Protein 8U0Q (pdb70)

Radius of gyration: 29.51 Å; Cα contacts (8 Å, |Δi|>4): 2368; chains: 2; bounding box: 82×58×78 Å

Sequence (928 aa):
MTHYDVVVLGAGPGGYVAAIRAAQLGLSTAIVEPKYWGGVCLNVGCIPSSKALLRNAELVHIFTKDAKAFGISGEVTFDYGIAYDRSRKVAEGRVAGVHFLMKKNKITEIHGYGTFADANTLLVDLNDGGTESVTFDNAIIATGSSSTRLVPGTSLSANVVTYEEEQILSRELPKSIIIAGAGAIGMEFGYVLLKNYGVDVTIVEFLPRALPNEDADVSKEIEKQFKKLGVTILTATKVESIADGGSQVTVTVTKDGVAQELKAEKVLQAIGFAPNVEGYGLDKAGVALTDRKAIGVDDYMRRTNVGHIYAIGDVNGLLQLAHVAEAQGVVAAETIAGAETLTLGDHRMLPRATFCQPNVASFGLTEQQARNEGYDVVVVAKFPFTANAKAHGVGDPSGFVKLVADAKHGELLGGHLVGHDVAELLPELTLAQRWDLTASELARNVHTHPTMSEALQECFHGLVGHMINFMTHYDVVVLGAGPGGYVAAIRAAQLGLSTAIVEPKYWGGVCLNVGCIPSKALLRNAELVHIFTKDAKAFGISGEVTFDYGIAYDRSRKVAEGRVAGVHFLMKKNKITEIHGYGTFADANTLLVDLNDGGTESVTFDNAIIATGSSSTRLVPGTSLSANVVTYEEQILSRELPKSIIIAGAGAIGMEFGYVLKNYGVDVTIVEFLPRALPNEDADVSKEIEKQFKKLGVTILTATKVESIADGGSQVTVTVTKDGVAQELKAEKVLQAIGFAPNVEGYGLDKAGVALTDRKAIGVDDYMRRTNVGHIYAIGDVNGLLQLAHVAEAQGVVAAETIAGAETLTLGDHRMLPRATFCQQPNVASFGLTEQQARNEGYDVVVAKFPFTANAKAHGVGDPSGFVKLVADAKHGELLGGHLVGHDVAELLPELTLAQRWDLTASELARNVHTHPTMSEALQECFHGLVGHMINF

InterPro domains:
  IPR001100 Pyridine nucleotide-disulphide oxidoreductase, class I [PIRSF000350] (3-453)
  IPR004099 Pyridine nucleotide-disulphide oxidoreductase, dimerisation domain [PF02852] (346-452)
  IPR006258 Dihydrolipoamide dehydrogenase [TIGR01350] (3-463)
  IPR012999 Pyridine nucleotide-disulphide oxidoreductase, class I, active site [PS00076] (38-48)
  IPR016156 FAD/NAD-linked reductase, dimerisation domain superfamily [G3DSA:3.30.390.30] (343-464)
  IPR016156 FAD/NAD-linked reductase, dimerisation domain superfamily [SSF55424] (341-463)
  IPR023753 FAD/NAD(P)-binding domain [PF07992] (4-324)
  IPR036188 FAD/NAD(P)-binding domain superfamily [G3DSA:3.50.50.60] (4-331)
  IPR036188 FAD/NAD(P)-binding domain superfamily [G3DSA:3.50.50.60] (147-267)
  IPR036188 FAD/NAD(P)-binding domain superfamily [SSF51905] (1-333)
  IPR050151 Class-I pyridine nucleotide-disulfide oxidoreductase [PTHR22912] (2-456)

Secondary structure (DSSP, 8-state):
-EEEEEEEE--SHHHHHHHHHHHHTT--EEEE-SS-TTHHHHHHSHHHHHHHHHHHHHHHHHHHHTGGGTEES--EE-HHHHHHHHHHHHHHHHHHHHHHHHHTTPEEE-EEEEEEETTEEEEEETTS-EEEEEEEEEEE---EEEPPPTT---BTTEE-HHHHHT-SS--SEEEEE--SHHHHHHHHHHHHTT-EEEEE-SSSSSSTTS-HHHHHHHHHHHHHHT-EEE-S-EEEEEEE-SS-EEEEEEETTEEEEEEESEEEE-S-EEE--SSS-HHHHTPPBPTTSSBP--TT-B-SSTTEEE-GGGG-S---HHHHHHHHHHHHHHHHT-------SGGGSEEEE-SSSEEEEEE--HHHHHHTT--EEEEEEEGGG-HHHHHHT----EEEEEEETTT--EEEEEEEETTGGGGHHHHHHHHHTT--HHHHTTS---SS-TTHHHHHHHHHHHS--S--/-EEEEEEEE--SHHHHHHHHHHHHTT--EEEE-SS-TTHHHHHHSHHHHHHHHHHHHHHHHHHHTTTTTTEES--EE-HHHHHHHHHHHHHHHHHHHHHHHHHTTPEEE-EEEEEEETTEEEEEETTS-EEEEEEEEEEE---EEEPPPTT---BTTEE-HHHHHT-SS--SEEEEE--SHHHHHHHHHHHHTT-EEEEE-SSSSSSTTS-HHHHHHHHHHHHHHT-EEE-SEEEEEEEE-SS-EEEEEEETTEEEEEEESEEEE-S-EEE--SSS-HHHHTPPB-TTSSB---TTSB-SSTTEEE-GGGG-S---HHHHHHHHHHHHHHHHT--------GGGS-EEE-SSSEEEEEE--HHHHHHTT--EEEEEEEGGG-HHHHHHT----EEEEEEETTTTEEEEEEEEETTGGGG-HHHHHHHHTT--HHHHTTS---SS-TTHHHHHHHHHHHS--S--

Solvent-accessible surface area: 33751 Å² total; per-residue (Å²): 144,67,94,29,44,0,2,0,9,10,0,12,16,4,0,13,2,0,0,0,44,0,23,48,51,68,34,56,6,0,0,2,15,52,135,38,15,0,9,64,7,11,12,2,14,25,3,0,14,26,0,4,7,25,2,0,18,0,6,56,14,19,96,66,51,11,189,62,10,6,8,60,29,165,22,89,55,71,20,4,56,0,34,58,36,0,43,68,16,0,94,26,55,18,61,25,3,60,122,12,0,161,109,28,185,11,56,49,20,79,0,96,4,29,1,35,69,29,62,27,2,65,0,83,54,86,146,52,52,79,68,20,2,40,2,73,25,3,0,0,11,31,23,14,58,26,114,50,9,116,90,22,78,75,52,91,29,2,7,10,25,44,76,1,2,69,20,96,133,45,18,158,21,2,4,0,1,6,0,30,40,59,0,0,9,17,0,2,6,1,49,20,36,63,3,89,6,28,0,4,15,128,81,97,66,0,7,29,130,16,4,56,45,0,0,157,26,0,50,123,42,1,161,173,32,39,4,67,34,50,25,42,7,94,20,79,52,23,60,49,61,54,105,71,0,27,1,30,4,24,97,130,82,106,67,105,106,25,124,3,54,26,1,0,1,10,74,21,46,28,16,45,21,153,66,7,10,10,124,104,5,41,11,50,69,56,148,213,125,8,1,23,40,60,88,80,3,79,9,100,24,47,49,0,10,0,1,7,37,0,7,32,82,47,61,54,14,6,0,7,29,15,1,0,21,4,0,0,6,28,28,41,67,20,142,39,64,35,22,42,69,24,102,36,6,3,41,19,4,14,0,21,5,9,1,0,0,0,3,5,9,38,107,69,0,114,112,82,64,87,79,23,44,52,5,86,4,31,0,75,26,3,16,27,0,34,0,19,35,35,43,26,12,15,0,7,0,0,1,5,47,136,129,14,68,6,15,0,0,0,0,0,0,18,40,0,3,17,4,3,10,2,0,10,0,0,62,62,76,96,18,16,0,61,42,0,10,52,1,10,3,4,27,2,0,7,1,30,0,0,32,14,0,0,31,20,21,75,42,128,28,10,34,94,151,82,95,31,42,0,3,0,10,9,0,12,16,4,0,14,2,0,0,0,47,0,24,46,54,67,35,56,6,0,0,2,16,53,134,39,18,0,8,64,9,11,19,2,14,27,3,0,14,22,0,4,7,26,2,0,16,1,7,39,14,6,90,142,30,16,88,63,13,8,11,63,51,160,33,85,46,69,20,4,58,0,33,56,36,0,39,150,19,1,94,29,57,26,60,22,3,44,126,11,0,152,111,27,184,12,56,46,12,75,0,97,4,40,3,40,70,30,60,12,1,79,1,84,40,93,123,65,33,107,67,24,2,24,2,69,26,3,0,0,11,31,23,15,59,27,107,58,8,112,90,21,76,72,50,90,32,2,8,10,27,39,79,1,2,72,21,97,131,46,19,165,18,2,3,0,2,8,0,30,39,59,0,0,10,21,0,2,7,2,50,22,34,64,2,92,5,28,0,3,16,127,80,95,72,0,6,26,129,18,4,54,52,0,0,60,24,0,52,135,50,2,165,91,30,39,6,71,33,36,24,54,1,106,18,74,51,24,58,52,60,52,103,65,0,26,1,36,1,37,53,129,72,86,72,81,120,36,136,2,59,26,0,0,1,12,71,19,50,35,15,46,18,154,65,6,11,11,110,127,4,41,12,48,78,56,146,201,49,8,1,23,40,70,88,95,2,90,11,102,24,46,45,0,1,0,0,8,37,0,7,31,81,46,58,55,14,7,0,7,30,18,0,0,22,4,0,0,6,21,28,38,69,33,146,24,62,33,13,43,68,24,103,34,8,2,41,16,4,15,0,25,5,7,0,0,1,0,3,4,9,40,105,72,0,116,112,81,67,94,90,22,46,51,5,85,4,31,0,73,29,3,17,31,0,32,0,14,39,36,43,26,12,18,0,6,0,0,1,9,46,142,117,14,65,5,16,0,0,0,0,0,0,20,44,0,1,15,5,3,10,2,0,8,0,0,50,60,74,108,21,20,1,61,44,0,10,59,1,9,3,4,27,2,0,6,1,28,0,0,29,13,0,0,28,21,22,77,42,130,28,10,34,91

Nearest PDB structures (foldseek):
  7kmy-assembly2_D  TM=1.000E+00  e=1.640E-100  Mycobacterium tuberculosis
  6uzi-assembly2_D  TM=9.731E-01  e=6.110E-60  Elizabethkingia anophelis NUHP1
  3urh-assembly1_A  TM=9.673E-01  e=2.606E-54  Sinorhizobium meliloti 1021
  3rnm-assembly2_D  TM=9.650E-01  e=3.115E-54  Homo sapiens
  1dxl-assembly2_D  TM=9.633E-01  e=1.657E-49  Pisum sativum

Organism: Mycobacterium tuberculosis (strain ATCC 25618 / H37Rv) (NCBI:txid83332)

Foldseek 3Di:
DAEWQEEEEDQALLRLLLQLLLLVLPTAYEYEEADDNNPCCLQQRVQLLLLLLVLLVVLVCCVPPCVVVVHDDDDDDALLVSLVVSRVRSVVVSVVSVVSCVVSPYHYFHFHWFDQAQFKIWGQGPVGDIDIYGYQFYEYEPAWAFDFQPPADDDPFEEESRVVSNDSDDFQEEEEEAQALVSVSVLSSRLSNRHAYEYEHLAQFHNVVAFVVQRVQVVVVVVVSRYHYHYNKAFDDWACPPQKIWTWIDHPRDIDIDITRHYYYHHDIAADQPDRHCVNHPFDADPSGAGDADQLQATVNRRYGYAACSNVQDRDSVRSSLSSSSNSCVSSVHDHDGPPRQQQPKDWRPNPQIKIKGADHQVRCVVVDAQKDKFKAFLVLAVVCVVVPWRGWIKMWIAGQPFQATGMIITTHHPCNVQCPVVSVCNVVVPHLVNLLPDDDDPRDPNVRVNQSSCRSVDHRDSD/DAEWQEEEEAQALLRLLLQLLLLVLPTAYEYEEADANNPCCLQQRVQLLLLLLVLLVVLCCCPVPCVVVVHDDDDDDALLVSLVVSRVRSVVVSVVSVVSCVVSVYHYFHFHWFAQAQFKIWTCGPVRDIDMYGHSFYEYEPAWAFDFQPPADADPFEEESRVVSNDSDDFQEEEEEAQALSSVSVLSSRLSNRHAYEYEEQAQFRNVVAFVVQRVQVVVVVVVSVYHYHYNKAFDYWAQPPQKIWTWIADPNDIDIDIGRHYYYHHDIAADDPDRHPVNHVFDADPSRAGDADQLQATVPRRYGYAACRNVQDHDSVRSSLSSSSNSCVSSVHDDDGDPRQQQDKDWRPNPQIKIKGADHQVRCVVVPFQKDKFKAFQVLAPVCVVVPWRGWIKMWIAGLPFQATRMIITTHHPCNVQCPVNSVCNVVVNHLVNLLVDDDDPRDPNVRVNQRSCRSVDHGDSD

GO terms:
  GO:0050660 flavin adenine dinucleotide binding (F, IDA)
  GO:0070404 NADH binding (F, IDA)
  GO:0045454 cell redox homeostasis (P, IDA)
  GO:0016655 oxidoreductase activity, acting on NAD(P)H, quinone or similar compound as acceptor (F, IDA)
  GO:0045254 pyruvate dehydrogenase complex (C, IDA)
  GO:0015036 disulfide oxidoreductase activity (F, IDA)
  GO:0004148 dihydrolipoyl dehydrogenase (NADH) activity (F, IDA)
  GO:0005576 extracellular region (C, HDA)
  GO:0005886 plasma membrane (C, HDA)
  GO:0005515 protein binding (F, IPI)
  GO:0005829 cytosol (C, TAS)
  GO:0005576 extracellular region (C, IDA)
  GO:0035375 zymogen binding (F, IPI)

B-factor: mean 34.18, std 11.36, range [17.8, 108.31]

Structure (mmCIF, N/CA/C/O backbone):
data_8U0Q
#
_entry.id   8U0Q
#
_cell.length_a   83.335
_cell.length_b   97.928
_cell.length_c   123.806
_cell.angle_alpha   90.000
_cell.angle_beta   90.000
_cell.angle_gamma   90.000
#
_symmetry.space_group_name_H-M   'P 21 21 21'
#
loop_
_entity.id
_entity.type
_entity.pdbx_description
1 polymer 'Dihydrolipoyl dehydrogenase'
2 non-polymer 'FLAVIN-ADENINE DINUCLEOTIDE'
3 non-polymer N-(3-acetamidophenyl)-N~2~-[3-(difluoromethyl)-5-methylbenzene-1-sulfonyl]-N~2~-methylglycinamide
4 non-polymer GLYCEROL
5 water water
#
loop_
_atom_site.group_PDB
_atom_site.id
_atom_site.type_symbol
_atom_site.label_atom_id
_atom_site.label_alt_id
_atom_site.label_comp_id
_atom_site.label_asym_id
_atom_site.label_entity_id
_atom_site.label_seq_id
_atom_site.pdbx_PDB_ins_code
_atom_site.Cartn_x
_atom_site.Cartn_y
_atom_site.Cartn_z
_atom_site.occupancy
_atom_site.B_iso_or_equiv
_atom_site.auth_seq_id
_atom_site.auth_comp_id
_atom_site.auth_asym_id
_atom_site.auth_atom_id
_atom_site.pdbx_PDB_model_num
ATOM 1 N N . MET A 1 3 ? -18.22084 23.55312 -6.61708 1.000 72.49563 1 MET A N 1
ATOM 2 C CA . MET A 1 3 ? -19.18195 24.13724 -7.56192 1.000 75.18371 1 MET A CA 1
ATOM 3 C C . MET A 1 3 ? -20.49577 24.53961 -6.90154 1.000 73.30317 1 MET A C 1
ATOM 4 O O . MET A 1 3 ? -20.70092 25.72997 -6.61883 1.000 71.72181 1 MET A O 1
ATOM 9 N N . THR A 1 4 ? -21.38702 23.57364 -6.65895 1.000 58.86691 2 THR A N 1
ATOM 10 C CA . THR A 1 4 ? -22.64475 23.89413 -5.99287 1.000 49.51450 2 THR A CA 1
ATOM 11 C C . THR A 1 4 ? -22.44995 23.98984 -4.48390 1.000 44.80026 2 THR A C 1
ATOM 12 O O . THR A 1 4 ? -21.64070 23.27313 -3.88839 1.000 44.25817 2 THR A O 1
ATOM 16 N N . HIS A 1 5 ? -23.17569 24.90767 -3.86073 1.000 46.05158 3 HIS A N 1
ATOM 17 C CA . HIS A 1 5 ? -23.00396 25.19480 -2.44772 1.000 37.94124 3 HIS A CA 1
ATOM 18 C C . HIS A 1 5 ? -24.30067 24.95542 -1.68241 1.000 41.39113 3 HIS A C 1
ATOM 19 O O . HIS A 1 5 ? -25.38260 25.29232 -2.16278 1.000 41.06104 3 HIS A O 1
ATOM 26 N N . TYR A 1 6 ? -24.18684 24.36021 -0.49287 1.000 37.27912 4 TYR A N 1
ATOM 27 C CA . TYR A 1 6 ? -25.36103 24.13646 0.34926 1.000 37.32100 4 TYR A CA 1
ATOM 28 C C . TYR A 1 6 ? -25.06469 24.56979 1.77099 1.000 36.24431 4 TYR A C 1
ATOM 29 O O . TYR A 1 6 ? -23.90995 24.55680 2.22965 1.000 32.80830 4 TYR A O 1
ATOM 38 N N . ASP A 1 7 ? -26.11968 24.95231 2.48662 1.000 32.81157 5 ASP A N 1
ATOM 39 C CA . ASP A 1 7 ? -25.93109 25.21697 3.90077 1.000 32.38060 5 ASP A CA 1
ATOM 40 C C . ASP A 1 7 ? -25.46026 23.94607 4.60067 1.000 33.92421 5 ASP A C 1
ATOM 41 O O . ASP A 1 7 ? -24.52272 23.97801 5.40903 1.000 30.95972 5 ASP A O 1
ATOM 46 N N . VAL A 1 8 ? -26.07306 22.81388 4.25056 1.000 35.23503 6 VAL A N 1
ATOM 47 C CA . VAL A 1 8 ? -25.80636 21.53226 4.90430 1.000 31.37913 6 VAL A CA 1
ATOM 48 C C . VAL A 1 8 ? -25.67521 20.43644 3.85808 1.000 25.98392 6 VAL A C 1
ATOM 49 O O . VAL A 1 8 ? -26.50128 20.32584 2.94882 1.000 30.69580 6 VAL A O 1
ATOM 53 N N . VAL A 1 9 ? -24.63416 19.62460 3.96264 1.000 27.51789 7 VAL A N 1
ATOM 54 C CA . VAL A 1 9 ? -24.50745 18.42686 3.13546 1.000 23.82023 7 VAL A CA 1
ATOM 55 C C . VAL A 1 9 ? -24.48511 17.23716 4.08245 1.000 25.39088 7 VAL A C 1
ATOM 56 O O . VAL A 1 9 ? -23.76387 17.25480 5.08071 1.000 25.73946 7 VAL A O 1
ATOM 60 N N . VAL A 1 10 ? -25.27930 16.22530 3.78991 1.000 27.04362 8 VAL A N 1
ATOM 61 C CA . VAL A 1 10 ? -25.37010 15.04278 4.63403 1.000 26.65408 8 VAL A CA 1
ATOM 62 C C . VAL A 1 10 ? -24.73964 13.90447 3.86458 1.000 23.48424 8 VAL A C 1
ATOM 63 O O . VAL A 1 10 ? -25.09535 13.65685 2.70831 1.000 26.80896 8 VAL A O 1
ATOM 67 N N . LEU A 1 11 ? -23.82457 13.19250 4.50552 1.000 26.52217 9 LEU A N 1
ATOM 68 C CA . LEU A 1 11 ? -23.12266 12.07941 3.88129 1.000 25.29718 9 LEU A CA 1
ATOM 69 C C . LEU A 1 11 ? -23.71569 10.76475 4.39375 1.000 25.34392 9 LEU A C 1
ATOM 70 O O . LEU A 1 11 ? -23.58043 10.45888 5.57481 1.000 24.72872 9 LEU A O 1
ATOM 75 N N . GLY A 1 12 ? -24.41496 10.02552 3.53449 1.000 23.75752 10 GLY A N 1
ATOM 76 C CA . GLY A 1 12 ? -25.15296 8.83705 3.95184 1.000 24.64374 10 GLY A CA 1
ATOM 77 C C . GLY A 1 12 ? -26.64531 9.04184 4.15551 1.000 24.13634 10 GLY A C 1
ATOM 78 O O . GLY A 1 12 ? -27.07072 10.05646 4.73482 1.000 23.46602 10 GLY A O 1
ATOM 79 N N . ALA A 1 13 ? -27.48588 8.11639 3.63982 1.000 22.35744 11 ALA A N 1
ATOM 80 C CA . ALA A 1 13 ? -28.93657 8.30319 3.68170 1.000 24.69684 11 ALA A CA 1
ATOM 81 C C . ALA A 1 13 ? -29.62700 7.21579 4.49664 1.000 21.94322 11 ALA A C 1
ATOM 82 O O . ALA A 1 13 ? -30.76998 6.84694 4.19406 1.000 23.73745 11 ALA A O 1
ATOM 84 N N . GLY A 1 14 ? -28.96663 6.72091 5.54452 1.000 22.10612 12 GLY A N 1
ATOM 85 C CA . GLY A 1 14 ? -29.63657 5.87667 6.51015 1.000 24.50363 12 GLY A CA 1
ATOM 86 C C . GLY A 1 14 ? -30.59568 6.67402 7.35763 1.000 23.96194 12 GLY A C 1
ATOM 87 O O . GLY A 1 14 ? -30.77611 7.88359 7.17308 1.000 20.65545 12 GLY A O 1
ATOM 88 N N . PRO A 1 15 ? -31.20270 6.01387 8.35329 1.000 21.09180 13 PRO A N 1
ATOM 89 C CA . PRO A 1 15 ? -32.12135 6.72976 9.24426 1.000 21.16723 13 PRO A CA 1
ATOM 90 C C . PRO A 1 15 ? -31.50355 7.95740 9.87520 1.000 22.14300 13 PRO A C 1
ATOM 91 O O . PRO A 1 15 ? -32.21457 8.94149 10.10246 1.000 26.54352 13 PRO A O 1
ATOM 95 N N . GLY A 1 16 ? -30.20591 7.94142 10.18303 1.000 21.69083 14 GLY A N 1
ATOM 96 C CA . GLY A 1 16 ? -29.59142 9.15666 10.68317 1.000 21.67990 14 GLY A CA 1
ATOM 97 C C . GLY A 1 16 ? -29.53685 10.24858 9.63505 1.000 26.42702 14 GLY A C 1
ATOM 98 O O . GLY A 1 16 ? -30.07772 11.34266 9.83082 1.000 24.02314 14 GLY A O 1
ATOM 99 N N . GLY A 1 17 ? -28.92168 9.94999 8.50006 1.000 25.56000 15 GLY A N 1
ATOM 100 C CA . GLY A 1 17 ? -28.76317 10.96488 7.46006 1.000 22.64984 15 GLY A CA 1
ATOM 101 C C . GLY A 1 17 ? -30.08734 11.51869 6.95492 1.000 23.29606 15 GLY A C 1
ATOM 102 O O . GLY A 1 17 ? -30.23551 12.73423 6.78641 1.000 22.43155 15 GLY A O 1
ATOM 103 N N . TYR A 1 18 ? -31.04311 10.63569 6.59306 1.000 22.95589 16 TYR A N 1
ATOM 104 C CA . TYR A 1 18 ? -32.20551 11.17470 5.88962 1.000 25.21044 16 TYR A CA 1
ATOM 105 C C . TYR A 1 18 ? -33.11346 11.92857 6.86069 1.000 23.22377 16 TYR A C 1
ATOM 106 O O . TYR A 1 18 ? -33.75390 12.90465 6.46555 1.000 23.97276 16 TYR A O 1
ATOM 115 N N . VAL A 1 19 ? -33.08241 11.59284 8.16850 1.000 19.56473 17 VAL A N 1
ATOM 116 C CA . VAL A 1 19 ? -33.87660 12.36921 9.11894 1.000 21.97972 17 VAL A CA 1
ATOM 117 C C . VAL A 1 19 ? -33.20224 13.68769 9.42122 1.000 25.01238 17 VAL A C 1
ATOM 118 O O . VAL A 1 19 ? -33.86666 14.72990 9.52852 1.000 23.49118 17 VAL A O 1
ATOM 122 N N . ALA A 1 20 ? -31.87547 13.66711 9.54248 1.000 24.07351 18 ALA A N 1
ATOM 123 C CA . ALA A 1 20 ? -31.14217 14.92200 9.72834 1.000 24.63505 18 ALA A CA 1
ATOM 124 C C . ALA A 1 20 ? -31.41227 15.88109 8.57288 1.000 23.07881 18 ALA A C 1
ATOM 125 O O . ALA A 1 20 ? -31.58354 17.08832 8.80553 1.000 27.97319 18 ALA A O 1
ATOM 127 N N . ALA A 1 21 ? -31.48050 15.37156 7.32690 1.000 22.95365 19 ALA A N 1
ATOM 128 C CA . ALA A 1 21 ? -31.73275 16.22540 6.14992 1.000 23.57581 19 ALA A CA 1
ATOM 129 C C . ALA A 1 21 ? -33.16077 16.79883 6.18138 1.000 27.46395 19 ALA A C 1
ATOM 130 O O . ALA A 1 21 ? -33.39202 17.96781 5.84025 1.000 26.24883 19 ALA A O 1
ATOM 132 N N . ILE A 1 22 ? -34.13576 15.98169 6.59585 1.000 26.31669 20 ILE A N 1
ATOM 133 C CA . ILE A 1 22 ? -35.50810 16.48557 6.71788 1.000 23.77185 20 ILE A CA 1
ATOM 134 C C . ILE A 1 22 ? -35.57913 17.59929 7.74661 1.000 24.56971 20 ILE A C 1
ATOM 135 O O . ILE A 1 22 ? -36.26285 18.62018 7.54579 1.000 30.04686 20 ILE A O 1
ATOM 140 N N . ARG A 1 23 ? -34.93670 17.40356 8.89344 1.000 24.43578 21 ARG A N 1
ATOM 141 C CA . ARG A 1 23 ? -35.02456 18.40748 9.95123 1.000 25.43160 21 ARG A CA 1
ATOM 142 C C . ARG A 1 23 ? -34.29240 19.67839 9.54914 1.000 31.46725 21 ARG A C 1
ATOM 143 O O . ARG A 1 23 ? -34.78128 20.79274 9.79566 1.000 29.43262 21 ARG A O 1
ATOM 151 N N . ALA A 1 24 ? -33.11923 19.53089 8.93473 1.000 28.04425 22 ALA A N 1
ATOM 152 C CA . ALA A 1 24 ? -32.42478 20.71791 8.39990 1.000 30.18283 22 ALA A CA 1
ATOM 153 C C . ALA A 1 24 ? -33.30960 21.46875 7.41767 1.000 33.06336 22 ALA A C 1
ATOM 154 O O . ALA A 1 24 ? -33.41316 22.70885 7.48606 1.000 30.50502 22 ALA A O 1
ATOM 156 N N . ALA A 1 25 ? -33.94733 20.73248 6.48858 1.000 26.48768 23 ALA A N 1
ATOM 157 C CA . ALA A 1 25 ? -34.88374 21.33750 5.54333 1.000 28.74348 23 ALA A CA 1
ATOM 158 C C . ALA A 1 25 ? -36.02596 22.03701 6.26330 1.000 40.19483 23 ALA A C 1
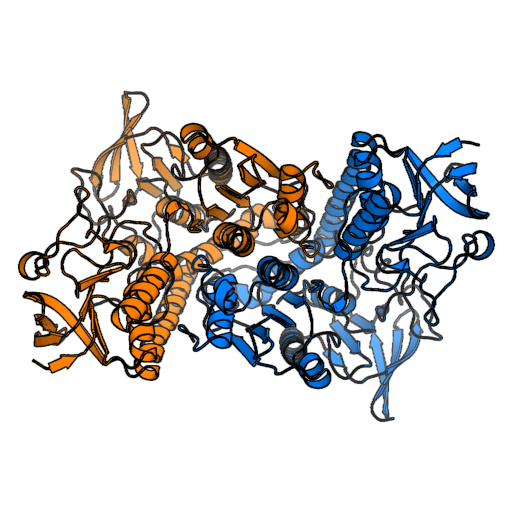ATOM 159 O O . ALA A 1 25 ? -36.38068 23.17511 5.91450 1.000 35.48001 23 ALA A O 1
ATOM 161 N N . GLN A 1 26 ? -36.61660 21.37563 7.27394 1.000 29.84072 24 GLN A N 1
ATOM 162 C CA . GLN A 1 26 ? -37.70418 22.00927 8.01487 1.000 34.25712 24 GLN A CA 1
ATOM 163 C C . GLN A 1 26 ? -37.25436 23.32394 8.63380 1.000 36.33567 24 GLN A C 1
ATOM 164 O O . GLN A 1 26 ? -38.07955 24.22683 8.79876 1.000 34.46618 24 GLN A O 1
ATOM 170 N N . LEU A 1 27 ? -35.96759 23.44752 8.98997 1.000 30.10091 25 LEU A N 1
ATOM 171 C CA . LEU A 1 27 ? -35.43412 24.64654 9.63419 1.000 31.57065 25 LEU A CA 1
ATOM 172 C C . LEU A 1 27 ? -34.93919 25.67599 8.60272 1.000 33.98626 25 LEU A C 1
ATOM 173 O O . LEU A 1 27 ? -34.35094 26.69389 8.97557 1.000 35.62624 25 LEU A O 1
ATOM 178 N N . GLY A 1 28 ? -35.19254 25.43668 7.32883 1.000 29.45483 26 GLY A N 1
ATOM 179 C CA . GLY A 1 28 ? -34.91484 26.41651 6.29336 1.000 38.80707 26 GLY A CA 1
ATOM 180 C C . GLY A 1 28 ? -33.49485 26.40476 5.75531 1.000 42.02730 26 GLY A C 1
ATOM 181 O O . GLY A 1 28 ? -33.11510 27.33503 5.04980 1.000 41.53100 26 GLY A O 1
ATOM 182 N N . LEU A 1 29 ? -32.70468 25.37717 6.04775 1.000 35.81087 27 LEU A N 1
ATOM 183 C CA . LEU A 1 29 ? -31.34985 25.27022 5.52122 1.000 40.70544 27 LEU A CA 1
ATOM 184 C C . LEU A 1 29 ? -31.36772 24.52824 4.18723 1.000 34.75763 27 LEU A C 1
ATOM 185 O O . LEU A 1 29 ? -32.08003 23.53380 4.03766 1.000 34.53569 27 LEU A O 1
ATOM 190 N N . SER A 1 30 ? -30.59643 25.01923 3.20007 1.000 33.59354 28 SER A N 1
ATOM 191 C CA . SER A 1 30 ? -30.53050 24.33255 1.91577 1.000 35.10090 28 SER A CA 1
ATOM 192 C C . SER A 1 30 ? -29.67976 23.08283 2.08663 1.000 34.66245 28 SER A C 1
ATOM 193 O O . SER A 1 30 ? -28.54151 23.15909 2.56446 1.000 33.37801 28 SER A O 1
ATOM 196 N N . THR A 1 31 ? -30.23641 21.94653 1.72061 1.000 33.51764 29 THR A N 1
ATOM 197 C CA . THR A 1 31 ? -29.68767 20.65270 2.10590 1.000 27.20329 29 THR A CA 1
ATOM 198 C C . THR A 1 31 ? -29.52924 19.76301 0.88832 1.000 29.71594 29 THR A C 1
ATOM 199 O O . THR A 1 31 ? -30.40071 19.74667 0.01702 1.000 36.24277 29 THR A O 1
ATOM 203 N N . ALA A 1 32 ? -28.39434 19.05625 0.80899 1.000 29.84338 30 ALA A N 1
ATOM 204 C CA . ALA A 1 32 ? -28.17825 17.93479 -0.10042 1.000 29.68755 30 ALA A CA 1
ATOM 205 C C . ALA A 1 32 ? -27.83158 16.70518 0.72059 1.000 29.24249 30 ALA A C 1
ATOM 206 O O . ALA A 1 32 ? -27.20870 16.82588 1.77625 1.000 29.24316 30 ALA A O 1
ATOM 208 N N . ILE A 1 33 ? -28.06892 15.53015 0.15890 1.000 27.17672 31 ILE A N 1
ATOM 209 C CA . ILE A 1 33 ? -27.77259 14.27261 0.84282 1.000 27.75183 31 ILE A CA 1
ATOM 210 C C . ILE A 1 33 ? -27.12804 13.35097 -0.18387 1.000 27.01292 31 ILE A C 1
ATOM 211 O O . ILE A 1 33 ? -27.63443 13.21885 -1.31040 1.000 28.32203 31 ILE A O 1
ATOM 216 N N . VAL A 1 34 ? -25.96882 12.78052 0.17105 1.000 25.05894 32 VAL A N 1
ATOM 217 C CA . VAL A 1 34 ? -25.12200 12.03328 -0.75616 1.000 29.06282 32 VAL A CA 1
ATOM 218 C C . VAL A 1 34 ? -25.18684 10.56981 -0.36887 1.000 25.46712 32 VAL A C 1
ATOM 219 O O . VAL A 1 34 ? -24.92616 10.21972 0.78911 1.000 26.36819 32 VAL A O 1
ATOM 223 N N . GLU A 1 35 ? -25.54293 9.74190 -1.30670 1.000 24.82073 33 GLU A N 1
ATOM 224 C CA . GLU A 1 35 ? -25.66803 8.32317 -0.98269 1.000 27.98604 33 GLU A CA 1
ATOM 225 C C . GLU A 1 35 ? -25.47818 7.50449 -2.25632 1.000 26.21169 33 GLU A C 1
ATOM 226 O O . GLU A 1 35 ? -26.16986 7.77386 -3.24287 1.000 31.49073 33 GLU A O 1
ATOM 232 N N . PRO A 1 36 ? -24.60267 6.47680 -2.26379 1.000 28.81481 34 PRO A N 1
ATOM 233 C CA . PRO A 1 36 ? -24.38145 5.67031 -3.48568 1.000 32.43531 34 PRO A CA 1
ATOM 234 C C . PRO A 1 36 ? -25.26691 4.45245 -3.66633 1.000 36.33394 34 PRO A C 1
ATOM 235 O O . PRO A 1 36 ? -25.38238 3.94559 -4.78975 1.000 31.58274 34 PRO A O 1
ATOM 239 N N . LYS A 1 37 ? -25.85790 3.92730 -2.57985 1.000 29.68026 35 LYS A N 1
ATOM 240 C CA . LYS A 1 37 ? -26.37928 2.57237 -2.67149 1.000 26.50778 35 LYS A CA 1
ATOM 241 C C . LYS A 1 37 ? -27.72009 2.36182 -1.96802 1.000 32.06148 35 LYS A C 1
ATOM 242 O O . LYS A 1 37 ? -28.69057 1.85840 -2.55718 1.000 33.75503 35 LYS A O 1
ATOM 248 N N . TYR A 1 38 ? -27.77970 2.72702 -0.69794 1.000 26.04303 36 TYR A N 1
ATOM 249 C CA . TYR A 1 38 ? -28.93354 2.36960 0.15354 1.000 27.95732 36 TYR A CA 1
ATOM 250 C C . TYR A 1 38 ? -29.62480 3.63942 0.61492 1.000 22.89394 36 TYR A C 1
ATOM 251 O O . TYR A 1 38 ? -29.23548 4.24592 1.61401 1.000 23.78502 36 TYR A O 1
ATOM 260 N N . TRP A 1 39 ? -30.70763 4.00085 -0.06142 1.000 24.01939 37 TRP A N 1
ATOM 261 C CA . TRP A 1 39 ? -31.57863 5.03246 0.46211 1.000 25.83597 37 TRP A CA 1
ATOM 262 C C . TRP A 1 39 ? -32.39147 4.41602 1.58877 1.000 24.20440 37 TRP A C 1
ATOM 263 O O . TRP A 1 39 ? -33.06425 3.39782 1.38065 1.000 25.56302 37 TRP A O 1
ATOM 274 N N . GLY A 1 40 ? -32.30499 5.00592 2.78953 1.000 22.54713 38 GLY A N 1
ATOM 275 C CA . GLY A 1 40 ? -32.75063 4.31040 4.00288 1.000 23.40556 38 GLY A CA 1
ATOM 276 C C . GLY A 1 40 ? -31.69676 3.48033 4.68282 1.000 22.92899 38 GLY A C 1
ATOM 277 O O . GLY A 1 40 ? -31.97938 2.90752 5.76143 1.000 24.91568 38 GLY A O 1
ATOM 278 N N . GLY A 1 41 ? -30.48901 3.42403 4.12404 1.000 22.89225 39 GLY A N 1
ATOM 279 C CA . GLY A 1 41 ? -29.31222 2.81407 4.71630 1.000 19.60215 39 GLY A CA 1
ATOM 280 C C . GLY A 1 41 ? -29.50928 1.34006 4.93600 1.000 23.30652 39 GLY A C 1
ATOM 281 O O . GLY A 1 41 ? -30.31747 0.65212 4.26465 1.000 22.92040 39 GLY A O 1
ATOM 282 N N . VAL A 1 42 ? -28.72711 0.83963 5.88595 1.000 21.55692 40 VAL A N 1
ATOM 283 C CA . VAL A 1 42 ? -28.80004 -0.55886 6.29356 1.000 20.97539 40 VAL A CA 1
ATOM 284 C C . VAL A 1 42 ? -30.18170 -0.89423 6.81835 1.000 18.17086 40 VAL A C 1
ATOM 285 O O . VAL A 1 42 ? -30.76852 -1.92248 6.45734 1.000 21.09916 40 VAL A O 1
ATOM 289 N N . CYS A 1 43 ? -30.69866 -0.06610 7.73133 1.000 20.68939 41 CYS A N 1
ATOM 290 C CA . CYS A 1 43 ? -31.98356 -0.31603 8.38623 1.000 19.36410 41 CYS A CA 1
ATOM 291 C C . CYS A 1 43 ? -33.10592 -0.65412 7.39848 1.000 21.76735 41 CYS A C 1
ATOM 292 O O . CYS A 1 43 ? -33.76275 -1.69112 7.52517 1.000 23.19530 41 CYS A O 1
ATOM 295 N N . LEU A 1 44 ? -33.34775 0.20734 6.40177 1.000 20.35692 42 LEU A N 1
ATOM 296 C CA . LEU A 1 44 ? -34.54050 -0.01323 5.59337 1.000 20.33138 42 LEU A CA 1
ATOM 297 C C . LEU A 1 44 ? -34.28467 -1.06720 4.52804 1.000 23.54709 42 LEU A C 1
ATOM 298 O O . LEU A 1 44 ? -35.22244 -1.76785 4.10669 1.000 25.36517 42 LEU A O 1
ATOM 303 N N . ASN A 1 45 ? -33.02850 -1.25553 4.13540 1.000 21.27258 43 ASN A N 1
ATOM 304 C CA . ASN A 1 45 ? -32.76064 -2.15426 3.00814 1.000 19.66572 43 ASN A CA 1
ATOM 305 C C . ASN A 1 45 ? -32.40792 -3.56689 3.44123 1.000 22.95284 43 ASN A C 1
ATOM 306 O O . ASN A 1 45 ? -32.89701 -4.50453 2.82873 1.000 25.19262 43 ASN A O 1
ATOM 311 N N . VAL A 1 46 ? -31.58315 -3.74399 4.47940 1.000 21.71428 44 VAL A N 1
ATOM 312 C CA . VAL A 1 46 ? -31.04134 -5.05004 4.82165 1.000 22.47976 44 VAL A CA 1
ATOM 313 C C . VAL A 1 46 ? -31.00648 -5.23133 6.32769 1.000 25.09747 44 VAL A C 1
ATOM 314 O O . VAL A 1 46 ? -30.31791 -6.11813 6.83607 1.000 26.84003 44 VAL A O 1
ATOM 318 N N . GLY A 1 47 ? -31.73391 -4.38899 7.05558 1.000 22.65149 45 GLY A N 1
ATOM 319 C CA . GLY A 1 47 ? -31.64284 -4.39044 8.50294 1.000 20.77280 45 GLY A CA 1
ATOM 320 C C . GLY A 1 47 ? -33.00232 -4.43259 9.19042 1.000 22.88991 45 GLY A C 1
ATOM 321 O O . GLY A 1 47 ? -33.73685 -5.40186 8.99548 1.000 21.59719 45 GLY A O 1
ATOM 322 N N . CYS A 1 48 ? -33.32619 -3.40554 9.99885 1.000 20.94382 46 CYS A N 1
ATOM 323 C CA . CYS A 1 48 ? -34.52320 -3.41914 10.82517 1.000 24.24078 46 CYS A CA 1
ATOM 324 C C . CYS A 1 48 ? -35.77152 -3.80949 10.04775 1.000 23.81641 46 CYS A C 1
ATOM 325 O O . CYS A 1 48 ? -36.54544 -4.63192 10.51599 1.000 24.42050 46 CYS A O 1
ATOM 328 N N . ILE A 1 49 ? -35.99048 -3.21690 8.88140 1.000 21.71313 47 ILE A N 1
ATOM 329 C CA . ILE A 1 49 ? -37.30256 -3.35756 8.23395 1.000 19.96827 47 ILE A CA 1
ATOM 330 C C . ILE A 1 49 ? -37.48814 -4.79862 7.73891 1.000 26.89341 47 ILE A C 1
ATOM 331 O O . ILE A 1 49 ? -38.46216 -5.48449 8.13766 1.000 23.67432 47 ILE A O 1
ATOM 336 N N . PRO A 1 50 ? -36.58423 -5.35316 6.91803 1.000 21.41993 48 PRO A N 1
ATOM 337 C CA . PRO A 1 50 ? -36.83995 -6.72901 6.47185 1.000 20.45669 48 PRO A CA 1
ATOM 338 C C . PRO A 1 50 ? -36.71775 -7.74741 7.57915 1.000 21.29181 48 PRO A C 1
ATOM 339 O O . PRO A 1 50 ? -37.45098 -8.75184 7.55377 1.000 21.87947 48 PRO A O 1
ATOM 343 N N . SER A 1 51 ? -35.82788 -7.52534 8.56099 1.000 23.12255 49 SER A N 1
ATOM 344 C CA A SER A 1 51 ? -35.68681 -8.50302 9.63947 0.666 21.86778 49 SER A CA 1
ATOM 345 C CA B SER A 1 51 ? -35.67705 -8.47029 9.66743 0.334 21.80882 49 SER A CA 1
ATOM 346 C C . SER A 1 51 ? -36.96708 -8.58670 10.48184 1.000 24.32730 49 SER A C 1
ATOM 347 O O . SER A 1 51 ? -37.36616 -9.68947 10.87788 1.000 22.76386 49 SER A O 1
ATOM 352 N N . LYS A 1 52 ? -37.66810 -7.44788 10.73986 1.000 21.82651 50 LYS A N 1
ATOM 353 C CA . LYS A 1 52 ? -38.90050 -7.59543 11.52447 1.000 25.56038 50 LYS A CA 1
ATOM 354 C C . LYS A 1 52 ? -40.01333 -8.28779 10.72304 1.000 26.39931 50 LYS A C 1
ATOM 355 O O . LYS A 1 52 ? -40.82719 -8.99287 11.32483 1.000 25.94337 50 LYS A O 1
ATOM 361 N N . ALA A 1 53 ? -40.01905 -8.17051 9.39249 1.000 22.60510 51 ALA A N 1
ATOM 362 C CA . ALA A 1 53 ? -40.93109 -8.95980 8.55922 1.000 19.50239 51 ALA A CA 1
ATOM 363 C C . ALA A 1 53 ? -40.62343 -10.45632 8.67411 1.000 26.60148 51 ALA A C 1
ATOM 364 O O . ALA A 1 53 ? -41.52485 -11.26535 8.91615 1.000 21.23287 51 ALA A O 1
ATOM 366 N N . LEU A 1 54 ? -39.34300 -10.84238 8.57528 1.000 21.07741 52 LEU A N 1
ATOM 367 C CA . LEU A 1 54 ? -39.02151 -12.26153 8.70742 1.000 20.44799 52 LEU A CA 1
ATOM 368 C C . LEU A 1 54 ? -39.36651 -12.76045 10.09451 1.000 19.57478 52 LEU A C 1
ATOM 369 O O . LEU A 1 54 ? -39.70870 -13.92568 10.27018 1.000 20.70204 52 LEU A O 1
ATOM 374 N N . LEU A 1 55 ? -39.11922 -11.92314 11.12356 1.000 19.05368 53 LEU A N 1
ATOM 375 C CA . LEU A 1 55 ? -39.42611 -12.33916 12.49305 1.000 19.43553 53 LEU A CA 1
ATOM 376 C C . LEU A 1 55 ? -40.91008 -12.57948 12.68623 1.000 20.16999 53 LEU A C 1
ATOM 377 O O . LEU A 1 55 ? -41.29344 -13.45710 13.45607 1.000 23.03024 53 LEU A O 1
ATOM 382 N N . ARG A 1 56 ? -41.74606 -11.77176 12.05785 1.000 18.85152 54 ARG A N 1
ATOM 383 C CA . ARG A 1 56 ? -43.19227 -12.04937 12.13152 1.000 21.88299 54 ARG A CA 1
ATOM 384 C C . ARG A 1 56 ? -43.55468 -13.37834 11.45668 1.000 23.62202 54 ARG A C 1
ATOM 385 O O . ARG A 1 56 ? -44.32862 -14.17372 12.01413 1.000 22.02095 54 ARG A O 1
ATOM 393 N N . ASN A 1 57 ? -42.98963 -13.65714 10.27368 1.000 21.92515 55 ASN A N 1
ATOM 394 C CA . ASN A 1 57 ? -43.24484 -14.94406 9.62837 1.000 19.87576 55 ASN A CA 1
ATOM 395 C C . ASN A 1 57 ? -42.83234 -16.09320 10.53860 1.000 23.85523 55 ASN A C 1
ATOM 396 O O . ASN A 1 57 ? -43.57846 -17.07258 10.70576 1.000 21.81624 55 ASN A O 1
ATOM 401 N N . ALA A 1 58 ? -41.62102 -16.00291 11.11713 1.000 20.49249 56 ALA A N 1
ATOM 402 C CA . ALA A 1 58 ? -41.12749 -17.04277 12.02126 1.000 21.14077 56 ALA A CA 1
ATOM 403 C C . ALA A 1 58 ? -42.03223 -17.21386 13.22372 1.000 25.05316 56 ALA A C 1
ATOM 404 O O . ALA A 1 58 ? -42.24158 -18.34416 13.71125 1.000 23.37969 56 ALA A O 1
ATOM 406 N N . GLU A 1 59 ? -42.48049 -16.09487 13.81347 1.000 20.46742 57 GLU A N 1
ATOM 407 C CA . GLU A 1 59 ? -43.39681 -16.21403 14.95701 1.000 20.38963 57 GLU A CA 1
ATOM 408 C C . GLU A 1 59 ? -44.70508 -16.96148 14.60190 1.000 21.41942 57 GLU A C 1
ATOM 409 O O . GLU A 1 59 ? -45.17889 -17.77591 15.38715 1.000 23.96091 57 GLU A O 1
ATOM 415 N N . LEU A 1 60 ? -45.25241 -16.73877 13.41074 1.000 24.17088 58 LEU A N 1
ATOM 416 C CA . LEU A 1 60 ? -46.44897 -17.49729 12.98957 1.000 24.54896 58 LEU A CA 1
ATOM 417 C C . LEU A 1 60 ? -46.15587 -18.98031 12.78983 1.000 31.66582 58 LEU A C 1
ATOM 418 O O . LEU A 1 60 ? -47.00106 -19.83549 13.10962 1.000 27.59113 58 LEU A O 1
ATOM 423 N N . VAL A 1 61 ? -44.93113 -19.32433 12.34494 1.000 29.02894 59 VAL A N 1
ATOM 424 C CA . VAL A 1 61 ? -44.54715 -20.73156 12.29112 1.000 26.05546 59 VAL A CA 1
ATOM 425 C C . VAL A 1 61 ? -44.56024 -21.31618 13.68642 1.000 30.48407 59 VAL A C 1
ATOM 426 O O . VAL A 1 61 ? -45.10858 -22.39964 13.92624 1.000 33.45727 59 VAL A O 1
ATOM 430 N N . HIS A 1 62 ? -43.97376 -20.58746 14.62760 1.000 24.30416 60 HIS A N 1
ATOM 431 C CA . HIS A 1 62 ? -43.83616 -21.05416 16.00249 1.000 26.74630 60 HIS A CA 1
ATOM 432 C C . HIS A 1 62 ? -45.21143 -21.29371 16.59978 1.000 35.51443 60 HIS A C 1
ATOM 433 O O . HIS A 1 62 ? -45.43023 -22.29153 17.30191 1.000 37.57384 60 HIS A O 1
ATOM 440 N N . ILE A 1 63 ? -46.14076 -20.37210 16.33059 1.000 28.62074 61 ILE A N 1
ATOM 441 C CA . ILE A 1 63 ? -47.48995 -20.48041 16.89356 1.000 37.78700 61 ILE A CA 1
ATOM 442 C C . ILE A 1 63 ? -48.17670 -21.72541 16.36564 1.000 39.76856 61 ILE A C 1
ATOM 443 O O . ILE A 1 63 ? -48.65635 -22.55720 17.13873 1.000 44.54318 61 ILE A O 1
ATOM 448 N N . PHE A 1 64 ? -48.20064 -21.90542 15.04910 1.000 32.75754 62 PHE A N 1
ATOM 449 C CA . PHE A 1 64 ? -48.80665 -23.14422 14.58902 1.000 45.27077 62 PHE A CA 1
ATOM 450 C C . PHE A 1 64 ? -48.04275 -24.35468 15.13729 1.000 48.85922 62 PHE A C 1
ATOM 451 O O . PHE A 1 64 ? -48.62825 -25.24209 15.76284 1.000 50.79615 62 PHE A O 1
ATOM 459 N N . THR A 1 65 ? -46.72799 -24.38601 14.96077 1.000 44.47802 63 THR A N 1
ATOM 460 C CA . THR A 1 65 ? -45.94151 -25.57628 15.29244 1.000 40.98614 63 THR A CA 1
ATOM 461 C C . THR A 1 65 ? -46.09676 -26.00974 16.74967 1.000 39.99865 63 THR A C 1
ATOM 462 O O . THR A 1 65 ? -46.30858 -27.19176 17.03120 1.000 56.56294 63 THR A O 1
ATOM 466 N N . LYS A 1 66 ? -45.91502 -25.09601 17.69469 1.000 35.17411 64 LYS A N 1
ATOM 467 C CA . LYS A 1 66 ? -45.98132 -25.45911 19.10018 1.000 49.45854 64 LYS A CA 1
ATOM 468 C C . LYS A 1 66 ? -47.36349 -25.29099 19.72217 1.000 51.85338 64 LYS A C 1
ATOM 469 O O . LYS A 1 66 ? -47.68375 -26.00204 20.68489 1.000 47.26390 64 LYS A O 1
ATOM 471 N N . ASP A 1 67 ? -48.17802 -24.34938 19.24311 1.000 36.48354 65 ASP A N 1
ATOM 472 C CA . ASP A 1 67 ? -49.42559 -24.03728 19.93145 1.000 38.04836 65 ASP A CA 1
ATOM 473 C C . ASP A 1 67 ? -50.67008 -24.42265 19.15173 1.000 33.41078 65 ASP A C 1
ATOM 474 O O . ASP A 1 67 ? -51.77232 -24.20098 19.65954 1.000 35.21463 65 ASP A O 1
ATOM 479 N N . ALA A 1 68 ? -50.52768 -25.03651 17.97133 1.000 34.35347 66 ALA A N 1
ATOM 480 C CA . ALA A 1 68 ? -51.71482 -25.35013 17.16521 1.000 45.04547 66 ALA A CA 1
ATOM 481 C C . ALA A 1 68 ? -52.74311 -26.12867 17.97443 1.000 34.28954 66 ALA A C 1
ATOM 482 O O . ALA A 1 68 ? -53.91520 -25.75367 18.04067 1.000 32.09107 66 ALA A O 1
ATOM 484 N N . LYS A 1 69 ? -52.29934 -27.18055 18.65175 1.000 35.77346 67 LYS A N 1
ATOM 485 C CA . LYS A 1 69 ? -53.23359 -28.04009 19.37589 1.000 38.51055 67 LYS A CA 1
ATOM 486 C C . LYS A 1 69 ? -53.96190 -27.27517 20.47834 1.000 40.20804 67 LYS A C 1
ATOM 487 O O . LYS A 1 69 ? -55.17893 -27.39536 20.63006 1.000 33.72096 67 LYS A O 1
ATOM 493 N N . ALA A 1 70 ? -53.22920 -26.48497 21.25888 1.000 36.32872 68 ALA A N 1
ATOM 494 C CA . ALA A 1 70 ? -53.86168 -25.78940 22.36415 1.000 34.54475 68 ALA A CA 1
ATOM 495 C C . ALA A 1 70 ? -54.84129 -24.72713 21.87365 1.000 29.63741 68 ALA A C 1
ATOM 496 O O . ALA A 1 70 ? -55.73807 -24.35325 22.63259 1.000 31.86067 68 ALA A O 1
ATOM 498 N N . PHE A 1 71 ? -54.66141 -24.20185 20.65233 1.000 25.72273 69 PHE A N 1
ATOM 499 C CA . PHE A 1 71 ? -55.61537 -23.25834 20.08499 1.000 30.83270 69 PHE A CA 1
ATOM 500 C C . PHE A 1 71 ? -56.74286 -23.94048 19.28750 1.000 30.13703 69 PHE A C 1
ATOM 501 O O . PHE A 1 71 ? -57.55656 -23.24665 18.67916 1.000 29.37469 69 PHE A O 1
ATOM 509 N N . GLY A 1 72 ? -56.81921 -25.27221 19.29935 1.000 29.35772 70 GLY A N 1
ATOM 510 C CA . GLY A 1 72 ? -57.84496 -25.97743 18.53499 1.000 34.09375 70 GLY A CA 1
ATOM 511 C C . GLY A 1 72 ? -57.66579 -25.94355 17.03335 1.000 37.53520 70 GLY A C 1
ATOM 512 O O . GLY A 1 72 ? -58.65471 -26.09786 16.30073 1.000 33.20197 70 GLY A O 1
ATOM 513 N N . ILE A 1 73 ? -56.43334 -25.78550 16.56364 1.000 30.87856 71 ILE A N 1
ATOM 514 C CA . ILE A 1 73 ? -56.10306 -25.69338 15.14691 1.000 36.78474 71 ILE A CA 1
ATOM 515 C C . ILE A 1 73 ? -55.61446 -27.04865 14.67249 1.000 39.76496 71 ILE A C 1
ATOM 516 O O . ILE A 1 73 ? -54.63957 -27.57725 15.21942 1.000 41.22744 71 ILE A O 1
ATOM 521 N N . SER A 1 74 ? -56.24633 -27.60123 13.63852 1.000 37.56510 72 SER A N 1
ATOM 522 C CA . SER A 1 74 ? -55.85031 -28.89919 13.11238 1.000 40.52508 72 SER A CA 1
ATOM 523 C C . SER A 1 74 ? -55.45346 -28.75237 11.65414 1.000 44.73463 72 SER A C 1
ATOM 524 O O . SER A 1 74 ? -55.97799 -27.89404 10.93372 1.000 40.76287 72 SER A O 1
ATOM 527 N N . GLY A 1 75 ? -54.52651 -29.59214 11.22386 1.000 45.81442 73 GLY A N 1
ATOM 528 C CA . GLY A 1 75 ? -54.25222 -29.75050 9.80703 1.000 37.55046 73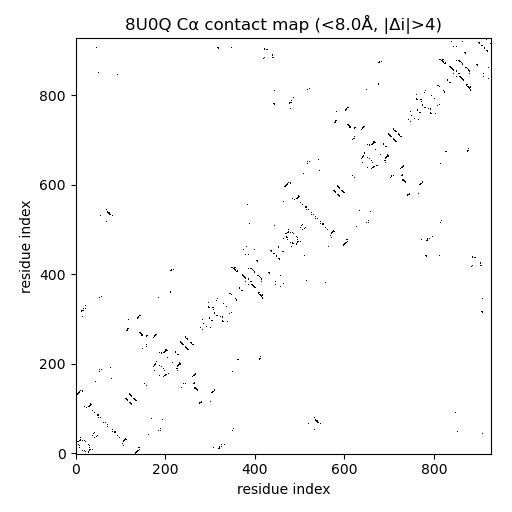 GLY A CA 1
ATOM 529 C C . GLY A 1 75 ? -52.76618 -29.86460 9.57861 1.000 36.92337 73 GLY A C 1
ATOM 530 O O . GLY A 1 75 ? -51.95066 -29.43782 10.39008 1.000 41.34712 73 GLY A O 1
ATOM 531 N N . GLU A 1 76 ? -52.40716 -30.48818 8.46927 1.000 41.23887 74 GLU A N 1
ATOM 532 C CA . GLU A 1 76 ? -51.02171 -30.62479 8.05411 1.000 51.21334 74 GLU A CA 1
ATOM 533 C C . GLU A 1 76 ? -50.64564 -29.38224 7.25664 1.000 47.73498 74 GLU A C 1
ATOM 534 O O . GLU A 1 76 ? -51.13369 -29.16909 6.14131 1.000 42.42871 74 GLU A O 1
ATOM 540 N N . VAL A 1 77 ? -49.80536 -28.54786 7.84347 1.000 45.26490 75 VAL A N 1
ATOM 541 C CA . VAL A 1 77 ? -49.45947 -27.27226 7.24037 1.000 41.52266 75 VAL A CA 1
ATOM 542 C C . VAL A 1 77 ? -47.97015 -27.26574 6.93750 1.000 46.33524 75 VAL A C 1
ATOM 543 O O . VAL A 1 77 ? -47.18882 -27.83328 7.70114 1.000 42.49932 75 VAL A O 1
ATOM 547 N N . THR A 1 78 ? -47.58745 -26.63816 5.80943 1.000 44.40102 76 THR A N 1
ATOM 548 C CA . THR A 1 78 ? -46.19600 -26.37589 5.47425 1.000 39.64570 76 THR A CA 1
ATOM 549 C C . THR A 1 78 ? -45.95107 -24.87089 5.39685 1.000 38.05792 76 THR A C 1
ATOM 550 O O . THR A 1 78 ? -46.86588 -24.08057 5.18980 1.000 31.75217 76 THR A O 1
ATOM 554 N N . PHE A 1 79 ? -44.69708 -24.47234 5.58415 1.000 38.38440 77 PHE A N 1
ATOM 555 C CA . PHE A 1 79 ? -44.31291 -23.06428 5.54495 1.000 35.52399 77 PHE A CA 1
ATOM 556 C C . PHE A 1 79 ? -43.16984 -22.92715 4.56475 1.000 34.51832 77 PHE A C 1
ATOM 557 O O . PHE A 1 79 ? -42.27969 -23.77417 4.52368 1.000 40.26651 77 PHE A O 1
ATOM 565 N N . ASP A 1 80 ? -43.24852 -21.92635 3.70669 1.000 29.10247 78 ASP A N 1
ATOM 566 C CA . ASP A 1 80 ? -42.27378 -21.72697 2.66072 1.000 27.50788 78 ASP A CA 1
ATOM 567 C C . ASP A 1 80 ? -41.48352 -20.47146 2.99852 1.000 30.34020 78 ASP A C 1
ATOM 568 O O . ASP A 1 80 ? -42.01786 -19.36720 2.93246 1.000 23.24587 78 ASP A O 1
ATOM 573 N N . TYR A 1 81 ? -40.21555 -20.65486 3.36044 1.000 29.23250 79 TYR A N 1
ATOM 574 C CA . TYR A 1 81 ? -39.35507 -19.51885 3.66508 1.000 31.24365 79 TYR A CA 1
ATOM 575 C C . TYR A 1 81 ? -39.20890 -18.59628 2.48049 1.000 27.34654 79 TYR A C 1
ATOM 576 O O . TYR A 1 81 ? -39.06714 -17.36842 2.66382 1.000 23.56402 79 TYR A O 1
ATOM 585 N N . GLY A 1 82 ? -39.24079 -19.15428 1.24854 1.000 26.54832 80 GLY A N 1
ATOM 586 C CA . GLY A 1 82 ? -39.16149 -18.31422 0.06158 1.000 25.31865 80 GLY A CA 1
ATOM 587 C C . GLY A 1 82 ? -40.19017 -17.20562 0.05373 1.000 28.73552 80 GLY A C 1
ATOM 588 O O . GLY A 1 82 ? -39.90680 -16.09781 -0.39930 1.000 25.81538 80 GLY A O 1
ATOM 589 N N . ILE A 1 83 ? -41.39091 -17.49239 0.54434 1.000 23.14865 81 ILE A N 1
ATOM 590 C CA . ILE A 1 83 ? -42.44730 -16.49037 0.56177 1.000 27.66821 81 ILE A CA 1
ATOM 591 C C . ILE A 1 83 ? -42.21819 -15.46870 1.69229 1.000 23.28217 81 ILE A C 1
ATOM 592 O O . ILE A 1 83 ? -42.51198 -14.28407 1.53946 1.000 25.26721 81 ILE A O 1
ATOM 597 N N . ALA A 1 84 ? -41.75116 -15.91336 2.86225 1.000 26.32570 82 ALA A N 1
ATOM 598 C CA . ALA A 1 84 ? -41.24500 -14.96164 3.86851 1.000 25.93280 82 ALA A CA 1
ATOM 599 C C . ALA A 1 84 ? -40.20104 -14.04359 3.27307 1.000 24.80050 82 ALA A C 1
ATOM 600 O O . ALA A 1 84 ? -40.24576 -12.81363 3.48050 1.000 24.10278 82 ALA A O 1
ATOM 602 N N . TYR A 1 85 ? -39.20139 -14.62302 2.60141 1.000 21.66040 83 TYR A N 1
ATOM 603 C CA . TYR A 1 85 ? -38.18159 -13.80421 1.95225 1.000 24.70928 83 TYR A CA 1
ATOM 604 C C . TYR A 1 85 ? -38.82280 -12.80652 1.00832 1.000 21.80004 83 TYR A C 1
ATOM 605 O O . TYR A 1 85 ? -38.50062 -11.61576 1.03600 1.000 22.47075 83 TYR A O 1
ATOM 614 N N . ASP A 1 86 ? -39.71433 -13.27598 0.12161 1.000 23.08249 84 ASP A N 1
ATOM 615 C CA . ASP A 1 86 ? -40.26502 -12.35150 -0.86941 1.000 25.07372 84 ASP A CA 1
ATOM 616 C C . ASP A 1 86 ? -40.97601 -11.19070 -0.19906 1.000 23.40263 84 ASP A C 1
ATOM 617 O O . ASP A 1 86 ? -40.88640 -10.04614 -0.65798 1.000 24.22430 84 ASP A O 1
ATOM 622 N N . ARG A 1 87 ? -41.74925 -11.48580 0.85208 1.000 23.78451 85 ARG A N 1
ATOM 623 C CA . ARG A 1 87 ? -42.48685 -10.42075 1.52316 1.000 23.27248 85 ARG A CA 1
ATOM 624 C C . ARG A 1 87 ? -41.53779 -9.45191 2.21272 1.000 21.72427 85 ARG A C 1
ATOM 625 O O . ARG A 1 87 ? -41.75652 -8.23808 2.18394 1.000 22.78380 85 ARG A O 1
ATOM 633 N N . SER A 1 88 ? -40.46873 -9.96502 2.83707 1.000 22.37091 86 SER A N 1
ATOM 634 C CA . SER A 1 88 ? -39.49797 -9.05483 3.43771 1.000 21.37605 86 SER A CA 1
ATOM 635 C C . SER A 1 88 ? -38.91592 -8.09081 2.39306 1.000 26.29929 86 SER A C 1
ATOM 636 O O . SER A 1 88 ? -38.67103 -6.92666 2.69532 1.000 21.71494 86 SER A O 1
ATOM 639 N N . ARG A 1 89 ? -38.70731 -8.53837 1.13036 1.000 22.56965 87 ARG A N 1
ATOM 640 C CA . ARG A 1 89 ? -38.13583 -7.62368 0.14664 1.000 23.62463 87 ARG A CA 1
ATOM 641 C C . ARG A 1 89 ? -39.15869 -6.58326 -0.28187 1.000 21.80088 87 ARG A C 1
ATOM 642 O O . ARG A 1 89 ? -38.79740 -5.42745 -0.54734 1.000 26.37318 87 ARG A O 1
ATOM 650 N N . LYS A 1 90 ? -40.43867 -6.99260 -0.42137 1.000 25.02759 88 LYS A N 1
ATOM 651 C CA . LYS A 1 90 ? -41.48282 -6.05835 -0.82791 1.000 24.08159 88 LYS A CA 1
ATOM 652 C C . LYS A 1 90 ? -41.68609 -4.99750 0.22570 1.000 28.89139 88 LYS A C 1
ATOM 653 O O . LYS A 1 90 ? -41.79506 -3.80114 -0.09960 1.000 23.20967 88 LYS A O 1
ATOM 655 N N . VAL A 1 91 ? -41.64066 -5.41268 1.50471 1.000 23.61853 89 VAL A N 1
ATOM 656 C CA . VAL A 1 91 ? -41.71990 -4.44108 2.59782 1.000 23.11886 89 VAL A CA 1
ATOM 657 C C . VAL A 1 91 ? -40.56912 -3.45268 2.51977 1.000 22.97288 89 VAL A C 1
ATOM 658 O O . VAL A 1 91 ? -40.77690 -2.23831 2.63078 1.000 25.15738 89 VAL A O 1
ATOM 662 N N . ALA A 1 92 ? -39.33828 -3.95230 2.31592 1.000 24.06368 90 ALA A N 1
ATOM 663 C CA . ALA A 1 92 ? -38.16675 -3.07163 2.26308 1.000 24.50217 90 ALA A CA 1
ATOM 664 C C . ALA A 1 92 ? -38.29016 -2.09061 1.11047 1.000 27.01106 90 ALA A C 1
ATOM 665 O O . ALA A 1 92 ? -38.05270 -0.88028 1.27788 1.000 24.70634 90 ALA A O 1
ATOM 667 N N . GLU A 1 93 ? -38.69607 -2.59185 -0.08432 1.000 23.33965 91 GLU A N 1
ATOM 668 C CA . GLU A 1 93 ? -38.74621 -1.71392 -1.24562 1.000 23.49096 91 GLU A CA 1
ATOM 669 C C . GLU A 1 93 ? -39.78252 -0.61582 -1.07777 1.000 27.40220 91 GLU A C 1
ATOM 670 O O . GLU A 1 93 ? -39.56029 0.50942 -1.53439 1.000 26.71558 91 GLU A O 1
ATOM 676 N N . GLY A 1 94 ? -40.90826 -0.90750 -0.42745 1.000 25.91434 92 GLY A N 1
ATOM 677 C CA . GLY A 1 94 ? -41.88461 0.14390 -0.19227 1.000 25.76019 92 GLY A CA 1
ATOM 678 C C . GLY A 1 94 ? -41.36073 1.22903 0.72990 1.000 30.02816 92 GLY A C 1
ATOM 679 O O . GLY A 1 94 ? -41.63846 2.41735 0.53832 1.000 26.82533 92 GLY A O 1
ATOM 680 N N . ARG A 1 95 ? -40.61906 0.83143 1.76790 1.000 24.83207 93 ARG A N 1
ATOM 681 C CA . ARG A 1 95 ? -40.09498 1.82434 2.69798 1.000 27.14203 93 ARG A CA 1
ATOM 682 C C . ARG A 1 95 ? -39.01734 2.67164 2.05006 1.000 24.90417 93 ARG A C 1
ATOM 683 O O . ARG A 1 95 ? -38.96760 3.87473 2.29031 1.000 23.40449 93 ARG A O 1
ATOM 691 N N . VAL A 1 96 ? -38.19185 2.09147 1.16405 1.000 20.69248 94 VAL A N 1
ATOM 692 C CA . VAL A 1 96 ? -37.20590 2.89787 0.43587 1.000 22.64698 94 VAL A CA 1
ATOM 693 C C . VAL A 1 96 ? -37.90769 3.91658 -0.46680 1.000 28.47303 94 VAL A C 1
ATOM 694 O O . VAL A 1 96 ? -37.50948 5.09072 -0.54081 1.000 25.87227 94 VAL A O 1
ATOM 698 N N . ALA A 1 97 ? -39.00985 3.50989 -1.10773 1.000 26.17991 95 ALA A N 1
ATOM 699 C CA . ALA A 1 97 ? -39.71417 4.47360 -1.95778 1.000 26.04773 95 ALA A CA 1
ATOM 700 C C . ALA A 1 97 ? -40.23508 5.61189 -1.10855 1.000 27.71460 95 ALA A C 1
ATOM 701 O O . ALA A 1 97 ? -40.23643 6.77114 -1.53263 1.000 27.70321 95 ALA A O 1
ATOM 703 N N . GLY A 1 98 ? -40.66243 5.27853 0.11578 1.000 27.64125 96 GLY A N 1
ATOM 704 C CA . GLY A 1 98 ? -41.01582 6.28988 1.09821 1.000 26.37919 96 GLY A CA 1
ATOM 705 C C . GLY A 1 98 ? -39.93015 7.32531 1.36270 1.000 25.17960 96 GLY A C 1
ATOM 706 O O . GLY A 1 98 ? -40.22295 8.52969 1.40857 1.000 25.22781 96 GLY A O 1
ATOM 707 N N . VAL A 1 99 ? -38.66443 6.88573 1.56814 1.000 20.85268 97 VAL A N 1
ATOM 708 C CA . VAL A 1 99 ? -37.59341 7.85132 1.80894 1.000 24.79482 97 VAL A CA 1
ATOM 709 C C . VAL A 1 99 ? -37.49606 8.82971 0.64392 1.000 27.72536 97 VAL A C 1
ATOM 710 O O . VAL A 1 99 ? -37.33063 10.04539 0.83756 1.000 25.69242 97 VAL A O 1
ATOM 714 N N . HIS A 1 100 ? -37.54448 8.30359 -0.58121 1.000 26.75613 98 HIS A N 1
ATOM 715 C CA . HIS A 1 100 ? -37.42909 9.18738 -1.73059 1.000 27.99271 98 HIS A CA 1
ATOM 716 C C . HIS A 1 100 ? -38.56754 10.19266 -1.75282 1.000 26.09277 98 HIS A C 1
ATOM 717 O O . HIS A 1 100 ? -38.35057 11.37018 -2.06164 1.000 29.45795 98 HIS A O 1
ATOM 724 N N . PHE A 1 101 ? -39.78361 9.75489 -1.40013 1.000 26.87065 99 PHE A N 1
ATOM 725 C CA . PHE A 1 101 ? -40.88837 10.70152 -1.34115 1.000 28.83619 99 PHE A CA 1
ATOM 726 C C . PHE A 1 101 ? -40.61391 11.76146 -0.30771 1.000 33.57005 99 PHE A C 1
ATOM 727 O O . PHE A 1 101 ? -40.81644 12.95120 -0.57078 1.000 25.93328 99 PHE A O 1
ATOM 735 N N . LEU A 1 102 ? -40.11476 11.35811 0.87938 1.000 24.36453 100 LEU A N 1
ATOM 736 C CA . LEU A 1 102 ? -39.82739 12.34314 1.89920 1.000 27.80205 100 LEU A CA 1
ATOM 737 C C . LEU A 1 102 ? -38.76154 13.32877 1.41365 1.000 28.38355 100 LEU A C 1
ATOM 738 O O . LEU A 1 102 ? -38.83176 14.52603 1.71616 1.000 27.98171 100 LEU A O 1
ATOM 743 N N . MET A 1 103 ? -37.76746 12.86028 0.64453 1.000 29.31578 101 MET A N 1
ATOM 744 C CA . MET A 1 103 ? -36.74703 13.83904 0.26279 1.000 28.33014 101 MET A CA 1
ATOM 745 C C . MET A 1 103 ? -37.32367 14.85395 -0.70930 1.000 28.51827 101 MET A C 1
ATOM 746 O O . MET A 1 103 ? -37.01025 16.04716 -0.61775 1.000 30.72908 101 MET A O 1
ATOM 751 N N . LYS A 1 104 ? -38.22633 14.41737 -1.58210 1.000 26.62898 102 LYS A N 1
ATOM 752 C CA . LYS A 1 104 ? -38.73176 15.35985 -2.56062 1.000 30.11253 102 LYS A CA 1
ATOM 753 C C . LYS A 1 104 ? -39.75510 16.30178 -1.93381 1.000 32.73275 102 LYS A C 1
ATOM 754 O O . LYS A 1 104 ? -39.71021 17.51214 -2.16933 1.000 32.57233 102 LYS A O 1
ATOM 760 N N . LYS A 1 105 ? -40.60823 15.78092 -1.02919 1.000 31.73421 103 LYS A N 1
ATOM 761 C CA . LYS A 1 105 ? -41.54035 16.61565 -0.27940 1.000 28.25866 103 LYS A CA 1
ATOM 762 C C . LYS A 1 105 ? -40.83353 17.75651 0.46580 1.000 35.55838 103 LYS A C 1
ATOM 763 O O . LYS A 1 105 ? -41.38197 18.85162 0.61813 1.000 34.29736 103 LYS A O 1
ATOM 769 N N . ASN A 1 106 ? -39.62918 17.51297 0.96165 1.000 30.62809 104 ASN A N 1
ATOM 770 C CA . ASN A 1 106 ? -38.89907 18.49129 1.75163 1.000 34.70323 104 ASN A CA 1
ATOM 771 C C . ASN A 1 106 ? -37.88564 19.27391 0.92305 1.000 33.43781 104 ASN A C 1
ATOM 772 O O . ASN A 1 106 ? -37.09190 20.03008 1.49399 1.000 33.55329 104 ASN A O 1
ATOM 777 N N . LYS A 1 107 ? -37.88917 19.07571 -0.39673 1.000 33.22638 105 LYS A N 1
ATOM 778 C CA . LYS A 1 107 ? -37.05408 19.84529 -1.35017 1.000 35.36283 105 LYS A CA 1
ATOM 779 C C . LYS A 1 107 ? -35.56706 19.65637 -1.04982 1.000 39.28045 105 LYS A C 1
ATOM 780 O O . LYS A 1 107 ? -34.76665 20.59917 -1.08539 1.000 35.08748 105 LYS A O 1
ATOM 786 N N . ILE A 1 108 ? -35.20739 18.41639 -0.71174 1.000 33.70178 106 ILE A N 1
ATOM 787 C CA . ILE A 1 108 ? -33.83331 18.01518 -0.42462 1.000 29.48311 106 ILE A CA 1
ATOM 788 C C . ILE A 1 108 ? -33.19115 17.50137 -1.71025 1.000 27.38592 106 ILE A C 1
ATOM 789 O O . ILE A 1 108 ? -33.77976 16.67468 -2.41636 1.000 30.59128 106 ILE A O 1
ATOM 794 N N . THR A 1 109 ? -31.96798 17.95329 -2.01425 1.000 30.32264 107 THR A N 1
ATOM 795 C CA . THR A 1 109 ? -31.30251 17.48180 -3.22931 1.000 33.01589 107 THR A CA 1
ATOM 796 C C . THR A 1 109 ? -30.63294 16.12950 -2.98113 1.000 28.62319 107 THR A C 1
ATOM 797 O O . THR A 1 109 ? -29.72571 16.03180 -2.15512 1.000 31.73766 107 THR A O 1
ATOM 801 N N . GLU A 1 110 ? -31.05706 15.10130 -3.70683 1.000 28.07631 108 GLU A N 1
ATOM 802 C CA . GLU A 1 110 ? -30.34304 13.82040 -3.69962 1.000 30.41117 108 GLU A CA 1
ATOM 803 C C . GLU A 1 110 ? -29.13644 13.87035 -4.62985 1.000 33.67866 108 GLU A C 1
ATOM 804 O O . GLU A 1 110 ? -29.25257 14.27142 -5.79398 1.000 31.38757 108 GLU A O 1
ATOM 810 N N . ILE A 1 111 ? -27.98713 13.41307 -4.13833 1.000 28.19864 109 ILE A N 1
ATOM 811 C CA . ILE A 1 111 ? -26.78178 13.25724 -4.96525 1.000 27.04710 109 ILE A CA 1
ATOM 812 C C . ILE A 1 111 ? -26.42967 11.77769 -4.91819 1.000 29.63606 109 ILE A C 1
ATOM 813 O O . ILE A 1 111 ? -26.21639 11.21588 -3.83757 1.000 29.33783 109 ILE A O 1
ATOM 818 N N . HIS A 1 112 ? -26.41670 11.12864 -6.08073 1.000 28.76019 110 HIS A N 1
ATOM 819 C CA . HIS A 1 112 ? -26.32116 9.67376 -6.17510 1.000 26.12832 110 HIS A CA 1
ATOM 820 C C . HIS A 1 112 ? -24.86274 9.31379 -6.42834 1.000 33.07227 110 HIS A C 1
ATOM 821 O O . HIS A 1 112 ? -24.41976 9.19379 -7.56475 1.000 32.60270 110 HIS A O 1
ATOM 828 N N . GLY A 1 113 ? -24.11449 9.13373 -5.35000 1.000 30.45882 111 GLY A N 1
ATOM 829 C CA . GLY A 1 113 ? -22.71470 8.79438 -5.48641 1.000 29.75087 111 GLY A CA 1
ATOM 830 C C . GLY A 1 113 ? -22.08263 8.67742 -4.12041 1.000 34.17453 111 GLY A C 1
ATOM 831 O O . GLY A 1 113 ? -22.77756 8.70274 -3.09615 1.000 26.77717 111 GLY A O 1
ATOM 832 N N . TYR A 1 114 ? -20.75591 8.55468 -4.12856 1.000 26.93533 112 TYR A N 1
ATOM 833 C CA . TYR A 1 114 ? -19.95607 8.32375 -2.92495 1.000 26.91588 112 TYR A CA 1
ATOM 834 C C . TYR A 1 114 ? -19.13062 9.57815 -2.64926 1.000 33.76498 112 TYR A C 1
ATOM 835 O O . TYR A 1 114 ? -18.40439 10.05006 -3.55274 1.000 31.42908 112 TYR A O 1
ATOM 844 N N . GLY A 1 115 ? -19.21717 10.12181 -1.43509 1.000 26.06991 113 GLY A N 1
ATOM 845 C CA . GLY A 1 115 ? -18.58339 11.40207 -1.13716 1.000 31.25067 113 GLY A CA 1
ATOM 846 C C . GLY A 1 115 ? -17.25219 11.25687 -0.41847 1.000 33.65876 113 GLY A C 1
ATOM 847 O O . GLY A 1 115 ? -17.12705 10.45088 0.49720 1.000 29.74532 113 GLY A O 1
ATOM 848 N N . THR A 1 116 ? -16.26109 12.07954 -0.82305 1.000 27.82481 114 THR A N 1
ATOM 849 C CA . THR A 1 116 ? -14.94224 12.11332 -0.16908 1.000 28.48591 114 THR A CA 1
ATOM 850 C C . THR A 1 116 ? -14.57282 13.56139 0.18059 1.000 30.19676 114 THR A C 1
ATOM 851 O O . THR A 1 116 ? -14.64810 14.45090 -0.67336 1.000 34.72924 114 THR A O 1
ATOM 855 N N . PHE A 1 117 ? -14.17243 13.80913 1.40693 1.000 27.53718 115 PHE A N 1
ATOM 856 C CA . PHE A 1 117 ? -13.80833 15.16351 1.80349 1.000 30.59208 115 PHE A CA 1
ATOM 857 C C . PHE A 1 117 ? -12.51903 15.58460 1.08876 1.000 39.67922 115 PHE A C 1
ATOM 858 O O . PHE A 1 117 ? -11.54935 14.82919 1.05935 1.000 35.38076 115 PHE A O 1
ATOM 866 N N . ALA A 1 118 ? -12.54289 16.76320 0.45738 1.000 39.84857 116 ALA A N 1
ATOM 867 C CA . ALA A 1 118 ? -11.35766 17.37768 -0.13786 1.000 36.32763 116 ALA A CA 1
ATOM 868 C C . ALA A 1 118 ? -10.67403 18.31119 0.85208 1.000 41.54217 116 ALA A C 1
ATOM 869 O O . ALA A 1 118 ? -9.43751 18.40183 0.88411 1.000 41.22807 116 ALA A O 1
ATOM 871 N N . ASP A 1 119 ? -11.46844 18.99885 1.66227 1.000 39.10086 117 ASP A N 1
ATOM 872 C CA . ASP A 1 119 ? -11.00667 19.77074 2.81482 1.000 50.12890 117 ASP A CA 1
ATOM 873 C C . ASP A 1 119 ? -12.21356 19.92912 3.73521 1.000 40.05508 117 ASP A C 1
ATOM 874 O O . ASP A 1 119 ? -13.22783 19.25301 3.54276 1.000 33.42006 117 ASP A O 1
ATOM 879 N N . ALA A 1 120 ? -12.12852 20.84826 4.69994 1.000 33.91209 118 ALA A N 1
ATOM 880 C CA . ALA A 1 120 ? -13.19659 20.90612 5.70714 1.000 42.93417 118 ALA A CA 1
ATOM 881 C C . ALA A 1 120 ? -14.46936 21.52980 5.19480 1.000 35.69479 118 ALA A C 1
ATOM 882 O O . ALA A 1 120 ? -15.42006 21.65231 5.97215 1.000 37.07420 118 ALA A O 1
ATOM 884 N N . ASN A 1 121 ? -14.52733 21.92778 3.92165 1.000 41.69494 119 ASN A N 1
ATOM 885 C CA . ASN A 1 121 ? -15.71790 22.56217 3.37878 1.000 31.03186 119 ASN A CA 1
ATOM 886 C C . ASN A 1 121 ? -16.00596 22.11043 1.95742 1.000 36.22546 119 ASN A C 1
ATOM 887 O O . ASN A 1 121 ? -16.85410 22.71471 1.29055 1.000 32.29721 119 ASN A O 1
ATOM 892 N N . THR A 1 122 ? -15.31584 21.09721 1.45768 1.000 38.16956 120 THR A N 1
ATOM 893 C CA . THR A 1 122 ? -15.52888 20.63619 0.10355 1.000 32.49569 120 THR A CA 1
ATOM 894 C C . THR A 1 122 ? -15.63669 19.12878 0.12085 1.000 31.88149 120 THR A C 1
ATOM 895 O O . THR A 1 122 ? -14.84345 18.43907 0.77178 1.000 33.78991 120 THR A O 1
ATOM 899 N N . LEU A 1 123 ? -16.60369 18.63765 -0.62823 1.000 32.69081 121 LEU A N 1
ATOM 900 C CA . LEU A 1 123 ? -16.84564 17.23007 -0.82988 1.000 32.48011 121 LEU A CA 1
ATOM 901 C C . LEU A 1 123 ? -16.75040 16.91810 -2.31952 1.000 34.14348 121 LEU A C 1
ATOM 902 O O . LEU A 1 123 ? -17.44121 17.54063 -3.13109 1.000 45.46446 121 LEU A O 1
ATOM 907 N N . LEU A 1 124 ? -15.93620 15.92861 -2.66187 1.000 32.94677 122 LEU A N 1
ATOM 908 C CA . LEU A 1 124 ? -15.83730 15.39442 -4.01876 1.000 35.30128 122 LEU A CA 1
ATOM 909 C C . LEU A 1 124 ? -16.76129 14.18933 -4.12763 1.000 31.04193 122 LEU A C 1
ATOM 910 O O . LEU A 1 124 ? -16.62815 13.23833 -3.36050 1.000 42.73437 122 LEU A O 1
ATOM 915 N N . VAL A 1 125 ? -17.68360 14.20548 -5.07185 1.000 28.21860 123 VAL A N 1
ATOM 916 C CA . VAL A 1 125 ? -18.62871 13.10492 -5.22778 1.000 31.07549 123 VAL A CA 1
ATOM 917 C C . VAL A 1 125 ? -18.30369 12.33194 -6.49651 1.000 37.34219 123 VAL A C 1
ATOM 918 O O . VAL A 1 125 ? -18.30695 12.89090 -7.60082 1.000 42.52847 123 VAL A O 1
ATOM 922 N N . ASP A 1 126 ? -17.96334 11.05749 -6.33179 1.000 30.79229 124 ASP A N 1
ATOM 923 C CA . ASP A 1 126 ? -17.90207 10.12523 -7.44239 1.000 34.10576 124 ASP A CA 1
ATOM 924 C C . ASP A 1 126 ? -19.32151 9.66256 -7.72919 1.000 39.17611 124 ASP A C 1
ATOM 925 O O . ASP A 1 126 ? -19.90019 8.88589 -6.95581 1.000 33.60159 124 ASP A O 1
ATOM 930 N N . LEU A 1 127 ? -19.86632 10.12483 -8.84784 1.000 37.51988 125 LEU A N 1
ATOM 931 C CA . LEU A 1 127 ? -21.24686 9.88318 -9.20216 1.000 34.69989 125 LEU A CA 1
ATOM 932 C C . LEU A 1 127 ? -21.44983 8.46043 -9.70701 1.000 37.56142 125 LEU A C 1
ATOM 933 O O . LEU A 1 127 ? -20.57004 7.87553 -10.34421 1.000 39.57263 125 LEU A O 1
ATOM 938 N N . ASN A 1 128 ? -22.61633 7.88801 -9.37441 1.000 35.74509 126 ASN A N 1
ATOM 939 C CA . ASN A 1 128 ? -22.96508 6.54739 -9.84571 1.000 35.21258 126 ASN A CA 1
ATOM 940 C C . ASN A 1 128 ? -22.98959 6.48701 -11.37159 1.000 40.06589 126 ASN A C 1
ATOM 941 O O . ASN A 1 128 ? -22.70226 5.44561 -11.96226 1.000 43.09647 126 ASN A O 1
ATOM 946 N N . ASP A 1 129 ? -23.45068 7.55056 -12.00597 1.000 39.60990 127 ASP A N 1
ATOM 947 C CA . ASP A 1 129 ? -23.57891 7.61971 -13.46243 1.000 50.32226 127 ASP A CA 1
ATOM 948 C C . ASP A 1 129 ? -22.28890 8.00807 -14.15477 1.000 52.75388 127 ASP A C 1
ATOM 949 O O . ASP A 1 129 ? -22.34656 8.52028 -15.28173 1.000 58.02345 127 ASP A O 1
ATOM 954 N N . GLY A 1 130 ? -21.14811 7.74039 -13.51945 1.000 56.91622 128 GLY A N 1
ATOM 955 C CA . GLY A 1 130 ? -19.85242 8.19925 -13.97897 1.000 54.28384 128 GLY A CA 1
ATOM 956 C C . GLY A 1 130 ? -19.69130 9.69360 -13.77913 1.000 47.75909 128 GLY A C 1
ATOM 957 O O . GLY A 1 130 ? -20.66827 10.45798 -13.81472 1.000 61.17361 128 GLY A O 1
ATOM 958 N N . GLY A 1 131 ? -18.46143 10.13209 -13.59585 1.000 42.98973 129 GLY A N 1
ATOM 959 C CA . GLY A 1 131 ? -18.19047 11.54110 -13.41925 1.000 51.68669 129 GLY A CA 1
ATOM 960 C C . GLY A 1 131 ? -18.03173 11.90941 -11.95891 1.000 57.00531 129 GLY A C 1
ATOM 961 O O . GLY A 1 131 ? -18.34365 11.13673 -11.04794 1.000 43.86438 129 GLY A O 1
ATOM 962 N N . THR A 1 132 ? -17.52096 13.12699 -11.75804 1.000 46.87444 130 THR A N 1
ATOM 963 C CA . THR A 1 132 ? -17.24288 13.67635 -10.44413 1.000 46.29881 130 THR A CA 1
ATOM 964 C C . THR A 1 132 ? -17.81225 15.07825 -10.32405 1.000 56.61973 130 THR A C 1
ATOM 965 O O . THR A 1 132 ? -17.62469 15.90839 -11.21670 1.000 67.76311 130 THR A O 1
ATOM 969 N N . GLU A 1 133 ? -18.49498 15.33921 -9.21861 1.000 43.62048 131 GLU A N 1
ATOM 970 C CA . GLU A 1 133 ? -19.01753 16.65293 -8.88834 1.000 45.40361 131 GLU A CA 1
ATOM 971 C C . GLU A 1 133 ? -18.37808 17.12890 -7.59571 1.000 50.50827 131 GLU A C 1
ATOM 972 O O . GLU A 1 133 ? -18.11250 16.32779 -6.69608 1.000 44.48621 131 GLU A O 1
ATOM 978 N N . SER A 1 134 ? -18.15692 18.43401 -7.49723 1.000 44.88419 132 SER A N 1
ATOM 979 C CA . SER A 1 134 ? -17.67009 19.06075 -6.27695 1.000 48.61046 132 SER A CA 1
ATOM 980 C C . SER A 1 134 ? -18.79375 19.84631 -5.62704 1.000 49.66978 132 SER A C 1
ATOM 981 O O . SER A 1 134 ? -19.44882 20.65657 -6.28686 1.000 46.70081 132 SER A O 1
ATOM 984 N N . VAL A 1 135 ? -19.01294 19.58287 -4.34203 1.000 36.21760 133 VAL A N 1
ATOM 985 C CA . VAL A 1 135 ? -19.97241 20.28019 -3.50674 1.000 41.64315 133 VAL A CA 1
ATOM 986 C C . VAL A 1 135 ? -19.21098 21.00726 -2.40456 1.000 36.51091 133 VAL A C 1
ATOM 987 O O . VAL A 1 135 ? -18.28551 20.44523 -1.80364 1.000 40.90850 133 VAL A O 1
ATOM 991 N N . THR A 1 136 ? -19.61350 22.23469 -2.11429 1.000 35.52317 134 THR A N 1
ATOM 992 C CA . THR A 1 136 ? -19.11494 22.94511 -0.95691 1.000 33.78717 134 THR A CA 1
ATOM 993 C C . THR A 1 136 ? -20.26068 23.13946 0.01950 1.000 31.47246 134 THR A C 1
ATOM 994 O O . THR A 1 136 ? -21.44004 23.11528 -0.36219 1.000 33.65842 134 THR A O 1
ATOM 998 N N . PHE A 1 137 ? -19.91123 23.32290 1.28840 1.000 40.16991 135 PHE A N 1
ATOM 999 C CA . PHE A 1 137 ? -20.93856 23.37806 2.33467 1.000 38.16529 135 PHE A CA 1
ATOM 1000 C C . PHE A 1 137 ? -20.48494 24.30615 3.44175 1.000 31.71653 135 PHE A C 1
ATOM 1001 O O . PHE A 1 137 ? -19.29032 24.48852 3.65071 1.000 34.75612 135 PHE A O 1
ATOM 1009 N N . ASP A 1 138 ? -21.43981 24.87681 4.16613 1.000 32.78304 136 ASP A N 1
ATOM 1010 C CA . ASP A 1 138 ? -21.10073 25.50615 5.43738 1.000 33.17411 136 ASP A CA 1
ATOM 1011 C C . ASP A 1 138 ? -21.11054 24.53088 6.61867 1.000 33.32290 136 ASP A C 1
ATOM 1012 O O . ASP A 1 138 ? -20.39348 24.74707 7.60463 1.000 34.65102 136 ASP A O 1
ATOM 1017 N N . ASN A 1 139 ? -21.94300 23.49193 6.56150 1.000 34.34018 137 ASN A N 1
ATOM 1018 C CA . ASN A 1 139 ? -22.01211 22.46840 7.59996 1.000 28.84222 137 ASN A CA 1
ATOM 1019 C C . ASN A 1 139 ? -22.07232 21.09264 6.95138 1.000 26.05104 137 ASN A C 1
ATOM 1020 O O . ASN A 1 139 ? -22.63457 20.93655 5.87364 1.000 28.60942 137 ASN A O 1
ATOM 1025 N N . ALA A 1 140 ? -21.47363 20.08116 7.59616 1.000 30.39346 138 ALA A N 1
ATOM 1026 C CA . ALA A 1 140 ? -21.62601 18.71602 7.11204 1.000 26.46392 138 ALA A CA 1
ATOM 1027 C C . ALA A 1 140 ? -22.05374 17.79615 8.24302 1.000 27.07195 138 ALA A C 1
ATOM 1028 O O . ALA A 1 140 ? -21.60779 17.95959 9.38006 1.000 29.87794 138 ALA A O 1
ATOM 1030 N N . ILE A 1 141 ? -22.91797 16.83481 7.90299 1.000 27.43846 139 ILE A N 1
ATOM 1031 C CA . ILE A 1 141 ? -23.41084 15.81141 8.83262 1.000 25.57542 139 ILE A CA 1
ATOM 1032 C C . ILE A 1 141 ? -22.91529 14.48586 8.28159 1.000 24.09148 139 ILE A C 1
ATOM 1033 O O . ILE A 1 141 ? -23.40910 14.01157 7.24363 1.000 28.84817 139 ILE A O 1
ATOM 1038 N N . ILE A 1 142 ? -21.95589 13.88969 8.95925 1.000 23.78787 140 ILE A N 1
ATOM 1039 C CA . ILE A 1 142 ? -21.42043 12.59561 8.53898 1.000 24.92937 140 ILE A CA 1
ATOM 1040 C C . ILE A 1 142 ? -22.32709 11.52891 9.12911 1.000 26.08913 140 ILE A C 1
ATOM 1041 O O . ILE A 1 142 ? -22.48157 11.46234 10.35334 1.000 24.09914 140 ILE A O 1
ATOM 1046 N N . ALA A 1 143 ? -22.90969 10.70284 8.27726 1.000 23.71939 141 ALA A N 1
ATOM 1047 C CA . ALA A 1 143 ? -23.90285 9.69656 8.73575 1.000 26.73960 141 ALA A CA 1
ATOM 1048 C C . ALA A 1 143 ? -23.67723 8.40252 7.94530 1.000 23.80193 141 ALA A C 1
ATOM 1049 O O . ALA A 1 143 ? -24.57662 7.80146 7.33790 1.000 23.50919 141 ALA A O 1
ATOM 1051 N N . THR A 1 144 ? -22.43214 7.91650 8.00050 1.000 22.28798 142 THR A N 1
ATOM 1052 C CA . THR A 1 144 ? -21.91652 6.92446 7.07277 1.000 21.09792 142 THR A CA 1
ATOM 1053 C C . THR A 1 144 ? -22.04512 5.50030 7.60827 1.000 22.24255 142 THR A C 1
ATOM 1054 O O . THR A 1 144 ? -21.59265 4.55138 6.95254 1.000 23.35717 142 THR A O 1
ATOM 1058 N N . GLY A 1 145 ? -22.55306 5.33900 8.82257 1.000 21.29680 143 GLY A N 1
ATOM 1059 C CA . GLY A 1 145 ? -22.93502 4.01263 9.29698 1.000 25.07693 143 GLY A CA 1
ATOM 1060 C C . GLY A 1 145 ? -21.73670 3.20597 9.78944 1.000 25.31146 143 GLY A C 1
ATOM 1061 O O . GLY A 1 145 ? -20.65355 3.74696 10.05603 1.000 22.65332 143 GLY A O 1
ATOM 1062 N N . SER A 1 146 ? -21.95499 1.89374 9.91976 1.000 21.18806 144 SER A N 1
ATOM 1063 C CA A SER A 1 146 ? -20.94183 0.92222 10.34237 0.749 26.96612 144 SER A CA 1
ATOM 1064 C CA B SER A 1 146 ? -20.93304 0.93206 10.32518 0.251 26.56446 144 SER A CA 1
ATOM 1065 C C . SER A 1 146 ? -20.94912 -0.26501 9.38570 1.000 28.33714 144 SER A C 1
ATOM 1066 O O . SER A 1 146 ? -21.84375 -0.41649 8.56885 1.000 26.48668 144 SER A O 1
ATOM 1071 N N . SER A 1 147 ? -19.94569 -1.14029 9.53677 1.000 27.54889 145 SER A N 1
ATOM 1072 C CA . SER A 1 147 ? -19.83428 -2.39930 8.81613 1.000 27.68799 145 SER A CA 1
ATOM 1073 C C . SER A 1 147 ? -19.59928 -3.54266 9.80765 1.000 26.63884 145 SER A C 1
ATOM 1074 O O . SER A 1 147 ? -19.10256 -3.32698 10.92181 1.000 27.99886 145 SER A O 1
ATOM 1077 N N . THR A 1 148 ? -19.93050 -4.77160 9.38378 1.000 23.16683 146 THR A N 1
ATOM 1078 C CA . THR A 1 148 ? -19.73796 -5.93876 10.23101 1.000 24.11285 146 THR A CA 1
ATOM 1079 C C . THR A 1 148 ? -18.26281 -6.08372 10.60299 1.000 22.10566 146 THR A C 1
ATOM 1080 O O . THR A 1 148 ? -17.40190 -6.02605 9.73811 1.000 25.04547 146 THR A O 1
ATOM 1084 N N . ARG A 1 149 ? -18.00546 -6.27992 11.89661 1.000 22.50539 147 ARG A N 1
ATOM 1085 C CA . ARG A 1 149 ? -16.70517 -6.74590 12.38197 1.000 28.82013 147 ARG A CA 1
ATOM 1086 C C . ARG A 1 149 ? -16.57903 -8.26828 12.27983 1.000 38.76476 147 ARG A C 1
ATOM 1087 O O . ARG A 1 149 ? -17.42410 -9.00501 12.78715 1.000 34.60520 147 ARG A O 1
ATOM 1095 N N . LEU A 1 150 ? -15.51022 -8.74409 11.64062 1.000 26.17672 148 LEU A N 1
ATOM 1096 C CA . LEU A 1 150 ? -15.29807 -10.18143 11.52409 1.000 26.72585 148 LEU A CA 1
ATOM 1097 C C . LEU A 1 150 ? -14.46560 -10.69017 12.68158 1.000 27.23804 148 LEU A C 1
ATOM 1098 O O . LEU A 1 150 ? -13.66111 -9.96122 13.26981 1.000 27.87535 148 LEU A O 1
ATOM 1103 N N . VAL A 1 151 ? -14.66054 -11.95453 13.00310 1.000 25.16933 149 VAL A N 1
ATOM 1104 C CA . VAL A 1 151 ? -13.73637 -12.62296 13.92808 1.000 25.52651 149 VAL A CA 1
ATOM 1105 C C . VAL A 1 151 ? -12.30522 -12.46888 13.39710 1.000 31.07678 149 VAL A C 1
ATOM 1106 O O . VAL A 1 151 ? -12.03731 -12.79186 12.22390 1.000 29.66573 149 VAL A O 1
ATOM 1110 N N . PRO A 1 152 ? -11.36329 -11.96493 14.18816 1.000 30.44808 150 PRO A N 1
ATOM 1111 C CA . PRO A 1 152 ? -10.02429 -11.66011 13.65079 1.000 32.39893 150 PRO A CA 1
ATOM 1112 C C . PRO A 1 152 ? -9.39852 -12.86085 12.94117 1.000 25.35743 150 PRO A C 1
ATOM 1113 O O . PRO A 1 152 ? -9.45556 -14.00062 13.41712 1.000 29.32948 150 PRO A O 1
ATOM 1117 N N . GLY A 1 153 ? -8.83835 -12.62022 11.76871 1.000 28.39603 151 GLY A N 1
ATOM 1118 C CA . GLY A 1 153 ? -8.20226 -13.68450 11.00646 1.000 31.37568 151 GLY A CA 1
ATOM 1119 C C . GLY A 1 153 ? -9.12693 -14.45120 10.08113 1.000 37.28743 151 GLY A C 1
ATOM 1120 O O . GLY A 1 153 ? -8.64376 -15.19714 9.21817 1.000 32.55011 151 GLY A O 1
ATOM 1121 N N . THR A 1 154 ? -10.45011 -14.27840 10.21347 1.000 34.74215 152 THR A N 1
ATOM 1122 C CA . THR A 1 154 ? -11.39009 -14.97214 9.34529 1.000 30.23780 152 THR A CA 1
ATOM 1123 C C . THR A 1 154 ? -11.75140 -14.10198 8.15425 1.000 33.95768 152 THR A C 1
ATOM 1124 O O . THR A 1 154 ? -11.42944 -12.91232 8.09753 1.000 33.79150 152 THR A O 1
ATOM 1128 N N . SER A 1 155 ? -12.43328 -14.70993 7.17981 1.000 26.87913 153 SER A N 1
ATOM 1129 C CA . SER A 1 155 ? -12.85621 -13.98265 5.99543 1.000 27.93743 153 SER A CA 1
ATOM 1130 C C . SER A 1 155 ? -14.22741 -14.48106 5.55152 1.000 31.22551 153 SER A C 1
ATOM 1131 O O . SER A 1 155 ? -14.67743 -15.56257 5.93438 1.000 35.04761 153 SER A O 1
ATOM 1134 N N . LEU A 1 156 ? -14.85684 -13.68130 4.70509 1.000 30.43810 154 LEU A N 1
ATOM 1135 C CA . LEU A 1 156 ? -16.12753 -14.03997 4.09099 1.000 25.91890 154 LEU A CA 1
ATOM 1136 C C . LEU A 1 156 ? -15.87308 -14.98578 2.94384 1.000 32.48449 154 LEU A C 1
ATOM 1137 O O . LEU A 1 156 ? -14.83291 -14.92297 2.27999 1.000 33.67288 154 LEU A O 1
ATOM 1142 N N . SER A 1 157 ? -16.83568 -15.86385 2.70136 1.000 27.22252 155 SER A N 1
ATOM 1143 C CA . SER A 1 157 ? -16.77711 -16.77600 1.57110 1.000 30.95483 155 SER A CA 1
ATOM 1144 C C . SER A 1 157 ? -18.19534 -17.24440 1.28350 1.000 35.68044 155 SER A C 1
ATOM 1145 O O . SER A 1 157 ? -19.16369 -16.67744 1.79783 1.000 30.81317 155 SER A O 1
ATOM 1148 N N . ALA A 1 158 ? -18.33514 -18.27580 0.44373 1.000 32.86543 156 ALA A N 1
ATOM 1149 C CA . ALA A 1 158 ? -19.67353 -18.67675 0.02133 1.000 35.88929 156 ALA A CA 1
ATOM 1150 C C . ALA A 1 158 ? -20.51879 -19.15839 1.20390 1.000 37.07064 156 ALA A C 1
ATOM 1151 O O . ALA A 1 158 ? -21.74161 -18.97002 1.22131 1.000 32.33150 156 ALA A O 1
ATOM 1153 N N . ASN A 1 159 ? -19.87509 -19.73735 2.22392 1.000 30.60536 157 ASN A N 1
ATOM 1154 C CA . ASN A 1 159 ? -20.56353 -20.27609 3.37900 1.000 28.53889 157 ASN A CA 1
ATOM 1155 C C . ASN A 1 159 ? -20.25716 -19.51829 4.66640 1.000 24.86364 157 ASN A C 1
ATOM 1156 O O . ASN A 1 159 ? -20.59645 -19.98802 5.73372 1.000 29.28089 157 ASN A O 1
ATOM 1161 N N . VAL A 1 160 ? -19.63642 -18.35990 4.59611 1.000 24.37439 158 VAL A N 1
ATOM 1162 C CA . VAL A 1 160 ? -19.31218 -17.60154 5.80189 1.000 26.38928 158 VAL A CA 1
ATOM 1163 C C . VAL A 1 160 ? -19.76579 -16.19354 5.47191 1.000 26.16535 158 VAL A C 1
ATOM 1164 O O . VAL A 1 160 ? -19.14384 -15.53151 4.64423 1.000 25.77507 158 VAL A O 1
ATOM 1168 N N . VAL A 1 161 ? -20.85665 -15.73621 6.10401 1.000 24.77646 159 VAL A N 1
ATOM 1169 C CA . VAL A 1 161 ? -21.56083 -14.54608 5.64419 1.000 24.13351 159 VAL A CA 1
ATOM 1170 C C . VAL A 1 161 ? -21.77972 -13.57626 6.80861 1.000 23.96191 159 VAL A C 1
ATOM 1171 O O . VAL A 1 161 ? -21.61719 -13.93276 7.97377 1.000 23.95103 159 VAL A O 1
ATOM 1175 N N . THR A 1 162 ? -22.09480 -12.32119 6.47149 1.000 25.66216 160 THR A N 1
ATOM 1176 C CA . THR A 1 162 ? -22.63244 -11.33257 7.40354 1.000 24.12512 160 THR A CA 1
ATOM 1177 C C . THR A 1 162 ? -24.15207 -11.32321 7.27942 1.000 21.43553 160 THR A C 1
ATOM 1178 O O . THR A 1 162 ? -24.71732 -11.98899 6.41515 1.000 23.07915 160 THR A O 1
ATOM 1182 N N . TYR A 1 163 ? -24.79602 -10.48609 8.10252 1.000 23.40744 161 TYR A N 1
ATOM 1183 C CA . TYR A 1 163 ? -26.24329 -10.34258 8.01796 1.000 25.53228 161 TYR A CA 1
ATOM 1184 C C . TYR A 1 163 ? -26.69732 -10.02557 6.59911 1.000 26.19335 161 TYR A C 1
ATOM 1185 O O . TYR A 1 163 ? -27.83872 -10.33221 6.22252 1.000 24.88820 161 TYR A O 1
ATOM 1194 N N . GLU A 1 164 ? -25.85991 -9.31606 5.83115 1.000 21.45795 162 GLU A N 1
ATOM 1195 C CA . GLU A 1 164 ? -26.30978 -8.79783 4.54975 1.000 22.97164 162 GLU A CA 1
ATOM 1196 C C . GLU A 1 164 ? -26.51915 -9.91957 3.56153 1.000 27.36848 162 GLU A C 1
ATOM 1197 O O . GLU A 1 164 ? -27.59318 -10.03921 2.96990 1.000 25.41565 162 GLU A O 1
ATOM 1203 N N . GLU A 1 165 ? -25.51500 -10.78022 3.39185 1.000 26.67439 163 GLU A N 1
ATOM 1204 C CA A GLU A 1 165 ? -25.73317 -11.90601 2.49963 0.544 30.04811 163 GLU A CA 1
ATOM 1205 C CA B GLU A 1 165 ? -25.69832 -11.93265 2.52145 0.456 30.05851 163 GLU A CA 1
ATOM 1206 C C . GLU A 1 165 ? -26.79234 -12.84215 3.04429 1.000 26.57797 163 GLU A C 1
ATOM 1207 O O . GLU A 1 165 ? -27.56235 -13.40509 2.25405 1.000 29.46792 163 GLU A O 1
ATOM 1218 N N . GLN A 1 166 ? -26.87156 -13.00610 4.38346 1.000 22.89785 164 GLN A N 1
ATOM 1219 C CA . GLN A 1 166 ? -27.83675 -13.94616 4.94136 1.000 22.47922 164 GLN A CA 1
ATOM 1220 C C . GLN A 1 166 ? -29.27685 -13.44850 4.76113 1.000 23.40884 164 GLN A C 1
ATOM 1221 O O . GLN A 1 166 ? -30.17767 -14.21548 4.36867 1.000 24.36239 164 GLN A O 1
ATOM 1227 N N . ILE A 1 167 ? -29.51690 -12.16328 5.02741 1.000 23.37967 165 ILE A N 1
ATOM 1228 C CA . ILE A 1 167 ? -30.87857 -11.64081 4.93932 1.000 22.69279 165 ILE A CA 1
ATOM 1229 C C . ILE A 1 167 ? -31.34438 -11.54748 3.48467 1.000 27.86402 165 ILE A C 1
ATOM 1230 O O . ILE A 1 167 ? -32.56510 -11.61418 3.20162 1.000 23.62463 165 ILE A O 1
ATOM 1235 N N . LEU A 1 168 ? -30.41205 -11.48040 2.54822 1.000 24.42747 166 LEU A N 1
ATOM 1236 C CA . LEU A 1 168 ? -30.73059 -11.50648 1.12398 1.000 22.81817 166 LEU A CA 1
ATOM 1237 C C . LEU A 1 168 ? -30.78970 -12.91463 0.56496 1.000 31.73100 166 LEU A C 1
ATOM 1238 O O . LEU A 1 168 ? -30.99894 -13.06708 -0.64577 1.000 28.45950 166 LEU A O 1
ATOM 1243 N N . SER A 1 169 ? -30.65997 -13.94441 1.40063 1.000 27.40971 167 SER A N 1
ATOM 1244 C CA . SER A 1 169 ? -30.75846 -15.32704 0.91049 1.000 30.76738 167 SER A CA 1
ATOM 1245 C C . SER A 1 169 ? -32.20262 -15.80245 0.87758 1.000 30.82576 167 SER A C 1
ATOM 1246 O O . SER A 1 169 ? -32.91583 -15.73617 1.89050 1.000 28.14303 167 SER A O 1
ATOM 1249 N N . ARG A 1 170 ? -32.64501 -16.30107 -0.28874 1.000 29.36534 168 ARG A N 1
ATOM 1250 C CA . ARG A 1 170 ? -34.01349 -16.83620 -0.35066 1.000 27.14350 168 ARG A CA 1
ATOM 1251 C C . ARG A 1 170 ? -34.08580 -18.30190 0.05615 1.000 29.32977 168 ARG A C 1
ATOM 1252 O O . ARG A 1 170 ? -35.17782 -18.80178 0.36758 1.000 31.76358 168 ARG A O 1
ATOM 1260 N N . GLU A 1 171 ? -32.94248 -18.99317 0.07905 1.000 31.54998 169 GLU A N 1
ATOM 1261 C CA . GLU A 1 171 ? -32.83373 -20.38887 0.48906 1.000 26.85856 169 GLU A CA 1
ATOM 1262 C C . GLU A 1 171 ? -32.03024 -20.45944 1.77335 1.000 31.93655 169 GLU A C 1
ATOM 1263 O O . GLU A 1 171 ? -31.11738 -19.66136 1.98090 1.000 34.71042 169 GLU A O 1
ATOM 1269 N N . LEU A 1 172 ? -32.38903 -21.40904 2.63615 1.000 31.30848 170 LEU A N 1
ATOM 1270 C CA . LEU A 1 172 ? -31.81009 -21.62442 3.95229 1.000 27.21447 170 LEU A CA 1
ATOM 1271 C C . LEU A 1 172 ? -30.87779 -22.84892 3.96427 1.000 34.38329 170 LEU A C 1
ATOM 1272 O O . LEU A 1 172 ? -31.13929 -23.84291 3.27259 1.000 31.85184 170 LEU A O 1
ATOM 1277 N N . PRO A 1 173 ? -29.82301 -22.83176 4.78127 1.000 33.18580 171 PRO A N 1
ATOM 1278 C CA . PRO A 1 173 ? -28.97728 -24.02940 4.95905 1.000 33.28959 171 PRO A CA 1
ATOM 1279 C C . PRO A 1 173 ? -29.62921 -25.04908 5.89454 1.000 29.54365 171 PRO A C 1
ATOM 1280 O O . PRO A 1 173 ? -30.59730 -24.77533 6.59521 1.000 33.29417 171 PRO A O 1
ATOM 1284 N N . LYS A 1 174 ? -29.06784 -26.26197 5.90209 1.000 28.20408 172 LYS A N 1
ATOM 1285 C CA . LYS A 1 174 ? -29.53712 -27.27097 6.83853 1.000 29.02311 172 LYS A CA 1
ATOM 1286 C C . LYS A 1 174 ? -29.07426 -26.96968 8.24837 1.000 32.16877 172 LYS A C 1
ATOM 1287 O O . LYS A 1 174 ? -29.73449 -27.33817 9.21127 1.000 29.74700 172 LYS A O 1
ATOM 1293 N N . SER A 1 175 ? -27.91532 -26.32714 8.39628 1.000 27.48794 173 SER A N 1
ATOM 1294 C CA . SER A 1 175 ? -27.39364 -26.03135 9.71787 1.000 25.09077 173 SER A CA 1
ATOM 1295 C C . SER A 1 175 ? -26.56181 -24.76887 9.61337 1.000 25.17239 173 SER A C 1
ATOM 1296 O O . SER A 1 175 ? -26.06619 -24.44493 8.54034 1.000 27.51063 173 SER A O 1
ATOM 1299 N N . ILE A 1 176 ? -26.40286 -24.06398 10.74128 1.000 29.58730 174 ILE A N 1
ATOM 1300 C CA . ILE A 1 176 ? -25.67033 -22.79916 10.77987 1.000 25.64150 174 ILE A CA 1
ATOM 1301 C C . ILE A 1 176 ? -25.07071 -22.61028 12.16950 1.000 26.42166 174 ILE A C 1
ATOM 1302 O O . ILE A 1 176 ? -25.66018 -23.00828 13.18560 1.000 24.65842 174 ILE A O 1
ATOM 1307 N N . ILE A 1 177 ? -23.87950 -22.02225 12.21508 1.000 25.03025 175 ILE A N 1
ATOM 1308 C CA . ILE A 1 177 ? -23.27501 -21.55535 13.44663 1.000 27.82707 175 ILE A CA 1
ATOM 1309 C C . ILE A 1 177 ? -23.29177 -20.03631 13.39619 1.000 24.32560 175 ILE A C 1
ATOM 1310 O O . ILE A 1 177 ? -22.82408 -19.44794 12.42523 1.000 24.89585 175 ILE A O 1
ATOM 1315 N N . ILE A 1 178 ? -23.83118 -19.41066 14.43403 1.000 24.30392 176 ILE A N 1
ATOM 1316 C CA . ILE A 1 178 ? -23.89722 -17.95707 14.53643 1.000 21.49697 176 ILE A CA 1
ATOM 1317 C C . ILE A 1 178 ? -22.84782 -17.51871 15.55132 1.000 25.28795 176 ILE A C 1
ATOM 1318 O O . ILE A 1 178 ? -22.88994 -17.94381 16.71605 1.000 24.21514 176 ILE A O 1
ATOM 1323 N N . ALA A 1 179 ? -21.92621 -16.65429 15.13451 1.000 22.60922 177 ALA A N 1
ATOM 1324 C CA . ALA A 1 179 ? -20.94535 -16.08139 16.06431 1.000 24.38068 177 ALA A CA 1
ATOM 1325 C C . ALA A 1 179 ? -21.54043 -14.79800 16.61199 1.000 26.52470 177 ALA A C 1
ATOM 1326 O O . ALA A 1 179 ? -21.66057 -13.80781 15.87434 1.000 26.05877 177 ALA A O 1
ATOM 1328 N N . GLY A 1 180 ? -21.86100 -14.80038 17.89799 1.000 22.89981 178 GLY A N 1
ATOM 1329 C CA . GLY A 1 180 ? -22.29244 -13.59800 18.61538 1.000 21.56723 178 GLY A CA 1
ATOM 1330 C C . GLY A 1 180 ? -23.75671 -13.75711 19.03099 1.000 22.90616 178 GLY A C 1
ATOM 1331 O O . GLY A 1 180 ? -24.61026 -14.03580 18.18970 1.000 26.24710 178 GLY A O 1
ATOM 1332 N N . ALA A 1 181 ? -24.06892 -13.61253 20.29410 1.000 24.74526 179 ALA A N 1
ATOM 1333 C CA . ALA A 1 181 ? -25.44055 -13.66338 20.78228 1.000 22.64083 179 ALA A CA 1
ATOM 1334 C C . ALA A 1 181 ? -25.92883 -12.26635 21.14700 1.000 26.11289 179 ALA A C 1
ATOM 1335 O O . ALA A 1 181 ? -26.50082 -12.05809 22.20571 1.000 24.90492 179 ALA A O 1
ATOM 1337 N N . GLY A 1 182 ? -25.67164 -11.28608 20.28702 1.000 27.61529 180 GLY A N 1
ATOM 1338 C CA . GLY A 1 182 ? -26.30621 -9.98773 20.41193 1.000 25.84406 180 GLY A CA 1
ATOM 1339 C C . GLY A 1 182 ? -27.71179 -10.04635 19.81839 1.000 28.71501 180 GLY A C 1
ATOM 1340 O O . GLY A 1 182 ? -28.21684 -11.11498 19.45308 1.000 24.80806 180 GLY A O 1
ATOM 1341 N N . ALA A 1 183 ? -28.34791 -8.87170 19.70020 1.000 26.13136 181 ALA A N 1
ATOM 1342 C CA . ALA A 1 183 ? -29.71554 -8.89281 19.15962 1.000 29.07231 181 ALA A CA 1
ATOM 1343 C C . ALA A 1 183 ? -29.72408 -9.49331 17.74960 1.000 26.38050 181 ALA A C 1
ATOM 1344 O O . ALA A 1 183 ? -30.62372 -10.27093 17.38397 1.000 23.60935 181 ALA A O 1
ATOM 1346 N N . ILE A 1 184 ? -28.70804 -9.19530 16.94765 1.000 25.37713 182 ILE A N 1
ATOM 1347 C CA . ILE A 1 184 ? -28.79265 -9.66070 15.56198 1.000 25.38092 182 ILE A CA 1
ATOM 1348 C C . ILE A 1 184 ? -28.62465 -11.16834 15.50353 1.000 24.29873 182 ILE A C 1
ATOM 1349 O O . ILE A 1 184 ? -29.37200 -11.88594 14.82121 1.000 24.17932 182 ILE A O 1
ATOM 1354 N N . GLY A 1 185 ? -27.66363 -11.68454 16.25373 1.000 23.14241 183 GLY A N 1
ATOM 1355 C CA . GLY A 1 185 ? -27.43599 -13.11391 16.23265 1.000 23.14803 183 GLY A CA 1
ATOM 1356 C C . GLY A 1 185 ? -28.61790 -13.87400 16.78814 1.000 30.81211 183 GLY A C 1
ATOM 1357 O O . GLY A 1 185 ? -28.99790 -14.92198 16.25101 1.000 24.84518 183 GLY A O 1
ATOM 1358 N N . MET A 1 186 ? -29.24827 -13.32602 17.83644 1.000 20.76242 184 MET A N 1
ATOM 1359 C CA . MET A 1 186 ? -30.39737 -13.99650 18.43237 1.000 20.78236 184 MET A CA 1
ATOM 1360 C C . MET A 1 186 ? -31.60023 -13.96018 17.48317 1.000 21.15317 184 MET A C 1
ATOM 1361 O O . MET A 1 186 ? -32.33560 -14.94546 17.37697 1.000 25.27768 184 MET A O 1
ATOM 1366 N N . GLU A 1 187 ? -31.80945 -12.83586 16.78248 1.000 19.68310 185 GLU A N 1
ATOM 1367 C CA . GLU A 1 187 ? -32.94629 -12.72750 15.86744 1.000 23.67872 185 GLU A CA 1
ATOM 1368 C C . GLU A 1 187 ? -32.81392 -13.68996 14.70445 1.000 22.71469 185 GLU A C 1
ATOM 1369 O O . GLU A 1 187 ? -33.79107 -14.36844 14.33084 1.000 22.97245 185 GLU A O 1
ATOM 1375 N N . PHE A 1 188 ? -31.62624 -13.73249 14.06643 1.000 21.75630 186 PHE A N 1
ATOM 1376 C CA . PHE A 1 188 ? -31.47152 -14.68753 12.98248 1.000 21.68837 186 PHE A CA 1
ATOM 1377 C C . PHE A 1 188 ? -31.61620 -16.11022 13.51582 1.000 23.86907 186 PHE A C 1
ATOM 1378 O O . PHE A 1 188 ? -32.14557 -16.98936 12.83203 1.000 23.69250 186 PHE A O 1
ATOM 1386 N N . GLY A 1 189 ? -31.11035 -16.37478 14.72960 1.000 23.64864 187 GLY A N 1
ATOM 1387 C CA . GLY A 1 189 ? -31.25146 -17.71142 15.27652 1.000 21.35841 187 GLY A CA 1
ATOM 1388 C C . GLY A 1 189 ? -32.72381 -18.06588 15.43743 1.000 26.99152 187 GLY A C 1
ATOM 1389 O O . GLY A 1 189 ? -33.14371 -19.18288 15.13622 1.000 26.47484 187 GLY A O 1
ATOM 1390 N N . TYR A 1 190 ? -33.52106 -17.11324 15.92505 1.000 21.65251 188 TYR A N 1
ATOM 1391 C CA . TYR A 1 190 ? -34.95636 -17.34414 16.06866 1.000 26.12415 188 TYR A CA 1
ATOM 1392 C C . TYR A 1 190 ? -35.61933 -17.61210 14.70423 1.000 22.76146 188 TYR A C 1
ATOM 1393 O O . TYR A 1 190 ? -36.42414 -18.54657 14.57001 1.000 23.61325 188 TYR A O 1
ATOM 1402 N N . VAL A 1 191 ? -35.33181 -16.79665 13.68462 1.000 21.42830 189 VAL A N 1
ATOM 1403 C CA . VAL A 1 191 ? -35.94849 -17.02501 12.37307 1.000 18.69572 189 VAL A CA 1
ATOM 1404 C C . VAL A 1 191 ? -35.54598 -18.38738 11.82582 1.000 26.77532 189 VAL A C 1
ATOM 1405 O O . VAL A 1 191 ? -36.38729 -19.18229 11.37964 1.000 24.25861 189 VAL A O 1
ATOM 1409 N N . LEU A 1 192 ? -34.23324 -18.66917 11.80942 1.000 23.81867 190 LEU A N 1
ATOM 1410 C CA A LEU A 1 192 ? -33.74647 -19.87354 11.13469 0.482 22.41854 190 LEU A CA 1
ATOM 1411 C CA B LEU A 1 192 ? -33.77893 -19.86957 11.11235 0.518 22.43069 190 LEU A CA 1
ATOM 1412 C C . LEU A 1 192 ? -34.22942 -21.13258 11.83659 1.000 22.82979 190 LEU A C 1
ATOM 1413 O O . LEU A 1 192 ? -34.62895 -22.11230 11.18173 1.000 25.88606 190 LEU A O 1
ATOM 1422 N N . LYS A 1 193 ? -34.23870 -21.13400 13.16924 1.000 23.24173 191 LYS A N 1
ATOM 1423 C CA . LYS A 1 193 ? -34.64784 -22.34026 13.88753 1.000 24.16228 191 LYS A CA 1
ATOM 1424 C C . LYS A 1 193 ? -36.11967 -22.63711 13.62772 1.000 26.31519 191 LYS A C 1
ATOM 1425 O O . LYS A 1 193 ? -36.50935 -23.79663 13.42543 1.000 23.80019 191 LYS A O 1
ATOM 1431 N N . ASN A 1 194 ? -36.94120 -21.59603 13.61081 1.000 24.57071 192 ASN A N 1
ATOM 1432 C CA . ASN A 1 194 ? -38.37022 -21.81864 13.33408 1.000 27.08756 192 ASN A CA 1
ATOM 1433 C C . ASN A 1 194 ? -38.59334 -22.32300 11.90644 1.000 30.00882 192 ASN A C 1
ATOM 1434 O O . ASN A 1 194 ? -39.53554 -23.08531 11.67337 1.000 28.35004 192 ASN A O 1
ATOM 1439 N N . TYR A 1 195 ? -37.70989 -21.98926 10.94689 1.000 25.96351 193 TYR A N 1
ATOM 1440 C CA . TYR A 1 195 ? -37.82438 -22.55450 9.61232 1.000 27.85067 193 TYR A CA 1
ATOM 1441 C C . TYR A 1 195 ? -37.03568 -23.85327 9.45859 1.000 28.61259 193 TYR A C 1
ATOM 1442 O O . TYR A 1 195 ? -36.79383 -24.30040 8.32720 1.000 32.05034 193 TYR A O 1
ATOM 1451 N N . GLY A 1 196 ? -36.66022 -24.47037 10.56711 1.000 26.18537 194 GLY A N 1
ATOM 1452 C CA . GLY A 1 196 ? -36.16505 -25.82665 10.56755 1.000 30.30587 194 GLY A CA 1
ATOM 1453 C C . GLY A 1 196 ? -34.64996 -25.96699 10.44951 1.000 38.32330 194 GLY A C 1
ATOM 1454 O O . GLY A 1 196 ? -34.16101 -27.08386 10.25714 1.000 34.57405 194 GLY A O 1
ATOM 1455 N N . VAL A 1 197 ? -33.90375 -24.88452 10.53105 1.000 25.92077 195 VAL A N 1
ATOM 1456 C CA . VAL A 1 197 ? -32.43185 -24.96161 10.46754 1.000 27.96155 195 VAL A CA 1
ATOM 1457 C C . VAL A 1 197 ? -31.88718 -25.39723 11.82343 1.000 28.43357 195 VAL A C 1
ATOM 1458 O O . VAL A 1 197 ? -32.38749 -24.97153 12.86034 1.000 28.83882 195 VAL A O 1
ATOM 1462 N N . ASP A 1 198 ? -30.85552 -26.26333 11.84569 1.000 29.15738 196 ASP A N 1
ATOM 1463 C CA . ASP A 1 198 ? -30.17177 -26.52901 13.11408 1.000 31.74485 196 ASP A CA 1
ATOM 1464 C C . ASP A 1 198 ? -29.29229 -25.33812 13.41897 1.000 33.29513 196 ASP A C 1
ATOM 1465 O O . ASP A 1 198 ? -28.47124 -25.00143 12.57769 1.000 29.35006 196 ASP A O 1
ATOM 1470 N N . VAL A 1 199 ? -29.44585 -24.72932 14.60671 1.000 32.00543 197 VAL A N 1
ATOM 1471 C CA . VAL A 1 199 ? -28.80637 -23.46378 14.93883 1.000 25.10359 197 VAL A CA 1
ATOM 1472 C C . VAL A 1 199 ? -27.98123 -23.62683 16.19222 1.000 25.16163 197 VAL A C 1
ATOM 1473 O O . VAL A 1 199 ? -28.52614 -23.96272 17.25819 1.000 23.96710 197 VAL A O 1
ATOM 1477 N N . THR A 1 200 ? -26.70672 -23.22725 16.11500 1.000 22.85016 198 THR A N 1
ATOM 1478 C CA . THR A 1 200 ? -25.84474 -23.07219 17.29839 1.000 26.51603 198 THR A CA 1
ATOM 1479 C C . THR A 1 200 ? -25.38703 -21.62249 17.31362 1.000 24.19384 198 THR A C 1
ATOM 1480 O O . THR A 1 200 ? -25.04480 -21.08720 16.25516 1.000 25.31299 198 THR A O 1
ATOM 1484 N N . ILE A 1 201 ? -25.47301 -20.98394 18.46634 1.000 22.04434 199 ILE A N 1
ATOM 1485 C CA . ILE A 1 201 ? -24.99413 -19.60722 18.66111 1.000 24.87928 199 ILE A CA 1
ATOM 1486 C C . ILE A 1 201 ? -23.83538 -19.64975 19.65844 1.000 25.20198 199 ILE A C 1
ATOM 1487 O O . ILE A 1 201 ? -23.96189 -20.23387 20.75005 1.000 26.66607 199 ILE A O 1
ATOM 1492 N N . VAL A 1 202 ? -22.72671 -18.98653 19.32474 1.000 24.76504 200 VAL A N 1
ATOM 1493 C CA . VAL A 1 202 ? -21.51347 -19.01430 20.16347 1.000 23.21401 200 VAL A CA 1
ATOM 1494 C C . VAL A 1 202 ? -21.27637 -17.60575 20.64588 1.000 24.54936 200 VAL A C 1
ATOM 1495 O O . VAL A 1 202 ? -21.12744 -16.69828 19.81244 1.000 29.21692 200 VAL A O 1
ATOM 1499 N N . GLU A 1 203 ? -21.17307 -17.42918 21.95854 1.000 27.02967 201 GLU A N 1
ATOM 1500 C CA . GLU A 1 203 ? -21.03233 -16.11270 22.57369 1.000 23.91628 201 GLU A CA 1
ATOM 1501 C C . GLU A 1 203 ? -19.81089 -16.11441 23.48583 1.000 27.16282 201 GLU A C 1
ATOM 1502 O O . GLU A 1 203 ? -19.69495 -16.97920 24.35816 1.000 27.65896 201 GLU A O 1
ATOM 1508 N N . PHE A 1 204 ? -18.94664 -15.11161 23.32088 1.000 29.37542 202 PHE A N 1
ATOM 1509 C CA . PHE A 1 204 ? -17.72679 -15.00826 24.11792 1.000 28.08351 202 PHE A CA 1
ATOM 1510 C C . PHE A 1 204 ? -18.03917 -14.67770 25.57674 1.000 28.19164 202 PHE A C 1
ATOM 1511 O O . PHE A 1 204 ? -17.39388 -15.19381 26.48175 1.000 29.29313 202 PHE A O 1
ATOM 1519 N N . LEU A 1 205 ? -19.01320 -13.79794 25.82660 1.000 25.45556 203 LEU A N 1
ATOM 1520 C CA . LEU A 1 205 ? -19.31327 -13.38846 27.18583 1.000 27.11074 203 LEU A CA 1
ATOM 1521 C C . LEU A 1 205 ? -20.17147 -14.45777 27.85776 1.000 29.04021 203 LEU A C 1
ATOM 1522 O O . LEU A 1 205 ? -20.64533 -15.37907 27.19445 1.000 29.36157 203 LEU A O 1
ATOM 1527 N N . PRO A 1 206 ? -20.32053 -14.42412 29.18557 1.000 27.52429 204 PRO A N 1
ATOM 1528 C CA . PRO A 1 206 ? -20.93067 -15.56861 29.85887 1.000 28.31060 204 PRO A CA 1
ATOM 1529 C C . PRO A 1 206 ? -22.46623 -15.64127 29.73556 1.000 30.88182 204 PRO A C 1
ATOM 1530 O O . PRO A 1 206 ? -23.06866 -16.57301 30.28230 1.000 32.01913 204 PRO A O 1
ATOM 1534 N N . ARG A 1 207 ? -23.11294 -14.74009 29.00712 1.000 29.18146 205 ARG A N 1
ATOM 1535 C CA . ARG A 1 207 ? -24.55266 -14.90164 28.80753 1.000 27.26434 205 ARG A CA 1
ATOM 1536 C C . ARG A 1 207 ? -24.96974 -14.36244 27.44201 1.000 24.64992 205 ARG A C 1
ATOM 1537 O O . ARG A 1 207 ? -24.28525 -13.53585 26.83601 1.000 25.24434 205 ARG A O 1
ATOM 1545 N N . ALA A 1 208 ? -26.11188 -14.85597 26.96802 1.000 27.82474 206 ALA A N 1
ATOM 1546 C CA . ALA A 1 208 ? -26.71146 -14.32442 25.75937 1.000 25.02714 206 ALA A CA 1
ATOM 1547 C C . ALA A 1 208 ? -27.30584 -12.94424 26.04911 1.000 29.38708 206 ALA A C 1
ATOM 1548 O O . ALA A 1 208 ? -27.64332 -12.62493 27.20132 1.000 28.12499 206 ALA A O 1
ATOM 1550 N N . LEU A 1 209 ? -27.39381 -12.09630 25.00966 1.000 25.34691 207 LEU A N 1
ATOM 1551 C CA . LEU A 1 209 ? -27.79357 -10.69561 25.15501 1.000 20.70412 207 LEU A CA 1
ATOM 1552 C C . LEU A 1 209 ? -27.04331 -10.10539 26.35715 1.000 25.84942 207 LEU A C 1
ATOM 1553 O O . LEU A 1 209 ? -27.66802 -9.67397 27.33045 1.000 24.90305 207 LEU A O 1
ATOM 1558 N N . PRO A 1 210 ? -25.70609 -10.12740 26.32997 1.000 28.21602 208 PRO A N 1
ATOM 1559 C CA . PRO A 1 210 ? -24.94680 -9.75442 27.54329 1.000 25.88999 208 PRO A CA 1
ATOM 1560 C C . PRO A 1 210 ? -25.07910 -8.30170 27.96429 1.000 26.90321 208 PRO A C 1
ATOM 1561 O O . PRO A 1 210 ? -24.71903 -7.98288 29.10198 1.000 34.94269 208 PRO A O 1
ATOM 1565 N N . ASN A 1 211 ? -25.51469 -7.38766 27.09428 1.000 22.16358 209 ASN A N 1
ATOM 1566 C CA . ASN A 1 211 ? -25.79203 -6.03163 27.55719 1.000 29.32159 209 ASN A CA 1
ATOM 1567 C C . ASN A 1 211 ? -27.06052 -5.95117 28.40975 1.000 27.12884 209 ASN A C 1
ATOM 1568 O O . ASN A 1 211 ? -27.33247 -4.89567 28.99922 1.000 29.63429 209 ASN A O 1
ATOM 1573 N N . GLU A 1 212 ? -27.87721 -6.99660 28.43842 1.000 23.18803 210 GLU A N 1
ATOM 1574 C CA . GLU A 1 212 ? -29.12122 -6.87682 29.18219 1.000 24.39122 210 GLU A CA 1
ATOM 1575 C C . GLU A 1 212 ? -28.87415 -7.16080 30.64844 1.000 25.98014 210 GLU A C 1
ATOM 1576 O O . GLU A 1 212 ? -27.77678 -7.59704 31.04821 1.000 25.60716 210 GLU A O 1
ATOM 1582 N N . ASP A 1 213 ? -29.90796 -6.89647 31.43769 1.000 22.89911 211 ASP A N 1
ATOM 1583 C CA . ASP A 1 213 ? -29.92075 -7.33745 32.84903 1.000 25.11647 211 ASP A CA 1
ATOM 1584 C C . ASP A 1 213 ? -29.79214 -8.86403 32.89482 1.000 33.31892 211 ASP A C 1
ATOM 1585 O O . ASP A 1 213 ? -30.36220 -9.59300 32.06054 1.000 28.35113 211 ASP A O 1
ATOM 1590 N N . ALA A 1 214 ? -29.01881 -9.36475 33.86096 1.000 24.60165 212 ALA A N 1
ATOM 1591 C CA . ALA A 1 214 ? -28.74917 -10.80614 33.88119 1.000 29.59702 212 ALA A CA 1
ATOM 1592 C C . ALA A 1 214 ? -30.03533 -11.63437 33.99015 1.000 24.09006 212 ALA A C 1
ATOM 1593 O O . ALA A 1 214 ? -30.06995 -12.76514 33.48157 1.000 27.59951 212 ALA A O 1
ATOM 1595 N N . ASP A 1 215 ? -31.07164 -11.12055 34.68288 1.000 24.02965 213 ASP A N 1
ATOM 1596 C CA . ASP A 1 215 ? -32.34109 -11.84608 34.79629 1.000 29.66619 213 ASP A CA 1
ATOM 1597 C C . ASP A 1 215 ? -33.00455 -11.98861 33.42523 1.000 23.21848 213 ASP A C 1
ATOM 1598 O O . ASP A 1 215 ? -33.69705 -12.96477 33.18326 1.000 22.41535 213 ASP A O 1
ATOM 1603 N N . VAL A 1 216 ? -32.89387 -10.95864 32.57446 1.000 25.12208 214 VAL A N 1
ATOM 1604 C CA . VAL A 1 216 ? -33.39502 -11.03805 31.19920 1.000 25.40790 214 VAL A CA 1
ATOM 1605 C C . VAL A 1 216 ? -32.60823 -12.04854 30.38138 1.000 29.02626 214 VAL A C 1
ATOM 1606 O O . VAL A 1 216 ? -33.18649 -12.82495 29.60379 1.000 25.07842 214 VAL A O 1
ATOM 1610 N N . SER A 1 217 ? -31.26606 -12.05981 30.51526 1.000 24.21924 215 SER A N 1
ATOM 1611 C CA . SER A 1 217 ? -30.49585 -13.03466 29.76077 1.000 22.73252 215 SER A CA 1
ATOM 1612 C C . SER A 1 217 ? -30.86322 -14.44553 30.16074 1.000 28.08635 215 SER A C 1
ATOM 1613 O O . SER A 1 217 ? -30.91099 -15.35281 29.31822 1.000 26.19312 215 SER A O 1
ATOM 1616 N N . LYS A 1 218 ? -31.05942 -14.66860 31.46387 1.000 24.62934 216 LYS A N 1
ATOM 1617 C CA . LYS A 1 218 ? -31.37999 -16.01620 31.89708 1.000 25.34901 216 LYS A CA 1
ATOM 1618 C C . LYS A 1 218 ? -32.70687 -16.45603 31.30393 1.000 24.56221 216 LYS A C 1
ATOM 1619 O O . LYS A 1 218 ? -32.85048 -17.58781 30.84208 1.000 26.67708 216 LYS A O 1
ATOM 1625 N N . GLU A 1 219 ? -33.68706 -15.56084 31.29278 1.000 25.26993 217 GLU A N 1
ATOM 1626 C CA . GLU A 1 219 ? -34.98031 -15.91911 30.73213 1.000 24.22537 217 GLU A CA 1
ATOM 1627 C C . GLU A 1 219 ? -34.88488 -16.16614 29.22422 1.000 24.76196 217 GLU A C 1
ATOM 1628 O O . GLU A 1 219 ? -35.44102 -17.14195 28.72910 1.000 27.85472 217 GLU A O 1
ATOM 1634 N N . ILE A 1 220 ? -34.17472 -15.31294 28.47096 1.000 25.43606 218 ILE A N 1
ATOM 1635 C CA . ILE A 1 220 ? -34.13534 -15.56315 27.01521 1.000 21.35436 218 ILE A CA 1
ATOM 1636 C C . ILE A 1 220 ? -33.35620 -16.83726 26.71823 1.000 24.13210 218 ILE A C 1
ATOM 1637 O O . ILE A 1 220 ? -33.67695 -17.55602 25.74423 1.000 24.08794 218 ILE A O 1
ATOM 1642 N N . GLU A 1 221 ? -32.30033 -17.12579 27.50228 1.000 24.71069 219 GLU A N 1
ATOM 1643 C CA . GLU A 1 221 ? -31.55903 -18.35850 27.25160 1.000 27.76958 219 GLU A CA 1
ATOM 1644 C C . GLU A 1 221 ? -32.47016 -19.54825 27.48187 1.000 26.62508 219 GLU A C 1
ATOM 1645 O O . GLU A 1 221 ? -32.42633 -20.52566 26.72954 1.000 26.96995 219 GLU A O 1
ATOM 1651 N N . LYS A 1 222 ? -33.34156 -19.45425 28.49693 1.000 25.14158 220 LYS A N 1
ATOM 1652 C CA . LYS A 1 222 ? -34.27812 -20.54344 28.75202 1.000 25.97921 220 LYS A CA 1
ATOM 1653 C C . LYS A 1 222 ? -35.22890 -20.75004 27.56985 1.000 24.70288 220 LYS A C 1
ATOM 1654 O O . LYS A 1 222 ? -35.46126 -21.87753 27.13938 1.000 28.62483 220 LYS A O 1
ATOM 1660 N N . GLN A 1 223 ? -35.79305 -19.67019 27.02928 1.000 26.04064 221 GLN A N 1
ATOM 1661 C CA . GLN A 1 223 ? -36.76027 -19.81479 25.92912 1.000 25.71065 221 GLN A CA 1
ATOM 1662 C C . GLN A 1 223 ? -36.09250 -20.34660 24.68862 1.000 30.00689 221 GLN A C 1
ATOM 1663 O O . GLN A 1 223 ? -36.69138 -21.14025 23.94896 1.000 25.78949 221 GLN A O 1
ATOM 1669 N N . PHE A 1 224 ? -34.84386 -19.92366 24.44886 1.000 23.28181 222 PHE A N 1
ATOM 1670 C CA . PHE A 1 224 ? -34.16232 -20.36680 23.23052 1.000 22.81641 222 PHE A CA 1
ATOM 1671 C C . PHE A 1 224 ? -33.79840 -21.82850 23.33578 1.000 23.50294 222 PHE A C 1
ATOM 1672 O O . PHE A 1 224 ? -33.85236 -22.55204 22.32690 1.000 27.62896 222 PHE A O 1
ATOM 1680 N N . LYS A 1 225 ? -33.45644 -22.26901 24.54564 1.000 25.59485 223 LYS A N 1
ATOM 1681 C CA . LYS A 1 225 ? -33.19291 -23.68983 24.75686 1.000 30.97792 223 LYS A CA 1
ATOM 1682 C C . LYS A 1 225 ? -34.45606 -24.50804 24.52948 1.000 30.31325 223 LYS A C 1
ATOM 1683 O O . LYS A 1 225 ? -34.40780 -25.57114 23.88757 1.000 28.53110 223 LYS A O 1
ATOM 1689 N N . LYS A 1 226 ? -35.60879 -23.98820 24.95679 1.000 27.91791 224 LYS A N 1
ATOM 1690 C CA . LYS A 1 226 ? -36.88333 -24.66159 24.67764 1.000 35.51722 224 LYS A CA 1
ATOM 1691 C C . LYS A 1 226 ? -37.22938 -24.65832 23.19388 1.000 31.31125 224 LYS A C 1
ATOM 1692 O O . LYS A 1 226 ? -37.77188 -25.63631 22.67743 1.000 35.23236 224 LYS A O 1
ATOM 1698 N N . LEU A 1 227 ? -36.88492 -23.59242 22.47020 1.000 27.13526 225 LEU A N 1
ATOM 1699 C CA . LEU A 1 227 ? -37.02644 -23.60353 21.03006 1.000 25.74788 225 LEU A CA 1
ATOM 1700 C C . LEU A 1 227 ? -36.13160 -24.63735 20.34198 1.000 28.03404 225 LEU A C 1
ATOM 1701 O O . LEU A 1 227 ? -36.39413 -24.96495 19.18619 1.000 31.99507 225 LEU A O 1
ATOM 1706 N N . GLY A 1 228 ? -35.06228 -25.11501 20.99220 1.000 30.93788 226 GLY A N 1
ATOM 1707 C CA . GLY A 1 228 ? -34.09366 -26.01085 20.35878 1.000 26.24014 226 GLY A CA 1
ATOM 1708 C C . GLY A 1 228 ? -32.84423 -25.37879 19.79745 1.000 27.13483 226 GLY A C 1
ATOM 1709 O O . GLY A 1 228 ? -32.12895 -26.03087 19.01344 1.000 31.78999 226 GLY A O 1
ATOM 1710 N N . VAL A 1 229 ? -32.56703 -24.11710 20.12170 1.000 24.54125 227 VAL A N 1
ATOM 1711 C CA . VAL A 1 229 ? -31.34105 -23.44895 19.68892 1.000 26.95141 227 VAL A CA 1
ATOM 1712 C C . VAL A 1 229 ? -30.28726 -23.77970 20.73334 1.000 27.54106 227 VAL A C 1
ATOM 1713 O O . VAL A 1 229 ? -30.53662 -23.61079 21.92575 1.000 30.42664 227 VAL A O 1
ATOM 1717 N N . THR A 1 230 ? -29.13289 -24.25654 20.29914 1.000 25.30860 228 THR A N 1
ATOM 1718 C CA . THR A 1 230 ? -27.97449 -24.43493 21.18344 1.000 28.80178 228 THR A CA 1
ATOM 1719 C C . THR A 1 230 ? -27.20612 -23.12609 21.32951 1.000 25.23278 228 THR A C 1
ATOM 1720 O O . THR A 1 230 ? -26.67443 -22.60474 20.34204 1.000 28.22993 228 THR A O 1
ATOM 1724 N N . ILE A 1 231 ? -27.15602 -22.58600 22.55042 1.000 28.77289 229 ILE A N 1
ATOM 1725 C CA . ILE A 1 231 ? -26.33848 -21.39447 22.81393 1.000 27.37697 229 ILE A CA 1
ATOM 1726 C C . ILE A 1 231 ? -25.12027 -21.82192 23.62986 1.000 29.36557 229 ILE A C 1
ATOM 1727 O O . ILE A 1 231 ? -25.26349 -22.39467 24.70521 1.000 28.19440 229 ILE A O 1
ATOM 1732 N N . LEU A 1 232 ? -23.92517 -21.54303 23.12909 1.000 27.16110 230 LEU A N 1
ATOM 1733 C CA . LEU A 1 232 ? -22.69165 -21.82067 23.89061 1.000 27.76794 230 LEU A CA 1
ATOM 1734 C C . LEU A 1 232 ? -22.16595 -20.47867 24.37425 1.000 27.58034 230 LEU A C 1
ATOM 1735 O O . LEU A 1 232 ? -21.70015 -19.68968 23.55749 1.000 28.16512 230 LEU A O 1
ATOM 1740 N N . THR A 1 233 ? -22.26000 -20.20474 25.68374 1.000 25.74417 231 THR A N 1
ATOM 1741 C CA . THR A 1 233 ? -21.75996 -18.96903 26.27078 1.000 29.81442 231 THR A CA 1
ATOM 1742 C C . THR A 1 233 ? -20.35967 -19.18283 26.86286 1.000 30.54464 231 THR A C 1
ATOM 1743 O O . THR A 1 233 ? -19.84893 -20.30175 26.90815 1.000 31.24158 231 THR A O 1
ATOM 1747 N N . ALA A 1 234 ? -19.72480 -18.06913 27.24082 1.000 28.82402 232 ALA A N 1
ATOM 1748 C CA . ALA A 1 234 ? -18.29031 -18.05140 27.63578 1.000 28.84385 232 ALA A CA 1
ATOM 1749 C C . ALA A 1 234 ? -17.42064 -18.91768 26.70605 1.000 31.53420 232 ALA A C 1
ATOM 1750 O O . ALA A 1 234 ? -16.54142 -19.67592 27.13921 1.000 30.20447 232 ALA A O 1
ATOM 1752 N N . THR A 1 235 ? -17.65427 -18.80399 25.39830 1.000 27.73302 233 THR A N 1
ATOM 1753 C CA . THR A 1 235 ? -17.00072 -19.64673 24.40699 1.000 32.46796 233 THR A CA 1
ATOM 1754 C C . THR A 1 235 ? -16.43775 -18.74200 23.31449 1.000 36.96776 233 THR A C 1
ATOM 1755 O O . THR A 1 235 ? -17.15808 -17.89937 22.79599 1.000 34.21588 233 THR A O 1
ATOM 1759 N N . LYS A 1 236 ? -15.15356 -18.87924 23.00095 1.000 30.17080 234 LYS A N 1
ATOM 1760 C CA . LYS A 1 236 ? -14.48855 -17.98380 22.05981 1.000 29.43606 234 LYS A CA 1
ATOM 1761 C C . LYS A 1 236 ? -14.33773 -18.65911 20.70311 1.000 33.10443 234 LYS A C 1
ATOM 1762 O O . LYS A 1 236 ? -13.83381 -19.78227 20.63616 1.000 33.34036 234 LYS A O 1
ATOM 1768 N N . VAL A 1 237 ? -14.74309 -17.97310 19.62429 1.000 27.66294 235 VAL A N 1
ATOM 1769 C CA . VAL A 1 237 ? -14.48790 -18.47748 18.28273 1.000 27.74880 235 VAL A CA 1
ATOM 1770 C C . VAL A 1 237 ? -13.03418 -18.13115 17.96664 1.000 35.25063 235 VAL A C 1
ATOM 1771 O O . VAL A 1 237 ? -12.62481 -16.97163 18.07681 1.000 37.50528 235 VAL A O 1
ATOM 1775 N N . GLU A 1 238 ? -12.24101 -19.13121 17.62507 1.000 35.03642 236 GLU A N 1
ATOM 1776 C CA . GLU A 1 238 ? -10.86656 -18.83453 17.24742 1.000 37.06052 236 GLU A CA 1
ATOM 1777 C C . GLU A 1 238 ? -10.56893 -18.94868 15.77597 1.000 40.11973 236 GLU A C 1
ATOM 1778 O O . GLU A 1 238 ? -9.70481 -18.20666 15.29267 1.000 38.73086 236 GLU A O 1
ATOM 1784 N N . SER A 1 239 ? -11.24777 -19.84073 15.04973 1.000 32.48186 237 SER A N 1
ATOM 1785 C CA . SER A 1 239 ? -11.00831 -19.94886 13.62790 1.000 30.87158 237 SER A CA 1
ATOM 1786 C C . SER A 1 239 ? -12.27321 -20.43340 12.93052 1.000 31.80054 237 SER A C 1
ATOM 1787 O O . SER A 1 239 ? -13.10835 -21.14579 13.51114 1.000 32.55255 237 SER A O 1
ATOM 1790 N N . ILE A 1 240 ? -12.39811 -20.01563 11.68355 1.000 31.22937 238 ILE A N 1
ATOM 1791 C CA . ILE A 1 240 ? -13.50766 -20.38454 10.80477 1.000 34.60514 238 ILE A CA 1
ATOM 1792 C C . ILE A 1 240 ? -12.90537 -20.83316 9.48249 1.000 30.11695 238 ILE A C 1
ATOM 1793 O O . ILE A 1 240 ? -12.33256 -20.01270 8.76087 1.000 33.72482 238 ILE A O 1
ATOM 1798 N N . ALA A 1 241 ? -13.06429 -22.12111 9.14053 1.000 32.77289 239 ALA A N 1
ATOM 1799 C CA . ALA A 1 241 ? -12.49555 -22.68838 7.91676 1.000 36.91339 239 ALA A CA 1
ATOM 1800 C C . ALA A 1 241 ? -13.61025 -23.21148 7.01639 1.000 30.88608 239 ALA A C 1
ATOM 1801 O O . ALA A 1 241 ? -14.26877 -24.20230 7.36089 1.000 34.98860 239 ALA A O 1
ATOM 1803 N N . ASP A 1 242 ? -13.81427 -22.55305 5.86995 1.000 27.55473 240 ASP A N 1
ATOM 1804 C CA . ASP A 1 242 ? -14.82745 -22.93724 4.89368 1.000 35.83569 240 ASP A CA 1
ATOM 1805 C C . ASP A 1 242 ? -14.24572 -24.02721 3.98780 1.000 38.91309 240 ASP A C 1
ATOM 1806 O O . ASP A 1 242 ? -13.43306 -23.73590 3.11884 1.000 33.91113 240 ASP A O 1
ATOM 1811 N N . GLY A 1 243 ? -14.68109 -25.26762 4.18250 1.000 38.64948 241 GLY A N 1
ATOM 1812 C CA . GLY A 1 243 ? -14.30776 -26.39017 3.34856 1.000 36.59103 241 GLY A CA 1
ATOM 1813 C C . GLY A 1 243 ? -15.19750 -26.64505 2.15636 1.000 45.10563 241 GLY A C 1
ATOM 1814 O O . GLY A 1 243 ? -15.05674 -27.69394 1.51589 1.000 49.11062 241 GLY A O 1
ATOM 1815 N N . GLY A 1 244 ? -16.09951 -25.72347 1.82515 1.000 42.22411 242 GLY A N 1
ATOM 1816 C CA . GLY A 1 244 ? -16.94564 -25.84314 0.65436 1.000 40.65036 242 GLY A CA 1
ATOM 1817 C C . GLY A 1 244 ? -18.19591 -26.62050 1.00880 1.000 49.55204 242 GLY A C 1
ATOM 1818 O O . GLY A 1 244 ? -19.31310 -26.10108 0.93997 1.000 50.55440 242 GLY A O 1
ATOM 1819 N N . SER A 1 245 ? -18.01786 -27.87050 1.41988 1.000 45.19324 243 SER A N 1
ATOM 1820 C CA . SER A 1 245 ? -19.17186 -28.69799 1.74075 1.000 49.28970 243 SER A CA 1
ATOM 1821 C C . SER A 1 245 ? -19.57387 -28.55962 3.18938 1.000 48.92426 243 SER A C 1
ATOM 1822 O O . SER A 1 245 ? -20.60277 -29.11236 3.59417 1.000 53.71023 243 SER A O 1
ATOM 1825 N N . GLN A 1 246 ? -18.77966 -27.83590 3.97179 1.000 38.86035 244 GLN A N 1
ATOM 1826 C CA . GLN A 1 246 ? -18.96106 -27.74174 5.40473 1.000 34.44536 244 GLN A CA 1
ATOM 1827 C C . GLN A 1 246 ? -18.03272 -26.62957 5.87382 1.000 39.23359 244 GLN A C 1
ATOM 1828 O O . GLN A 1 246 ? -17.01603 -26.35517 5.23664 1.000 36.96362 244 GLN A O 1
ATOM 1834 N N . VAL A 1 247 ? -18.37746 -26.00572 6.98469 1.000 33.33298 245 VAL A N 1
ATOM 1835 C CA . VAL A 1 247 ? -17.51437 -25.01932 7.61344 1.000 33.07174 245 VAL A CA 1
ATOM 1836 C C . VAL A 1 247 ? -17.14426 -25.57069 8.97333 1.000 42.16882 245 VAL A C 1
ATOM 1837 O O . VAL A 1 247 ? -18.01334 -26.07176 9.69373 1.000 34.71150 245 VAL A O 1
ATOM 1841 N N . THR A 1 248 ? -15.85808 -25.49483 9.33423 1.000 29.84452 246 THR A N 1
ATOM 1842 C CA . THR A 1 248 ? -15.42524 -25.93126 10.65223 1.000 30.90751 246 THR A CA 1
ATOM 1843 C C . THR A 1 248 ? -15.12081 -24.70743 11.48526 1.000 32.95886 246 THR A C 1
ATOM 1844 O O . THR A 1 248 ? -14.28584 -23.88758 11.09235 1.000 35.15345 246 THR A O 1
ATOM 1848 N N . VAL A 1 249 ? -15.76954 -24.58357 12.63679 1.000 29.27940 247 VAL A N 1
ATOM 1849 C CA . VAL A 1 249 ? -15.51959 -23.48233 13.55354 1.000 28.86607 247 VAL A CA 1
ATOM 1850 C C . VAL A 1 249 ? -14.84599 -24.06253 14.76455 1.000 35.92075 247 VAL A C 1
ATOM 1851 O O . VAL A 1 249 ? -15.44054 -24.89838 15.45713 1.000 33.76792 247 VAL A O 1
ATOM 1855 N N . THR A 1 250 ? -13.63573 -23.58931 15.05655 1.000 27.45022 248 THR A N 1
ATOM 1856 C CA . THR A 1 250 ? -12.94596 -24.00356 16.27395 1.000 33.86063 248 THR A CA 1
ATOM 1857 C C . THR A 1 250 ? -13.21375 -22.98404 17.37427 1.000 28.58149 248 THR A C 1
ATOM 1858 O O . THR A 1 250 ? -12.97394 -21.78378 17.19556 1.000 31.75314 248 THR A O 1
ATOM 1862 N N . VAL A 1 251 ? -13.70702 -23.47013 18.50963 1.000 29.09751 249 VAL A N 1
ATOM 1863 C CA . VAL A 1 251 ? -14.05850 -22.63700 19.63957 1.000 32.30576 249 VAL A CA 1
ATOM 1864 C C . VAL A 1 251 ? -13.32925 -23.17012 20.85789 1.000 37.07977 249 VAL A C 1
ATOM 1865 O O . VAL A 1 251 ? -12.89436 -24.31917 20.91195 1.000 40.65021 249 VAL A O 1
ATOM 1869 N N . THR A 1 252 ? -13.13757 -22.30675 21.81888 1.000 34.58581 250 THR A N 1
ATOM 1870 C CA . THR A 1 252 ? -12.53901 -22.76468 23.06040 1.000 45.96940 250 THR A CA 1
ATOM 1871 C C . THR A 1 252 ? -13.26704 -22.20187 24.26380 1.000 36.46765 250 THR A C 1
ATOM 1872 O O . THR A 1 252 ? -13.76100 -21.07673 24.23779 1.000 36.50975 250 THR A O 1
ATOM 1876 N N . LYS A 1 253 ? -13.30569 -23.00911 25.32644 1.000 43.35475 251 LYS A N 1
ATOM 1877 C CA . LYS A 1 253 ? -13.82499 -22.61140 26.63129 1.000 40.01733 251 LYS A CA 1
ATOM 1878 C C . LYS A 1 253 ? -12.98855 -23.28277 27.71311 1.000 57.04269 251 LYS A C 1
ATOM 1879 O O . LYS A 1 253 ? -12.74902 -24.49290 27.63706 1.000 53.10405 251 LYS A O 1
ATOM 1885 N N . ASP A 1 254 ? -12.56462 -22.51445 28.71838 1.000 54.86571 252 ASP A N 1
ATOM 1886 C CA . ASP A 1 254 ? -11.72856 -23.05480 29.79615 1.000 61.35993 252 ASP A CA 1
ATOM 1887 C C . ASP A 1 254 ? -10.54799 -23.85325 29.23474 1.000 66.80994 252 ASP A C 1
ATOM 1888 O O . ASP A 1 254 ? -10.29148 -24.99164 29.63411 1.000 70.27622 252 ASP A O 1
ATOM 1893 N N . GLY A 1 255 ? -9.85911 -23.26823 28.25045 1.000 60.82302 253 GLY A N 1
ATOM 1894 C CA . GLY A 1 255 ? -8.70666 -23.89794 27.63459 1.000 68.27973 253 GLY A CA 1
ATOM 1895 C C . GLY A 1 255 ? -8.95996 -25.15373 26.81851 1.000 68.35525 253 GLY A C 1
ATOM 1896 O O . GLY A 1 255 ? -8.02088 -25.65135 26.17901 1.000 72.10357 253 GLY A O 1
ATOM 1897 N N . VAL A 1 256 ? -10.17653 -25.68672 26.80721 1.000 61.01914 254 VAL A N 1
ATOM 1898 C CA . VAL A 1 256 ? -10.50849 -26.85477 25.99826 1.000 55.16535 254 VAL A CA 1
ATOM 1899 C C . VAL A 1 256 ? -11.00826 -26.39444 24.62805 1.000 55.98594 254 VAL A C 1
ATOM 1900 O O . VAL A 1 256 ? -11.89182 -25.53661 24.53671 1.000 49.32788 254 VAL A O 1
ATOM 1904 N N . ALA A 1 257 ? -10.44056 -26.95838 23.56255 1.000 57.59007 255 ALA A N 1
ATOM 1905 C CA . ALA A 1 257 ? -10.82998 -26.63572 22.19868 1.000 49.96140 255 ALA A CA 1
ATOM 1906 C C . ALA A 1 257 ? -11.83321 -27.65875 21.67907 1.000 51.49490 255 ALA A C 1
ATOM 1907 O O . ALA A 1 257 ? -11.82170 -28.82569 22.07162 1.000 51.93897 255 ALA A O 1
ATOM 1909 N N . GLN A 1 258 ? -12.74433 -27.19649 20.82527 1.000 42.16818 256 GLN A N 1
ATOM 1910 C CA . GLN A 1 258 ? -13.71944 -28.09153 20.22926 1.000 44.85346 256 GLN A CA 1
ATOM 1911 C C . GLN A 1 258 ? -13.99239 -27.60767 18.81652 1.000 44.61182 256 GLN A C 1
ATOM 1912 O O . GLN A 1 258 ? -13.87537 -26.41183 18.52783 1.000 40.88398 256 GLN A O 1
ATOM 1918 N N . GLU A 1 259 ? -14.27969 -28.55382 17.92232 1.000 39.45732 257 GLU A N 1
ATOM 1919 C CA . GLU A 1 259 ? -14.61855 -28.24618 16.54194 1.000 40.30453 257 GLU A CA 1
ATOM 1920 C C . GLU A 1 259 ? -16.12783 -28.37160 16.34232 1.000 43.27055 257 GLU A C 1
ATOM 1921 O O . GLU A 1 259 ? -16.71902 -29.38863 16.69618 1.000 43.34176 257 GLU A O 1
ATOM 1927 N N . LEU A 1 260 ? -16.74203 -27.31565 15.82118 1.000 34.74726 258 LEU A N 1
ATOM 1928 C CA . LEU A 1 260 ? -18.14961 -27.29879 15.44913 1.000 31.39647 258 LEU A CA 1
ATOM 1929 C C . LEU A 1 260 ? -18.23696 -27.28814 13.93952 1.000 32.86165 258 LEU A C 1
ATOM 1930 O O . LEU A 1 260 ? -17.42407 -26.62387 13.28273 1.000 38.05697 258 LEU A O 1
ATOM 1935 N N . LYS A 1 261 ? -19.22278 -28.00809 13.37172 1.000 33.86425 259 LYS A N 1
ATOM 1936 C CA . LYS A 1 261 ? -19.37599 -28.02971 11.92445 1.000 34.16794 259 LYS A CA 1
ATOM 1937 C C . LYS A 1 261 ? -20.81369 -27.70760 11.55020 1.000 32.27635 259 LYS A C 1
ATOM 1938 O O . LYS A 1 261 ? -21.74110 -28.07628 12.27209 1.000 39.31764 259 LYS A O 1
ATOM 1944 N N . ALA A 1 262 ? -20.97704 -27.01112 10.42888 1.000 32.51398 260 ALA A N 1
ATOM 1945 C CA . ALA A 1 262 ? -22.27992 -26.64538 9.89538 1.000 35.28982 260 ALA A CA 1
ATOM 1946 C C . ALA A 1 262 ? -22.10011 -26.29990 8.43806 1.000 29.26223 260 ALA A C 1
ATOM 1947 O O . ALA A 1 262 ? -20.96568 -26.13548 7.94680 1.000 35.38274 260 ALA A O 1
ATOM 1949 N N . GLU A 1 263 ? -23.22911 -26.20371 7.74267 1.000 29.46439 261 GLU A N 1
ATOM 1950 C CA . GLU A 1 263 ? -23.22618 -25.82367 6.33342 1.000 28.33516 261 GLU A CA 1
ATOM 1951 C C . GLU A 1 263 ? -22.81283 -24.36613 6.14603 1.000 39.39530 261 GLU A C 1
ATOM 1952 O O . GLU A 1 263 ? -22.32164 -23.99665 5.07349 1.000 32.55205 261 GLU A O 1
ATOM 1958 N N . LYS A 1 264 ? -23.07689 -23.51129 7.14281 1.000 30.50579 262 LYS A N 1
ATOM 1959 C CA . LYS A 1 264 ? -22.91121 -22.07210 6.96200 1.000 29.47281 262 LYS A CA 1
ATOM 1960 C C . LYS A 1 264 ? -22.56789 -21.47068 8.30908 1.000 24.04204 262 LYS A C 1
ATOM 1961 O O . LYS A 1 264 ? -22.84251 -22.04422 9.35138 1.000 24.96350 262 LYS A O 1
ATOM 1967 N N . VAL A 1 265 ? -21.93592 -20.31536 8.27957 1.000 22.95219 263 VAL A N 1
ATOM 1968 C CA . VAL A 1 265 ? -21.60014 -19.58962 9.49710 1.000 25.02068 263 VAL A CA 1
ATOM 1969 C C . VAL A 1 265 ? -22.02197 -18.14587 9.26683 1.000 24.57053 263 VAL A C 1
ATOM 1970 O O . VAL A 1 265 ? -21.79001 -17.60220 8.18752 1.000 25.39169 263 VAL A O 1
ATOM 1974 N N . LEU A 1 266 ? -22.66433 -17.53208 10.25573 1.000 26.43365 264 LEU A N 1
ATOM 1975 C CA . LEU A 1 266 ? -23.05797 -16.13311 10.18311 1.000 21.43046 264 LEU A CA 1
ATOM 1976 C C . LEU A 1 266 ? -22.19916 -15.38019 11.19010 1.000 22.47032 264 LEU A C 1
ATOM 1977 O O . LEU A 1 266 ? -22.15758 -15.76602 12.35282 1.000 23.59332 264 LEU A O 1
ATOM 1982 N N . GLN A 1 267 ? -21.49949 -14.33652 10.73777 1.000 23.37926 265 GLN A N 1
ATOM 1983 C CA . GLN A 1 267 ? -20.67580 -13.52218 11.62288 1.000 26.71119 265 GLN A CA 1
ATOM 1984 C C . GLN A 1 267 ? -21.51098 -12.34515 12.09660 1.000 23.46770 265 GLN A C 1
ATOM 1985 O O . GLN A 1 267 ? -21.90561 -11.49455 11.29014 1.000 26.31851 265 GLN A O 1
ATOM 1991 N N . ALA A 1 268 ? -21.72394 -12.27731 13.39037 1.000 22.54637 266 ALA A N 1
ATOM 1992 C CA . ALA A 1 268 ? -22.52660 -11.19360 13.96146 1.000 23.07127 266 ALA A CA 1
ATOM 1993 C C . ALA A 1 268 ? -21.94229 -10.77872 15.29985 1.000 22.67835 266 ALA A C 1
ATOM 1994 O O . ALA A 1 268 ? -22.65947 -10.64320 16.28961 1.000 26.99616 266 ALA A O 1
ATOM 1996 N N . ILE A 1 269 ? -20.62307 -10.54211 15.34903 1.000 21.35454 267 ILE A N 1
ATOM 1997 C CA . ILE A 1 269 ? -20.01502 -10.20364 16.64678 1.000 23.29251 267 ILE A CA 1
ATOM 1998 C C . ILE A 1 269 ? -19.98045 -8.71090 16.92595 1.000 33.60429 267 ILE A C 1
ATOM 1999 O O . ILE A 1 269 ? -19.68980 -8.31282 18.05717 1.000 44.01395 267 ILE A O 1
ATOM 2004 N N . GLY A 1 270 ? -20.35097 -7.87308 15.98632 1.000 27.51795 268 GLY A N 1
ATOM 2005 C CA . GLY A 1 270 ? -20.36328 -6.45751 16.28173 1.000 31.31766 268 GLY A CA 1
ATOM 2006 C C . GLY A 1 270 ? -20.18231 -5.68356 15.00818 1.000 28.31466 268 GLY A C 1
ATOM 2007 O O . GLY A 1 270 ? -20.11380 -6.24946 13.91233 1.000 24.36303 268 GLY A O 1
ATOM 2008 N N . PHE A 1 271 ? -20.15693 -4.36868 15.17295 1.000 27.10221 269 PHE A N 1
ATOM 2009 C CA . PHE A 1 271 ? -20.12407 -3.46521 14.02826 1.000 27.75147 269 PHE A CA 1
ATOM 2010 C C . PHE A 1 271 ? -19.11426 -2.37055 14.31182 1.000 29.69084 269 PHE A C 1
ATOM 2011 O O . PHE A 1 271 ? -19.12740 -1.79456 15.40643 1.000 31.25371 269 PHE A O 1
ATOM 2019 N N . ALA A 1 272 ? -18.27206 -2.08843 13.32120 1.000 25.73548 270 ALA A N 1
ATOM 2020 C CA . ALA A 1 272 ? -17.24234 -1.05642 13.37081 1.000 26.55355 270 ALA A CA 1
ATOM 2021 C C . ALA A 1 272 ? -17.65892 0.16984 12.56234 1.000 25.04784 270 ALA A C 1
ATOM 2022 O O . ALA A 1 272 ? -17.99566 0.05638 11.36933 1.000 24.73079 270 ALA A O 1
ATOM 2024 N N . PRO A 1 273 ? -17.61907 1.35543 13.16197 1.000 25.86959 271 PRO A N 1
ATOM 2025 C CA . PRO A 1 273 ? -17.91995 2.57975 12.41003 1.000 21.13033 271 PRO A CA 1
ATOM 2026 C C . PRO A 1 273 ? -17.13253 2.67749 11.10290 1.000 26.53046 271 PRO A C 1
ATOM 2027 O O . PRO A 1 273 ? -15.96107 2.27327 11.01699 1.000 25.37564 271 PRO A O 1
ATOM 2031 N N . ASN A 1 274 ? -17.78014 3.21893 10.07926 1.000 22.61366 272 ASN A N 1
ATOM 2032 C CA . ASN A 1 274 ? -17.18538 3.36102 8.74606 1.000 22.99350 272 ASN A CA 1
ATOM 2033 C C . ASN A 1 274 ? -16.36936 4.64386 8.75113 1.000 25.58198 272 ASN A C 1
ATOM 2034 O O . ASN A 1 274 ? -16.94216 5.72773 8.76035 1.000 25.89142 272 ASN A O 1
ATOM 2039 N N . VAL A 1 275 ? -15.03549 4.54006 8.74177 1.000 25.60972 273 VAL A N 1
ATOM 2040 C CA . VAL A 1 275 ? -14.19506 5.72502 8.93605 1.000 24.42185 273 VAL A CA 1
ATOM 2041 C C . VAL A 1 275 ? -13.08382 5.78732 7.88555 1.000 26.20762 273 VAL A C 1
ATOM 2042 O O . VAL A 1 275 ? -12.42642 6.82237 7.74746 1.000 33.49309 273 VAL A O 1
ATOM 2046 N N . GLU A 1 276 ? -12.85529 4.71424 7.14111 1.000 27.04895 274 GLU A N 1
ATOM 2047 C CA . GLU A 1 276 ? -11.79336 4.71893 6.13026 1.000 27.34051 274 GLU A CA 1
ATOM 2048 C C . GLU A 1 276 ? -12.29363 5.05204 4.72983 1.000 31.12329 274 GLU A C 1
ATOM 2049 O O . GLU A 1 276 ? -13.38698 4.66881 4.31315 1.000 30.90900 274 GLU A O 1
ATOM 2055 N N . GLY A 1 277 ? -11.44600 5.75601 3.97806 1.000 33.19011 275 GLY A N 1
ATOM 2056 C CA . GLY A 1 277 ? -11.62515 5.81515 2.54152 1.000 28.44897 275 GLY A CA 1
ATOM 2057 C C . GLY A 1 277 ? -12.49890 6.94429 2.03406 1.000 28.33329 275 GLY A C 1
ATOM 2058 O O . GLY A 1 277 ? -12.86058 6.92806 0.85522 1.000 35.36755 275 GLY A O 1
ATOM 2059 N N . TYR A 1 278 ? -12.83642 7.93321 2.86678 1.000 26.50237 276 TYR A N 1
ATOM 2060 C CA . TYR A 1 278 ? -13.59444 9.06801 2.33359 1.000 25.28495 276 TYR A CA 1
ATOM 2061 C C . TYR A 1 278 ? -13.08699 10.39291 2.87342 1.000 28.88916 276 TYR A C 1
ATOM 2062 O O . TYR A 1 278 ? -13.84925 11.36958 2.98725 1.000 27.98723 276 TYR A O 1
ATOM 2071 N N . GLY A 1 279 ? -11.78162 10.45929 3.16653 1.000 27.37540 277 GLY A N 1
ATOM 2072 C CA . GLY A 1 279 ? -11.12922 11.73074 3.41508 1.000 27.54005 277 GLY A CA 1
ATOM 2073 C C . GLY A 1 279 ? -11.38473 12.40967 4.73799 1.000 30.16517 277 GLY A C 1
ATOM 2074 O O . GLY A 1 279 ? -11.25556 13.64402 4.82506 1.000 33.18482 277 GLY A O 1
ATOM 2075 N N . LEU A 1 280 ? -11.73163 11.65169 5.78077 1.000 29.30467 278 LEU A N 1
ATOM 2076 C CA . LEU A 1 280 ? -11.81736 12.24941 7.11492 1.000 28.52616 278 LEU A CA 1
ATOM 2077 C C . LEU A 1 280 ? -10.53985 13.00435 7.47583 1.000 31.37454 278 LEU A C 1
ATOM 2078 O O . LEU A 1 280 ? -10.58856 14.07997 8.09250 1.000 34.30465 278 LEU A O 1
ATOM 2083 N N . ASP A 1 281 ? -9.38540 12.45926 7.09920 1.000 33.30762 279 ASP A N 1
ATOM 2084 C CA . ASP A 1 281 ? -8.12764 13.14544 7.40456 1.000 41.87404 279 ASP A CA 1
ATOM 2085 C C . ASP A 1 281 ? -8.02749 14.50333 6.69058 1.000 37.51831 279 ASP A C 1
ATOM 2086 O O . ASP A 1 281 ? -7.47396 15.46366 7.24458 1.000 41.32484 279 ASP A O 1
ATOM 2091 N N . LYS A 1 282 ? -8.56412 14.60623 5.48485 1.000 36.00485 280 LYS A N 1
ATOM 2092 C CA . LYS A 1 282 ? -8.52584 15.85940 4.74267 1.000 36.06869 280 LYS A CA 1
ATOM 2093 C C . LYS A 1 282 ? -9.45222 16.89961 5.36158 1.000 41.01312 280 LYS A C 1
ATOM 2094 O O . LYS A 1 282 ? -9.17839 18.10508 5.28791 1.000 37.31723 280 LYS A O 1
ATOM 2100 N N . ALA A 1 283 ? -10.57992 16.46336 5.93447 1.000 35.60604 281 ALA A N 1
ATOM 2101 C CA . ALA A 1 283 ? -11.44171 17.38319 6.66040 1.000 31.93300 281 ALA A CA 1
ATOM 2102 C C . ALA A 1 283 ? -10.89754 17.71144 8.04475 1.000 33.68165 281 ALA A C 1
ATOM 2103 O O . ALA A 1 283 ? -11.35431 18.68307 8.65397 1.000 34.50625 281 ALA A O 1
ATOM 2105 N N . GLY A 1 284 ? -9.96960 16.91094 8.56436 1.000 33.49214 282 GLY A N 1
ATOM 2106 C CA . GLY A 1 284 ? -9.43058 17.12665 9.91030 1.000 34.22590 282 GLY A CA 1
ATOM 2107 C C . GLY A 1 284 ? -10.18757 16.51010 11.07095 1.000 32.82106 282 GLY A C 1
ATOM 2108 O O . GLY A 1 284 ? -9.93573 16.87194 12.22912 1.000 30.62106 282 GLY A O 1
ATOM 2109 N N . VAL A 1 285 ? -11.07077 15.56340 10.80893 1.000 37.35919 283 VAL A N 1
ATOM 2110 C CA . VAL A 1 285 ? -11.98283 15.02740 11.81716 1.000 33.33906 283 VAL A CA 1
ATOM 2111 C C . VAL A 1 285 ? -11.29517 13.91059 12.57473 1.000 29.49663 283 VAL A C 1
ATOM 2112 O O . VAL A 1 285 ? -10.75381 12.98335 11.96443 1.000 35.29376 283 VAL A O 1
ATOM 2116 N N . ALA A 1 286 ? -11.33750 13.98377 13.90218 1.000 30.45618 284 ALA A N 1
ATOM 2117 C CA . ALA A 1 286 ? -10.63122 13.07723 14.79551 1.000 33.19648 284 ALA A CA 1
ATOM 2118 C C . ALA A 1 286 ? -11.45791 11.85365 15.15437 1.000 39.93087 284 ALA A C 1
ATOM 2119 O O . ALA A 1 286 ? -12.66639 11.94832 15.39536 1.000 29.99423 284 ALA A O 1
ATOM 2121 N N . LEU A 1 287 ? -10.76194 10.73831 15.33944 1.000 29.05643 285 LEU A N 1
ATOM 2122 C CA . LEU A 1 287 ? -11.36349 9.48760 15.79258 1.000 32.89215 285 LEU A CA 1
ATOM 2123 C C . LEU A 1 287 ? -11.05429 9.24398 17.26796 1.000 41.81351 285 LEU A C 1
ATOM 2124 O O . LEU A 1 287 ? -10.04947 9.73454 17.78793 1.000 39.04347 285 LEU A O 1
ATOM 2129 N N . THR A 1 288 ? -11.93181 8.48644 17.93846 1.000 27.87652 286 THR A N 1
ATOM 2130 C CA . THR A 1 288 ? -11.71453 7.98562 19.28081 1.000 30.88275 286 THR A CA 1
ATOM 2131 C C . THR A 1 288 ? -10.69644 6.83812 19.23845 1.000 38.24202 286 THR A C 1
ATOM 2132 O O . THR A 1 288 ? -10.34795 6.32810 18.17300 1.000 31.15876 286 THR A O 1
ATOM 2136 N N . ASP A 1 289 ? -10.26362 6.38782 20.43047 1.000 41.53967 287 ASP A N 1
ATOM 2137 C CA . ASP A 1 289 ? -9.37338 5.22780 20.51111 1.000 37.41878 287 ASP A CA 1
ATOM 2138 C C . ASP A 1 289 ? -10.00127 3.95694 19.95803 1.000 44.29367 287 ASP A C 1
ATOM 2139 O O . ASP A 1 289 ? -9.26310 3.05879 19.54357 1.000 41.96497 287 ASP A O 1
ATOM 2144 N N . ARG A 1 290 ? -11.33817 3.86765 19.92776 1.000 35.09442 288 ARG A N 1
ATOM 2145 C CA . ARG A 1 290 ? -12.04290 2.71522 19.37914 1.000 38.84020 288 ARG A CA 1
ATOM 2146 C C . ARG A 1 290 ? -12.41184 2.88807 17.90444 1.000 38.57730 288 ARG A C 1
ATOM 2147 O O . ARG A 1 290 ? -13.19931 2.09413 17.37637 1.000 33.50709 288 ARG A O 1
ATOM 2155 N N 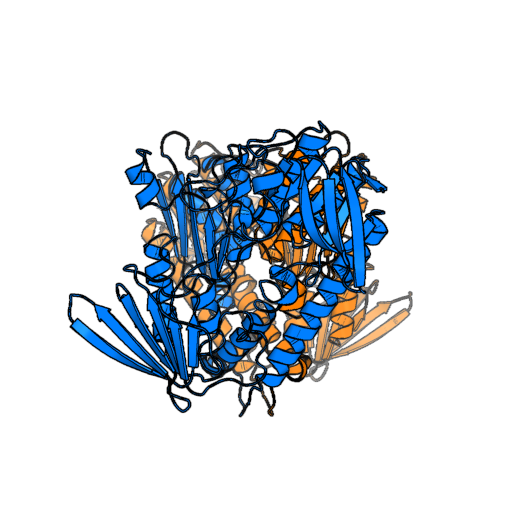. LYS A 1 291 ? -11.90333 3.92885 17.25465 1.000 28.76192 289 LYS A N 1
ATOM 2156 C CA . LYS A 1 291 ? -12.06611 4.15464 15.83332 1.000 25.17305 289 LYS A CA 1
ATOM 2157 C C . LYS A 1 291 ? -13.49894 4.51225 15.46784 1.000 28.34079 289 LYS A C 1
ATOM 2158 O O . LYS A 1 291 ? -13.94664 4.20969 14.35032 1.000 27.05944 289 LYS A O 1
ATOM 2164 N N . ALA A 1 292 ? -14.19139 5.18311 16.37397 1.000 26.28737 290 ALA A N 1
ATOM 2165 C CA . ALA A 1 292 ? -15.43339 5.87451 16.03342 1.000 24.96488 290 ALA A CA 1
ATOM 2166 C C . ALA A 1 292 ? -15.09370 7.33739 15.80790 1.000 29.43507 290 ALA A C 1
ATOM 2167 O O . ALA A 1 292 ? -14.02818 7.81098 16.20691 1.000 29.81726 290 ALA A O 1
ATOM 2169 N N . ILE A 1 293 ? -16.00199 8.06347 15.15803 1.000 27.36042 291 ILE A N 1
ATOM 2170 C CA . ILE A 1 293 ? -15.83950 9.52522 15.07826 1.000 27.51030 291 ILE A CA 1
ATOM 2171 C C . ILE A 1 293 ? -16.21851 10.12499 16.42538 1.000 28.91225 291 ILE A C 1
ATOM 2172 O O . ILE A 1 293 ? -17.30057 9.85294 16.95916 1.000 26.74469 291 ILE A O 1
ATOM 2177 N N . GLY A 1 294 ? -15.32617 10.95045 16.98160 1.000 29.27103 292 GLY A N 1
ATOM 2178 C CA . GLY A 1 294 ? -15.58992 11.53658 18.29913 1.000 28.52742 292 GLY A CA 1
ATOM 2179 C C . GLY A 1 294 ? -16.56494 12.69938 18.19048 1.000 27.02073 292 GLY A C 1
ATOM 2180 O O . GLY A 1 294 ? -16.53603 13.47222 17.24775 1.000 27.27336 292 GLY A O 1
ATOM 2181 N N . VAL A 1 295 ? -17.48656 12.78666 19.14752 1.000 28.57812 293 VAL A N 1
ATOM 2182 C CA . VAL A 1 295 ? -18.48918 13.84699 19.11196 1.000 28.71016 293 VAL A CA 1
ATOM 2183 C C . VAL A 1 295 ? -18.71931 14.32675 20.52727 1.000 29.06473 293 VAL A C 1
ATOM 2184 O O . VAL A 1 295 ? -18.42415 13.62248 21.49354 1.000 30.31743 293 VAL A O 1
ATOM 2188 N N . ASP A 1 296 ? -19.25717 15.54185 20.63428 1.000 28.64947 294 ASP A N 1
ATOM 2189 C CA . ASP A 1 296 ? -19.72953 16.05473 21.91527 1.000 31.79420 294 ASP A CA 1
ATOM 2190 C C . ASP A 1 296 ? -21.24919 15.83683 22.02248 1.000 34.72824 294 ASP A C 1
ATOM 2191 O O . ASP A 1 296 ? -21.84816 15.09512 21.22960 1.000 29.35795 294 ASP A O 1
ATOM 2196 N N . ASP A 1 297 ? -21.89453 16.47504 23.01374 1.000 32.45700 295 ASP A N 1
ATOM 2197 C CA . ASP A 1 297 ? -23.32018 16.22450 23.29038 1.000 32.61123 295 ASP A CA 1
ATOM 2198 C C . ASP A 1 297 ? -24.24917 16.75785 22.20172 1.000 33.52376 295 ASP A C 1
ATOM 2199 O O . ASP A 1 297 ? -25.42810 16.35505 22.14139 1.000 31.36201 295 ASP A O 1
ATOM 2204 N N . TYR A 1 298 ? -23.76305 17.67056 21.35724 1.000 30.20016 296 TYR A N 1
ATOM 2205 C CA . TYR A 1 298 ? -24.51657 18.20296 20.23159 1.000 24.63082 296 TYR A CA 1
ATOM 2206 C C . TYR A 1 298 ? -24.09972 17.57360 18.92087 1.000 25.98110 296 TYR A C 1
ATOM 2207 O O . TYR A 1 298 ? -24.43032 18.09059 17.86145 1.000 27.05047 296 TYR A O 1
ATOM 2216 N N . MET A 1 299 ? -23.39618 16.44556 18.98502 1.000 26.80379 297 MET A N 1
ATOM 2217 C CA . MET A 1 299 ? -22.96139 15.63031 17.85823 1.000 27.07351 297 MET A CA 1
ATOM 2218 C C . MET A 1 299 ? -21.87327 16.32668 17.02844 1.000 28.03952 297 MET A C 1
ATOM 2219 O O . MET A 1 299 ? -21.63362 15.92999 15.90113 1.000 25.44661 297 MET A O 1
ATOM 2224 N N . ARG A 1 300 ? -21.19597 17.35148 17.57690 1.000 26.18923 298 ARG A N 1
ATOM 2225 C CA A ARG A 1 300 ? -20.13689 18.05272 16.85002 0.601 26.87488 298 ARG A CA 1
ATOM 2226 C CA B ARG A 1 300 ? -20.13725 18.05581 16.85567 0.399 26.87060 298 ARG A CA 1
ATOM 2227 C C . ARG A 1 300 ? -18.83507 17.26853 16.92799 1.000 23.99850 298 ARG A C 1
ATOM 2228 O O . ARG A 1 300 ? -18.45835 16.77871 17.99191 1.000 28.72867 298 ARG A O 1
ATOM 2243 N N . THR A 1 301 ? -18.11590 17.19415 15.81634 1.000 24.36568 299 THR A N 1
ATOM 2244 C CA . THR A 1 301 ? -16.76725 16.61469 15.85494 1.000 26.74080 299 THR A CA 1
ATOM 2245 C C . THR A 1 301 ? -15.81024 17.69138 16.36701 1.000 33.25439 299 THR A C 1
ATOM 2246 O O . THR A 1 301 ? -16.24105 18.78357 16.74463 1.000 34.36566 299 THR A O 1
ATOM 2250 N N . ASN A 1 302 ? -14.49835 17.39929 16.39131 1.000 30.28953 300 ASN A N 1
ATOM 2251 C CA . ASN A 1 302 ? -13.52694 18.44600 16.74428 1.000 31.24175 300 ASN A CA 1
ATOM 2252 C C . ASN A 1 302 ? -13.53087 19.59800 15.74306 1.000 34.86839 300 ASN A C 1
ATOM 2253 O O . ASN A 1 302 ? -12.98256 20.66715 16.03412 1.000 36.69439 300 ASN A O 1
ATOM 2258 N N . VAL A 1 303 ? -14.05822 19.38602 14.54796 1.000 28.42441 301 VAL A N 1
ATOM 2259 C CA . VAL A 1 303 ? -14.22282 20.44106 13.55884 1.000 30.06803 301 VAL A CA 1
ATOM 2260 C C . VAL A 1 303 ? -15.62149 20.98306 13.78243 1.000 37.95138 301 VAL A C 1
ATOM 2261 O O . VAL A 1 303 ? -16.60065 20.26817 13.54890 1.000 43.99300 301 VAL A O 1
ATOM 2265 N N . GLY A 1 304 ? -15.72123 22.22935 14.23372 1.000 38.37910 302 GLY A N 1
ATOM 2266 C CA . GLY A 1 304 ? -16.97759 22.71489 14.80347 1.000 38.27861 302 GLY A CA 1
ATOM 2267 C C . GLY A 1 304 ? -18.18136 22.66730 13.86932 1.000 41.52274 302 GLY A C 1
ATOM 2268 O O . GLY A 1 304 ? -19.32736 22.59357 14.33546 1.000 41.29532 302 GLY A O 1
ATOM 2269 N N . HIS A 1 305 ? -17.96489 22.73714 12.55772 1.000 32.02524 303 HIS A N 1
ATOM 2270 C CA . HIS A 1 305 ? -19.08817 22.76132 11.63321 1.000 31.68381 303 HIS A CA 1
ATOM 2271 C C . HIS A 1 305 ? -19.32535 21.40390 10.97457 1.000 29.66622 303 HIS A C 1
ATOM 2272 O O . HIS A 1 305 ? -20.09952 21.32216 10.01726 1.000 29.47684 303 HIS A O 1
ATOM 2279 N N . ILE A 1 306 ? -18.66583 20.34505 11.46836 1.000 31.20917 304 ILE A N 1
ATOM 2280 C CA . ILE A 1 306 ? -18.84219 18.97100 10.99440 1.000 30.22624 304 ILE A CA 1
ATOM 2281 C C . ILE A 1 306 ? -19.35647 18.12550 12.14867 1.000 31.80643 304 ILE A C 1
ATOM 2282 O O . ILE A 1 306 ? -18.78423 18.12789 13.24699 1.000 28.47292 304 ILE A O 1
ATOM 2287 N N . TYR A 1 307 ? -20.47250 17.45294 11.90792 1.000 25.11211 305 TYR A N 1
ATOM 2288 C CA . TYR A 1 307 ? -21.16950 16.65361 12.90839 1.000 24.61913 305 TYR A CA 1
ATOM 2289 C C . TYR A 1 307 ? -21.05906 15.18855 12.51286 1.000 26.14298 305 TYR A C 1
ATOM 2290 O O . TYR A 1 307 ? -20.86999 14.86974 11.34684 1.000 29.35604 305 TYR A O 1
ATOM 2299 N N . ALA A 1 308 ? -21.32129 14.28529 13.45680 1.000 24.70702 306 ALA A N 1
ATOM 2300 C CA . ALA A 1 308 ? -21.32404 12.87666 13.09738 1.000 26.57552 306 ALA A CA 1
ATOM 2301 C C . ALA A 1 308 ? -22.43322 12.18529 13.87775 1.000 25.23127 306 ALA A C 1
ATOM 2302 O O . ALA A 1 308 ? -22.45047 12.25045 15.11415 1.000 26.67959 306 ALA A O 1
ATOM 2304 N N . ILE A 1 309 ? -23.30266 11.47237 13.16285 1.000 22.84829 307 ILE A N 1
ATOM 2305 C CA . ILE A 1 309 ? -24.51968 10.95825 13.78334 1.000 23.84717 307 ILE A CA 1
ATOM 2306 C C . ILE A 1 309 ? -24.67391 9.49077 13.42409 1.000 22.14268 307 ILE A C 1
ATOM 2307 O O . ILE A 1 309 ? -24.09269 8.99919 12.44875 1.000 25.61428 307 ILE A O 1
ATOM 2312 N N . GLY A 1 310 ? -25.53508 8.79935 14.19944 1.000 23.90818 308 GLY A N 1
ATOM 2313 C CA . GLY A 1 310 ? -25.77093 7.39540 13.93284 1.000 22.45341 308 GLY A CA 1
ATOM 2314 C C . GLY A 1 310 ? -24.59036 6.49853 14.26951 1.000 27.69475 308 GLY A C 1
ATOM 2315 O O . GLY A 1 310 ? -23.76225 6.79451 15.14786 1.000 25.67717 308 GLY A O 1
ATOM 2316 N N . ASP A 1 311 ? -24.55730 5.32935 13.60505 1.000 20.49127 309 ASP A N 1
ATOM 2317 C CA . ASP A 1 311 ? -23.63265 4.29620 14.05112 1.000 21.84843 309 ASP A CA 1
ATOM 2318 C C . ASP A 1 311 ? -22.16586 4.69581 13.91772 1.000 26.49987 309 ASP A C 1
ATOM 2319 O O . ASP A 1 311 ? -21.35041 4.11249 14.62127 1.000 23.46607 309 ASP A O 1
ATOM 2324 N N . VAL A 1 312 ? -21.81932 5.63012 13.01333 1.000 25.70295 310 VAL A N 1
ATOM 2325 C CA . VAL A 1 312 ? -20.42553 6.03960 12.87252 1.000 22.93997 310 VAL A CA 1
ATOM 2326 C C . VAL A 1 312 ? -19.84152 6.67996 14.13516 1.000 23.40876 310 VAL A C 1
ATOM 2327 O O . VAL A 1 312 ? -18.59079 6.70899 14.27827 1.000 23.06232 310 VAL A O 1
ATOM 2331 N N . ASN A 1 313 ? -20.66471 7.19161 15.06811 1.000 21.30379 311 ASN A N 1
ATOM 2332 C CA . ASN A 1 313 ? -20.06835 7.63843 16.32670 1.000 22.40556 311 ASN A CA 1
ATOM 2333 C C . ASN A 1 313 ? -20.03769 6.55602 17.42120 1.000 23.23367 311 ASN A C 1
ATOM 2334 O O . ASN A 1 313 ? -19.56867 6.81170 18.54222 1.000 26.62793 311 ASN A O 1
ATOM 2339 N N . GLY A 1 314 ? -20.51593 5.34983 17.11729 1.000 26.58796 312 GLY A N 1
ATOM 2340 C CA . GLY A 1 314 ? -20.46041 4.21542 18.03233 1.000 30.21920 312 GLY A CA 1
ATOM 2341 C C . GLY A 1 314 ? -21.16044 4.36988 19.37069 1.000 32.83859 312 GLY A C 1
ATOM 2342 O O . GLY A 1 314 ? -21.00930 3.47789 20.21168 1.000 29.63640 312 GLY A O 1
ATOM 2343 N N . LEU A 1 315 ? -21.93612 5.44783 19.59730 1.000 24.67321 313 LEU A N 1
ATOM 2344 C CA . LEU A 1 315 ? -22.51331 5.64799 20.93606 1.000 25.03441 313 LEU A CA 1
ATOM 2345 C C . LEU A 1 315 ? -23.55300 4.56698 21.26406 1.000 29.10629 313 LEU 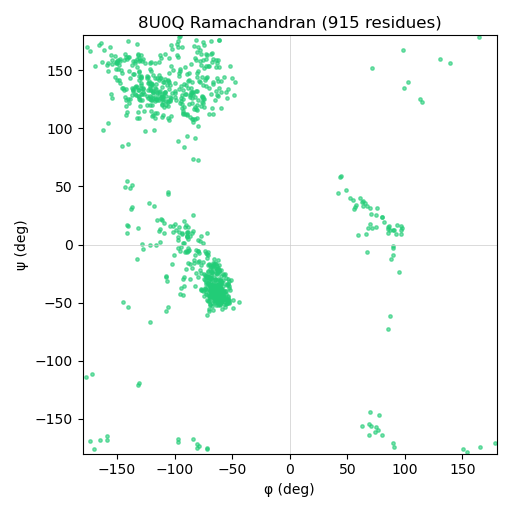A C 1
ATOM 2346 O O . LEU A 1 315 ? -23.50672 3.93923 22.32751 1.000 29.43588 313 LEU A O 1
ATOM 2351 N N . LEU A 1 316 ? -24.53531 4.36215 20.39054 1.000 25.61909 314 LEU A N 1
ATOM 2352 C CA . LEU A 1 316 ? -25.51333 3.28546 20.62325 1.000 22.62772 314 LEU A CA 1
ATOM 2353 C C . LEU A 1 316 ? -26.08194 2.99000 19.24372 1.000 22.74340 314 LEU A C 1
ATOM 2354 O O . LEU A 1 316 ? -26.85937 3.79381 18.7251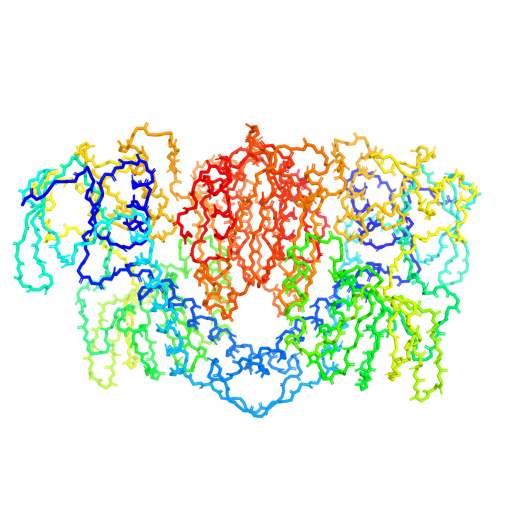1 1.000 25.47035 314 LEU A O 1
ATOM 2359 N N . GLN A 1 317 ? -25.65635 1.87325 18.64721 1.000 23.30916 315 GLN A N 1
ATOM 2360 C CA . GLN A 1 317 ? -25.81220 1.70440 17.19671 1.000 25.36540 315 GLN A CA 1
ATOM 2361 C C . GLN A 1 317 ? -27.21208 1.17684 16.86167 1.000 27.12077 315 GLN A C 1
ATOM 2362 O O . GLN A 1 317 ? -27.41641 0.00945 16.53437 1.000 27.32985 315 GLN A O 1
ATOM 2368 N N . LEU A 1 318 ? -28.19064 2.07722 16.98002 1.000 22.10710 316 LEU A N 1
ATOM 2369 C CA . LEU A 1 318 ? -29.59543 1.76529 16.74609 1.000 20.66681 316 LEU A CA 1
ATOM 2370 C C . LEU A 1 318 ? -30.22887 2.84994 15.88730 1.000 19.98545 316 LEU A C 1
ATOM 2371 O O . LEU A 1 318 ? -29.77153 4.00414 15.85732 1.000 21.85312 316 LEU A O 1
ATOM 2376 N N . ALA A 1 319 ? -31.30932 2.48582 15.20237 1.000 19.50686 317 ALA A N 1
ATOM 2377 C CA . ALA A 1 319 ? -31.89105 3.40999 14.22437 1.000 22.11656 317 ALA A CA 1
ATOM 2378 C C . ALA A 1 319 ? -32.56097 4.61450 14.89287 1.000 22.03895 317 ALA A C 1
ATOM 2379 O O . ALA A 1 319 ? -32.41817 5.75545 14.42131 1.000 21.83851 317 ALA A O 1
ATOM 2381 N N . HIS A 1 320 ? -33.33148 4.39666 15.96273 1.000 19.62008 318 HIS A N 1
ATOM 2382 C CA . HIS A 1 320 ? -34.00887 5.55092 16.54763 1.000 20.39583 318 HIS A CA 1
ATOM 2383 C C . HIS A 1 320 ? -32.98103 6.48428 17.17709 1.000 18.96919 318 HIS A C 1
ATOM 2384 O O . HIS A 1 320 ? -33.24742 7.68380 17.27583 1.000 22.95875 318 HIS A O 1
ATOM 2391 N N . VAL A 1 321 ? -31.82823 5.94161 17.59568 1.000 19.50365 319 VAL A N 1
ATOM 2392 C CA . VAL A 1 321 ? -30.72586 6.77968 18.11732 1.000 19.00196 319 VAL A CA 1
ATOM 2393 C C . VAL A 1 321 ? -30.12123 7.61114 16.98699 1.000 21.00299 319 VAL A C 1
ATOM 2394 O O . VAL A 1 321 ? -29.94154 8.83241 17.11000 1.000 21.35795 319 VAL A O 1
ATOM 2398 N N . ALA A 1 322 ? -29.89290 6.97871 15.82291 1.000 19.60924 320 ALA A N 1
ATOM 2399 C CA . ALA A 1 322 ? -29.38403 7.74242 14.68830 1.000 20.47706 320 ALA A CA 1
ATOM 2400 C C . ALA A 1 322 ? -30.33555 8.86947 14.33107 1.000 21.95021 320 ALA A C 1
ATOM 2401 O O . ALA A 1 322 ? -29.89973 9.99901 14.05416 1.000 21.57458 320 ALA A O 1
ATOM 2403 N N . GLU A 1 323 ? -31.66170 8.60149 14.37309 1.000 20.53379 321 GLU A N 1
ATOM 2404 C CA . GLU A 1 323 ? -32.61720 9.64688 13.99784 1.000 23.86896 321 GLU A CA 1
ATOM 2405 C C . GLU A 1 323 ? -32.59457 10.78758 14.99856 1.000 25.04569 321 GLU A C 1
ATOM 2406 O O . GLU A 1 323 ? -32.61212 11.97008 14.62109 1.000 23.99436 321 GLU A O 1
ATOM 2412 N N . ALA A 1 324 ? -32.60127 10.43512 16.27756 1.000 22.32200 322 ALA A N 1
ATOM 2413 C CA . ALA A 1 324 ? -32.56892 11.42419 17.35691 1.000 24.34469 322 ALA A CA 1
ATOM 2414 C C . ALA A 1 324 ? -31.31464 12.28894 17.25339 1.000 25.74024 322 ALA A C 1
ATOM 2415 O O . ALA A 1 324 ? -31.37853 13.50656 17.42979 1.000 21.85194 322 ALA A O 1
ATOM 2417 N N . GLN A 1 325 ? -30.17259 11.67184 16.95798 1.000 20.58611 323 GLN A N 1
ATOM 2418 C CA . GLN A 1 325 ? -28.91999 12.42293 16.86843 1.000 23.84977 323 GLN A CA 1
ATOM 2419 C C . GLN A 1 325 ? -28.92286 13.32508 15.65861 1.000 24.23720 323 GLN A C 1
ATOM 2420 O O . GLN A 1 325 ? -28.40136 14.45954 15.71237 1.000 26.69729 323 GLN A O 1
ATOM 2426 N N . GLY A 1 326 ? -29.54995 12.85967 14.57947 1.000 24.30656 324 GLY A N 1
ATOM 2427 C CA . GLY A 1 326 ? -29.75092 13.69655 13.40093 1.000 24.57944 324 GLY A CA 1
ATOM 2428 C C . GLY A 1 326 ? -30.57817 14.93589 13.68604 1.000 26.89071 324 GLY A C 1
ATOM 2429 O O . GLY A 1 326 ? -30.27673 16.02403 13.18753 1.000 26.29053 324 GLY A O 1
ATOM 2430 N N . VAL A 1 327 ? -31.61599 14.79880 14.51159 1.000 24.67077 325 VAL A N 1
ATOM 2431 C CA . VAL A 1 327 ? -32.42755 15.97220 14.83651 1.000 21.42023 325 VAL A CA 1
ATOM 2432 C C . VAL A 1 327 ? -31.59280 16.97455 15.64204 1.000 24.78927 325 VAL A C 1
ATOM 2433 O O . VAL A 1 327 ? -31.58216 18.17752 15.33247 1.000 28.35934 325 VAL A O 1
ATOM 2437 N N . VAL A 1 328 ? -30.83114 16.49212 16.63104 1.000 24.71908 326 VAL A N 1
ATOM 2438 C CA . VAL A 1 328 ? -29.97041 17.35709 17.45692 1.000 29.03558 326 VAL A CA 1
ATOM 2439 C C . VAL A 1 328 ? -28.94865 18.09084 16.58634 1.000 29.63474 326 VAL A C 1
ATOM 2440 O O . VAL A 1 328 ? -28.67534 19.28416 16.77883 1.000 29.96490 326 VAL A O 1
ATOM 2444 N N . ALA A 1 329 ? -28.32525 17.37573 15.65308 1.000 28.88175 327 ALA A N 1
ATOM 2445 C CA . ALA A 1 329 ? -27.30856 18.00555 14.79946 1.000 29.74040 327 ALA A CA 1
ATOM 2446 C C . ALA A 1 329 ? -27.93122 19.12022 13.95076 1.000 31.36579 327 ALA A C 1
ATOM 2447 O O . ALA A 1 329 ? -27.37043 20.22892 13.84492 1.000 31.20856 327 ALA A O 1
ATOM 2449 N N . ALA A 1 330 ? -29.06506 18.82667 13.31864 1.000 25.92616 328 ALA A N 1
ATOM 2450 C CA . ALA A 1 330 ? -29.75738 19.80325 12.47325 1.000 28.63549 328 ALA A CA 1
ATOM 2451 C C . ALA A 1 330 ? -30.22191 20.99657 13.29804 1.000 32.01257 328 ALA A C 1
ATOM 2452 O O . ALA A 1 330 ? -30.06608 22.14413 12.86849 1.000 30.15818 328 ALA A O 1
ATOM 2454 N N . GLU A 1 331 ? -30.78853 20.75688 14.49073 1.000 27.14734 329 GLU A N 1
ATOM 2455 C CA . GLU A 1 331 ? -31.23731 21.89516 15.29226 1.000 29.43229 329 GLU A CA 1
ATOM 2456 C C . GLU A 1 331 ? -30.04821 22.73389 15.74920 1.000 28.36165 329 GLU A C 1
ATOM 2457 O O . GLU A 1 331 ? -30.13499 23.96786 15.76540 1.000 33.81042 329 GLU A O 1
ATOM 2463 N N . THR A 1 332 ? -28.92279 22.08212 16.09867 1.000 24.49011 330 THR A N 1
ATOM 2464 C CA . THR A 1 332 ? -27.72145 22.79562 16.53903 1.000 28.10904 330 THR A CA 1
ATOM 2465 C C . THR A 1 332 ? -27.16848 23.66422 15.40778 1.000 38.71220 330 THR A C 1
ATOM 2466 O O . THR A 1 332 ? -26.87263 24.85313 15.60919 1.000 36.86252 330 THR A O 1
ATOM 2470 N N . ILE A 1 333 ? -27.07183 23.10102 14.19718 1.000 31.34373 331 ILE A N 1
ATOM 2471 C CA . ILE A 1 333 ? -26.63428 23.87450 13.03601 1.000 29.51302 331 ILE A CA 1
ATOM 2472 C C . ILE A 1 333 ? -27.49088 25.12778 12.87360 1.000 37.26763 331 ILE A C 1
ATOM 2473 O O . ILE A 1 333 ? -26.96583 26.24727 12.76088 1.000 33.77175 331 ILE A O 1
ATOM 2478 N N . ALA A 1 334 ? -28.82347 24.97398 12.94894 1.000 33.85638 332 ALA A N 1
ATOM 2479 C CA . ALA A 1 334 ? -29.73466 26.09175 12.70296 1.000 32.71829 332 ALA A CA 1
ATOM 2480 C C . ALA A 1 334 ? -29.85994 27.03634 13.87848 1.000 40.92260 332 ALA A C 1
ATOM 2481 O O . ALA A 1 334 ? -30.50809 28.07710 13.73305 1.000 37.16112 332 ALA A O 1
ATOM 2483 N N . GLY A 1 335 ? -29.28658 26.70422 15.02929 1.000 31.82590 333 GLY A N 1
ATOM 2484 C CA . GLY A 1 335 ? -29.54058 27.52252 16.19335 1.000 40.34371 333 GLY A CA 1
ATOM 2485 C C . GLY A 1 335 ? -30.93626 27.39898 16.77360 1.000 43.37038 333 GLY A C 1
ATOM 2486 O O . GLY A 1 335 ? -31.33016 28.25470 17.56626 1.000 42.77172 333 GLY A O 1
ATOM 2487 N N . ALA A 1 336 ? -31.70519 26.38525 16.37915 1.000 33.11054 334 ALA A N 1
ATOM 2488 C CA . ALA A 1 336 ? -33.00719 26.12627 16.97782 1.000 28.11061 334 ALA A CA 1
ATOM 2489 C C . ALA A 1 336 ? -32.82623 25.55300 18.37374 1.000 41.27804 334 ALA A C 1
ATOM 2490 O O . ALA A 1 336 ? -31.75291 25.05291 18.75416 1.000 40.08579 334 ALA A O 1
ATOM 2492 N N . GLU A 1 337 ? -33.88550 25.66498 19.15624 1.000 42.90519 335 GLU A N 1
ATOM 2493 C CA . GLU A 1 337 ? -33.91707 25.05441 20.47802 1.000 47.70891 335 GLU A CA 1
ATOM 2494 C C . GLU A 1 337 ? -33.77520 23.53151 20.36178 1.000 37.65443 335 GLU A C 1
ATOM 2495 O O . GLU A 1 337 ? -34.34806 22.89704 19.47530 1.000 40.12143 335 GLU A O 1
ATOM 2501 N N . THR A 1 338 ? -32.93977 22.94856 21.19896 1.000 38.01275 336 THR A N 1
ATOM 2502 C CA . THR A 1 338 ? -32.69618 21.52363 21.07148 1.000 33.12754 336 THR A CA 1
ATOM 2503 C C . THR A 1 338 ? -32.60731 20.94456 22.47221 1.000 44.75637 336 THR A C 1
ATOM 2504 O O . THR A 1 338 ? -32.68906 21.66864 23.46992 1.000 39.37613 336 THR A O 1
ATOM 2508 N N . LEU A 1 339 ? -32.48188 19.62126 22.54179 1.000 32.90031 337 LEU A N 1
ATOM 2509 C CA . LEU A 1 339 ? -32.27244 18.92036 23.80032 1.000 32.14678 337 LEU A CA 1
ATOM 2510 C C . LEU A 1 339 ? -31.30851 17.77810 23.53081 1.000 40.95657 337 LEU A C 1
ATOM 2511 O O . LEU A 1 339 ? -31.59377 16.92453 22.68352 1.000 36.90524 337 LEU A O 1
ATOM 2516 N N . THR A 1 340 ? -30.15747 17.79228 24.19923 1.000 33.10741 338 THR A N 1
ATOM 2517 C CA . THR A 1 340 ? -29.21473 16.69286 24.04295 1.000 33.33322 338 THR A CA 1
ATOM 2518 C C . THR A 1 340 ? -29.78597 15.40828 24.60916 1.000 35.94518 338 THR A C 1
ATOM 2519 O O . THR A 1 340 ? -30.71261 15.41404 25.42972 1.000 36.11772 338 THR A O 1
ATOM 2523 N N . LEU A 1 341 ? -29.21916 14.29016 24.14562 1.000 29.81439 339 LEU A N 1
ATOM 2524 C CA . LEU A 1 341 ? -29.70948 12.99989 24.59814 1.000 33.26411 339 LEU A CA 1
ATOM 2525 C C . LEU A 1 341 ? -29.09425 12.60594 25.94319 1.000 34.61152 339 LEU A C 1
ATOM 2526 O O . LEU A 1 341 ? -29.57196 11.66849 26.57504 1.000 35.99233 339 LEU A O 1
ATOM 2531 N N . GLY A 1 342 ? -28.01106 13.25898 26.36302 1.000 40.96724 340 GLY A N 1
ATOM 2532 C CA . GLY A 1 342 ? -27.39193 12.90590 27.62768 1.000 42.04161 340 GLY A CA 1
ATOM 2533 C C . GLY A 1 342 ? -26.71456 11.54524 27.58423 1.000 35.84413 340 GLY A C 1
ATOM 2534 O O . GLY A 1 342 ? -26.11313 11.15216 26.58559 1.000 40.84525 340 GLY A O 1
ATOM 2535 N N . ASP A 1 343 ? -26.79664 10.82738 28.70365 1.000 35.55233 341 ASP A N 1
ATOM 2536 C CA . ASP A 1 343 ? -26.19411 9.51466 28.83765 1.000 32.67897 341 ASP A CA 1
ATOM 2537 C C . ASP A 1 343 ? -26.98214 8.53318 27.97172 1.000 28.88250 341 ASP A C 1
ATOM 2538 O O . ASP A 1 343 ? -28.14422 8.25426 28.27762 1.000 31.07336 341 ASP A O 1
ATOM 2543 N N . HIS A 1 344 ? -26.35359 8.02140 26.90718 1.000 28.46167 342 HIS A N 1
ATOM 2544 C CA . HIS A 1 344 ? -27.02090 7.15892 25.92125 1.000 26.04469 342 HIS A CA 1
ATOM 2545 C C . HIS A 1 344 ? -27.45704 5.82765 26.50982 1.000 27.63700 342 HIS A C 1
ATOM 2546 O O . HIS A 1 344 ? -28.24537 5.11441 25.87308 1.000 26.45403 342 HIS A O 1
ATOM 2553 N N . ARG A 1 345 ? -26.92072 5.44225 27.67605 1.000 24.95509 343 ARG A N 1
ATOM 2554 C CA . ARG A 1 345 ? -27.41259 4.22632 28.32883 1.000 26.23456 343 ARG A CA 1
ATOM 2555 C C . ARG A 1 345 ? -28.88008 4.33996 28.72655 1.000 23.10340 343 ARG A C 1
ATOM 2556 O O . ARG A 1 345 ? -29.54056 3.30192 28.94545 1.000 22.80254 343 ARG A O 1
ATOM 2564 N N . MET A 1 346 ? -29.42247 5.55877 28.85410 1.000 24.11964 344 MET A N 1
ATOM 2565 C CA . MET A 1 346 ? -30.83746 5.68974 29.18735 1.000 26.83282 344 MET A CA 1
ATOM 2566 C C . MET A 1 346 ? -31.75772 5.54606 27.98278 1.000 21.57620 344 MET A C 1
ATOM 2567 O O . MET A 1 346 ? -32.96582 5.55895 28.16193 1.000 26.92192 344 MET A O 1
ATOM 2572 N N . LEU A 1 347 ? -31.22693 5.42046 26.80099 1.000 21.42744 345 LEU A N 1
ATOM 2573 C CA . LEU A 1 347 ? -32.10523 5.32576 25.63238 1.000 22.67423 345 LEU A CA 1
ATOM 2574 C C . LEU A 1 347 ? -32.70535 3.92614 25.54045 1.000 22.56503 345 LEU A C 1
ATOM 2575 O O . LEU A 1 347 ? -32.08942 2.95839 25.99596 1.000 23.04739 345 LEU A O 1
ATOM 2580 N N . PRO A 1 348 ? -33.87144 3.78235 24.91171 1.000 22.69005 346 PRO A N 1
ATOM 2581 C CA . PRO A 1 348 ? -34.52164 2.45893 24.85436 1.000 23.50062 346 PRO A CA 1
ATOM 2582 C C . PRO A 1 348 ? -33.93642 1.60033 23.73154 1.000 23.86319 346 PRO A C 1
ATOM 2583 O O . PRO A 1 348 ? -33.29012 2.08754 22.80154 1.000 24.07619 346 PRO A O 1
ATOM 2587 N N . ARG A 1 349 ? -34.15364 0.28245 23.83381 1.000 22.95210 347 ARG A N 1
ATOM 2588 C CA . ARG A 1 349 ? -33.66451 -0.67604 22.83126 1.000 17.93408 347 ARG A CA 1
ATOM 2589 C C . ARG A 1 349 ? -34.51722 -1.93238 22.97229 1.000 23.09754 347 ARG A C 1
ATOM 2590 O O . ARG A 1 349 ? -35.04741 -2.18562 24.04477 1.000 21.21931 347 ARG A O 1
ATOM 2598 N N . ALA A 1 350 ? -34.63423 -2.71027 21.87510 1.000 22.78639 348 ALA A N 1
ATOM 2599 C CA . ALA A 1 350 ? -35.41186 -3.94474 21.95559 1.000 22.90298 348 ALA A CA 1
ATOM 2600 C C . ALA A 1 350 ? -34.86551 -4.98515 20.98905 1.000 26.81669 348 ALA A C 1
ATOM 2601 O O . ALA A 1 350 ? -34.28634 -4.65608 19.95124 1.000 28.66919 348 ALA A O 1
ATOM 2603 N N . THR A 1 351 ? -35.14275 -6.24521 21.31214 1.000 23.80520 349 THR A N 1
ATOM 2604 C CA . THR A 1 351 ? -34.83854 -7.40903 20.47333 1.000 22.60074 349 THR A CA 1
ATOM 2605 C C . THR A 1 351 ? -36.16709 -8.08523 20.16747 1.000 26.95935 349 THR A C 1
ATOM 2606 O O . THR A 1 351 ? -37.00210 -8.23500 21.05435 1.000 23.63285 349 THR A O 1
ATOM 2610 N N . PHE A 1 352 ? -36.37346 -8.51066 18.91120 1.000 22.26377 350 PHE A N 1
ATOM 2611 C CA . PHE A 1 352 ? -37.70736 -8.81399 18.41957 1.000 24.63449 350 PHE A CA 1
ATOM 2612 C C . PHE A 1 352 ? -37.90296 -10.28013 18.07618 1.000 22.73718 350 PHE A C 1
ATOM 2613 O O . PHE A 1 352 ? -38.80748 -10.60861 17.31672 1.000 23.82453 350 PHE A O 1
ATOM 2621 N N . CYS A 1 353 ? -37.08490 -11.15965 18.61218 1.000 24.78953 351 CYS A N 1
ATOM 2622 C CA . CYS A 1 353 ? -37.52612 -12.54421 18.72434 1.000 24.12077 351 CYS A CA 1
ATOM 2623 C C . CYS A 1 353 ? -38.75462 -12.59927 19.62344 1.000 27.63895 351 CYS A C 1
ATOM 2624 O O . CYS A 1 353 ? -39.20355 -11.58461 20.18394 1.000 26.06466 351 CYS A O 1
ATOM 2627 N N . GLN A 1 354 ? -39.31348 -13.78884 19.75183 1.000 25.86352 352 GLN A N 1
ATOM 2628 C CA . GLN A 1 354 ? -40.35246 -13.99434 20.74313 1.000 30.60876 352 GLN A CA 1
ATOM 2629 C C . GLN A 1 354 ? -39.81823 -14.92454 21.80766 1.000 44.48957 352 GLN A C 1
ATOM 2630 O O . GLN A 1 354 ? -39.08834 -15.87814 21.49026 1.000 40.78955 352 GLN A O 1
ATOM 2636 N N . PRO A 1 355 ? -39.99499 -14.56708 23.09810 1.000 35.69346 353 PRO A N 1
ATOM 2637 C CA . PRO A 1 355 ? -40.51905 -13.28578 23.59061 1.000 25.92381 353 PRO A CA 1
ATOM 2638 C C . PRO A 1 355 ? -39.58816 -12.11638 23.22631 1.000 21.69558 353 PRO A C 1
ATOM 2639 O O . PRO A 1 355 ? -38.36445 -12.28796 23.02251 1.000 26.78207 353 PRO A O 1
ATOM 2643 N N . ASN A 1 356 ? -40.17404 -10.92992 23.09625 1.000 22.43622 354 ASN A N 1
ATOM 2644 C CA . ASN A 1 356 ? -39.38078 -9.72606 22.92695 1.000 19.62127 354 ASN A CA 1
ATOM 2645 C C . ASN A 1 356 ? -38.54332 -9.50982 24.15819 1.000 23.00456 354 ASN A C 1
ATOM 2646 O O . ASN A 1 356 ? -38.92193 -9.88263 25.26607 1.000 21.64555 354 ASN A O 1
ATOM 2651 N N . VAL A 1 357 ? -37.45338 -8.78201 23.97607 1.000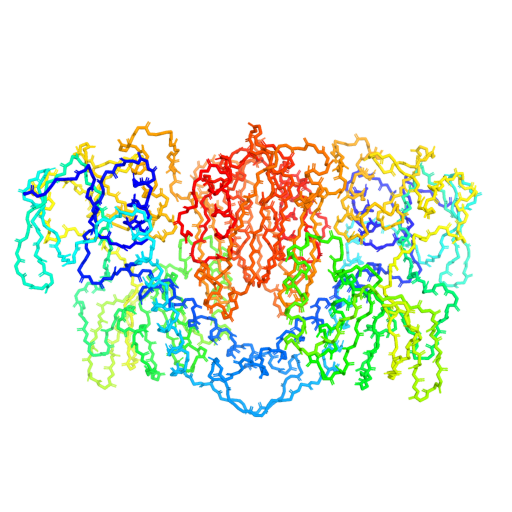 20.65143 355 VAL A N 1
ATOM 2652 C CA . VAL A 1 357 ? -36.72234 -8.19352 25.10522 1.000 21.97007 355 VAL A CA 1
ATOM 2653 C C . VAL A 1 357 ? -36.71806 -6.68409 24.90761 1.000 27.52376 355 VAL A C 1
ATOM 2654 O O . VAL A 1 357 ? -36.54780 -6.19969 23.78541 1.000 30.69002 355 VAL A O 1
ATOM 2658 N N . ALA A 1 358 ? -36.93192 -5.92491 25.97302 1.000 21.65479 356 ALA A N 1
ATOM 2659 C CA . ALA A 1 358 ? -36.92531 -4.49244 25.76760 1.000 17.80220 356 ALA A CA 1
ATOM 2660 C C . ALA A 1 358 ? -36.37566 -3.85381 27.03943 1.000 20.21589 356 ALA A C 1
ATOM 2661 O O . ALA A 1 358 ? -36.70315 -4.28659 28.13992 1.000 23.88613 356 ALA A O 1
ATOM 2663 N N . SER A 1 359 ? -35.53914 -2.84261 26.89612 1.000 19.60305 357 SER A N 1
ATOM 2664 C CA . SER A 1 359 ? -34.95780 -2.28992 28.11048 1.000 19.61740 357 SER A CA 1
ATOM 2665 C C . SER A 1 359 ? -34.55794 -0.84654 27.87004 1.000 26.35179 357 SER A C 1
ATOM 2666 O O . SER A 1 359 ? -34.42359 -0.38504 26.71617 1.000 23.98757 357 SER A O 1
ATOM 2669 N N . PHE A 1 360 ? -34.34985 -0.14177 28.98279 1.000 21.26736 358 PHE A N 1
ATOM 2670 C CA . PHE A 1 360 ? -33.65237 1.12387 28.93008 1.000 23.04807 358 PHE A CA 1
ATOM 2671 C C . PHE A 1 360 ? -32.86151 1.30973 30.22940 1.000 22.00470 358 PHE A C 1
ATOM 2672 O O . PHE A 1 360 ? -33.14836 0.68994 31.27253 1.000 22.42160 358 PHE A O 1
ATOM 2680 N N . GLY A 1 361 ? -31.87201 2.18820 30.16341 1.000 22.18853 359 GLY A N 1
ATOM 2681 C CA . GLY A 1 361 ? -31.23038 2.59434 31.44328 1.000 23.20266 359 GLY A CA 1
ATOM 2682 C C . GLY A 1 361 ? -30.31693 1.53135 32.00363 1.000 23.65111 359 GLY A C 1
ATOM 2683 O O . GLY A 1 361 ? -29.76478 0.68204 31.28027 1.000 24.00049 359 GLY A O 1
ATOM 2684 N N . LEU A 1 362 ? -30.10672 1.62068 33.33427 1.000 24.08875 360 LEU A N 1
ATOM 2685 C CA . LEU A 1 362 ? -29.13780 0.79285 34.05865 1.000 25.79412 360 LEU A CA 1
ATOM 2686 C C . LEU A 1 362 ? -29.73733 -0.56010 34.44560 1.000 21.27699 360 LEU A C 1
ATOM 2687 O O . LEU A 1 362 ? -30.91343 -0.62649 34.81007 1.000 25.15554 360 LEU A O 1
ATOM 2692 N N . THR A 1 363 ? -28.93589 -1.63369 34.32433 1.000 23.93187 361 THR A N 1
ATOM 2693 C CA . THR A 1 363 ? -29.29149 -2.91233 34.93400 1.000 26.66882 361 THR A CA 1
ATOM 2694 C C . THR A 1 363 ? -29.20525 -2.78321 36.45536 1.000 27.30546 361 THR A C 1
ATOM 2695 O O . THR A 1 363 ? -28.64860 -1.82195 36.98229 1.000 26.46711 361 THR A O 1
ATOM 2699 N N . GLU A 1 364 ? -29.81189 -3.73758 37.16099 1.000 26.34836 362 GLU A N 1
ATOM 2700 C CA . GLU A 1 364 ? -29.77889 -3.67386 38.61548 1.000 25.35297 362 GLU A CA 1
ATOM 2701 C C . GLU A 1 364 ? -28.33078 -3.65489 39.09912 1.000 28.94655 362 GLU A C 1
ATOM 2702 O O . GLU A 1 364 ? -27.96534 -2.83947 39.94101 1.000 31.22921 362 GLU A O 1
ATOM 2708 N N . GLN A 1 365 ? -27.47669 -4.50918 38.51700 1.000 29.23995 363 GLN A N 1
ATOM 2709 C CA . GLN A 1 365 ? -26.07406 -4.56283 38.95179 1.000 28.99282 363 GLN A CA 1
ATOM 2710 C C . GLN A 1 365 ? -25.33615 -3.26785 38.64325 1.000 35.53239 363 GLN A C 1
ATOM 2711 O O . GLN A 1 365 ? -24.52540 -2.79425 39.46143 1.000 36.26537 363 GLN A O 1
ATOM 2717 N N . GLN A 1 366 ? -25.56250 -2.68816 37.45899 1.000 30.13965 364 GLN A N 1
ATOM 2718 C CA . GLN A 1 366 ? -24.91806 -1.41819 37.12658 1.000 33.66754 364 GLN A CA 1
ATOM 2719 C C . GLN A 1 366 ? -25.34874 -0.32061 38.09941 1.000 38.86087 364 GLN A C 1
ATOM 2720 O O . GLN A 1 366 ? -24.52071 0.51306 38.50961 1.000 34.42271 364 GLN A O 1
ATOM 2726 N N . ALA A 1 367 ? -26.64386 -0.27786 38.45022 1.000 26.42953 365 ALA A N 1
ATOM 2727 C CA . ALA A 1 367 ? -27.12845 0.72452 39.39800 1.000 28.93804 365 ALA A CA 1
ATOM 2728 C C . ALA A 1 367 ? -26.47600 0.53108 40.77799 1.000 31.86928 365 ALA A C 1
ATOM 2729 O O . ALA A 1 367 ? -26.12814 1.50679 41.45060 1.000 32.35394 365 ALA A O 1
ATOM 2731 N N . ARG A 1 368 ? -26.33446 -0.71924 41.21755 1.000 31.68321 366 ARG A N 1
ATOM 2732 C CA . ARG A 1 368 ? -25.64863 -1.00494 42.47692 1.000 34.38209 366 ARG A CA 1
ATOM 2733 C C . ARG A 1 368 ? -24.17952 -0.59166 42.39955 1.000 41.98172 366 ARG A C 1
ATOM 2734 O O . ARG A 1 368 ? -23.65448 0.08128 43.30266 1.000 41.82590 366 ARG A O 1
ATOM 2742 N N . ASN A 1 369 ? -23.50154 -0.97491 41.31888 1.000 33.07546 367 ASN A N 1
ATOM 2743 C CA . ASN A 1 369 ? -22.09148 -0.63597 41.14834 1.000 35.70813 367 ASN A CA 1
ATOM 2744 C C . ASN A 1 369 ? -21.85630 0.85896 41.06018 1.000 46.62873 367 ASN A C 1
ATOM 2745 O O . ASN A 1 369 ? -20.75163 1.31479 41.36573 1.000 49.82344 367 ASN A O 1
ATOM 2750 N N . GLU A 1 370 ? -22.84222 1.64432 40.64459 1.000 33.98579 368 GLU A N 1
ATOM 2751 C CA . GLU A 1 370 ? -22.63406 3.08233 40.58594 1.000 38.14765 368 GLU A CA 1
ATOM 2752 C C . GLU A 1 370 ? -23.13737 3.79758 41.81600 1.000 39.15534 368 GLU A C 1
ATOM 2753 O O . GLU A 1 370 ? -23.15112 5.02853 41.83480 1.000 41.63676 368 GLU A O 1
ATOM 2759 N N . GLY A 1 371 ? -23.48504 3.06377 42.86840 1.000 39.04606 369 GLY A N 1
ATOM 2760 C CA . GLY A 1 371 ? -23.73170 3.74709 44.12411 1.000 40.71992 369 GLY A CA 1
ATOM 2761 C C . GLY A 1 371 ? -25.11456 4.30986 44.34206 1.000 43.98627 369 GLY A C 1
ATOM 2762 O O . GLY A 1 371 ? -25.31523 5.10510 45.27307 1.000 38.14564 369 GLY A O 1
ATOM 2763 N N . TYR A 1 372 ? -26.09690 3.91179 43.54478 1.000 36.20078 370 TYR A N 1
ATOM 2764 C CA . TYR A 1 372 ? -27.45988 4.32540 43.84468 1.000 36.84816 370 TYR A CA 1
ATOM 2765 C C . TYR A 1 372 ? -28.00637 3.52111 45.01678 1.000 27.96842 370 TYR A C 1
ATOM 2766 O O . TYR A 1 372 ? -27.55628 2.42252 45.29484 1.000 38.72281 370 TYR A O 1
ATOM 2775 N N . ASP A 1 373 ? -29.01810 4.05887 45.66434 1.000 34.77772 371 ASP A N 1
ATOM 2776 C CA . ASP A 1 373 ? -29.75818 3.32636 46.69752 1.000 47.39003 371 ASP A CA 1
ATOM 2777 C C . ASP A 1 373 ? -30.87526 2.59212 45.95958 1.000 33.47633 371 ASP A C 1
ATOM 2778 O O . ASP A 1 373 ? -31.95829 3.11395 45.75216 1.000 35.11088 371 ASP A O 1
ATOM 2783 N N . VAL A 1 374 ? -30.61052 1.34727 45.58647 1.000 38.69729 372 VAL A N 1
ATOM 2784 C CA A VAL A 1 374 ? -31.41241 0.70545 44.55391 0.379 37.17341 372 VAL A CA 1
ATOM 2785 C CA B VAL A 1 374 ? -31.37764 0.64274 44.55528 0.621 37.22814 372 VAL A CA 1
ATOM 2786 C C . VAL A 1 374 ? -32.60031 -0.02174 45.17166 1.000 35.09123 372 VAL A C 1
ATOM 2787 O O . VAL A 1 374 ? -32.47668 -0.74767 46.17468 1.000 32.84622 372 VAL A O 1
ATOM 2794 N N . VAL A 1 375 ? -33.77103 0.20568 44.56562 1.000 30.48998 373 VAL A N 1
ATOM 2795 C CA . VAL A 1 375 ? -35.04439 -0.46334 44.83532 1.000 31.12616 373 VAL A CA 1
ATOM 2796 C C . VAL A 1 375 ? -35.41207 -1.22053 43.54921 1.000 37.70199 373 VAL A C 1
ATOM 2797 O O . VAL A 1 375 ? -35.30676 -0.66556 42.45265 1.000 27.21117 373 VAL A O 1
ATOM 2801 N N . VAL A 1 376 ? -35.82225 -2.47667 43.66714 1.000 27.96427 374 VAL A N 1
ATOM 2802 C CA . VAL A 1 376 ? -36.19776 -3.25096 42.49230 1.000 30.43065 374 VAL A CA 1
ATOM 2803 C C . VAL A 1 376 ? -37.63310 -3.73901 42.65383 1.000 31.04323 374 VAL A C 1
ATOM 2804 O O . VAL A 1 376 ? -38.03727 -4.14000 43.74477 1.000 33.17643 374 VAL A O 1
ATOM 2808 N N . ALA A 1 377 ? -38.41091 -3.72745 41.57241 1.000 26.58328 375 ALA A N 1
ATOM 2809 C CA . ALA A 1 377 ? -39.76169 -4.30387 41.59986 1.000 24.51383 375 ALA A CA 1
ATOM 2810 C C . ALA A 1 377 ? -39.90308 -5.20746 40.37961 1.000 31.04224 375 ALA A C 1
ATOM 2811 O O . ALA A 1 377 ? -39.57050 -4.76744 39.27438 1.000 29.77808 375 ALA A O 1
ATOM 2813 N N . LYS A 1 378 ? -40.31506 -6.46665 40.56504 1.000 26.48096 376 LYS A N 1
ATOM 2814 C CA . LYS A 1 378 ? -40.41441 -7.43364 39.45489 1.000 24.20850 376 LYS A CA 1
ATOM 2815 C C . LYS A 1 378 ? -41.78828 -8.08433 39.44294 1.000 30.72503 376 LYS A C 1
ATOM 2816 O O . LYS A 1 378 ? -42.20648 -8.66087 40.44190 1.000 31.93827 376 LYS A O 1
ATOM 2822 N N . PHE A 1 379 ? -42.50147 -7.99799 38.30674 1.000 23.78843 377 PHE A N 1
ATOM 2823 C CA . PHE A 1 379 ? -43.87146 -8.52165 38.20397 1.000 24.03336 377 PHE A CA 1
ATOM 2824 C C . PHE A 1 379 ? -43.85764 -9.55377 37.09580 1.000 26.25293 377 PHE A C 1
ATOM 2825 O O . PHE A 1 379 ? -43.43169 -9.20861 35.98252 1.000 26.33989 377 PHE A O 1
ATOM 2833 N N . PRO A 1 380 ? -44.19543 -10.80914 37.35224 1.000 25.81189 378 PRO A N 1
ATOM 2834 C CA . PRO A 1 380 ? -44.21993 -11.82534 36.29619 1.000 24.21687 378 PRO A CA 1
ATOM 2835 C C . PRO A 1 380 ? -45.49556 -11.75692 35.47603 1.000 26.57255 378 PRO A C 1
ATOM 2836 O O . PRO A 1 380 ? -46.59276 -11.46463 35.98173 1.000 27.15261 378 PRO A O 1
ATOM 2840 N N . PHE A 1 381 ? -45.35876 -12.09797 34.19023 1.000 25.97701 379 PHE A N 1
ATOM 2841 C CA . PHE A 1 381 ? -46.57893 -12.09608 33.39825 1.000 22.26689 379 PHE A CA 1
ATOM 2842 C C . PHE A 1 381 ? -47.51474 -13.25198 33.74963 1.000 28.30633 379 PHE A C 1
ATOM 2843 O O . PHE A 1 381 ? -48.64513 -13.24205 33.28099 1.000 27.38049 379 PHE A O 1
ATOM 2851 N N . THR A 1 382 ? -47.08223 -14.21651 34.57909 1.000 26.72057 380 THR A N 1
ATOM 2852 C CA . THR A 1 382 ? -48.05292 -15.21589 35.03667 1.000 23.99038 380 THR A CA 1
ATOM 2853 C C . THR A 1 382 ? -49.15549 -14.58394 35.89386 1.000 28.79728 380 THR A C 1
ATOM 2854 O O . THR A 1 382 ? -50.21897 -15.20769 36.11304 1.000 29.40029 380 THR A O 1
ATOM 2858 N N . ALA A 1 383 ? -48.95197 -13.37505 36.40507 1.000 26.16928 381 ALA A N 1
ATOM 2859 C CA . ALA A 1 383 ? -49.99500 -12.68365 37.16521 1.000 24.87981 381 ALA A CA 1
ATOM 2860 C C . ALA A 1 383 ? -50.73350 -11.64429 36.33203 1.000 28.13012 381 ALA A C 1
ATOM 2861 O O . ALA A 1 383 ? -51.37130 -10.75199 36.88828 1.000 28.70144 381 ALA A O 1
ATOM 2863 N N . ASN A 1 384 ? -50.63055 -11.71698 35.00438 1.000 28.82995 382 ASN A N 1
ATOM 2864 C CA . ASN A 1 384 ? -51.21692 -10.72215 34.10492 1.000 24.20593 382 ASN A CA 1
ATOM 2865 C C . ASN A 1 384 ? -52.32406 -11.39532 33.30407 1.000 23.22527 382 ASN A C 1
ATOM 2866 O O . ASN A 1 384 ? -52.06165 -12.39103 32.64202 1.000 28.09365 382 ASN A O 1
ATOM 2871 N N . ALA A 1 385 ? -53.54383 -10.85760 33.33737 1.000 26.29734 383 ALA A N 1
ATOM 2872 C CA . ALA A 1 385 ? -54.64922 -11.52249 32.63240 1.000 33.17580 383 ALA A CA 1
ATOM 2873 C C . ALA A 1 385 ? -54.45957 -11.53601 31.10405 1.000 26.96210 383 ALA A C 1
ATOM 2874 O O . ALA A 1 385 ? -54.76662 -12.54581 30.44518 1.000 30.09134 383 ALA A O 1
ATOM 2876 N N . LYS A 1 386 ? -53.95346 -10.44966 30.50114 1.000 24.33288 384 LYS A N 1
ATOM 2877 C CA . LYS A 1 386 ? -53.80496 -10.46155 29.03544 1.000 26.54499 384 LYS A CA 1
ATOM 2878 C C . LYS A 1 386 ? -52.81778 -11.53567 28.58815 1.000 27.93879 384 LYS A C 1
ATOM 2879 O O . LYS A 1 386 ? -53.02292 -12.17077 27.54924 1.000 30.30254 384 LYS A O 1
ATOM 2885 N N . ALA A 1 387 ? -51.71010 -11.71033 29.31849 1.000 24.61862 385 ALA A N 1
ATOM 2886 C CA . ALA A 1 387 ? -50.69032 -12.67147 28.89055 1.000 23.70661 385 ALA A CA 1
ATOM 2887 C C . ALA A 1 387 ? -51.24140 -14.09411 28.85709 1.000 28.26433 385 ALA A C 1
ATOM 2888 O O . ALA A 1 387 ? -50.88281 -14.89196 27.97526 1.000 31.19004 385 ALA A O 1
ATOM 2890 N N . HIS A 1 388 ? -52.15132 -14.40836 29.77639 1.000 25.18864 386 HIS A N 1
ATOM 2891 C CA . HIS A 1 388 ? -52.78671 -15.72477 29.75872 1.000 31.18271 386 HIS A CA 1
ATOM 2892 C C . HIS A 1 388 ? -53.76237 -15.82526 28.60452 1.000 32.00209 386 HIS A C 1
ATOM 2893 O O . HIS A 1 388 ? -53.78903 -16.83523 27.88683 1.000 30.90625 386 HIS A O 1
ATOM 2900 N N . GLY A 1 389 ? -54.56096 -14.77679 28.36712 1.000 29.19617 387 GLY A N 1
ATOM 2901 C CA . GLY A 1 389 ? -55.45214 -14.82009 27.20785 1.000 35.68580 387 GLY A CA 1
ATOM 2902 C C . GLY A 1 389 ? -54.73047 -14.98004 25.88524 1.000 32.89235 387 GLY A C 1
ATOM 2903 O O . GLY A 1 389 ? -55.17778 -15.72236 24.99799 1.000 35.32163 387 GLY A O 1
ATOM 2904 N N . VAL A 1 390 ? -53.60469 -14.27903 25.71324 1.000 29.76334 388 VAL A N 1
ATOM 2905 C CA . VAL A 1 390 ? -52.80443 -14.36439 24.51080 1.000 24.55373 388 VAL A CA 1
ATOM 2906 C C . VAL A 1 390 ? -52.15149 -15.73087 24.34923 1.000 30.20398 388 VAL A C 1
ATOM 2907 O O . VAL A 1 390 ? -51.76687 -16.11225 23.21974 1.000 34.36166 388 VAL A O 1
ATOM 2911 N N . GLY A 1 391 ? -51.98176 -16.44449 25.45043 1.000 30.77761 389 GLY A N 1
ATOM 2912 C CA . GLY A 1 391 ? -51.36500 -17.75184 25.46975 1.000 36.56293 389 GLY A CA 1
ATOM 2913 C C . GLY A 1 391 ? -49.87336 -17.73676 25.74258 1.000 35.03760 389 GLY A C 1
ATOM 2914 O O . GLY A 1 391 ? -49.19526 -18.70818 25.41187 1.000 34.75625 389 GLY A O 1
ATOM 2915 N N . ASP A 1 392 ? -49.33959 -16.64513 26.26773 1.000 27.63535 390 ASP A N 1
ATOM 2916 C CA . ASP A 1 392 ? -47.91377 -16.58007 26.58635 1.000 26.82511 390 ASP A CA 1
ATOM 2917 C C . ASP A 1 392 ? -47.70141 -15.84673 27.89823 1.000 24.36640 390 ASP A C 1
ATOM 2918 O O . ASP A 1 392 ? -47.44037 -14.64501 27.91207 1.000 31.12737 390 ASP A O 1
ATOM 2923 N N . PRO A 1 393 ? -47.77093 -16.53233 29.00114 1.000 27.93001 391 PRO A N 1
ATOM 2924 C CA . PRO A 1 393 ? -47.60323 -15.86858 30.29387 1.000 25.26607 391 PRO A CA 1
ATOM 2925 C C . PRO A 1 393 ? -46.14299 -15.85749 30.78668 1.000 29.18326 391 PRO A C 1
ATOM 2926 O O . PRO A 1 393 ? -45.86825 -15.53692 31.93980 1.000 31.87853 391 PRO A O 1
ATOM 2930 N N . SER A 1 394 ? -45.19251 -16.13319 29.91254 1.000 26.13208 392 SER A N 1
ATOM 2931 C CA . SER A 1 394 ? -43.78199 -16.13903 30.34202 1.000 30.26832 392 SER A CA 1
ATOM 2932 C C . SER A 1 394 ? -43.21773 -14.70760 30.49301 1.000 29.68573 392 SER A C 1
ATOM 2933 O O . SER A 1 394 ? -43.73478 -13.72099 29.93920 1.000 25.15800 392 SER A O 1
ATOM 2936 N N . GLY A 1 395 ? -42.08706 -14.60322 31.18462 1.000 24.93089 393 GLY A N 1
ATOM 2937 C CA . GLY A 1 395 ? -41.45234 -13.30067 31.24728 1.000 20.92768 393 GLY A CA 1
ATOM 2938 C C . GLY A 1 395 ? -41.87598 -12.44391 32.40585 1.000 25.05813 393 GLY A C 1
ATOM 2939 O O . GLY A 1 395 ? -42.59489 -12.85198 33.32738 1.000 26.49592 393 GLY A O 1
ATOM 2940 N N . PHE A 1 396 ? -41.38627 -11.20822 32.38844 1.000 21.46383 394 PHE A N 1
ATOM 2941 C CA . PHE A 1 396 ? -41.64112 -10.31896 33.53345 1.000 22.92219 394 PHE A CA 1
ATOM 2942 C C . PHE A 1 396 ? -41.33158 -8.90068 33.11609 1.000 24.38707 394 PHE A C 1
ATOM 2943 O O . PHE A 1 396 ? -40.73230 -8.65910 32.06603 1.000 23.80724 394 PHE A O 1
ATOM 2951 N N . VAL A 1 397 ? -41.65504 -7.97385 34.01218 1.000 22.62351 395 VAL A N 1
ATOM 2952 C CA . VAL A 1 397 ? -41.17891 -6.58906 33.95302 1.000 19.37580 395 VAL A CA 1
ATOM 2953 C C . VAL A 1 397 ? -40.38358 -6.36472 35.22820 1.000 23.97565 395 VAL A C 1
ATOM 2954 O O . VAL A 1 397 ? -40.88608 -6.68667 36.30468 1.000 23.17941 395 VAL A O 1
ATOM 2958 N N . LYS A 1 398 ? -39.17060 -5.82642 35.10581 1.000 21.75770 396 LYS A N 1
ATOM 2959 C CA . LYS A 1 398 ? -38.27962 -5.56409 36.24066 1.000 20.49377 396 LYS A CA 1
ATOM 2960 C C . LYS A 1 398 ? -37.85804 -4.10237 36.16970 1.000 22.24191 396 LYS A C 1
ATOM 2961 O O . LYS A 1 398 ? -37.12715 -3.72049 35.26566 1.000 25.96397 396 LYS A O 1
ATOM 2967 N N . LEU A 1 399 ? -38.25820 -3.30593 37.15035 1.000 23.05339 397 LEU A N 1
ATOM 2968 C CA . LEU A 1 399 ? -37.90745 -1.89286 37.20719 1.000 23.99332 397 LEU A CA 1
ATOM 2969 C C . LEU A 1 399 ? -36.83819 -1.68445 38.28788 1.000 24.97847 397 LEU A C 1
ATOM 2970 O O . LEU A 1 399 ? -36.88868 -2.33218 39.32996 1.000 28.94916 397 LEU A O 1
ATOM 2975 N N . VAL A 1 400 ? -35.87496 -0.80187 38.01590 1.000 23.57745 398 VAL A N 1
ATOM 2976 C CA . VAL A 1 400 ? -34.79060 -0.40557 38.93236 1.000 23.96549 398 VAL A CA 1
ATOM 2977 C C . VAL A 1 400 ? -34.94991 1.07982 39.22464 1.000 26.69782 398 VAL A C 1
ATOM 2978 O O . VAL A 1 400 ? -35.08794 1.88543 38.29394 1.000 26.48540 398 VAL A O 1
ATOM 2982 N N . ALA A 1 401 ? -35.06752 1.43473 40.51261 1.000 25.53029 399 ALA A N 1
ATOM 2983 C CA . ALA A 1 401 ? -35.26288 2.81767 40.89567 1.000 27.24463 399 ALA A CA 1
ATOM 2984 C C . ALA A 1 401 ? -34.28774 3.16331 42.02154 1.000 31.18885 399 ALA A C 1
ATOM 2985 O O . ALA A 1 401 ? -33.70081 2.28065 42.65500 1.000 27.03599 399 ALA A O 1
ATOM 2987 N N . ASP A 1 402 ? -34.12339 4.45463 42.24325 1.000 28.37983 400 ASP A N 1
ATOM 2988 C CA . ASP A 1 402 ? -33.37594 4.95246 43.39921 1.000 35.04867 400 ASP A CA 1
ATOM 2989 C C . ASP A 1 402 ? -34.32937 5.26600 44.56204 1.000 30.71371 400 ASP A C 1
ATOM 2990 O O . ASP A 1 402 ? -35.38582 5.86145 44.35773 1.000 30.31414 400 ASP A O 1
ATOM 2995 N N . ALA A 1 403 ? -33.94832 4.86269 45.78778 1.000 30.46328 401 ALA A N 1
ATOM 2996 C CA . ALA A 1 403 ? -34.89197 4.91440 46.92165 1.000 36.93907 401 ALA A CA 1
ATOM 2997 C C . ALA A 1 403 ? -35.23980 6.32880 47.43744 1.000 38.43634 401 ALA A C 1
ATOM 2998 O O . ALA A 1 403 ? -36.32231 6.50660 48.02998 1.000 38.80910 401 ALA A O 1
ATOM 3000 N N . LYS A 1 404 ? -34.39834 7.34740 47.21916 1.000 42.12861 402 LYS A N 1
ATOM 3001 C CA . LYS A 1 404 ? -34.67700 8.66063 47.80814 1.000 41.11865 402 LYS A CA 1
ATOM 3002 C C . LYS A 1 404 ? -36.02310 9.21986 47.36675 1.000 52.10973 402 LYS A C 1
ATOM 3003 O O . LYS A 1 404 ? -36.84935 9.59220 48.20976 1.000 38.38325 402 LYS A O 1
ATOM 3009 N N . HIS A 1 405 ? -36.25157 9.33556 46.04340 1.000 38.00321 403 HIS A N 1
ATOM 3010 C CA . HIS A 1 405 ? -37.50805 9.86165 45.51557 1.000 42.94145 403 HIS A CA 1
ATOM 3011 C C . HIS A 1 405 ? -38.22516 8.86843 44.59751 1.000 37.94356 403 HIS A C 1
ATOM 3012 O O . HIS A 1 405 ? -39.31306 9.18243 44.10924 1.000 37.94594 403 HIS A O 1
ATOM 3019 N N . GLY A 1 406 ? -37.66238 7.68133 44.36459 1.000 31.30440 404 GLY A N 1
ATOM 3020 C CA . GLY A 1 406 ? -38.29106 6.75092 43.45114 1.000 34.78138 404 GLY A CA 1
ATOM 3021 C C . GLY A 1 406 ? -38.02087 7.07287 41.99426 1.000 33.75910 404 GLY A C 1
ATOM 3022 O O . GLY A 1 406 ? -38.82402 6.69840 41.10720 1.000 32.67488 404 GLY A O 1
ATOM 3023 N N . GLU A 1 407 ? -36.92660 7.78160 41.71481 1.000 30.04886 405 GLU A N 1
ATOM 3024 C CA . GLU A 1 407 ? -36.57067 8.06898 40.32251 1.000 32.05242 405 GLU A CA 1
ATOM 3025 C C . GLU A 1 407 ? -36.18713 6.78234 39.60712 1.000 31.84830 405 GLU A C 1
ATOM 3026 O O . GLU A 1 407 ? -35.47722 5.94228 40.16929 1.000 30.19785 405 GLU A O 1
ATOM 3032 N N . LEU A 1 408 ? -36.65876 6.61965 38.34253 1.000 28.28024 406 LEU A N 1
ATOM 3033 C CA . LEU A 1 408 ? -36.30924 5.41041 37.59114 1.000 25.40099 406 LEU A CA 1
ATOM 3034 C C . LEU A 1 408 ? -34.85866 5.45088 37.16555 1.000 24.21115 406 LEU A C 1
ATOM 3035 O O . LEU A 1 408 ? -34.39165 6.45432 36.62915 1.000 30.79241 406 LEU A O 1
ATOM 3040 N N . LEU A 1 409 ? -34.16904 4.32558 37.31663 1.000 24.45427 407 LEU A N 1
ATOM 3041 C CA . LEU A 1 409 ? -32.82438 4.15691 36.80114 1.000 26.38580 407 LEU A CA 1
ATOM 3042 C C . LEU A 1 409 ? -32.76400 3.22974 35.59419 1.000 24.41062 407 LEU A C 1
ATOM 3043 O O . LEU A 1 409 ? -31.85267 3.37286 34.78102 1.000 26.82001 407 LEU A O 1
ATOM 3048 N N . GLY A 1 410 ? -33.69611 2.26913 35.47224 1.000 23.26155 408 GLY A N 1
ATOM 3049 C CA . GLY A 1 410 ? -33.71241 1.35233 34.32074 1.000 20.85782 408 GLY A CA 1
ATOM 3050 C C . GLY A 1 410 ? -34.95671 0.47763 34.35920 1.000 26.63868 408 GLY A C 1
ATOM 3051 O O . GLY A 1 410 ? -35.65646 0.39980 35.37655 1.000 24.74338 408 GLY A O 1
ATOM 3052 N N . GLY A 1 411 ? -35.22816 -0.18312 33.23540 1.000 25.29003 409 GLY A N 1
ATOM 3053 C CA . GLY A 1 411 ? -36.38127 -1.07926 33.16498 1.000 24.99818 409 GLY A CA 1
ATOM 3054 C C . GLY A 1 411 ? -36.00046 -2.18563 32.20132 1.000 24.75250 409 GLY A C 1
ATOM 3055 O O . GLY A 1 411 ? -35.35811 -1.94830 31.15945 1.000 22.00720 409 GLY A O 1
ATOM 3056 N N . HIS A 1 412 ? -36.41732 -3.40412 32.52153 1.000 20.32824 410 HIS A N 1
ATOM 3057 C CA . HIS A 1 412 ? -35.94551 -4.58018 31.80753 1.000 22.50496 410 HIS A CA 1
ATOM 3058 C C . HIS A 1 412 ? -37.13306 -5.51129 31.66275 1.000 29.09516 410 HIS A C 1
ATOM 3059 O O . HIS A 1 412 ? -37.68799 -5.96641 32.67535 1.000 24.28671 410 HIS A O 1
ATOM 3066 N N . LEU A 1 413 ? -37.57698 -5.71349 30.41060 1.000 23.49250 411 LEU A N 1
ATOM 3067 C CA . LEU A 1 413 ? -38.82126 -6.41973 30.09923 1.000 23.08432 411 LEU A CA 1
ATOM 3068 C C . LEU A 1 413 ? -38.50403 -7.59409 29.20051 1.000 23.78470 411 LEU A C 1
ATOM 3069 O O . LEU A 1 413 ? -37.67858 -7.48614 28.29323 1.000 21.58538 411 LEU A O 1
ATOM 3074 N N . VAL A 1 414 ? -39.15443 -8.71770 29.46107 1.000 23.21407 412 VAL A N 1
ATOM 3075 C CA . VAL A 1 414 ? -39.05295 -9.85095 28.55606 1.000 23.00668 412 VAL A CA 1
ATOM 3076 C C . VAL A 1 414 ? -40.43802 -10.46850 28.52300 1.000 23.71816 412 VAL A C 1
ATOM 3077 O O . VAL A 1 414 ? -41.03155 -10.72758 29.57014 1.000 24.00443 412 VAL A O 1
ATOM 3081 N N . GLY A 1 415 ? -41.00269 -10.60260 27.33937 1.000 20.30650 413 GLY A N 1
ATOM 3082 C CA . GLY A 1 415 ? -42.35428 -11.11625 27.27500 1.000 20.88317 413 GLY A CA 1
ATOM 3083 C C . GLY A 1 415 ? -42.96149 -10.84617 25.90732 1.000 25.33952 413 GLY A C 1
ATOM 3084 O O . GLY A 1 415 ? -42.35591 -10.21997 25.04456 1.000 23.62966 413 GLY A O 1
ATOM 3085 N N . HIS A 1 416 ? -44.19713 -11.31159 25.74843 1.000 25.18382 414 HIS A N 1
ATOM 3086 C CA . HIS A 1 416 ? -44.90779 -11.15383 24.48535 1.000 22.29014 414 HIS A CA 1
ATOM 3087 C C . HIS A 1 416 ? -45.06534 -9.66912 24.12732 1.000 26.51462 414 HIS A C 1
ATOM 3088 O O . HIS A 1 416 ? -45.70293 -8.91283 24.86630 1.000 30.12014 414 HIS A O 1
ATOM 3095 N N . ASP A 1 417 ? -44.46241 -9.25967 22.99915 1.000 29.77141 415 ASP A N 1
ATOM 3096 C CA . ASP A 1 417 ? -44.61180 -7.92189 22.39837 1.000 29.47803 415 ASP A CA 1
ATOM 3097 C C . ASP A 1 417 ? -44.25257 -6.77611 23.36403 1.000 35.94095 415 ASP A C 1
ATOM 3098 O O . ASP A 1 417 ? -44.76756 -5.66029 23.20107 1.000 27.33128 415 ASP A O 1
ATOM 3103 N N . VAL A 1 418 ? -43.31261 -6.98204 24.31265 1.000 22.08752 416 VAL A N 1
ATOM 3104 C CA . VAL A 1 418 ? -43.03037 -5.93467 25.29713 1.000 24.64990 416 VAL A CA 1
ATOM 3105 C C . VAL A 1 418 ? -42.26223 -4.74533 24.73740 1.000 24.25595 416 VAL A C 1
ATOM 3106 O O . VAL A 1 418 ? -42.09509 -3.74515 25.46884 1.000 23.73574 416 VAL A O 1
ATOM 3110 N N . ALA A 1 419 ? -41.78469 -4.80355 23.48374 1.000 22.90901 417 ALA A N 1
ATOM 3111 C CA . ALA A 1 419 ? -41.07773 -3.63005 22.93295 1.000 26.94176 417 ALA A CA 1
ATOM 3112 C C . ALA A 1 419 ? -41.99204 -2.41688 22.87994 1.000 25.24859 417 ALA A C 1
ATOM 3113 O O . ALA A 1 419 ? -41.50357 -1.27700 22.88121 1.000 26.05502 417 ALA A O 1
ATOM 3115 N N . GLU A 1 420 ? -43.31171 -2.62697 22.86827 1.000 20.17486 418 GLU A N 1
ATOM 3116 C CA . GLU A 1 420 ? -44.20815 -1.46169 22.79996 1.000 20.32245 418 GLU A CA 1
ATOM 3117 C C . GLU A 1 420 ? -44.39824 -0.77255 24.14181 1.000 24.26089 418 GLU A C 1
ATOM 3118 O O . GLU A 1 420 ? -45.04610 0.28214 24.20225 1.000 25.25661 418 GLU A O 1
ATOM 3124 N N . LEU A 1 421 ? -43.85397 -1.32205 25.21994 1.000 20.34251 419 LEU A N 1
ATOM 3125 C CA . LEU A 1 421 ? -44.19151 -0.83173 26.57437 1.000 20.58136 419 LEU A CA 1
ATOM 3126 C C . LEU A 1 421 ? -43.19105 0.19306 27.11791 1.000 27.90916 419 LEU A C 1
ATOM 3127 O O . LEU A 1 421 ? -43.44051 0.78426 28.17917 1.000 24.57564 419 LEU A O 1
ATOM 3132 N N . LEU A 1 422 ? -42.08760 0.46576 26.42141 1.000 23.52808 420 LEU A N 1
ATOM 3133 C CA . LEU A 1 422 ? -41.07832 1.36951 26.98407 1.000 22.33663 420 LEU A CA 1
ATOM 3134 C C . LEU A 1 422 ? -41.46674 2.85721 27.05153 1.000 22.96353 420 LEU A C 1
ATOM 3135 O O . LEU A 1 422 ? -40.88199 3.56315 27.87541 1.000 24.86668 420 LEU A O 1
ATOM 3140 N N . PRO A 1 423 ? -42.34508 3.41507 26.18957 1.000 23.50163 421 PRO A N 1
ATOM 3141 C CA . PRO A 1 423 ? -42.46360 4.89753 26.13166 1.000 22.27107 421 PRO A CA 1
ATOM 3142 C C . PRO A 1 423 ? -42.81035 5.56884 27.45259 1.000 22.63393 421 PRO A C 1
ATOM 3143 O O . PRO A 1 423 ? -42.25931 6.62877 27.78279 1.000 23.13240 421 PRO A O 1
ATOM 3147 N N . GLU A 1 424 ? -43.71519 4.97838 28.22316 1.000 23.30871 422 GLU A N 1
ATOM 3148 C CA . GLU A 1 424 ? -44.06885 5.61958 29.48271 1.000 21.83479 422 GLU A CA 1
ATOM 3149 C C . GLU A 1 424 ? -42.85610 5.67086 30.41332 1.000 25.04229 422 GLU A C 1
ATOM 3150 O O . GLU A 1 424 ? -42.65778 6.64948 31.15929 1.000 24.60830 422 GLU A O 1
ATOM 3156 N N . LEU A 1 425 ? -42.02447 4.62241 30.38974 1.000 24.25082 423 LEU A N 1
ATOM 3157 C CA . LEU A 1 425 ? -40.88066 4.56971 31.30522 1.000 23.58053 423 LEU A CA 1
ATOM 3158 C C . LEU A 1 425 ? -39.85384 5.61623 30.91643 1.000 24.72751 423 LEU A C 1
ATOM 3159 O O . LEU A 1 425 ? -39.29601 6.28951 31.79064 1.000 22.74319 423 LEU A O 1
ATOM 3164 N N . THR A 1 426 ? -39.54224 5.74153 29.60171 1.000 23.52199 424 THR A N 1
ATOM 3165 C CA . THR A 1 426 ? -38.49490 6.70417 29.25385 1.000 22.82183 424 THR A CA 1
ATOM 3166 C C . THR A 1 426 ? -39.02006 8.14161 29.35925 1.000 23.74469 424 THR A C 1
ATOM 3167 O O . THR A 1 426 ? -38.24176 9.05943 29.67946 1.000 22.94866 424 THR A O 1
ATOM 3171 N N . LEU A 1 427 ? -40.32275 8.35436 29.13519 1.000 23.61340 425 LEU A N 1
ATOM 3172 C CA . LEU A 1 427 ? -40.87242 9.69621 29.34270 1.000 25.45189 425 LEU A CA 1
ATOM 3173 C C . LEU A 1 427 ? -40.72156 10.10509 30.79622 1.000 26.34473 425 LEU A C 1
ATOM 3174 O O . LEU A 1 427 ? -40.33641 11.24775 31.09693 1.000 25.56783 425 LEU A O 1
ATOM 3179 N N . ALA A 1 428 ? -41.01283 9.17520 31.71815 1.000 23.30552 426 ALA A N 1
ATOM 3180 C CA . ALA A 1 428 ? -40.89000 9.50164 33.14324 1.000 26.50159 426 ALA A CA 1
ATOM 3181 C C . ALA A 1 428 ? -39.44284 9.75355 33.52161 1.000 26.59126 426 ALA A C 1
ATOM 3182 O O . ALA A 1 428 ? -39.15084 10.61651 34.35412 1.000 31.60935 426 ALA A O 1
ATOM 3184 N N . GLN A 1 429 ? -38.52957 8.93848 33.01006 1.000 28.08808 427 GLN A N 1
ATOM 3185 C CA . GLN A 1 429 ? -37.13387 9.14428 33.35906 1.000 27.49215 427 GLN A CA 1
ATOM 3186 C C . GLN A 1 429 ? -36.63145 10.48939 32.84884 1.000 33.92133 427 GLN A C 1
ATOM 3187 O O . GLN A 1 429 ? -35.96351 11.20687 33.59123 1.000 31.88589 427 GLN A O 1
ATOM 3193 N N . ARG A 1 430 ? -37.00438 10.87536 31.61347 1.000 31.57979 428 ARG A N 1
ATOM 3194 C CA . ARG A 1 430 ? -36.52217 12.12915 31.01477 1.000 31.85492 428 ARG A CA 1
ATOM 3195 C C . ARG A 1 430 ? -37.06614 13.36525 31.72660 1.000 40.57127 428 ARG A C 1
ATOM 3196 O O . ARG A 1 430 ? -36.35262 14.36660 31.87418 1.000 35.46529 428 ARG A O 1
ATOM 3204 N N . TRP A 1 431 ? -38.32879 13.33311 32.15142 1.000 34.15314 429 TRP A N 1
ATOM 3205 C CA . TRP A 1 431 ? -38.99604 14.51693 32.67213 1.000 32.42455 429 TRP A CA 1
ATOM 3206 C C . TRP A 1 431 ? -39.24888 14.40764 34.16418 1.000 35.15948 429 TRP A C 1
ATOM 3207 O O . TRP A 1 431 ? -40.14993 15.06456 34.68309 1.000 36.30998 429 TRP A O 1
ATOM 3218 N N . ASP A 1 432 ? -38.49415 13.54597 34.84624 1.000 33.83878 430 ASP A N 1
ATOM 3219 C CA . ASP A 1 432 ? -38.41681 13.51043 36.31696 1.000 40.92674 430 ASP A CA 1
ATOM 3220 C C . ASP A 1 432 ? -39.75736 13.16752 36.97877 1.000 46.26923 430 ASP A C 1
ATOM 3221 O O . ASP A 1 432 ? -40.10794 13.71245 38.01846 1.000 43.69570 430 ASP A O 1
ATOM 3226 N N . LEU A 1 433 ? -40.53650 12.27356 36.37039 1.000 35.99890 431 LEU A N 1
ATOM 3227 C CA . LEU A 1 433 ? -41.70227 11.71538 37.04441 1.000 34.42481 431 LEU A CA 1
ATOM 3228 C C . LEU A 1 433 ? -41.24070 10.47268 37.78143 1.000 32.52449 431 LEU A C 1
ATOM 3229 O O . LEU A 1 433 ? -40.52673 9.64688 37.21122 1.000 40.15943 431 LEU A O 1
ATOM 3234 N N . THR A 1 434 ? -41.57299 10.38051 39.05854 1.000 27.90363 432 THR A N 1
ATOM 3235 C CA . THR A 1 434 ? -41.06632 9.30189 39.88604 1.000 30.79970 432 THR A CA 1
ATOM 3236 C C . THR A 1 434 ? -42.07454 8.16791 39.99249 1.000 29.34689 432 THR A C 1
ATOM 3237 O O . THR A 1 434 ? -43.19822 8.25320 39.50956 1.000 29.07644 432 THR A O 1
ATOM 3241 N N . ALA A 1 435 ? -41.65993 7.08570 40.65395 1.000 25.30715 433 ALA A N 1
ATOM 3242 C CA . ALA A 1 435 ? -42.56172 5.94866 40.83005 1.000 31.08053 433 ALA A CA 1
ATOM 3243 C C . ALA A 1 435 ? -43.88686 6.36597 41.44764 1.000 33.15592 433 ALA A C 1
ATOM 3244 O O . ALA A 1 435 ? -44.93777 5.79550 41.12581 1.000 33.74038 433 ALA A O 1
ATOM 3246 N N . SER A 1 436 ? -43.88178 7.35653 42.33965 1.000 37.83713 434 SER A N 1
ATOM 3247 C CA . SER A 1 436 ? -45.16701 7.67702 42.94906 1.000 35.57777 434 SER A CA 1
ATOM 3248 C C . SER A 1 436 ? -46.07594 8.41553 41.96847 1.000 32.27343 434 SER A C 1
ATOM 3249 O O . SER A 1 436 ? -47.29274 8.28923 42.06853 1.000 35.65191 434 SER A O 1
ATOM 3252 N N . GLU A 1 437 ? -45.52234 9.14281 40.98159 1.000 34.02802 435 GLU A N 1
ATOM 3253 C CA . GLU A 1 437 ? -46.39195 9.69370 39.94265 1.000 35.27003 435 GLU A CA 1
ATOM 3254 C C . GLU A 1 437 ? -46.85377 8.59187 38.99605 1.000 36.71433 435 GLU A C 1
ATOM 3255 O O . GLU A 1 437 ? -48.00107 8.60177 38.52829 1.000 32.09966 435 GLU A O 1
ATOM 3261 N N . LEU A 1 438 ? -45.95790 7.63951 38.68004 1.000 28.28794 436 LEU A N 1
ATOM 3262 C CA . LEU A 1 438 ? -46.31025 6.60169 37.70982 1.000 27.05318 436 LEU A CA 1
ATOM 3263 C C . LEU A 1 438 ? -47.39784 5.67020 38.24624 1.000 28.36236 436 LEU A C 1
ATOM 3264 O O . LEU A 1 438 ? -48.29769 5.25237 37.49789 1.000 27.82619 436 LEU A O 1
ATOM 3269 N N . ALA A 1 439 ? -47.32640 5.32632 39.53636 1.000 27.60183 437 ALA A N 1
ATOM 3270 C CA . ALA A 1 439 ? -48.30536 4.41934 40.13453 1.000 28.34231 437 ALA A CA 1
ATOM 3271 C C . ALA A 1 439 ? -49.72785 4.95626 40.04059 1.000 30.66693 437 ALA A C 1
ATOM 3272 O O . ALA A 1 439 ? -50.68985 4.17873 40.12874 1.000 34.42490 437 ALA A O 1
ATOM 3274 N N . ARG A 1 440 ? -49.89898 6.25170 39.88184 1.000 24.71861 438 ARG A N 1
ATOM 3275 C CA . ARG A 1 440 ? -51.23556 6.80696 39.76628 1.000 27.15685 438 ARG A CA 1
ATOM 3276 C C . ARG A 1 440 ? -51.75904 6.81972 38.33652 1.000 26.09483 438 ARG A C 1
ATOM 3277 O O . ARG A 1 440 ? -52.90074 7.22126 38.12667 1.000 32.95041 438 ARG A O 1
ATOM 3285 N N . ASN A 1 441 ? -50.94483 6.43079 37.35058 1.000 27.15230 439 ASN A N 1
ATOM 3286 C CA . ASN A 1 441 ? -51.39449 6.42003 35.95277 1.000 25.49230 439 ASN A CA 1
ATOM 3287 C C . ASN A 1 441 ? -52.18436 5.13686 35.70804 1.000 29.39388 439 ASN A C 1
ATOM 3288 O O . ASN A 1 441 ? -51.64480 4.04266 35.87617 1.000 28.57374 439 ASN A O 1
ATOM 3293 N N . VAL A 1 442 ? -53.47007 5.27400 35.39019 1.000 24.22832 440 VAL A N 1
ATOM 3294 C CA . VAL A 1 442 ? -54.35448 4.12241 35.27489 1.000 29.61255 440 VAL A CA 1
ATOM 3295 C C . VAL A 1 442 ? -54.04574 3.41572 33.96165 1.000 25.77069 440 VAL A C 1
ATOM 3296 O O . VAL A 1 442 ? -54.04986 4.05179 32.90854 1.000 27.26097 440 VAL A O 1
ATOM 3300 N N . HIS A 1 443 ? -53.78563 2.11109 34.01242 1.000 23.91478 441 HIS A N 1
ATOM 3301 C CA . HIS A 1 443 ? -53.49516 1.36320 32.78611 1.000 25.69720 441 HIS A CA 1
ATOM 3302 C C . HIS A 1 443 ? -54.70707 0.51491 32.41675 1.000 28.77572 441 HIS A C 1
ATOM 3303 O O . HIS A 1 443 ? -55.31907 -0.11926 33.28291 1.000 23.89011 441 HIS A O 1
ATOM 3310 N N . THR A 1 444 ? -54.98958 0.45660 31.11716 1.000 22.95490 442 THR A N 1
ATOM 3311 C CA . THR A 1 444 ? -56.16466 -0.23722 30.60549 1.000 23.88267 442 THR A CA 1
ATOM 3312 C C . THR A 1 444 ? -56.09567 -1.71992 30.91913 1.000 26.99939 442 THR A C 1
ATOM 3313 O O . THR A 1 444 ? -55.04103 -2.33975 30.81858 1.000 24.17433 442 THR A O 1
ATOM 3317 N N . HIS A 1 445 ? -57.23135 -2.28725 31.21677 1.000 23.97949 443 HIS A N 1
ATOM 3318 C CA . HIS A 1 445 ? -57.34614 -3.71748 31.48359 1.000 30.00252 443 HIS A CA 1
ATOM 3319 C C . HIS A 1 445 ? -58.08286 -4.39359 30.34765 1.000 24.61168 443 HIS A C 1
ATOM 3320 O O . HIS A 1 445 ? -59.01286 -3.79071 29.79130 1.000 24.70932 443 HIS A O 1
ATOM 3327 N N . PRO A 1 446 ? -57.66716 -5.60196 29.91397 1.000 25.76310 444 PRO A N 1
ATOM 3328 C CA . PRO A 1 446 ? -56.47860 -6.36522 30.28231 1.000 23.81169 444 PRO A CA 1
ATOM 3329 C C . PRO A 1 446 ? -55.38332 -6.09226 29.25487 1.000 28.49264 444 PRO A C 1
ATOM 3330 O O . PRO A 1 446 ? -55.62429 -6.30544 28.06638 1.000 24.65532 444 PRO A O 1
ATOM 3334 N N . THR A 1 447 ? -54.22669 -5.59642 29.67414 1.000 20.43390 445 THR A N 1
ATOM 3335 C CA . THR A 1 447 ? -53.14717 -5.28956 28.74008 1.000 21.32145 445 THR A CA 1
ATOM 3336 C C . THR A 1 447 ? -51.84791 -5.77814 29.36363 1.000 23.68999 445 THR A C 1
ATOM 3337 O O . THR A 1 447 ? -51.75182 -5.90473 30.60440 1.000 24.38848 445 THR A O 1
ATOM 3341 N N . MET A 1 448 ? -50.86134 -6.07053 28.51979 1.000 22.49346 446 MET A N 1
ATOM 3342 C CA . MET A 1 448 ? -49.56429 -6.36627 29.11708 1.000 23.83304 446 MET A CA 1
ATOM 3343 C C . MET A 1 448 ? -49.02349 -5.16445 29.85284 1.000 23.10838 446 MET A C 1
ATOM 3344 O O . MET A 1 448 ? -48.27731 -5.34372 30.80947 1.000 24.38692 446 MET A O 1
ATOM 3349 N N . SER A 1 449 ? -49.49785 -3.96899 29.50658 1.000 22.63768 447 SER A N 1
ATOM 3350 C CA . SER A 1 449 ? -48.96910 -2.78962 30.15758 1.000 26.01947 447 SER A CA 1
ATOM 3351 C C . SER A 1 449 ? -49.37277 -2.70280 31.64379 1.000 24.73474 447 SER A C 1
ATOM 3352 O O . SER A 1 449 ? -48.70835 -1.99533 32.39842 1.000 23.59798 447 SER A O 1
ATOM 3355 N N . GLU A 1 450 ? -50.41824 -3.41413 32.09313 1.000 23.04135 448 GLU A N 1
ATOM 3356 C CA . GLU A 1 450 ? -50.73922 -3.41800 33.53541 1.000 24.65745 448 GLU A CA 1
ATOM 3357 C C . GLU A 1 450 ? -49.56670 -3.89684 34.38699 1.000 27.67759 448 GLU A C 1
ATOM 3358 O O . GLU A 1 450 ? -49.43667 -3.53230 35.57366 1.000 25.71503 448 GLU A O 1
ATOM 3364 N N . ALA A 1 451 ? -48.69102 -4.71767 33.81475 1.000 22.25432 449 ALA A N 1
ATOM 3365 C CA . ALA A 1 451 ? -47.53018 -5.15352 34.55860 1.000 24.56441 449 ALA A CA 1
ATOM 3366 C C . ALA A 1 451 ? -46.66854 -3.96422 34.93517 1.000 26.24251 449 ALA A C 1
ATOM 3367 O O . ALA A 1 451 ? -45.97874 -4.00488 35.96709 1.000 27.04368 449 ALA A O 1
ATOM 3369 N N . LEU A 1 452 ? -46.61799 -2.94450 34.06528 1.000 23.67427 450 LEU A N 1
ATOM 3370 C CA . LEU A 1 452 ? -45.85306 -1.74807 34.41927 1.000 25.07317 450 LEU A CA 1
ATOM 3371 C C . LEU A 1 452 ? -46.42557 -1.15619 35.69342 1.000 28.13646 450 LEU A C 1
ATOM 3372 O O . LEU A 1 452 ? -45.68175 -0.83051 36.64219 1.000 27.27093 450 LEU A O 1
ATOM 3377 N N . GLN A 1 453 ? -47.74826 -0.98304 35.70652 1.000 25.83649 451 GLN A N 1
ATOM 3378 C CA . GLN A 1 453 ? -48.36117 -0.28505 36.82772 1.000 25.17668 451 GLN A CA 1
ATOM 3379 C C . GLN A 1 453 ? -48.14124 -1.05840 38.12262 1.000 26.96076 451 GLN A C 1
ATOM 3380 O O . GLN A 1 453 ? -47.93084 -0.44649 39.19021 1.000 27.20179 451 GLN A O 1
ATOM 3386 N N . GLU A 1 454 ? -48.18114 -2.39964 38.06243 1.000 21.24847 452 GLU A N 1
ATOM 3387 C CA . GLU A 1 454 ? -47.90593 -3.17702 39.28590 1.000 22.69072 452 GLU A CA 1
ATOM 3388 C C . GLU A 1 454 ? -46.45435 -2.99751 39.74885 1.000 28.01718 452 GLU A C 1
ATOM 3389 O O . GLU A 1 454 ? -46.15886 -2.96830 40.96924 1.000 28.19335 452 GLU A O 1
ATOM 3395 N N . CYS A 1 455 ? -45.51257 -2.89702 38.80114 1.000 24.98614 453 CYS A N 1
ATOM 3396 C CA . CYS A 1 455 ? -44.12892 -2.60841 39.19146 1.000 23.87555 453 CYS A CA 1
ATOM 3397 C C . CYS A 1 455 ? -44.03030 -1.25110 39.89248 1.000 28.22461 453 CYS A C 1
ATOM 3398 O O . CYS A 1 455 ? -43.29425 -1.10920 40.90043 1.000 30.02167 453 CYS A O 1
ATOM 3401 N N . PHE A 1 456 ? -44.76390 -0.24244 39.39290 1.000 23.42051 454 PHE A N 1
ATOM 3402 C CA . PHE A 1 456 ? -44.77007 1.05794 40.07401 1.000 26.49494 454 PHE A CA 1
ATOM 3403 C C . PHE A 1 456 ? -45.27326 0.89768 41.50936 1.000 25.07476 454 PHE A C 1
ATOM 3404 O O . PHE A 1 456 ? -44.69517 1.47912 42.43705 1.000 28.44323 454 PHE A O 1
ATOM 3412 N N . HIS A 1 457 ? -46.33229 0.09699 41.71451 1.000 27.61218 455 HIS A N 1
ATOM 3413 C CA . HIS A 1 457 ? -46.85820 -0.11329 43.07741 1.000 31.59706 455 HIS A CA 1
ATOM 3414 C C . HIS A 1 457 ? -45.79455 -0.73312 43.97656 1.000 32.63961 455 HIS A C 1
ATOM 3415 O O . HIS A 1 457 ? -45.66127 -0.37110 45.16748 1.000 35.22431 455 HIS A O 1
ATOM 3422 N N . GLY A 1 458 ? -45.04580 -1.69976 43.45218 1.000 25.15869 456 GLY A N 1
ATOM 3423 C CA . GLY A 1 458 ? -44.00918 -2.32565 44.24744 1.000 29.03245 456 GLY A CA 1
ATOM 3424 C C . GLY A 1 458 ? -42.85800 -1.39732 44.56221 1.000 34.26485 456 GLY A C 1
ATOM 3425 O O . GLY A 1 458 ? -42.22611 -1.53610 45.60270 1.000 33.31190 456 GLY A O 1
ATOM 3426 N N . LEU A 1 459 ? -42.56922 -0.43154 43.67531 1.000 28.97039 457 LEU A N 1
ATOM 3427 C CA . LEU A 1 459 ? -41.47854 0.49931 43.95063 1.000 30.73844 457 LEU A CA 1
ATOM 3428 C C . LEU A 1 459 ? -41.86335 1.45058 45.06856 1.000 32.36847 457 LEU A C 1
ATOM 3429 O O . LEU A 1 459 ? -41.00374 1.88597 45.83302 1.000 36.97405 457 LEU A O 1
ATOM 3434 N N . VAL A 1 460 ? -43.14002 1.80171 45.16260 1.000 31.81926 458 VAL A N 1
ATOM 3435 C CA . VAL A 1 460 ? -43.57201 2.77178 46.17453 1.000 36.47248 458 VAL A CA 1
ATOM 3436 C C . VAL A 1 460 ? -44.20687 2.13540 47.40634 1.000 49.96757 458 VAL A C 1
ATOM 3437 O O . VAL A 1 460 ? -44.45007 2.84448 48.39642 1.000 43.36094 458 VAL A O 1
ATOM 3441 N N . GLY A 1 461 ? -44.48004 0.84451 47.39049 1.000 38.62128 459 GLY A N 1
ATOM 3442 C CA . GLY A 1 461 ? -45.23217 0.27444 48.48515 1.000 41.27113 459 GLY A CA 1
ATOM 3443 C C . GLY A 1 461 ? -45.35371 -1.20971 48.29107 1.000 35.11754 459 GLY A C 1
ATOM 3444 O O . GLY A 1 461 ? -44.34130 -1.91589 48.29384 1.000 41.84171 459 GLY A O 1
ATOM 3445 N N . HIS A 1 462 ? -46.58100 -1.67343 48.06262 1.000 37.07055 460 HIS A N 1
ATOM 3446 C CA . HIS A 1 462 ? -46.89069 -3.07927 47.83949 1.000 40.19390 460 HIS A CA 1
ATOM 3447 C C . HIS A 1 462 ? -47.69270 -3.25102 46.54998 1.000 32.65946 460 HIS A C 1
ATOM 3448 O O . HIS A 1 462 ? -48.64557 -2.51602 46.31007 1.000 32.31351 460 HIS A O 1
ATOM 3455 N N . MET A 1 463 ? -47.26645 -4.19021 45.71724 1.000 32.31632 461 MET A N 1
ATOM 3456 C CA . MET A 1 463 ? -48.06013 -4.67517 44.58646 1.000 31.85300 461 MET A CA 1
ATOM 3457 C C . MET A 1 463 ? -49.44142 -5.07278 45.08075 1.000 32.38367 461 MET A C 1
ATOM 3458 O O . MET A 1 463 ? -49.60266 -5.47168 46.23406 1.000 32.47679 461 MET A O 1
ATOM 3463 N N . ILE A 1 464 ? -50.43025 -5.00499 44.19330 1.000 29.03659 462 ILE A N 1
ATOM 3464 C CA . ILE A 1 464 ? -51.80748 -5.34169 44.55795 1.000 25.24054 462 ILE A CA 1
ATOM 3465 C C . ILE A 1 464 ? -52.18703 -6.69873 43.97223 1.000 32.86375 462 ILE A C 1
ATOM 3466 O O . ILE A 1 464 ? -52.62511 -7.59848 44.69527 1.000 28.03915 462 ILE A O 1
ATOM 3471 N N . ASN A 1 465 ? -52.01468 -6.87346 42.66061 1.000 27.85580 463 ASN A N 1
ATOM 3472 C CA . ASN A 1 465 ? -52.42398 -8.12102 42.03419 1.000 27.12263 463 ASN A CA 1
ATOM 3473 C C . ASN A 1 465 ? -51.32264 -9.17693 42.03734 1.000 33.08561 463 ASN A C 1
ATOM 3474 O O . ASN A 1 465 ? -51.46884 -10.23021 41.40219 1.000 32.02299 463 ASN A O 1
ATOM 3479 N N . PHE A 1 466 ? -50.22132 -8.90824 42.72028 1.000 27.96537 464 PHE A N 1
ATOM 3480 C CA . PHE A 1 466 ? -49.21235 -9.91318 42.91984 1.000 32.74985 464 PHE A CA 1
ATOM 3481 C C . PHE A 1 466 ? -48.99329 -10.04728 44.44586 1.000 51.61440 464 PHE A C 1
ATOM 3482 O O . PHE A 1 466 ? -48.87180 -11.15160 44.99797 1.000 45.43894 464 PHE A O 1
ATOM 3491 N N . MET B 1 3 ? -72.98787 -11.15657 64.46700 1.000 58.94733 1 MET B N 1
ATOM 3492 C CA . MET B 1 3 ? -72.87412 -9.71117 64.26414 1.000 61.60809 1 MET B CA 1
ATOM 3493 C C . MET B 1 3 ? -71.40037 -9.28422 64.37148 1.000 74.42159 1 MET B C 1
ATOM 3494 O O . MET B 1 3 ? -71.08871 -8.29659 65.05011 1.000 79.31931 1 MET B O 1
ATOM 3499 N N . THR B 1 4 ? -70.50828 -10.02896 63.70241 1.000 68.23062 2 THR B N 1
ATOM 3500 C CA . THR B 1 4 ? -69.08196 -9.70853 63.71596 1.000 59.77853 2 THR B CA 1
ATOM 3501 C C . THR B 1 4 ? -68.83421 -8.32473 63.12005 1.000 49.26212 2 THR B C 1
ATOM 3502 O O . THR B 1 4 ? -69.59563 -7.83214 62.28138 1.000 52.25382 2 THR B O 1
ATOM 3506 N N . HIS B 1 5 ? -67.75781 -7.68980 63.56107 1.000 42.40669 3 HIS B N 1
ATOM 3507 C CA . HIS B 1 5 ? -67.48383 -6.31302 63.18707 1.000 46.68730 3 HIS B CA 1
ATOM 3508 C C . HIS B 1 5 ? -66.15582 -6.21295 62.43870 1.000 45.20988 3 HIS B C 1
ATOM 3509 O O . HIS B 1 5 ? -65.17819 -6.87255 62.80313 1.000 40.38882 3 HIS B O 1
ATOM 3516 N N . TYR B 1 6 ? -66.14517 -5.39733 61.37836 1.000 46.24484 4 TYR B N 1
ATOM 3517 C CA . TYR B 1 6 ? -64.96018 -5.11807 60.56442 1.000 35.92748 4 TYR B CA 1
ATOM 3518 C C . TYR B 1 6 ? -64.82236 -3.61609 60.39497 1.000 29.14388 4 TYR B C 1
ATOM 3519 O O . TYR B 1 6 ? -65.82765 -2.89330 60.37251 1.000 33.68614 4 TYR B O 1
ATOM 3528 N N . ASP B 1 7 ? -63.57715 -3.12474 60.26715 1.000 33.48335 5 ASP B N 1
ATOM 3529 C CA . ASP B 1 7 ? -63.41521 -1.72764 59.86598 1.000 32.94287 5 ASP B CA 1
ATOM 3530 C C . ASP B 1 7 ? -64.07050 -1.48456 58.50344 1.000 34.30378 5 ASP B C 1
ATOM 3531 O O . ASP B 1 7 ? -64.72881 -0.45683 58.28392 1.000 29.15431 5 ASP B O 1
ATOM 3536 N N . VAL B 1 8 ? -63.89803 -2.42708 57.57025 1.000 36.01711 6 VAL B N 1
ATOM 3537 C CA . VAL B 1 8 ? -64.38136 -2.26176 56.19849 1.000 25.49314 6 VAL B CA 1
ATOM 3538 C C . VAL B 1 8 ? -65.07254 -3.53189 55.77154 1.000 23.26840 6 VAL B C 1
ATOM 3539 O O . VAL B 1 8 ? -64.51559 -4.62930 55.89555 1.000 31.71417 6 VAL B O 1
ATOM 3543 N N . VAL B 1 9 ? -66.27981 -3.38690 55.25296 1.000 25.23887 7 VAL B N 1
ATOM 3544 C CA . VAL B 1 9 ? -66.95356 -4.45352 54.53891 1.000 24.90477 7 VAL B CA 1
ATOM 3545 C C . VAL B 1 9 ? -67.10603 -4.04802 53.07733 1.000 27.04224 7 VAL B C 1
ATOM 3546 O O . VAL B 1 9 ? -67.60837 -2.95667 52.76664 1.000 29.08122 7 VAL B O 1
ATOM 3550 N N . VAL B 1 10 ? -66.72730 -4.95156 52.19218 1.000 28.75793 8 VAL B N 1
ATOM 3551 C CA . VAL B 1 10 ? -66.83461 -4.72522 50.75506 1.000 27.88577 8 VAL B CA 1
ATOM 3552 C C . VAL B 1 10 ? -67.96084 -5.60954 50.25153 1.000 25.20629 8 VAL B C 1
ATOM 3553 O O . VAL B 1 10 ? -67.96321 -6.81688 50.51078 1.000 30.00731 8 VAL B O 1
ATOM 3557 N N . LEU B 1 11 ? -68.86061 -5.02861 49.47283 1.000 24.64594 9 LEU B N 1
ATOM 3558 C CA . LEU B 1 11 ? -69.99278 -5.74046 48.89952 1.000 29.92942 9 LEU B CA 1
ATOM 3559 C C . LEU B 1 11 ? -69.72241 -5.99298 47.40796 1.000 29.10362 9 LEU B C 1
ATOM 3560 O O . LEU B 1 11 ? -69.84886 -5.06525 46.61120 1.000 27.70656 9 LEU B O 1
ATOM 3565 N N . GLY B 1 12 ? -69.42581 -7.23792 47.04468 1.000 28.34991 10 GLY B N 1
ATOM 3566 C CA . GLY B 1 12 ? -69.09971 -7.63866 45.66717 1.000 32.16430 10 GLY B CA 1
ATOM 3567 C C . GLY B 1 12 ? -67.60179 -7.83783 45.52208 1.000 26.94630 10 GLY B C 1
ATOM 3568 O O . GLY B 1 12 ? -66.85046 -7.03580 46.06864 1.000 27.45766 10 GLY B O 1
ATOM 3569 N N . ALA B 1 13 ? -67.14449 -8.87282 44.78427 1.000 25.79421 11 ALA B N 1
ATOM 3570 C CA . ALA B 1 13 ? -65.73134 -9.18284 44.68602 1.000 24.27071 11 ALA B CA 1
ATOM 3571 C C . ALA B 1 13 ? -65.26983 -9.15421 43.22372 1.000 24.11543 11 ALA B C 1
ATOM 3572 O O . ALA B 1 13 ? -64.41899 -9.94622 42.82959 1.000 23.85647 11 ALA B O 1
ATOM 3574 N N . GLY B 1 14 ? -65.82496 -8.25059 42.44735 1.000 21.52875 12 GLY B N 1
ATOM 3575 C CA . GLY B 1 14 ? -65.29062 -7.95941 41.10977 1.000 24.69729 12 GLY B CA 1
ATOM 3576 C C . GLY B 1 14 ? -63.96888 -7.19422 41.24165 1.000 24.92743 12 GLY B C 1
ATOM 3577 O O . GLY B 1 14 ? -63.45178 -6.99813 42.35415 1.000 24.93176 12 GLY B O 1
ATOM 3578 N N . PRO B 1 15 ? -63.37027 -6.77532 40.10918 1.000 22.68073 13 PRO B N 1
ATOM 3579 C CA . PRO B 1 15 ? -62.11403 -6.01184 40.18821 1.000 26.01543 13 PRO B CA 1
ATOM 3580 C C . PRO B 1 15 ? -62.18675 -4.81852 41.10028 1.000 25.84891 13 PRO B C 1
ATOM 3581 O O . PRO B 1 15 ? -61.18377 -4.52126 41.74778 1.000 24.68517 13 PRO B O 1
ATOM 3585 N N . GLY B 1 16 ? -63.32531 -4.10770 41.18712 1.000 24.77666 14 GLY B N 1
ATOM 3586 C CA . GLY B 1 16 ? -63.34197 -2.98005 42.10056 1.000 28.40819 14 GLY B CA 1
ATOM 3587 C C . GLY B 1 16 ? -63.33801 -3.46212 43.54906 1.000 30.01554 14 GLY B C 1
ATOM 3588 O O . GLY B 1 16 ? -62.49796 -3.05382 44.35694 1.000 25.75089 14 GLY B O 1
ATOM 3589 N N . GLY B 1 17 ? -64.21771 -4.40858 43.87101 1.000 24.50776 15 GLY B N 1
ATOM 3590 C CA . GLY B 1 17 ? -64.29275 -4.88527 45.25804 1.000 26.47609 15 GLY B CA 1
ATOM 3591 C C . GLY B 1 17 ? -63.05062 -5.61499 45.75031 1.000 27.45889 15 GLY B C 1
ATOM 3592 O O . GLY B 1 17 ? -62.55028 -5.33115 46.84683 1.000 28.61315 15 GLY B O 1
ATOM 3593 N N . TYR B 1 18 ? -62.52554 -6.58352 44.97989 1.000 24.22703 16 TYR B N 1
ATOM 3594 C CA . TYR B 1 18 ? -61.39347 -7.30404 45.55362 1.000 23.62176 16 TYR B CA 1
ATOM 3595 C C . TYR B 1 18 ? -60.12649 -6.43728 45.62735 1.000 27.00039 16 TYR B C 1
ATOM 3596 O O . TYR B 1 18 ? -59.32246 -6.61315 46.54004 1.000 26.08161 16 TYR B O 1
ATOM 3605 N N . VAL B 1 19 ? -59.95717 -5.45908 44.72910 1.000 27.80671 17 VAL B N 1
ATOM 3606 C CA . VAL B 1 19 ? -58.79725 -4.56550 44.83974 1.000 22.18437 17 VAL B CA 1
ATOM 3607 C C . VAL B 1 19 ? -58.98070 -3.59284 46.01253 1.000 21.96660 17 VAL B C 1
ATOM 3608 O O . VAL B 1 19 ? -58.02842 -3.32935 46.75544 1.000 27.41070 17 VAL B O 1
ATOM 3612 N N . ALA B 1 20 ? -60.19430 -3.06432 46.20346 1.000 25.71312 18 ALA B N 1
ATOM 3613 C CA . ALA B 1 20 ? -60.43463 -2.18487 47.35091 1.000 28.55134 18 ALA B CA 1
ATOM 3614 C C . ALA B 1 20 ? -60.11525 -2.90906 48.65198 1.000 28.20455 18 ALA B C 1
ATOM 3615 O O . ALA B 1 20 ? -59.54556 -2.31514 49.59075 1.000 29.48487 18 ALA B O 1
ATOM 3617 N N . ALA B 1 21 ? -60.47384 -4.20210 48.72471 1.000 32.48258 19 ALA B N 1
ATOM 3618 C CA . ALA B 1 21 ? -60.23101 -4.98370 49.93921 1.000 29.08699 19 ALA B CA 1
ATOM 3619 C C . ALA B 1 21 ? -58.73085 -5.22611 50.13477 1.000 38.72571 19 ALA B C 1
ATOM 3620 O O . ALA B 1 21 ? -58.22735 -5.15615 51.25819 1.000 27.68470 19 ALA B O 1
ATOM 3622 N N . ILE B 1 22 ? -57.98364 -5.50283 49.05152 1.000 26.69132 20 ILE B N 1
ATOM 3623 C CA . ILE B 1 22 ? -56.52564 -5.60566 49.18918 1.000 26.67114 20 ILE B CA 1
ATOM 3624 C C . ILE B 1 22 ? -55.94631 -4.29709 49.69335 1.000 26.51279 20 ILE B C 1
ATOM 3625 O O . ILE B 1 22 ? -55.06600 -4.28098 50.56682 1.000 31.02083 20 ILE B O 1
ATOM 3630 N N . ARG B 1 23 ? -56.40368 -3.17709 49.13581 1.000 29.62290 21 ARG B N 1
ATOM 3631 C CA . ARG B 1 23 ? -55.78357 -1.90764 49.52024 1.000 30.29205 21 ARG B CA 1
ATOM 3632 C C . ARG B 1 23 ? -56.12456 -1.56624 50.97882 1.000 33.88604 21 ARG B C 1
ATOM 3633 O O . ARG B 1 23 ? -55.24480 -1.14029 51.73992 1.000 30.19750 21 ARG B O 1
ATOM 3641 N N . ALA B 1 24 ? -57.37329 -1.81360 51.38732 1.000 27.54973 22 ALA B N 1
ATOM 3642 C CA . ALA B 1 24 ? -57.74830 -1.57885 52.77850 1.000 25.55054 22 ALA B CA 1
ATOM 3643 C C . ALA B 1 24 ? -56.93485 -2.46211 53.70629 1.000 30.16919 22 ALA B C 1
ATOM 3644 O O . ALA B 1 24 ? -56.47262 -2.00349 54.76785 1.000 34.51004 22 ALA B O 1
ATOM 3646 N N . ALA B 1 25 ? -56.73845 -3.72364 53.33118 1.000 28.80341 23 ALA B N 1
ATOM 3647 C CA . ALA B 1 25 ? -55.93077 -4.62784 54.14462 1.000 32.22740 23 ALA B CA 1
ATOM 3648 C C . ALA B 1 25 ? -54.48149 -4.15561 54.22259 1.000 44.42614 23 ALA B C 1
ATOM 3649 O O . ALA B 1 25 ? -53.86306 -4.20865 55.29183 1.000 34.45805 23 ALA B O 1
ATOM 3651 N N . GLN B 1 26 ? -53.92264 -3.66452 53.09899 1.000 36.46706 24 GLN B N 1
ATOM 3652 C CA . GLN B 1 26 ? -52.55123 -3.16715 53.12670 1.000 34.57505 24 GLN B CA 1
ATOM 3653 C C . GLN B 1 26 ? -52.38605 -2.02421 54.12034 1.000 35.30746 24 GLN B C 1
ATOM 3654 O O . GLN B 1 26 ? -51.30255 -1.87101 54.70980 1.000 34.92146 24 GLN B O 1
ATOM 3660 N N . LEU B 1 27 ? -53.41450 -1.20223 54.26799 1.000 29.71801 25 LEU B N 1
ATOM 3661 C CA . LEU B 1 27 ? -53.44195 -0.04475 55.15188 1.000 30.23156 25 LEU B CA 1
ATOM 3662 C C . LEU B 1 27 ? -53.80291 -0.37734 56.60602 1.000 34.98975 25 LEU B C 1
ATOM 3663 O O . LEU B 1 27 ? -54.08653 0.54947 57.37519 1.000 37.67302 25 LEU B O 1
ATOM 3668 N N . GLY B 1 28 ? -53.82246 -1.64815 56.99377 1.000 37.19558 26 GLY B N 1
ATOM 3669 C CA . GLY B 1 28 ? -54.10198 -2.01108 58.37715 1.000 41.52000 26 GLY B CA 1
ATOM 3670 C C . GLY B 1 28 ? -55.56199 -2.05968 58.78924 1.000 47.07855 26 GLY B C 1
ATOM 3671 O O . GLY B 1 28 ? -55.86595 -2.03250 59.99343 1.000 38.90125 26 GLY B O 1
ATOM 3672 N N . LEU B 1 29 ? -56.48751 -2.16762 57.84438 1.000 36.10665 27 LEU B N 1
ATOM 3673 C CA . LEU B 1 29 ? -57.90860 -2.19247 58.16591 1.000 32.94288 27 LEU B CA 1
ATOM 3674 C C . LEU B 1 29 ? -58.43581 -3.63063 58.15322 1.000 43.14157 27 LEU B C 1
ATOM 3675 O O . LEU B 1 29 ? -58.19171 -4.38772 57.20366 1.000 39.57401 27 LEU B O 1
ATOM 3680 N N . SER B 1 30 ? -59.14071 -4.02249 59.21168 1.000 33.27646 28 SER B N 1
ATOM 3681 C CA . SER B 1 30 ? -59.78171 -5.33128 59.20428 1.000 33.99710 28 SER B CA 1
ATOM 3682 C C . SER B 1 30 ? -60.85108 -5.34202 58.12896 1.000 37.07351 28 SER B C 1
ATOM 3683 O O . SER B 1 30 ? -61.75296 -4.50123 58.14399 1.000 36.01887 28 SER B O 1
ATOM 3686 N N . THR B 1 31 ? -60.76964 -6.29958 57.20206 1.000 34.54028 29 THR B N 1
ATOM 3687 C CA . THR B 1 31 ? -61.60357 -6.23229 56.01120 1.000 30.36982 29 THR B CA 1
ATOM 3688 C C . THR B 1 31 ? -62.31511 -7.54874 55.75920 1.000 26.61098 29 THR B C 1
ATOM 3689 O O . THR B 1 31 ? -61.74005 -8.63279 55.89308 1.000 27.02350 29 THR B O 1
ATOM 3693 N N . ALA B 1 32 ? -63.56232 -7.43493 55.32379 1.000 29.48664 30 ALA B N 1
ATOM 3694 C CA . ALA B 1 32 ? -64.35363 -8.57697 54.90889 1.000 30.60221 30 ALA B CA 1
ATOM 3695 C C . ALA B 1 32 ? -64.92847 -8.26268 53.54226 1.000 25.88212 30 ALA B C 1
ATOM 3696 O O . ALA B 1 32 ? -65.33113 -7.13397 53.29177 1.000 30.78494 30 ALA B O 1
ATOM 3698 N N . ILE B 1 33 ? -65.03479 -9.26670 52.69107 1.000 28.17969 31 ILE B N 1
ATOM 3699 C CA . ILE B 1 33 ? -65.68308 -9.05390 51.39762 1.000 25.48369 31 ILE B CA 1
ATOM 3700 C C . ILE B 1 33 ? -66.77759 -10.09137 51.20087 1.000 24.67611 31 ILE B C 1
ATOM 3701 O O . ILE B 1 33 ? -66.58186 -11.28639 51.46609 1.000 32.80069 31 ILE B O 1
ATOM 3706 N N . VAL B 1 34 ? -67.93559 -9.62762 50.76206 1.000 26.09971 32 VAL B N 1
ATOM 3707 C CA . VAL B 1 34 ? -69.15155 -10.42311 50.66128 1.000 30.06827 32 VAL B CA 1
ATOM 3708 C C . VAL B 1 34 ? -69.46861 -10.64019 49.18956 1.000 26.87295 32 VAL B C 1
ATOM 3709 O O . VAL B 1 34 ? -69.62013 -9.66798 48.42080 1.000 29.66910 32 VAL B O 1
ATOM 3713 N N . GLU B 1 35 ? -69.56590 -11.91663 48.79456 1.000 28.53175 33 GLU B N 1
ATOM 3714 C CA . GLU B 1 35 ? -69.82453 -12.25789 47.38670 1.000 28.92560 33 GLU B CA 1
ATOM 3715 C C . GLU B 1 35 ? -70.49950 -13.61606 47.25936 1.000 25.30545 33 GLU B C 1
ATOM 3716 O O . GLU B 1 35 ? -69.94832 -14.62272 47.73731 1.000 29.92595 33 GLU B O 1
ATOM 3722 N N . PRO B 1 36 ? -71.64127 -13.71231 46.57057 1.000 27.71430 34 PRO B N 1
ATOM 3723 C CA . PRO B 1 36 ? -72.32394 -15.01455 46.43142 1.000 30.73336 34 PRO B CA 1
ATOM 3724 C C . PRO B 1 36 ? -71.91299 -15.88139 45.26595 1.000 37.06913 34 PRO B C 1
ATOM 3725 O O . PRO B 1 36 ? -72.24222 -17.06474 45.26175 1.000 33.78210 34 PRO B O 1
ATOM 3729 N N . LYS B 1 37 ? -71.22472 -15.33681 44.25917 1.000 30.76363 35 LYS B N 1
ATOM 3730 C CA . LYS B 1 37 ? -71.24638 -16.05754 43.00222 1.000 36.34016 35 LYS B CA 1
ATOM 3731 C C . LYS B 1 37 ? -69.92585 -15.97526 42.22617 1.000 33.47271 35 LYS B C 1
ATOM 3732 O O . LYS B 1 37 ? -69.37994 -17.00604 41.80498 1.000 34.66457 35 LYS B O 1
ATOM 3738 N N . TYR B 1 38 ? -69.38166 -14.77309 42.04285 1.000 29.82615 36 TYR B N 1
ATOM 3739 C CA . TYR B 1 38 ? -68.25452 -14.55370 41.11014 1.000 28.52101 36 TYR B CA 1
ATOM 3740 C C . TYR B 1 38 ? -67.13797 -13.87757 41.87388 1.000 23.66381 36 TYR B C 1
ATOM 3741 O O . TYR B 1 38 ? -67.16779 -12.66285 42.09069 1.000 25.67113 36 TYR B O 1
ATOM 3750 N N . TRP B 1 39 ? -66.18564 -14.66528 42.32083 1.000 25.83839 37 TRP B N 1
ATOM 3751 C CA . TRP B 1 39 ? -64.94731 -14.10343 42.84452 1.000 26.12230 37 TRP B CA 1
ATOM 3752 C C . TRP B 1 39 ? -64.10504 -13.62328 41.66262 1.000 25.47198 37 TRP B C 1
ATOM 3753 O O . TRP B 1 39 ? -63.76580 -14.40747 40.77374 1.000 30.03836 37 TRP B O 1
ATOM 3764 N N . GLY B 1 40 ? -63.77717 -12.34890 41.65357 1.000 25.21032 38 GLY B N 1
ATOM 3765 C CA . GLY B 1 40 ? -63.30193 -11.70350 40.43885 1.000 30.30301 38 GLY B CA 1
ATOM 3766 C C . GLY B 1 40 ? -64.43371 -11.10359 39.60739 1.000 28.56949 38 GLY B C 1
ATOM 3767 O O . GLY B 1 40 ? -64.17259 -10.48245 38.54865 1.000 26.47973 38 GLY B O 1
ATOM 3768 N N . GLY B 1 41 ? -65.68785 -11.28218 40.03748 1.000 22.93342 39 GLY B N 1
ATOM 3769 C CA . GLY B 1 41 ? -66.74765 -10.56433 39.37292 1.000 24.16050 39 GLY B CA 1
ATOM 3770 C C . GLY B 1 41 ? -67.04776 -10.99634 37.93836 1.000 26.75490 39 GLY B C 1
ATOM 3771 O O . GLY B 1 41 ? -66.62858 -12.05601 37.44223 1.000 26.09382 39 GLY B O 1
ATOM 3772 N N . VAL B 1 42 ? -67.76491 -10.11315 37.25320 1.000 23.89195 40 VAL B N 1
ATOM 3773 C CA . VAL B 1 42 ? -68.05188 -10.33660 35.83090 1.000 23.67032 40 VAL B CA 1
ATOM 3774 C C . VAL B 1 42 ? -66.75017 -10.44597 35.04763 1.000 26.56025 40 VAL B C 1
ATOM 3775 O O . VAL B 1 42 ? -66.55723 -11.37169 34.24287 1.000 25.88279 40 VAL B O 1
ATOM 3779 N N . CYS B 1 43 ? -65.82776 -9.52238 35.30344 1.000 21.68620 41 CYS B N 1
ATOM 3780 C CA . CYS B 1 43 ? -64.61360 -9.40963 34.49106 1.000 24.41870 41 CYS B CA 1
ATOM 3781 C C . CYS B 1 43 ? -63.84894 -10.73417 34.42992 1.000 24.81134 41 CYS B C 1
ATOM 3782 O O . CYS B 1 43 ? -63.52202 -11.23480 33.34075 1.000 24.97789 41 CYS B O 1
ATOM 3785 N N . LEU B 1 44 ? -63.57072 -11.34428 35.59419 1.000 20.54648 42 LEU B N 1
ATOM 3786 C CA . LEU B 1 44 ? -62.73125 -12.53982 35.59265 1.000 21.66465 42 LEU B CA 1
ATOM 3787 C C . LEU B 1 44 ? -63.50223 -13.79612 35.20018 1.000 25.35180 42 LEU B C 1
ATOM 3788 O O . LEU B 1 44 ? -62.91143 -14.71705 34.62344 1.000 26.08150 42 LEU B O 1
ATOM 3793 N N . ASN B 1 45 ? -64.81101 -13.83951 35.45943 1.000 25.56428 43 ASN B N 1
ATOM 3794 C CA . ASN B 1 45 ? -65.57752 -15.07035 35.27028 1.000 24.48282 43 ASN B CA 1
ATOM 3795 C C . ASN B 1 45 ? -66.21783 -15.15535 33.89700 1.000 26.68605 43 ASN B C 1
ATOM 3796 O O . ASN B 1 45 ? -66.18633 -16.23329 33.29273 1.000 25.61208 43 ASN B O 1
ATOM 3801 N N . VAL B 1 46 ? -66.81617 -14.06035 33.39916 1.000 22.27890 44 VAL B N 1
ATOM 3802 C CA . VAL B 1 46 ? -67.63766 -14.11947 32.19298 1.000 24.19298 44 VAL B CA 1
ATOM 3803 C C . VAL B 1 46 ? -67.41995 -12.87560 31.33498 1.000 25.16779 44 VAL B C 1
ATOM 3804 O O . VAL B 1 46 ? -68.22494 -12.58399 30.44051 1.000 25.16408 44 VAL B O 1
ATOM 3808 N N . GLY B 1 47 ? -66.33256 -12.13956 31.59665 1.000 24.26273 45 GLY B N 1
ATOM 3809 C CA . GLY B 1 47 ? -66.10098 -10.84869 30.95139 1.000 23.85398 45 GLY B CA 1
ATOM 3810 C C . GLY B 1 47 ? -64.70918 -10.66315 30.36111 1.000 25.42831 45 GLY B C 1
ATOM 3811 O O . GLY B 1 47 ? -64.31593 -11.47727 29.52435 1.000 24.82019 45 GLY B O 1
ATOM 3812 N N . CYS B 1 48 ? -63.94369 -9.63877 30.80221 1.000 23.34919 46 CYS B N 1
ATOM 3813 C CA . CYS B 1 48 ? -62.61685 -9.35615 30.23120 1.000 21.87337 46 CYS B CA 1
ATOM 3814 C C . CYS B 1 48 ? -61.76832 -10.60139 30.02033 1.000 22.52565 46 CYS B C 1
ATOM 3815 O O . CYS B 1 48 ? -61.19313 -10.78811 28.94604 1.000 26.34321 46 CYS B O 1
ATOM 3818 N N . ILE B 1 49 ? -61.65296 -11.45909 31.03945 1.000 24.69714 47 ILE B N 1
ATOM 3819 C CA . ILE B 1 49 ? -60.61201 -12.47936 30.95703 1.000 27.46586 47 ILE B CA 1
ATOM 3820 C C . ILE B 1 49 ? -60.96812 -13.50355 29.88398 1.000 24.03817 47 ILE B C 1
ATOM 3821 O O . ILE B 1 49 ? -60.16017 -13.77045 28.96718 1.000 24.47030 47 ILE B O 1
ATOM 3826 N N . PRO B 1 50 ? -62.12523 -14.15632 29.96910 1.000 23.75552 48 PRO B N 1
ATOM 3827 C CA . PRO B 1 50 ? -62.42652 -15.13376 28.93466 1.000 22.82180 48 PRO B CA 1
ATOM 3828 C C . PRO B 1 50 ? -62.62612 -14.49949 27.57059 1.000 23.80720 48 PRO B C 1
ATOM 3829 O O . PRO B 1 50 ? -62.28538 -15.14185 26.58668 1.000 23.84249 48 PRO B O 1
ATOM 3833 N N . SER B 1 51 ? -63.20590 -13.29850 27.47833 1.000 23.22372 49 SER B N 1
ATOM 3834 C CA . SER B 1 51 ? -63.36789 -12.72498 26.15110 1.000 25.51076 49 SER B CA 1
ATOM 3835 C C . SER B 1 51 ? -62.00313 -12.46137 25.49144 1.000 25.23133 49 SER B C 1
ATOM 3836 O O . SER B 1 51 ? -61.84594 -12.66718 24.28369 1.000 25.65200 49 SER B O 1
ATOM 3839 N N . LYS B 1 52 ? -60.97753 -12.03758 26.25588 1.000 24.59496 50 LYS B N 1
ATOM 3840 C CA . LYS B 1 52 ? -59.71017 -11.77923 25.55846 1.000 24.00627 50 LYS B CA 1
ATOM 3841 C C . LYS B 1 52 ? -59.09118 -13.10404 25.10414 1.000 26.60065 50 LYS B C 1
ATOM 3842 O O . LYS B 1 52 ? -58.40066 -13.13412 24.07945 1.000 25.12764 50 LYS B O 1
ATOM 3848 N N . ALA B 1 53 ? -59.35344 -14.21721 25.82093 1.000 22.59446 51 ALA B N 1
ATOM 3849 C CA . ALA B 1 53 ? -58.85931 -15.50802 25.33699 1.000 22.64489 51 ALA B CA 1
ATOM 3850 C C . ALA B 1 53 ? -59.55101 -15.90063 24.03886 1.000 23.27053 51 ALA B C 1
ATOM 3851 O O . ALA B 1 53 ? -58.89977 -16.31215 23.05695 1.000 22.67248 51 ALA B O 1
ATOM 3853 N N . LEU B 1 54 ? -60.87453 -15.73618 23.99593 1.000 23.96686 52 LEU B N 1
ATOM 3854 C CA . LEU B 1 54 ? -61.60315 -16.07599 22.78039 1.000 23.11824 52 LEU B CA 1
ATOM 3855 C C . LEU B 1 54 ? -61.17484 -15.17522 21.62982 1.000 22.69401 52 LEU B C 1
ATOM 3856 O O . LEU B 1 54 ? -61.10235 -15.61978 20.47171 1.000 22.80435 52 LEU B O 1
ATOM 3861 N N . LEU B 1 55 ? -60.93247 -13.88495 21.91756 1.000 21.98555 53 LEU B N 1
ATOM 3862 C CA . LEU B 1 55 ? -60.50362 -12.96282 20.84134 1.000 21.48633 53 LEU B CA 1
ATOM 3863 C C . LEU B 1 55 ? -59.12974 -13.34898 20.25730 1.000 22.40641 53 LEU B C 1
ATOM 3864 O O . LEU B 1 55 ? -58.87221 -13.15422 19.05071 1.000 24.46422 53 LEU B O 1
ATOM 3869 N N . ARG B 1 56 ? -58.22593 -13.84330 21.08895 1.000 21.06170 54 ARG B N 1
ATOM 3870 C CA . ARG B 1 56 ? -56.94080 -14.28122 20.55208 1.000 20.20315 54 ARG B CA 1
ATOM 3871 C C . ARG B 1 56 ? -57.14644 -15.48716 19.63903 1.000 21.64962 54 ARG B C 1
ATOM 3872 O O . ARG B 1 56 ? -56.56428 -15.58267 18.55089 1.000 20.93339 54 ARG B O 1
ATOM 3880 N N . ASN B 1 57 ? -57.94453 -16.46193 20.09640 1.000 23.18038 55 ASN B N 1
ATOM 3881 C CA . ASN B 1 57 ? -58.23506 -17.59878 19.20782 1.000 25.79324 55 ASN B CA 1
ATOM 3882 C C . ASN B 1 57 ? -58.79274 -17.11689 17.88207 1.000 22.30851 55 ASN B C 1
ATOM 3883 O O . ASN B 1 57 ? -58.39858 -17.58982 16.81365 1.000 23.26977 55 ASN B O 1
ATOM 3888 N N . ALA B 1 58 ? -59.78008 -16.21561 17.93773 1.000 22.63160 56 ALA B N 1
ATOM 3889 C CA . ALA B 1 58 ? -60.41065 -15.71953 16.72373 1.000 21.37428 56 ALA B CA 1
ATOM 3890 C C . ALA B 1 58 ? -59.41083 -15.02908 15.81838 1.000 26.17023 56 ALA B C 1
ATOM 3891 O O . ALA B 1 58 ? -59.45568 -15.20733 14.60413 1.000 24.08229 56 ALA B O 1
ATOM 3893 N N . GLU B 1 59 ? -58.46735 -14.28255 16.40619 1.000 22.06852 57 GLU B N 1
ATOM 3894 C CA . GLU B 1 59 ? -57.42614 -13.61791 15.63211 1.000 23.52140 57 GLU B CA 1
ATOM 3895 C C . GLU B 1 59 ? -56.55990 -14.62970 14.88923 1.000 24.39618 57 GLU B C 1
ATOM 3896 O O . GLU B 1 59 ? -56.17905 -14.40996 13.72796 1.000 22.96389 57 GLU B O 1
ATOM 3902 N N . LEU B 1 60 ? -56.21424 -15.72722 15.55239 1.000 22.25975 58 LEU B N 1
ATOM 3903 C CA . LEU B 1 60 ? -55.40547 -16.74425 14.88605 1.000 22.92184 58 LEU B CA 1
ATOM 3904 C C . LEU B 1 60 ? -56.18886 -17.40354 13.75117 1.000 31.32147 58 LEU B C 1
ATOM 3905 O O . LEU B 1 60 ? -55.62687 -17.65992 12.67429 1.000 29.03787 58 LEU B O 1
ATOM 3910 N N . VAL B 1 61 ? -57.50715 -17.64004 13.93781 1.000 29.54739 59 VAL B N 1
ATOM 3911 C CA . VAL B 1 61 ? -58.29408 -18.10895 12.79486 1.000 28.77744 59 VAL B CA 1
ATOM 3912 C C . VAL B 1 61 ? -58.17346 -17.12656 11.64898 1.000 25.59709 59 VAL B C 1
ATOM 3913 O O . VAL B 1 61 ? -57.97483 -17.51174 10.50144 1.000 33.24463 59 VAL B O 1
ATOM 3917 N N . HIS B 1 62 ? -58.33482 -15.84711 11.93641 1.000 23.03645 60 HIS B N 1
ATOM 3918 C CA . HIS B 1 62 ? -58.34879 -14.79858 10.91594 1.000 23.47898 60 HIS B CA 1
ATOM 3919 C C . HIS B 1 62 ? -57.03056 -14.71975 10.17352 1.000 40.48428 60 HIS B C 1
ATOM 3920 O O . HIS B 1 62 ? -57.00644 -14.36213 8.98270 1.000 39.87183 60 HIS B O 1
ATOM 3927 N N . ILE B 1 63 ? -55.93874 -14.96496 10.89780 1.000 31.97065 61 ILE B N 1
ATOM 3928 C CA . ILE B 1 63 ? -54.60776 -15.05173 10.28843 1.000 34.10092 61 ILE B CA 1
ATOM 3929 C C . ILE B 1 63 ? -54.47184 -16.34050 9.47357 1.000 36.13424 61 ILE B C 1
ATOM 3930 O O . ILE B 1 63 ? -54.15389 -16.30519 8.28162 1.000 51.81836 61 ILE B O 1
ATOM 3935 N N . PHE B 1 64 ? -54.61321 -17.51416 10.13447 1.000 40.55901 62 PHE B N 1
ATOM 3936 C CA . PHE B 1 64 ? -54.30450 -18.79410 9.44174 1.000 44.33871 62 PHE B CA 1
ATOM 3937 C C . PHE B 1 64 ? -55.33821 -19.16169 8.38621 1.000 47.62733 62 PHE B C 1
ATOM 3938 O O . PHE B 1 64 ? -55.11974 -20.34425 7.88539 1.000 38.99692 62 PHE B O 1
ATOM 3946 N N . THR B 1 65 ? -56.23490 -18.18409 8.09662 1.000 43.20762 63 THR B N 1
ATOM 3947 C CA . THR B 1 65 ? -57.34588 -18.28105 7.13712 1.000 45.51438 63 THR B CA 1
ATOM 3948 C C . THR B 1 65 ? -57.24933 -17.23141 6.03791 1.000 47.62952 63 THR B C 1
ATOM 3949 O O . THR B 1 65 ? -56.97161 -17.58034 4.88721 1.000 70.22292 63 THR B O 1
ATOM 3953 N N . LYS B 1 66 ? -57.39421 -15.94959 6.35472 1.000 47.07115 64 LYS B N 1
ATOM 3954 C CA . LYS B 1 66 ? -57.32125 -14.87221 5.37829 1.000 46.43414 64 LYS B CA 1
ATOM 3955 C C . LYS B 1 66 ? -55.89369 -14.50037 4.93525 1.000 52.73276 64 LYS B C 1
ATOM 3956 O O . LYS B 1 66 ? -55.71268 -13.94514 3.83759 1.000 49.08462 64 LYS B O 1
ATOM 3962 N N . ASP B 1 67 ? -54.87588 -14.77200 5.74502 1.000 38.61248 65 ASP B N 1
ATOM 3963 C CA . ASP B 1 67 ? -53.52779 -14.31002 5.46410 1.000 37.59967 65 ASP B CA 1
ATOM 3964 C C . ASP B 1 67 ? -52.52707 -15.44676 5.21770 1.000 35.85296 65 ASP B C 1
ATOM 3965 O O . ASP B 1 67 ? -51.35812 -15.16504 4.94510 1.000 36.11564 65 ASP B O 1
ATOM 3970 N N . ALA B 1 68 ? -52.94816 -16.71358 5.28997 1.000 38.67802 66 ALA B N 1
ATOM 3971 C CA . ALA B 1 68 ? -51.99384 -17.82764 5.21289 1.000 44.16467 66 ALA B CA 1
ATOM 3972 C C . ALA B 1 68 ? -51.14211 -17.76656 3.94600 1.000 34.54818 66 ALA B C 1
ATOM 3973 O O . ALA B 1 68 ? -49.91740 -17.97129 3.99084 1.000 37.79299 66 ALA B O 1
ATOM 3975 N N . LYS B 1 69 ? -51.76303 -17.46188 2.81280 1.000 33.90775 67 LYS B N 1
ATOM 3976 C CA . LYS B 1 69 ? -51.02196 -17.42365 1.56256 1.000 42.32513 67 LYS B CA 1
ATOM 3977 C C . LYS B 1 69 ? -49.95209 -16.34395 1.59467 1.000 36.42072 67 LYS B C 1
ATOM 3978 O O . LYS B 1 69 ? -48.82824 -16.55539 1.11954 1.000 31.76314 67 LYS B O 1
ATOM 3980 N N . ALA B 1 70 ? -50.30242 -15.16008 2.10842 1.000 32.56868 68 ALA B N 1
ATOM 3981 C CA . ALA B 1 70 ? -49.35466 -14.07027 2.06189 1.000 36.86926 68 ALA B CA 1
ATOM 3982 C C . ALA B 1 70 ? -48.17565 -14.33607 2.99290 1.000 32.31637 68 ALA B C 1
ATOM 3983 O O . ALA B 1 70 ? -47.09948 -13.78193 2.77121 1.000 30.81265 68 ALA B O 1
ATOM 3985 N N . PHE B 1 71 ? -48.34425 -15.21267 3.97250 1.000 29.17013 69 PHE B N 1
ATOM 3986 C CA . PHE B 1 71 ? -47.26164 -15.58542 4.87411 1.000 25.58237 69 PHE B CA 1
ATOM 3987 C C . PHE B 1 71 ? -46.58616 -16.87880 4.45432 1.000 29.26218 69 PHE B C 1
ATOM 3988 O O . PHE B 1 71 ? -45.75116 -17.39774 5.19918 1.000 32.20772 69 PHE B O 1
ATOM 3996 N N . GLY B 1 72 ? -46.98464 -17.45750 3.31464 1.000 30.08101 70 GLY B N 1
ATOM 3997 C CA . GLY B 1 72 ? -46.30827 -18.65493 2.84080 1.000 32.72706 70 GLY B CA 1
ATOM 3998 C C . GLY B 1 72 ? -46.74736 -19.92368 3.53387 1.000 31.96482 70 GLY B C 1
ATOM 3999 O O . GLY B 1 72 ? -45.98245 -20.89566 3.59555 1.000 30.42018 70 GLY B O 1
ATOM 4000 N N . ILE B 1 73 ? -47.95839 -19.91859 4.08615 1.000 28.92158 71 ILE B N 1
ATOM 4001 C CA . ILE B 1 73 ? -48.50942 -21.01393 4.87210 1.000 30.43874 71 ILE B CA 1
ATOM 4002 C C . ILE B 1 73 ? -49.52341 -21.75957 4.00742 1.000 32.45263 71 ILE B C 1
ATOM 4003 O O . ILE B 1 73 ? -50.48441 -21.16083 3.51646 1.000 35.25392 71 ILE B O 1
ATOM 4008 N N . SER B 1 74 ? -49.34050 -23.06096 3.84448 1.000 31.24346 72 SER B N 1
ATOM 4009 C CA . SER B 1 74 ? -50.16769 -23.84597 2.93216 1.000 44.86530 72 SER B CA 1
ATOM 4010 C C . SER B 1 74 ? -50.68147 -25.10009 3.62862 1.000 48.40282 72 SER B C 1
ATOM 4011 O O . SER B 1 74 ? -50.03069 -25.64913 4.52047 1.000 37.92058 72 SER B O 1
ATOM 4014 N N . GLY B 1 75 ? -51.87905 -25.54104 3.23418 1.000 45.13516 73 GLY B N 1
ATOM 4015 C CA . GLY B 1 75 ? -52.46057 -26.68156 3.90784 1.000 42.56111 73 GLY B CA 1
ATOM 4016 C C . GLY B 1 75 ? -53.88118 -26.41417 4.31371 1.000 38.07426 73 GLY B C 1
ATOM 4017 O O . GLY B 1 75 ? -54.31672 -25.26119 4.40131 1.000 40.65278 73 GLY B O 1
ATOM 4018 N N . GLU B 1 76 ? -54.63151 -27.47526 4.55283 1.000 31.72313 74 GLU B N 1
ATOM 4019 C CA . GLU B 1 76 ? -56.04216 -27.34606 4.88409 1.000 37.00010 74 GLU B CA 1
ATOM 4020 C C . GLU B 1 76 ? -56.12956 -27.29236 6.39584 1.000 41.46984 74 GLU B C 1
ATOM 4021 O O . GLU B 1 76 ? -55.85991 -28.29044 7.06966 1.000 49.06334 74 GLU B O 1
ATOM 4027 N N . VAL B 1 77 ? -56.52009 -26.15273 6.92293 1.000 36.46022 75 VAL B N 1
ATOM 4028 C CA . VAL B 1 77 ? -56.56315 -25.94097 8.36261 1.000 35.64942 75 VAL B CA 1
ATOM 4029 C C . VAL B 1 77 ? -58.01220 -25.94938 8.81853 1.000 40.64282 75 VAL B C 1
ATOM 4030 O O . VAL B 1 77 ? -58.87672 -25.33945 8.17694 1.000 32.96776 75 VAL B O 1
ATOM 4034 N N . THR B 1 78 ? -58.27640 -26.60628 9.94179 1.000 34.20398 76 THR B N 1
ATOM 4035 C CA . THR B 1 78 ? -59.58110 -26.49023 10.57720 1.000 42.06708 76 THR B CA 1
ATOM 4036 C C . THR B 1 78 ? -59.41562 -25.94544 11.98892 1.000 42.81321 76 THR B C 1
ATOM 4037 O O . THR B 1 78 ? -58.33531 -26.02979 12.59171 1.000 35.14366 76 THR B O 1
ATOM 4041 N N . PHE B 1 79 ? -60.49105 -25.35266 12.49964 1.000 35.02268 77 PHE B N 1
ATOM 4042 C CA . PHE B 1 79 ? -60.45165 -24.74248 13.81568 1.000 31.48584 77 PHE B CA 1
ATOM 4043 C C . PHE B 1 79 ? -61.66888 -25.27191 14.56440 1.000 40.08791 77 PHE B C 1
ATOM 4044 O O . PHE B 1 79 ? -62.71216 -25.52725 13.96195 1.000 50.07031 77 PHE B O 1
ATOM 4052 N N . ASP B 1 80 ? -61.53178 -25.47073 15.86073 1.000 27.89100 78 ASP B N 1
ATOM 4053 C CA . ASP B 1 80 ? -62.59409 -26.02711 16.68374 1.000 23.55484 78 ASP B CA 1
ATOM 4054 C C . ASP B 1 80 ? -62.93525 -24.99508 17.75361 1.000 30.43464 78 ASP B C 1
ATOM 4055 O O . ASP B 1 80 ? -62.12510 -24.74707 18.64179 1.000 28.10343 78 ASP B O 1
ATOM 4060 N N . TYR B 1 81 ? -64.12616 -24.36535 17.67443 1.000 26.62058 79 TYR B N 1
ATOM 4061 C CA . TYR B 1 81 ? -64.46359 -23.38211 18.70073 1.000 25.21883 79 TYR B CA 1
ATOM 4062 C C . TYR B 1 81 ? -64.53251 -24.01340 20.08616 1.000 26.17273 79 TYR B C 1
ATOM 4063 O O . TYR B 1 81 ? -64.32313 -23.33643 21.10381 1.000 28.74689 79 TYR B O 1
ATOM 4072 N N . GLY B 1 82 ? -64.89425 -25.28895 20.16406 1.000 27.40342 80 GLY B N 1
ATOM 4073 C CA . GLY B 1 82 ? -65.01481 -25.90590 21.47643 1.000 32.75112 80 GLY B CA 1
ATOM 4074 C C . GLY B 1 82 ? -63.70361 -25.88425 22.25356 1.000 29.71611 80 GLY B C 1
ATOM 4075 O O . GLY B 1 82 ? -63.69439 -25.73381 23.48257 1.000 26.96165 80 GLY B O 1
ATOM 4076 N N . ILE B 1 83 ? -62.59156 -26.05069 21.55313 1.000 29.14989 81 ILE B N 1
ATOM 4077 C CA . ILE B 1 83 ? -61.27457 -25.95375 22.19890 1.000 28.73108 81 ILE B CA 1
ATOM 4078 C C . ILE B 1 83 ? -60.98730 -24.50747 22.60106 1.000 27.68857 81 ILE B C 1
ATOM 4079 O O . ILE B 1 83 ? -60.39233 -24.25930 23.65090 1.000 30.34562 81 ILE B O 1
ATOM 4084 N N . ALA B 1 84 ? -61.38336 -23.52542 21.77580 1.000 28.10230 82 ALA B N 1
ATOM 4085 C CA . ALA B 1 84 ? -61.28494 -22.12468 22.20464 1.000 25.73366 82 ALA B CA 1
ATOM 4086 C C . ALA B 1 84 ? -62.09883 -21.88402 23.47965 1.000 28.12504 82 ALA B C 1
ATOM 4087 O O . ALA B 1 84 ? -61.62716 -21.23523 24.44620 1.000 27.61209 82 ALA B O 1
ATOM 4089 N N . TYR B 1 85 ? -63.34984 -22.36552 23.49239 1.000 24.55878 83 TYR B N 1
ATOM 4090 C CA . TYR B 1 85 ? -64.17399 -22.24053 24.67972 1.000 23.76088 83 TYR B CA 1
ATOM 4091 C C . TYR B 1 85 ? -63.48319 -22.87281 25.88377 1.000 24.88902 83 TYR B C 1
ATOM 4092 O O . TYR B 1 85 ? -63.39145 -22.27162 26.96505 1.000 28.44821 83 TYR B O 1
ATOM 4101 N N . ASP B 1 86 ? -62.99940 -24.10616 25.72120 1.000 24.04251 84 ASP B N 1
ATOM 4102 C CA . ASP B 1 86 ? -62.39364 -24.80993 26.86011 1.000 28.04764 84 ASP B CA 1
ATOM 4103 C C . ASP B 1 86 ? -61.22007 -24.03187 27.42691 1.000 27.93694 84 ASP B C 1
ATOM 4104 O O . ASP B 1 86 ? -61.08203 -23.92808 28.65846 1.000 26.55481 84 ASP B O 1
ATOM 4109 N N . ARG B 1 87 ? -60.34297 -23.52161 26.53227 1.000 27.90714 85 ARG B N 1
ATOM 4110 C CA . ARG B 1 87 ? -59.20901 -22.70244 26.95967 1.000 26.51381 85 ARG B CA 1
ATOM 4111 C C . ARG B 1 87 ? -59.68958 -21.45589 27.69704 1.000 30.57564 85 ARG B C 1
ATOM 4112 O O . ARG B 1 87 ? -59.12684 -21.10324 28.74798 1.000 25.73055 85 ARG B O 1
ATOM 4120 N N . SER B 1 88 ? -60.75159 -20.79104 27.19187 1.000 25.34339 86 SER B N 1
ATOM 4121 C CA . SER B 1 88 ? -61.23371 -19.57575 27.87016 1.000 23.94106 86 SER B CA 1
ATOM 4122 C C . SER B 1 88 ? -61.68498 -19.88187 29.29012 1.000 26.91725 86 SER B C 1
ATOM 4123 O O . SER B 1 88 ? -61.43649 -19.07776 30.20161 1.000 26.14071 86 SER B O 1
ATOM 4126 N N . ARG B 1 89 ? -62.29106 -21.07088 29.51612 1.000 25.35354 87 ARG B N 1
ATOM 4127 C CA . ARG B 1 89 ? -62.75892 -21.41180 30.85716 1.000 26.08453 87 ARG B CA 1
ATOM 4128 C C . ARG B 1 89 ? -61.58222 -21.74851 31.74906 1.000 25.80298 87 ARG B C 1
ATOM 4129 O O . ARG B 1 89 ? -61.56739 -21.38751 32.92517 1.000 30.15486 87 ARG B O 1
ATOM 4137 N N . LYS B 1 90 ? -60.56144 -22.41334 31.21049 1.000 30.62341 88 LYS B N 1
ATOM 4138 C CA . LYS B 1 90 ? -59.41651 -22.70948 32.06897 1.000 32.12522 88 LYS B CA 1
ATOM 4139 C C . LYS B 1 90 ? -58.65586 -21.44586 32.41035 1.000 26.53985 88 LYS B C 1
ATOM 4140 O O . LYS B 1 90 ? -58.14368 -21.31575 33.52641 1.000 28.71530 88 LYS B O 1
ATOM 4146 N N . VAL B 1 91 ? -58.60180 -20.48671 31.47658 1.000 28.14640 89 VAL B N 1
ATOM 4147 C CA . VAL B 1 91 ? -57.95692 -19.20552 31.78702 1.000 30.99422 89 VAL B CA 1
ATOM 4148 C C . VAL B 1 91 ? -58.71774 -18.47841 32.89506 1.000 24.29615 89 VAL B C 1
ATOM 4149 O O . VAL B 1 91 ? -58.11561 -18.01632 33.88656 1.000 27.99695 89 VAL B O 1
ATOM 4153 N N . ALA B 1 92 ? -60.05774 -18.38902 32.75535 1.000 23.70180 90 ALA B N 1
ATOM 4154 C CA . ALA B 1 92 ? -60.87855 -17.72488 33.76047 1.000 21.11156 90 ALA B CA 1
ATOM 4155 C C . ALA B 1 92 ? -60.68891 -18.39037 35.11405 1.000 25.81117 90 ALA B C 1
ATOM 4156 O O . ALA B 1 92 ? -60.54874 -17.69908 36.12072 1.000 26.76815 90 ALA B O 1
ATOM 4158 N N . GLU B 1 93 ? -60.71328 -19.73962 35.15129 1.000 23.77661 91 GLU B N 1
ATOM 4159 C CA . GLU B 1 93 ? -60.61082 -20.44251 36.44491 1.000 32.26006 91 GLU B CA 1
ATOM 4160 C C . GLU B 1 93 ? -59.25987 -20.20436 37.11525 1.000 29.41928 91 GLU B C 1
ATOM 4161 O O . GLU B 1 93 ? -59.17754 -20.08148 38.34876 1.000 30.44489 91 GLU B O 1
ATOM 4167 N N . GLY B 1 94 ? -58.18227 -20.18665 36.33552 1.000 24.53749 92 GLY B N 1
ATOM 4168 C CA . GLY B 1 94 ? -56.89298 -19.84769 36.93146 1.000 31.54440 92 GLY B CA 1
ATOM 4169 C C . GLY B 1 94 ? -56.85676 -18.45178 37.53556 1.000 31.28889 92 GLY B C 1
ATOM 4170 O O . GLY B 1 94 ? -56.27304 -18.24831 38.60421 1.000 29.51972 92 GLY B O 1
ATOM 4171 N N . ARG B 1 95 ? -57.47611 -17.46281 36.86984 1.000 25.75177 93 ARG B N 1
ATOM 4172 C CA . ARG B 1 95 ? -57.43683 -16.11434 37.45334 1.000 28.23548 93 ARG B CA 1
ATOM 4173 C C . ARG B 1 95 ? -58.33777 -16.01437 38.68127 1.000 28.07265 93 ARG B C 1
ATOM 4174 O O . ARG B 1 95 ? -58.02701 -15.27122 39.62506 1.000 25.82588 93 ARG B O 1
ATOM 4182 N N . VAL B 1 96 ? -59.46556 -16.73743 38.69412 1.000 24.17706 94 VAL B N 1
ATOM 4183 C CA . VAL B 1 96 ? -60.30566 -16.69598 39.88363 1.000 23.57611 94 VAL B CA 1
ATOM 4184 C C . VAL B 1 96 ? -59.56133 -17.28957 41.07453 1.000 25.02521 94 VAL B C 1
ATOM 4185 O O . VAL B 1 96 ? -59.58978 -16.74128 42.18428 1.000 26.71682 94 VAL B O 1
ATOM 4189 N N . ALA B 1 97 ? -58.84279 -18.39473 40.85852 1.000 27.90917 95 ALA B N 1
ATOM 4190 C CA . ALA B 1 97 ? -58.01610 -18.97480 41.92280 1.000 30.76013 95 ALA B CA 1
ATOM 4191 C C . ALA B 1 97 ? -56.98297 -17.97259 42.38675 1.000 32.75816 95 ALA B C 1
ATOM 4192 O O . ALA B 1 97 ? -56.65655 -17.92570 43.57545 1.000 26.97845 95 ALA B O 1
ATOM 4194 N N . GLY B 1 98 ? -56.50445 -17.12088 41.46111 1.000 28.69403 96 GLY B N 1
ATOM 4195 C CA . GLY B 1 98 ? -55.64326 -16.01178 41.85830 1.000 26.97299 96 GLY B CA 1
ATOM 4196 C C . GLY B 1 98 ? -56.29505 -15.04700 42.83686 1.000 27.35267 96 GLY B C 1
ATOM 4197 O O . GLY B 1 98 ? -55.65023 -14.59489 43.79117 1.000 29.30864 96 GLY B O 1
ATOM 4198 N N . VAL B 1 99 ? -57.57146 -14.69089 42.60716 1.000 26.15426 97 VAL B N 1
ATOM 4199 C CA . VAL B 1 99 ? -58.21636 -13.76805 43.52964 1.000 22.05386 97 VAL B CA 1
ATOM 4200 C C . VAL B 1 99 ? -58.25074 -14.38147 44.94259 1.000 26.79491 97 VAL B C 1
ATOM 4201 O O . VAL B 1 99 ? -58.02846 -13.68785 45.93654 1.000 26.94561 97 VAL B O 1
ATOM 4205 N N . HIS B 1 100 ? -58.58794 -15.66349 45.04929 1.000 29.84119 98 HIS B N 1
ATOM 4206 C CA . HIS B 1 100 ? -58.63640 -16.30734 46.37037 1.000 27.73050 98 HIS B CA 1
ATOM 4207 C C . HIS B 1 100 ? -57.25148 -16.32596 47.01410 1.000 31.59654 98 HIS B C 1
ATOM 4208 O O . HIS B 1 100 ? -57.11384 -16.09326 48.22462 1.000 30.97886 98 HIS B O 1
ATOM 4215 N N . PHE B 1 101 ? -56.22059 -16.62955 46.22681 1.000 29.12048 99 PHE B N 1
ATOM 4216 C CA . PHE B 1 101 ? -54.85500 -16.53140 46.73894 1.000 24.41255 99 PHE B CA 1
ATOM 4217 C C . PHE B 1 101 ? -54.59500 -15.15346 47.33308 1.000 30.76252 99 PHE B C 1
ATOM 4218 O O . PHE B 1 101 ? -54.02475 -15.04348 48.42834 1.000 33.42231 99 PHE B O 1
ATOM 4226 N N . LEU B 1 102 ? -55.01466 -14.08130 46.64084 1.000 30.22685 100 LEU B N 1
ATOM 4227 C CA . LEU B 1 102 ? -54.70409 -12.73619 47.13615 1.000 28.59813 100 LEU B CA 1
ATOM 4228 C C . LEU B 1 102 ? -55.53584 -12.40701 48.36218 1.000 34.18849 100 LEU B C 1
ATOM 4229 O O . LEU B 1 102 ? -55.11794 -11.59687 49.19618 1.000 28.66872 100 LEU B O 1
ATOM 4234 N N . MET B 1 103 ? -56.76034 -12.93910 48.42064 1.000 27.73047 101 MET B N 1
ATOM 4235 C CA . MET B 1 103 ? -57.59136 -12.76683 49.60941 1.000 29.48337 101 MET B CA 1
ATOM 4236 C C . MET B 1 103 ? -56.86775 -13.36042 50.83085 1.000 28.13315 101 MET B C 1
ATOM 4237 O O . MET B 1 103 ? -56.74090 -12.70480 51.85707 1.000 30.65577 101 MET B O 1
ATOM 4242 N N . LYS B 1 104 ? -56.36986 -14.60200 50.72374 1.000 32.19040 102 LYS B N 1
ATOM 4243 C CA . LYS B 1 104 ? -55.62928 -15.21822 51.83795 1.000 28.94115 102 LYS B CA 1
ATOM 4244 C C . LYS B 1 104 ? -54.31552 -14.48626 52.12346 1.000 38.47617 102 LYS B C 1
ATOM 4245 O O . LYS B 1 104 ? -53.96717 -14.25330 53.29357 1.000 35.00052 102 LYS B O 1
ATOM 4251 N N . LYS B 1 105 ? -53.55307 -14.13458 51.07529 1.000 32.04483 103 LYS B N 1
ATOM 4252 C CA . LYS B 1 105 ? -52.28586 -13.42700 51.29078 1.000 32.91301 103 LYS B CA 1
ATOM 4253 C C . LYS B 1 105 ? -52.50136 -12.16666 52.10803 1.000 34.23449 103 LYS B C 1
ATOM 4254 O O . LYS B 1 105 ? -51.68225 -11.83033 52.97601 1.000 34.92276 103 LYS B O 1
ATOM 4260 N N . ASN B 1 106 ? -53.58917 -11.44843 51.84656 1.000 30.38933 104 ASN B N 1
ATOM 4261 C CA . ASN B 1 106 ? -53.83746 -10.21405 52.57300 1.000 28.20003 104 ASN B CA 1
ATOM 4262 C C . ASN B 1 106 ? -54.71611 -10.41271 53.80859 1.000 29.13738 104 ASN B C 1
ATOM 4263 O O . ASN B 1 106 ? -55.16787 -9.43544 54.37696 1.000 31.04685 104 ASN B O 1
ATOM 4268 N N . LYS B 1 107 ? -54.98729 -11.64570 54.20640 1.000 31.22029 105 LYS B N 1
ATOM 4269 C CA . LYS B 1 107 ? -55.79054 -11.91737 55.41222 1.000 33.27172 105 LYS B CA 1
ATOM 4270 C C . LYS B 1 107 ? -57.15908 -11.22780 55.38301 1.000 35.19526 105 LYS B C 1
ATOM 4271 O O . LYS B 1 107 ? -57.66152 -10.73090 56.39279 1.000 34.67485 105 LYS B O 1
ATOM 4277 N N . ILE B 1 108 ? -57.76659 -11.18319 54.22427 1.000 32.03145 106 ILE B N 1
ATOM 4278 C CA . ILE B 1 108 ? -59.12542 -10.69267 54.04660 1.000 29.84634 106 ILE B CA 1
ATOM 4279 C C . ILE B 1 108 ? -60.08933 -11.84641 54.30585 1.000 33.07895 106 ILE B C 1
ATOM 4280 O O . ILE B 1 108 ? -59.84543 -12.97552 53.85178 1.000 33.08075 106 ILE B O 1
ATOM 4285 N N . THR B 1 109 ? -61.16290 -11.58410 55.07209 1.000 30.59562 107 THR B N 1
ATOM 4286 C CA . THR B 1 109 ? -62.20542 -12.57658 55.34739 1.000 30.73450 107 THR B CA 1
ATOM 4287 C C . THR B 1 109 ? -63.17333 -12.66079 54.17317 1.000 28.81586 107 THR B C 1
ATOM 4288 O O . THR B 1 109 ? -63.82057 -11.66623 53.86621 1.000 31.43832 107 THR B O 1
ATOM 4292 N N . GLU B 1 110 ? -63.30635 -13.84324 53.55641 1.000 30.29183 108 GLU B N 1
ATOM 4293 C CA . GLU B 1 110 ? -64.35015 -14.08965 52.55198 1.000 25.61321 108 GLU B CA 1
ATOM 4294 C C . GLU B 1 110 ? -65.65935 -14.48683 53.24180 1.000 37.67178 108 GLU B C 1
ATOM 4295 O O . GLU B 1 110 ? -65.68771 -15.45781 53.99890 1.000 38.46488 108 GLU B O 1
ATOM 4301 N N . ILE B 1 111 ? -66.74336 -13.84229 52.85058 1.000 31.91367 109 ILE B N 1
ATOM 4302 C CA . ILE B 1 111 ? -68.10228 -14.18724 53.27388 1.000 28.45133 109 ILE B CA 1
ATOM 4303 C C . ILE B 1 111 ? -68.87630 -14.65042 52.04933 1.000 32.48981 109 ILE B C 1
ATOM 4304 O O . ILE B 1 111 ? -69.15662 -13.85137 51.14707 1.000 32.08297 109 ILE B O 1
ATOM 4309 N N . HIS B 1 112 ? -69.24905 -15.92746 52.01183 1.000 28.36672 110 HIS B N 1
ATOM 4310 C CA . HIS B 1 112 ? -69.86487 -16.48011 50.81075 1.000 35.14921 110 HIS B CA 1
ATOM 4311 C C . HIS B 1 112 ? -71.38845 -16.36288 50.86910 1.000 36.72603 110 HIS B C 1
ATOM 4312 O O . HIS B 1 112 ? -72.11119 -17.29573 51.25617 1.000 34.78040 110 HIS B O 1
ATOM 4319 N N . GLY B 1 113 ? -71.88990 -15.19657 50.48621 1.000 30.47926 111 GLY B N 1
ATOM 4320 C CA . GLY B 1 113 ? -73.32299 -15.03223 50.41718 1.000 29.71998 111 GLY B CA 1
ATOM 4321 C C . GLY B 1 113 ? -73.68909 -13.70292 49.81205 1.000 31.48905 111 GLY B C 1
ATOM 4322 O O . GLY B 1 113 ? -72.85372 -13.00146 49.24881 1.000 34.13941 111 GLY B O 1
ATOM 4323 N N . TYR B 1 114 ? -74.96679 -13.36302 49.91990 1.000 30.32494 112 TYR B N 1
ATOM 4324 C CA . TYR B 1 114 ? -75.51875 -12.13807 49.34961 1.000 28.46860 112 TYR B CA 1
ATOM 4325 C C . TYR B 1 114 ? -75.87399 -11.16211 50.46905 1.000 37.88061 112 TYR B C 1
ATOM 4326 O O . TYR B 1 114 ? -76.53211 -11.54771 51.43796 1.000 36.02400 112 TYR B O 1
ATOM 4335 N N . GLY B 1 115 ? -75.43427 -9.91227 50.34212 1.000 31.67339 113 GLY B N 1
ATOM 4336 C CA . GLY B 1 115 ? -75.57618 -8.90251 51.39095 1.000 31.45088 113 GLY B CA 1
ATOM 4337 C C . GLY B 1 115 ? -76.74762 -7.96194 51.15481 1.000 35.63632 113 GLY B C 1
ATOM 4338 O O . GLY B 1 115 ? -76.90406 -7.39455 50.06491 1.000 32.68753 113 GLY B O 1
ATOM 4339 N N . THR B 1 116 ? -77.55531 -7.76295 52.20862 1.000 26.24562 114 THR B N 1
ATOM 4340 C CA . THR B 1 116 ? -78.58735 -6.72589 52.20015 1.000 30.17022 114 THR B CA 1
ATOM 4341 C C . THR B 1 116 ? -78.36390 -5.78512 53.37609 1.000 31.88477 114 THR B C 1
ATOM 4342 O O . THR B 1 116 ? -78.18767 -6.27007 54.49368 1.000 34.18307 114 THR B O 1
ATOM 4346 N N . PHE B 1 117 ? -78.39846 -4.45925 53.16026 1.000 29.52061 115 PHE B N 1
ATOM 4347 C CA . PHE B 1 117 ? -78.21920 -3.53584 54.28880 1.000 28.83434 115 PHE B CA 1
ATOM 4348 C C . PHE B 1 117 ? -79.43776 -3.57502 55.21185 1.000 32.11618 115 PHE B C 1
ATOM 4349 O O . PHE B 1 117 ? -80.58319 -3.53761 54.74028 1.000 32.30483 115 PHE B O 1
ATOM 4357 N N . ALA B 1 118 ? -79.19409 -3.63322 56.52538 1.000 39.36327 116 ALA B N 1
ATOM 4358 C CA . ALA B 1 118 ? -80.28939 -3.39630 57.48456 1.000 35.05574 116 ALA B CA 1
ATOM 4359 C C . ALA B 1 118 ? -80.39113 -1.93507 57.90166 1.000 40.74340 116 ALA B C 1
ATOM 4360 O O . ALA B 1 118 ? -81.48879 -1.46553 58.23832 1.000 41.92195 116 ALA B O 1
ATOM 4362 N N . ASP B 1 119 ? -79.28325 -1.20979 57.86960 1.000 35.49741 117 ASP B N 1
ATOM 4363 C CA . ASP B 1 119 ? -79.16544 0.20535 58.22043 1.000 42.15354 117 ASP B CA 1
ATOM 4364 C C . ASP B 1 119 ? -77.76537 0.63309 57.78451 1.000 46.50919 117 ASP B C 1
ATOM 4365 O O . ASP B 1 119 ? -77.01845 -0.18096 57.23612 1.000 41.24903 117 ASP B O 1
ATOM 4370 N N . ALA B 1 120 ? -77.38073 1.88612 58.07330 1.000 44.84925 118 ALA B N 1
ATOM 4371 C CA . ALA B 1 120 ? -76.10864 2.42922 57.59304 1.000 40.69132 118 ALA B CA 1
ATOM 4372 C C . ALA B 1 120 ? -74.87342 1.70220 58.11148 1.000 46.15168 118 ALA B C 1
ATOM 4373 O O . ALA B 1 120 ? -73.78342 1.96621 57.60057 1.000 47.68809 118 ALA B O 1
ATOM 4375 N N . ASN B 1 121 ? -74.97753 0.83605 59.13031 1.000 37.85821 119 ASN B N 1
ATOM 4376 C CA . ASN B 1 121 ? -73.78942 0.17945 59.65859 1.000 39.01193 119 ASN B CA 1
ATOM 4377 C C . ASN B 1 121 ? -73.98535 -1.30628 59.81548 1.000 31.60031 119 ASN B C 1
ATOM 4378 O O . ASN B 1 121 ? -73.12593 -1.95577 60.38257 1.000 37.70733 119 ASN B O 1
ATOM 4383 N N . THR B 1 122 ? -75.02520 -1.87812 59.21419 1.000 34.35299 120 THR B N 1
ATOM 4384 C CA . THR B 1 122 ? -75.33358 -3.28224 59.40931 1.000 37.41279 120 THR B CA 1
ATOM 4385 C C . THR B 1 122 ? -75.67980 -3.90060 58.07889 1.000 37.99612 120 THR B C 1
ATOM 4386 O O . THR B 1 122 ? -76.53589 -3.37182 57.36703 1.000 35.93781 120 THR B O 1
ATOM 4390 N N . LEU B 1 123 ? -75.08149 -5.06121 57.80649 1.000 36.84972 121 LEU B N 1
ATOM 4391 C CA . LEU B 1 123 ? -75.35994 -5.84599 56.61837 1.000 39.12316 121 LEU B CA 1
ATOM 4392 C C . LEU B 1 123 ? -75.86405 -7.21838 57.03928 1.000 31.92852 121 LEU B C 1
ATOM 4393 O O . LEU B 1 123 ? -75.23101 -7.89671 57.84660 1.000 38.25313 121 LEU B O 1
ATOM 4398 N N . LEU B 1 124 ? -77.01471 -7.62463 56.51933 1.000 31.70719 122 LEU B N 1
ATOM 4399 C CA . LEU B 1 124 ? -77.48866 -8.98053 56.72054 1.000 35.98477 122 LEU B CA 1
ATOM 4400 C C . LEU B 1 124 ? -77.09491 -9.82732 55.51695 1.000 33.27952 122 LEU B C 1
ATOM 4401 O O . LEU B 1 124 ? -77.26415 -9.40209 54.37803 1.000 38.32903 122 LEU B O 1
ATOM 4406 N N . VAL B 1 125 ? -76.56158 -11.01093 55.75499 1.000 37.39370 123 VAL B N 1
ATOM 4407 C CA . VAL B 1 125 ? -76.05786 -11.83947 54.66354 1.000 38.65928 123 VAL B CA 1
ATOM 4408 C C . VAL B 1 125 ? -76.87227 -13.12530 54.60815 1.000 45.69375 123 VAL B C 1
ATOM 4409 O O . VAL B 1 125 ? -76.99228 -13.82772 55.62379 1.000 42.04720 123 VAL B O 1
ATOM 4413 N N . ASP B 1 126 ? -77.41520 -13.44188 53.42803 1.000 32.90368 124 ASP B N 1
ATOM 4414 C CA . ASP B 1 126 ? -77.94056 -14.78217 53.14666 1.000 35.55362 124 ASP B CA 1
ATOM 4415 C C . ASP B 1 126 ? -76.78178 -15.65746 52.68886 1.000 44.10087 124 ASP B C 1
ATOM 4416 O O . ASP B 1 126 ? -76.26343 -15.47654 51.58066 1.000 34.98213 124 ASP B O 1
ATOM 4421 N N . LEU B 1 127 ? -76.35389 -16.58351 53.54372 1.000 33.57569 125 LEU B N 1
ATOM 4422 C CA . LEU B 1 127 ? -75.18591 -17.39425 53.21949 1.000 33.59383 125 LEU B CA 1
ATOM 4423 C C . LEU B 1 127 ? -75.48646 -18.41296 52.12550 1.000 44.13904 125 LEU B C 1
ATOM 4424 O O . LEU B 1 127 ? -76.59276 -18.95541 52.05405 1.000 44.13495 125 LEU B O 1
ATOM 4429 N N . ASN B 1 128 ? -74.48632 -18.67127 51.25578 1.000 37.89212 126 ASN B N 1
ATOM 4430 C CA . ASN B 1 128 ? -74.64793 -19.73242 50.24816 1.000 36.24391 126 ASN B CA 1
ATOM 4431 C C . ASN B 1 128 ? -75.00346 -21.08264 50.88757 1.000 39.77876 126 ASN B C 1
ATOM 4432 O O . ASN B 1 128 ? -75.65755 -21.90952 50.24646 1.000 48.67448 126 ASN B O 1
ATOM 4437 N N . ASP B 1 129 ? -74.57342 -21.34005 52.12528 1.000 46.73000 127 ASP B N 1
ATOM 4438 C CA . ASP B 1 129 ? -74.96824 -22.57816 52.82511 1.000 57.82199 127 ASP B CA 1
ATOM 4439 C C . ASP B 1 129 ? -76.40096 -22.56524 53.39624 1.000 50.58128 127 ASP B C 1
ATOM 4440 O O . ASP B 1 129 ? -76.75704 -23.49135 54.12581 1.000 66.79062 127 ASP B O 1
ATOM 4445 N N . GLY B 1 130 ? -77.22327 -21.56821 53.11930 1.000 52.51577 128 GLY B N 1
ATOM 4446 C CA . GLY B 1 130 ? -78.56802 -21.51395 53.66122 1.000 52.50883 128 GLY B CA 1
ATOM 4447 C C . GLY B 1 130 ? -78.71726 -20.69990 54.93746 1.000 55.07945 128 GLY B C 1
ATOM 4448 O O . GLY B 1 130 ? -79.82165 -20.21441 55.21885 1.000 48.16580 128 GLY B O 1
ATOM 4449 N N . GLY B 1 131 ? -77.64286 -20.51982 55.70650 1.000 43.43317 129 GLY B N 1
ATOM 4450 C CA . GLY B 1 131 ? -77.72841 -19.70287 56.90421 1.000 37.87915 129 GLY B CA 1
ATOM 4451 C C . GLY B 1 131 ? -77.93392 -18.22283 56.61473 1.000 44.10583 129 GLY B C 1
ATOM 4452 O O . GLY B 1 131 ? -77.95514 -17.75056 55.47396 1.000 42.08742 129 GLY B O 1
ATOM 4453 N N . THR B 1 132 ? -78.11499 -17.46541 57.69601 1.000 43.96933 130 THR B N 1
ATOM 4454 C CA . THR B 1 132 ? -78.24672 -16.01463 57.62705 1.000 35.33785 130 THR B CA 1
ATOM 4455 C C . THR B 1 132 ? -77.42744 -15.43861 58.75872 1.000 44.15084 130 THR B C 1
ATOM 4456 O O . THR B 1 132 ? -77.47629 -15.93219 59.88959 1.000 50.53604 130 THR B O 1
ATOM 4460 N N . GLU B 1 133 ? -76.65661 -14.40977 58.44833 1.000 39.70805 131 GLU B N 1
ATOM 4461 C CA . GLU B 1 133 ? -75.71543 -13.84418 59.39876 1.000 49.52600 131 GLU B CA 1
ATOM 4462 C C . GLU B 1 133 ? -75.73583 -12.32744 59.27029 1.000 41.01477 131 GLU B C 1
ATOM 4463 O O . GLU B 1 133 ? -76.20222 -11.77251 58.27909 1.000 49.40976 131 GLU B O 1
ATOM 4469 N N . SER B 1 134 ? -75.24496 -11.65529 60.29152 1.000 36.46735 132 SER B N 1
ATOM 4470 C CA . SER B 1 134 ? -75.23483 -10.20910 60.34473 1.000 39.66968 132 SER B CA 1
ATOM 4471 C C . SER B 1 134 ? -73.79503 -9.75595 60.48938 1.000 44.28674 132 SER B C 1
ATOM 4472 O O . SER B 1 134 ? -72.96217 -10.47307 61.04513 1.000 51.66176 132 SER B O 1
ATOM 4475 N N . VAL B 1 135 ? -73.49814 -8.56691 59.97856 1.000 41.92262 133 VAL B N 1
ATOM 4476 C CA . VAL B 1 135 ? -72.14633 -8.03640 60.08462 1.000 35.50110 133 VAL B CA 1
ATOM 4477 C C . VAL B 1 135 ? -72.26712 -6.54272 60.25107 1.000 34.65967 133 VAL B C 1
ATOM 4478 O O . VAL B 1 135 ? -73.03840 -5.89273 59.53808 1.000 39.68059 133 VAL B O 1
ATOM 4482 N N . THR B 1 136 ? -71.50930 -5.98165 61.18220 1.000 37.32129 134 THR B N 1
ATOM 4483 C CA . THR B 1 136 ? -71.48590 -4.53787 61.31351 1.000 36.82622 134 THR B CA 1
ATOM 4484 C C . THR B 1 136 ? -70.13957 -4.04912 60.82374 1.000 28.15376 134 THR B C 1
ATOM 4485 O O . THR B 1 136 ? -69.18917 -4.81873 60.71913 1.000 35.15609 134 THR B O 1
ATOM 4489 N N . PHE B 1 137 ? -70.06639 -2.75570 60.55683 1.000 33.44356 135 PHE B N 1
ATOM 4490 C CA . PHE B 1 137 ? -68.87887 -2.16148 59.97690 1.000 41.77564 135 PHE B CA 1
ATOM 4491 C C . PHE B 1 137 ? -68.78108 -0.67684 60.33355 1.000 31.58823 135 PHE B C 1
ATOM 4492 O O . PHE B 1 137 ? -69.79392 0.01525 60.48531 1.000 33.61613 135 PHE B O 1
ATOM 4500 N N . ASP B 1 138 ? -67.54774 -0.16717 60.31510 1.000 30.99103 136 ASP B N 1
ATOM 4501 C CA . ASP B 1 138 ? -67.32476 1.27702 60.36636 1.000 33.86987 136 ASP B CA 1
ATOM 4502 C C . ASP B 1 138 ? -67.46186 1.92654 58.98960 1.000 40.22490 136 ASP B C 1
ATOM 4503 O O . ASP B 1 138 ? -67.93784 3.06086 58.87191 1.000 36.81236 136 ASP B O 1
ATOM 4508 N N . ASN B 1 139 ? -67.03716 1.23142 57.94007 1.000 33.85439 137 ASN B N 1
ATOM 4509 C CA . ASN B 1 139 ? -67.18807 1.75230 56.58167 1.000 28.75084 137 ASN B CA 1
ATOM 4510 C C . ASN B 1 139 ? -67.58329 0.62567 55.65738 1.000 27.71447 137 ASN B C 1
ATOM 4511 O O . ASN B 1 139 ? -67.16728 -0.52314 55.86436 1.000 30.75619 137 ASN B O 1
ATOM 4516 N N . ALA B 1 140 ? -68.34696 0.96978 54.62816 1.000 27.78187 138 ALA B N 1
ATOM 4517 C CA . ALA B 1 140 ? -68.76394 0.00838 53.60904 1.000 31.87613 138 ALA B CA 1
ATOM 4518 C C . ALA B 1 140 ? -68.33987 0.48759 52.22650 1.000 28.86076 138 ALA B C 1
ATOM 4519 O O . ALA B 1 140 ? -68.42073 1.68194 51.90565 1.000 29.27668 138 ALA B O 1
ATOM 4521 N N . ILE B 1 141 ? -67.95250 -0.45232 51.38860 1.000 30.86859 139 ILE B N 1
ATOM 4522 C CA . ILE B 1 141 ? -67.61385 -0.13474 49.99289 1.000 24.30231 139 ILE B CA 1
ATOM 4523 C C . ILE B 1 141 ? -68.56263 -0.95771 49.12850 1.000 23.87215 139 ILE B C 1
ATOM 4524 O O . ILE B 1 141 ? -68.48469 -2.19841 49.09648 1.000 27.39454 139 ILE B O 1
ATOM 4529 N N . ILE B 1 142 ? -69.42575 -0.28098 48.38942 1.000 24.47806 140 ILE B N 1
ATOM 4530 C CA . ILE B 1 142 ? -70.42357 -0.96539 47.58856 1.000 26.75139 140 ILE B CA 1
ATOM 4531 C C . ILE B 1 142 ? -69.80366 -1.16849 46.21261 1.000 27.78381 140 ILE B C 1
ATOM 4532 O O . ILE B 1 142 ? -69.48844 -0.19257 45.52745 1.000 29.84955 140 ILE B O 1
ATOM 4537 N N . ALA B 1 143 ? -69.65944 -2.41879 45.81314 1.000 24.28466 141 ALA B N 1
ATOM 4538 C CA . ALA B 1 143 ? -68.95818 -2.75454 44.54644 1.000 22.50494 141 ALA B CA 1
ATOM 4539 C C . ALA B 1 143 ? -69.72781 -3.81991 43.80644 1.000 22.34690 141 ALA B C 1
ATOM 4540 O O . ALA B 1 143 ? -69.18685 -4.85713 43.40894 1.000 27.65850 141 ALA B O 1
ATOM 4542 N N . THR B 1 144 ? -70.99874 -3.58688 43.62679 1.000 22.67305 142 THR B N 1
ATOM 4543 C CA . THR B 1 144 ? -71.97212 -4.58656 43.22050 1.000 24.97260 142 THR B CA 1
ATOM 4544 C C . THR B 1 144 ? -72.17849 -4.63529 41.69684 1.000 28.72042 142 THR B C 1
ATOM 4545 O O . THR B 1 144 ? -73.00024 -5.41296 41.22870 1.000 26.19139 142 THR B O 1
ATOM 4549 N N . GLY B 1 145 ? -71.47664 -3.82100 40.92251 1.000 26.81959 143 GLY B N 1
ATOM 4550 C CA . GLY B 1 145 ? -71.50475 -3.99571 39.46588 1.000 24.33919 143 GLY B CA 1
ATOM 4551 C C . GLY B 1 145 ? -72.78461 -3.54645 38.76388 1.000 28.84010 143 GLY B C 1
ATOM 4552 O O . GLY B 1 145 ? -73.58043 -2.75330 39.28524 1.000 27.69508 143 GLY B O 1
ATOM 4553 N N . SER B 1 146 ? -72.96184 -4.06096 37.53470 1.000 27.78635 144 SER B N 1
ATOM 4554 C CA A SER B 1 146 ? -74.07707 -3.70843 36.66730 0.526 30.11622 144 SER B CA 1
ATOM 4555 C CA B SER B 1 146 ? -74.06640 -3.70683 36.65001 0.474 29.43721 144 SER B CA 1
ATOM 4556 C C . SER B 1 146 ? -74.66337 -4.96247 36.04295 1.000 26.82869 144 SER B C 1
ATOM 4557 O O . SER B 1 146 ? -74.08779 -6.04233 36.11246 1.000 30.55471 144 SER B O 1
ATOM 4562 N N . SER B 1 147 ? -75.83395 -4.80046 35.42092 1.000 26.84724 145 SER B N 1
ATOM 4563 C CA . SER B 1 147 ? -76.49941 -5.89729 34.72795 1.000 28.14271 145 SER B CA 1
ATOM 4564 C C . SER B 1 147 ? -76.90442 -5.44015 33.34366 1.000 27.35770 145 SER B C 1
ATOM 4565 O O . SER B 1 147 ? -77.06389 -4.25047 33.08676 1.000 28.92461 145 SER B O 1
ATOM 4568 N N . THR B 1 148 ? -77.08567 -6.41885 32.46402 1.000 27.31098 146 THR B N 1
ATOM 4569 C CA . THR B 1 148 ? -77.39659 -6.11793 31.06667 1.000 34.05044 146 THR B CA 1
ATOM 4570 C C . THR B 1 148 ? -78.74740 -5.41431 30.94652 1.000 30.36763 146 THR B C 1
ATOM 4571 O O . THR B 1 148 ? -79.73316 -5.84682 31.55703 1.000 30.25972 146 THR B O 1
ATOM 4575 N N . ARG B 1 149 ? -78.76889 -4.31686 30.18730 1.000 29.91470 147 ARG B N 1
ATOM 4576 C CA . ARG B 1 149 ? -79.97540 -3.57302 29.86432 1.000 31.57128 147 ARG B CA 1
ATOM 4577 C C . ARG B 1 149 ? -80.64825 -4.23042 28.65999 1.000 40.20165 147 ARG B C 1
ATOM 4578 O O . ARG B 1 149 ? -79.97048 -4.52964 27.67307 1.000 33.73654 147 ARG B O 1
ATOM 4586 N N . LEU B 1 150 ? -81.95299 -4.52585 28.75442 1.000 30.59745 148 LEU B N 1
ATOM 4587 C CA . LEU B 1 150 ? -82.63609 -5.19734 27.64561 1.000 32.72583 148 LEU B CA 1
ATOM 4588 C C . LEU B 1 150 ? -83.32175 -4.17332 26.75619 1.000 33.68132 148 LEU B C 1
ATOM 4589 O O . LEU B 1 150 ? -83.70880 -3.09827 27.22012 1.000 36.41837 148 LEU B O 1
ATOM 4594 N N . VAL B 1 151 ? -83.41729 -4.48301 25.45850 1.000 31.25328 149 VAL B N 1
ATOM 4595 C CA . VAL B 1 151 ? -84.18239 -3.57417 24.60887 1.000 31.64277 149 VAL B CA 1
ATOM 4596 C C . VAL B 1 151 ? -85.58020 -3.42820 25.21414 1.000 33.21981 149 VAL B C 1
ATOM 4597 O O . VAL B 1 151 ? -86.17978 -4.45223 25.59160 1.000 32.08314 149 VAL B O 1
ATOM 4601 N N . PRO B 1 152 ? -86.10466 -2.21106 25.37997 1.000 38.14497 150 PRO B N 1
ATOM 4602 C CA . PRO B 1 152 ? -87.44521 -2.02727 25.97673 1.000 35.48954 150 PRO B CA 1
ATOM 4603 C C . PRO B 1 152 ? -88.48995 -2.93144 25.35364 1.000 37.67474 150 PRO B C 1
ATOM 4604 O O . PRO B 1 152 ? -88.63575 -3.00424 24.13383 1.000 41.95098 150 PRO B O 1
ATOM 4608 N N . GLY B 1 153 ? -89.21859 -3.64548 26.19499 1.000 38.16194 151 GLY B N 1
ATOM 4609 C CA . GLY B 1 153 ? -90.26168 -4.49341 25.70851 1.000 35.46405 151 GLY B CA 1
ATOM 4610 C C . GLY B 1 153 ? -89.85996 -5.90515 25.37991 1.000 39.71201 151 GLY B C 1
ATOM 4611 O O . GLY B 1 153 ? -90.74474 -6.73276 25.14411 1.000 38.74128 151 GLY B O 1
ATOM 4612 N N . THR B 1 154 ? -88.56197 -6.23387 25.38829 1.000 37.45447 152 THR B N 1
ATOM 4613 C CA . THR B 1 154 ? -88.11855 -7.56836 25.01276 1.000 36.50886 152 THR B CA 1
ATOM 4614 C C . THR B 1 154 ? -87.77423 -8.35755 26.26588 1.000 31.51617 152 THR B C 1
ATOM 4615 O O . THR B 1 154 ? -87.74545 -7.82780 27.37483 1.000 34.61415 152 THR B O 1
ATOM 4619 N N . SER B 1 155 ? -87.52688 -9.63772 26.07525 1.000 30.92632 153 SER B N 1
ATOM 4620 C CA . SER B 1 155 ? -87.25583 -10.54823 27.16620 1.000 46.00536 153 SER B CA 1
ATOM 4621 C C . SER B 1 155 ? -86.15403 -11.51356 26.73705 1.000 48.23468 153 SER B C 1
ATOM 4622 O O . SER B 1 155 ? -85.86568 -11.65763 25.54431 1.000 43.73537 153 SER B O 1
ATOM 4625 N N . LEU B 1 156 ? -85.50994 -12.15406 27.71982 1.000 34.42307 154 LEU B N 1
ATOM 4626 C CA . LEU B 1 156 ? -84.53936 -13.19488 27.42815 1.000 27.11765 154 LEU B CA 1
ATOM 4627 C C . LEU B 1 156 ? -85.23265 -14.53342 27.25242 1.000 38.08435 154 LEU B C 1
ATOM 4628 O O . LEU B 1 156 ? -86.29686 -14.77257 27.81449 1.000 43.46834 154 LEU B O 1
ATOM 4633 N N . SER B 1 157 ? -84.59298 -15.43446 26.51348 1.000 34.31379 155 SER B N 1
ATOM 4634 C CA . SER B 1 157 ? -85.21177 -16.72851 26.26815 1.000 44.59163 155 SER B CA 1
ATOM 4635 C C . SER B 1 157 ? -84.14767 -17.66690 25.74435 1.000 41.31842 155 SER B C 1
ATOM 4636 O O . SER B 1 157 ? -82.96700 -17.32946 25.71839 1.000 38.96533 155 SER B O 1
ATOM 4639 N N . ALA B 1 158 ? -84.57710 -18.82691 25.24102 1.000 38.98764 156 ALA B N 1
ATOM 4640 C CA . ALA B 1 158 ? -83.61093 -19.80842 24.78870 1.000 37.13290 156 ALA B CA 1
ATOM 4641 C C . ALA B 1 158 ? -82.67024 -19.23808 23.73793 1.000 44.98010 156 ALA B C 1
ATOM 4642 O O . ALA B 1 158 ? -81.47936 -19.55300 23.73709 1.000 42.00966 156 ALA B O 1
ATOM 4644 N N . ASN B 1 159 ? -83.18785 -18.42059 22.81469 1.000 35.38543 157 ASN B N 1
ATOM 4645 C CA . ASN B 1 159 ? -82.38213 -17.92800 21.71657 1.000 32.38144 157 ASN B CA 1
ATOM 4646 C C . ASN B 1 159 ? -82.14257 -16.43306 21.78789 1.000 27.52116 157 ASN B C 1
ATOM 4647 O O . ASN B 1 159 ? -81.70847 -15.85806 20.80885 1.000 29.86621 157 ASN B O 1
ATOM 4652 N N . VAL B 1 160 ? -82.42433 -15.80212 22.92096 1.000 32.14926 158 VAL B N 1
ATOM 4653 C CA . VAL B 1 160 ? -82.21097 -14.37351 23.11675 1.000 28.36201 158 VAL B CA 1
ATOM 4654 C C . VAL B 1 160 ? -81.46381 -14.23056 24.41670 1.000 27.42249 158 VAL B C 1
ATOM 4655 O O . VAL B 1 160 ? -82.02810 -14.47228 25.49354 1.000 31.19188 158 VAL B O 1
ATOM 4659 N N . VAL B 1 161 ? -80.18081 -13.85438 24.32409 1.000 31.47279 159 VAL B N 1
ATOM 4660 C CA . VAL B 1 161 ? -79.23182 -14.08330 25.40499 1.000 31.31256 159 VAL B CA 1
ATOM 4661 C C . VAL B 1 161 ? -78.48508 -12.78637 25.66762 1.000 27.41878 159 VAL B C 1
ATOM 4662 O O . VAL B 1 161 ? -78.48545 -11.86957 24.83846 1.000 28.65834 159 VAL B O 1
ATOM 4666 N N . THR B 1 162 ? -77.89632 -12.70067 26.86379 1.000 26.18060 160 THR B N 1
ATOM 4667 C CA . THR B 1 162 ? -76.91652 -11.66083 27.18785 1.000 27.59350 160 THR B CA 1
ATOM 4668 C C . THR B 1 162 ? -75.51651 -12.21323 26.97028 1.000 28.87023 160 THR B C 1
ATOM 4669 O O . THR B 1 162 ? -75.34915 -13.36745 26.62046 1.000 28.46066 160 THR B O 1
ATOM 4673 N N . TYR B 1 163 ? -74.49741 -11.37122 27.20761 1.000 27.65848 161 TYR B N 1
ATOM 4674 C CA . TYR B 1 163 ? -73.10842 -11.83769 27.06770 1.000 26.86197 161 TYR B CA 1
ATOM 4675 C C . TYR B 1 163 ? -72.85019 -13.10200 27.88625 1.000 28.04386 161 TYR B C 1
ATOM 4676 O O . TYR B 1 163 ? -72.00758 -13.93271 27.50592 1.000 29.71123 161 TYR B O 1
ATOM 4685 N N . GLU B 1 164 ? -73.57228 -13.26589 29.01288 1.000 24.85595 162 GLU B N 1
ATOM 4686 C CA . GLU B 1 164 ? -73.23380 -14.30187 29.97415 1.000 28.05684 162 GLU B CA 1
ATOM 4687 C C . GLU B 1 164 ? -73.53385 -15.66751 29.40282 1.000 30.57954 162 GLU B C 1
ATOM 4688 O O . GLU B 1 164 ? -72.66335 -16.54884 29.37112 1.000 29.16522 162 GLU B O 1
ATOM 4694 N N . GLU B 1 165 ? -74.75683 -15.84617 28.88618 1.000 31.24357 163 GLU B N 1
ATOM 4695 C CA . GLU B 1 165 ? -75.09586 -17.11873 28.25195 1.000 26.60530 163 GLU B CA 1
ATOM 4696 C C . GLU B 1 165 ? -74.28185 -17.33997 26.99076 1.000 26.79449 163 GLU B C 1
ATOM 4697 O O . GLU B 1 165 ? -73.91979 -18.47642 26.67247 1.000 32.16873 163 GLU B O 1
ATOM 4703 N N . GLN B 1 166 ? -74.07146 -16.28810 26.20250 1.000 25.92026 164 GLN B N 1
ATOM 4704 C CA . GLN B 1 166 ? -73.29090 -16.46302 24.97769 1.000 24.29255 164 GLN B CA 1
ATOM 4705 C C . GLN B 1 166 ? -71.84770 -16.89758 25.28161 1.000 31.55130 164 GLN B C 1
ATOM 4706 O O . GLN B 1 166 ? -71.33623 -17.85944 24.68197 1.000 28.71518 164 GLN B O 1
ATOM 4712 N N . ILE B 1 167 ? -71.17048 -16.20008 26.19620 1.000 26.04629 165 ILE B N 1
ATOM 4713 C CA . ILE B 1 167 ? -69.76549 -16.52187 26.46181 1.000 25.33894 165 ILE B CA 1
ATOM 4714 C C . ILE B 1 167 ? -69.63089 -17.87525 27.14081 1.000 32.73242 165 ILE B C 1
ATOM 4715 O O . ILE B 1 167 ? -68.57966 -18.52484 27.00876 1.000 28.94104 165 ILE B O 1
ATOM 4720 N N . LEU B 1 168 ? -70.69718 -18.35276 27.82146 1.000 25.46076 166 LEU B N 1
ATOM 4721 C CA . LEU B 1 168 ? -70.65138 -19.69729 28.38409 1.000 28.14557 166 LEU B CA 1
ATOM 4722 C C . LEU B 1 168 ? -71.13286 -20.79429 27.40169 1.000 28.18952 166 LEU B C 1
ATOM 4723 O O . LEU B 1 168 ? -71.25729 -21.95778 27.80027 1.000 34.59154 166 LEU B O 1
ATOM 4728 N N . SER B 1 169 ? -71.32173 -20.48975 26.12763 1.000 25.99531 167 SER B N 1
ATOM 4729 C CA . SER B 1 169 ? -71.74559 -21.51359 25.16529 1.000 25.66683 167 SER B CA 1
ATOM 4730 C C . SER B 1 169 ? -70.54097 -22.13487 24.50495 1.000 28.11715 167 SER B C 1
ATOM 4731 O O . SER B 1 169 ? -69.76355 -21.43362 23.85362 1.000 31.93244 167 SER B O 1
ATOM 4734 N N . ARG B 1 170 ? -70.43647 -23.46412 24.57924 1.000 36.23323 168 ARG B N 1
ATOM 4735 C CA . ARG B 1 170 ? -69.40785 -24.16733 23.82168 1.000 31.63369 168 ARG B CA 1
ATOM 4736 C C . ARG B 1 170 ? -69.75995 -24.33762 22.34238 1.000 27.81458 168 ARG B C 1
ATOM 4737 O O . ARG B 1 170 ? -68.87178 -24.55486 21.50444 1.000 32.14235 168 ARG B O 1
ATOM 4745 N N . GLU B 1 171 ? -71.03560 -24.27405 22.00206 1.000 33.16451 169 GLU B N 1
ATOM 4746 C CA . GLU B 1 171 ? -71.52325 -24.46774 20.64384 1.000 35.23231 169 GLU B CA 1
ATOM 4747 C C . GLU B 1 171 ? -72.02012 -23.14111 20.09811 1.000 29.84797 169 GLU B C 1
ATOM 4748 O O . GLU B 1 171 ? -72.66161 -22.37031 20.82381 1.000 34.62273 169 GLU B O 1
ATOM 4754 N N . LEU B 1 172 ? -71.72565 -22.87487 18.78384 1.000 30.31718 170 LEU B N 1
ATOM 4755 C CA . LEU B 1 172 ? -72.06133 -21.61936 18.13401 1.000 28.85810 170 LEU B CA 1
ATOM 4756 C C . LEU B 1 172 ? -73.31694 -21.78479 17.27457 1.000 29.32693 170 LEU B C 1
ATOM 4757 O O . LEU B 1 172 ? -73.57619 -22.87009 16.74720 1.000 30.59236 170 LEU B O 1
ATOM 4762 N N . PRO B 1 173 ? -74.10732 -20.73193 17.09947 1.000 29.90105 171 PRO B N 1
ATOM 4763 C CA . PRO B 1 173 ? -75.24260 -20.79688 16.15974 1.000 33.04663 171 PRO B CA 1
ATOM 4764 C C . PRO B 1 173 ? -74.76587 -20.62023 14.73111 1.000 33.28317 171 PRO B C 1
ATOM 4765 O O . PRO B 1 173 ? -73.64428 -20.19849 14.46061 1.000 32.10250 171 PRO B O 1
ATOM 4769 N N . LYS B 1 174 ? -75.68828 -20.87989 13.79268 1.000 30.62631 172 LYS B N 1
ATOM 4770 C CA . LYS B 1 174 ? -75.35885 -20.61669 12.39256 1.000 29.82812 172 LYS B CA 1
ATOM 4771 C C . LYS B 1 174 ? -75.32923 -19.12589 12.10341 1.000 28.06906 172 LYS B C 1
ATOM 4772 O O . LYS B 1 174 ? -74.63834 -18.67238 11.17235 1.000 28.22909 172 LYS B O 1
ATOM 4778 N N . SER B 1 175 ? -76.09481 -18.35601 12.86421 1.000 28.77299 173 SER B N 1
ATOM 4779 C CA . SER B 1 175 ? -76.30291 -16.96547 12.50233 1.000 27.27625 173 SER B CA 1
ATOM 4780 C C . SER B 1 175 ? -76.72090 -16.24999 13.76517 1.000 23.33699 173 SER B C 1
ATOM 4781 O O . SER B 1 175 ? -77.31245 -16.85082 14.67968 1.000 27.94120 173 SER B O 1
ATOM 4784 N N . ILE B 1 176 ? -76.36661 -14.97098 13.85846 1.000 24.46092 174 ILE B N 1
ATOM 4785 C CA . ILE B 1 176 ? -76.70254 -14.21740 15.06592 1.000 23.02681 174 ILE B CA 1
ATOM 4786 C C . ILE B 1 176 ? -76.98904 -12.78660 14.67911 1.000 23.94934 174 ILE B C 1
ATOM 4787 O O . ILE B 1 176 ? -76.40537 -12.25763 13.73207 1.000 28.44031 174 ILE B O 1
ATOM 4792 N N . ILE B 1 177 ? -77.86942 -12.14558 15.45801 1.000 21.68400 175 ILE B N 1
ATOM 4793 C CA . ILE B 1 177 ? -78.08313 -10.71693 15.37073 1.000 21.05669 175 ILE B CA 1
ATOM 4794 C C . ILE B 1 177 ? -77.65511 -10.12895 16.70776 1.000 24.16200 175 ILE B C 1
ATOM 4795 O O . ILE B 1 177 ? -78.13565 -10.55671 17.76939 1.000 23.82751 175 ILE B O 1
ATOM 4800 N N . ILE B 1 178 ? -76.74298 -9.14680 16.67187 1.000 24.30791 176 ILE B N 1
ATOM 4801 C CA . ILE B 1 178 ? -76.24897 -8.51862 17.89790 1.000 23.69700 176 ILE B CA 1
ATOM 4802 C C . ILE B 1 178 ? -76.85418 -7.12627 17.98281 1.000 28.14361 176 ILE B C 1
ATOM 4803 O O . ILE B 1 178 ? -76.69821 -6.31583 17.06209 1.000 26.03713 176 ILE B O 1
ATOM 4808 N N . ALA B 1 179 ? -77.59860 -6.86533 19.04977 1.000 25.72307 177 ALA B N 1
ATOM 4809 C CA . ALA B 1 179 ? -78.16149 -5.53768 19.27699 1.000 28.01839 177 ALA B CA 1
ATOM 4810 C C . ALA B 1 179 ? -77.15184 -4.71064 20.06994 1.000 28.16845 177 ALA B C 1
ATOM 4811 O O . ALA B 1 179 ? -76.91395 -4.97542 21.24777 1.000 30.33585 177 ALA B O 1
ATOM 4813 N N . GLY B 1 180 ? -76.60070 -3.68727 19.43798 1.000 28.89816 178 GLY B N 1
ATOM 4814 C CA . GLY B 1 180 ? -75.67004 -2.79229 20.07512 1.000 27.79028 178 GLY B CA 1
ATOM 4815 C C . GLY B 1 180 ? -74.30384 -2.92402 19.42024 1.000 28.02078 178 GLY B C 1
ATOM 4816 O O . GLY B 1 180 ? -73.72086 -4.01423 19.39354 1.000 29.04846 178 GLY B O 1
ATOM 4817 N N . ALA B 1 181 ? -73.77864 -1.83549 18.90586 1.000 25.71782 179 ALA B N 1
ATOM 4818 C CA . ALA B 1 181 ? -72.40924 -1.84222 18.38541 1.000 22.76505 179 ALA B CA 1
ATOM 4819 C C . ALA B 1 181 ? -71.42823 -1.11818 19.30798 1.000 27.05141 179 ALA B C 1
ATOM 4820 O O . ALA B 1 181 ? -70.61637 -0.33113 18.84693 1.000 27.70524 179 ALA B O 1
ATOM 4822 N N . GLY B 1 182 ? -71.50719 -1.33827 20.62258 1.000 26.55532 180 GLY B N 1
ATOM 4823 C CA . GLY B 1 182 ? -70.42752 -0.92682 21.49277 1.000 29.09738 180 GLY B CA 1
ATOM 4824 C C . GLY B 1 182 ? -69.33529 -1.98765 21.51178 1.000 28.24904 180 GLY B C 1
ATOM 4825 O O . GLY B 1 182 ? -69.32192 -2.93135 20.71308 1.000 25.84009 180 GLY B O 1
ATOM 4826 N N . ALA B 1 183 ? -68.42105 -1.84869 22.48249 1.000 28.49418 181 ALA B N 1
ATOM 4827 C CA . ALA B 1 183 ? -67.25063 -2.72736 22.49675 1.000 29.29573 181 ALA B CA 1
ATOM 4828 C C . ALA B 1 183 ? -67.66774 -4.18763 22.61373 1.000 24.69268 181 ALA B C 1
ATOM 4829 O O . ALA B 1 183 ? -67.15023 -5.05079 21.89412 1.000 27.46857 181 ALA B O 1
ATOM 4831 N N . ILE B 1 184 ? -68.65427 -4.46723 23.45771 1.000 21.50767 182 ILE B N 1
ATOM 4832 C CA . ILE B 1 184 ? -69.05026 -5.84858 23.68581 1.000 25.86078 182 ILE B CA 1
ATOM 4833 C C . ILE B 1 184 ? -69.61518 -6.45129 22.41124 1.000 25.87930 182 ILE B C 1
ATOM 4834 O O . ILE B 1 184 ? -69.27111 -7.57991 22.01573 1.000 24.27039 182 ILE B O 1
ATOM 4839 N N . GLY B 1 185 ? -70.55709 -5.75106 21.79745 1.000 25.64289 183 GLY B N 1
ATOM 4840 C CA . GLY B 1 185 ? -71.16930 -6.29585 20.60227 1.000 25.02388 183 GLY B CA 1
ATOM 4841 C C . GLY B 1 185 ? -70.14208 -6.47470 19.49347 1.000 24.89447 183 GLY B C 1
ATOM 4842 O O . GLY B 1 185 ? -70.13790 -7.49284 18.78798 1.000 25.59513 183 GLY B O 1
ATOM 4843 N N . MET B 1 186 ? -69.24153 -5.49753 19.33647 1.000 24.99342 184 MET B N 1
ATOM 4844 C CA . MET B 1 186 ? -68.22940 -5.62026 18.28848 1.000 23.08651 184 MET B CA 1
ATOM 4845 C C . MET B 1 186 ? -67.28580 -6.77617 18.56727 1.000 24.15921 184 MET B C 1
ATOM 4846 O O . MET B 1 186 ? -66.89388 -7.50067 17.62998 1.000 24.26661 184 MET B O 1
ATOM 4851 N N . GLU B 1 187 ? -66.93667 -6.99876 19.84437 1.000 21.27593 185 GLU B N 1
ATOM 4852 C CA . GLU B 1 187 ? -66.00149 -8.08284 20.14499 1.000 20.04515 185 GLU B CA 1
ATOM 4853 C C . GLU B 1 187 ? -66.62425 -9.42691 19.91243 1.000 21.75887 185 GLU B C 1
ATOM 4854 O O . GLU B 1 187 ? -65.99964 -10.29535 19.30891 1.000 22.61407 185 GLU B O 1
ATOM 4860 N N . PHE B 1 188 ? -67.86072 -9.61799 20.37395 1.000 24.66142 186 PHE B N 1
ATOM 4861 C CA . PHE B 1 188 ? -68.54350 -10.86861 20.06618 1.000 24.93206 186 PHE B CA 1
ATOM 4862 C C . PHE B 1 188 ? -68.69515 -11.03183 18.56785 1.000 24.36167 186 PHE B C 1
ATOM 4863 O O . PHE B 1 188 ? -68.58005 -12.14660 18.06052 1.000 25.11311 186 PHE B O 1
ATOM 4871 N N . GLY B 1 189 ? -68.98631 -9.94123 17.84208 1.000 20.91813 187 GLY B N 1
ATOM 4872 C CA . GLY B 1 189 ? -69.10999 -10.06623 16.39918 1.000 22.58023 187 GLY B CA 1
ATOM 4873 C C . GLY B 1 189 ? -67.81353 -10.54473 15.74952 1.000 27.11447 187 GLY B C 1
ATOM 4874 O O . GLY B 1 189 ? -67.83467 -11.32972 14.79807 1.000 26.14786 187 GLY B O 1
ATOM 4875 N N . TYR B 1 190 ? -66.68330 -10.04173 16.23273 1.000 23.08626 188 TYR B N 1
ATOM 4876 C CA . TYR B 1 190 ? -65.37320 -10.45840 15.71721 1.000 20.02431 188 TYR B CA 1
ATOM 4877 C C . TYR B 1 190 ? -65.13567 -11.93856 15.99873 1.000 21.59435 188 TYR B C 1
ATOM 4878 O O . TYR B 1 190 ? -64.78309 -12.69323 15.08268 1.000 23.32889 188 TYR B O 1
ATOM 4887 N N . VAL B 1 191 ? -65.36695 -12.40815 17.24624 1.000 21.05523 189 VAL B N 1
ATOM 4888 C CA . VAL B 1 191 ? -65.15486 -13.83671 17.52870 1.000 19.62480 189 VAL B CA 1
ATOM 4889 C C . VAL B 1 191 ? -66.08993 -14.70194 16.68349 1.000 27.37322 189 VAL B C 1
ATOM 4890 O O . VAL B 1 191 ? -65.66710 -15.67654 16.05537 1.000 21.98218 189 VAL B O 1
ATOM 4894 N N . LEU B 1 192 ? -67.39347 -14.41318 16.71881 1.000 23.33773 190 LEU B N 1
ATOM 4895 C CA . LEU B 1 192 ? -68.29845 -15.33265 16.01703 1.000 22.05169 190 LEU B CA 1
ATOM 4896 C C . LEU B 1 192 ? -68.07000 -15.33307 14.50970 1.000 21.62620 190 LEU B C 1
ATOM 4897 O O . LEU B 1 192 ? -68.14686 -16.38407 13.87384 1.000 25.39384 190 LEU B O 1
ATOM 4902 N N . LYS B 1 193 ? -67.82046 -14.17132 13.89258 1.000 20.13575 191 LYS B N 1
ATOM 4903 C CA . LYS B 1 193 ? -67.67834 -14.16247 12.44452 1.000 22.33956 191 LYS B CA 1
ATOM 4904 C C . LYS B 1 193 ? -66.45148 -14.95624 12.01429 1.000 24.26931 191 LYS B C 1
ATOM 4905 O O . LYS B 1 193 ? -66.51375 -15.73882 11.06661 1.000 23.84593 191 LYS B O 1
ATOM 4911 N N . ASN B 1 194 ? -65.35769 -14.83564 12.76719 1.000 22.83184 192 ASN B N 1
ATOM 4912 C CA . ASN B 1 194 ? -64.15105 -15.58082 12.42784 1.000 26.03072 192 ASN B CA 1
ATOM 4913 C C . ASN B 1 194 ? -64.35781 -17.07614 12.56129 1.000 25.55669 192 ASN B C 1
ATOM 4914 O O . ASN B 1 194 ? -63.72024 -17.85673 11.84218 1.000 27.99477 192 ASN B O 1
ATOM 4919 N N . TYR B 1 195 ? -65.23098 -17.50004 13.46445 1.000 23.40297 193 TYR B N 1
ATOM 4920 C CA . TYR B 1 195 ? -65.55523 -18.91098 13.58798 1.000 24.54860 193 TYR B CA 1
ATOM 4921 C C . TYR B 1 195 ? -66.71716 -19.34112 12.67660 1.000 37.81435 193 TYR B C 1
ATOM 4922 O O . TYR B 1 195 ? -67.30575 -20.41338 12.91064 1.000 32.21389 193 TYR B O 1
ATOM 4931 N N . GLY B 1 196 ? -67.07632 -18.51409 11.68098 1.000 27.62329 194 GLY B N 1
ATOM 4932 C CA . GLY B 1 196 ? -67.98174 -18.91353 10.61117 1.000 25.49512 194 GLY B CA 1
ATOM 4933 C C . GLY B 1 196 ? -69.46775 -18.66549 10.85216 1.000 31.25866 194 GLY B C 1
ATOM 4934 O O . GLY B 1 196 ? -70.28178 -19.23242 10.12185 1.000 32.05377 194 GLY B O 1
ATOM 4935 N N . VAL B 1 197 ? -69.83396 -17.90081 11.85922 1.000 28.32433 195 VAL B N 1
ATOM 4936 C CA . VAL B 1 197 ? -71.22685 -17.49582 12.12946 1.000 26.74796 195 VAL B CA 1
ATOM 4937 C C . VAL B 1 197 ? -71.55986 -16.31727 11.22477 1.000 27.49677 195 VAL B C 1
ATOM 4938 O O . VAL B 1 197 ? -70.76849 -15.37236 11.11685 1.000 27.21422 195 VAL B O 1
ATOM 4942 N N . ASP B 1 198 ? -72.72117 -16.34346 10.53499 1.000 27.66641 196 ASP B N 1
ATOM 4943 C CA . ASP B 1 198 ? -73.24256 -15.11285 9.92864 1.000 28.75910 196 ASP B CA 1
ATOM 4944 C C . ASP B 1 198 ? -73.55817 -14.09360 11.02251 1.000 29.46804 196 ASP B C 1
ATOM 4945 O O . ASP B 1 198 ? -74.33121 -14.38984 11.94553 1.000 32.78599 196 ASP B O 1
ATOM 4950 N N . VAL B 1 199 ? -73.05887 -12.86126 10.90510 1.000 26.74985 197 VAL B N 1
ATOM 4951 C CA . VAL B 1 199 ? -73.23122 -11.89733 11.98830 1.000 25.06434 197 VAL B CA 1
ATOM 4952 C C . VAL B 1 199 ? -73.80565 -10.61096 11.42575 1.000 27.64238 197 VAL B C 1
ATOM 4953 O O . VAL B 1 199 ? -73.25681 -10.03603 10.47841 1.000 24.91123 197 VAL B O 1
ATOM 4957 N N . THR B 1 200 ? -74.87543 -10.12667 12.05647 1.000 25.47078 198 THR B N 1
ATOM 4958 C CA . THR B 1 200 ? -75.43077 -8.80294 11.82625 1.000 24.99652 198 THR B CA 1
ATOM 4959 C C . THR B 1 200 ? -75.39984 -8.04261 13.13354 1.000 26.18835 198 THR B C 1
ATOM 4960 O O . THR B 1 200 ? -75.82345 -8.57675 14.17094 1.000 25.86012 198 THR B O 1
ATOM 4964 N N . ILE B 1 201 ? -74.93099 -6.80251 13.08772 1.000 23.56528 199 ILE B N 1
ATOM 4965 C CA . ILE B 1 201 ? -74.87556 -5.94119 14.26196 1.000 28.36191 199 ILE B CA 1
ATOM 4966 C C . ILE B 1 201 ? -75.74674 -4.73293 13.98857 1.000 26.05636 199 ILE B C 1
ATOM 4967 O O . ILE B 1 201 ? -75.65441 -4.12517 12.91889 1.000 28.49107 199 ILE B O 1
ATOM 4972 N N . VAL B 1 202 ? -76.60625 -4.40522 14.93719 1.000 26.50211 200 VAL B N 1
ATOM 4973 C CA . VAL B 1 202 ? -77.62448 -3.37580 14.74254 1.000 30.95255 200 VAL B CA 1
ATOM 4974 C C . VAL B 1 202 ? -77.37600 -2.29188 15.77180 1.000 26.95719 200 VAL B C 1
ATOM 4975 O O . VAL B 1 202 ? -77.33548 -2.57758 16.96685 1.000 30.75966 200 VAL B O 1
ATOM 4979 N N . GLU B 1 203 ? -77.20970 -1.05530 15.31123 1.000 25.76022 201 GLU B N 1
ATOM 4980 C CA . GLU B 1 203 ? -76.84853 0.05549 16.17709 1.000 26.25461 201 GLU B CA 1
ATOM 4981 C C . GLU B 1 203 ? -77.82221 1.18972 15.91178 1.000 26.61586 201 GLU B C 1
ATOM 4982 O O . GLU B 1 203 ? -78.03402 1.55171 14.75469 1.000 28.46945 201 GLU B O 1
ATOM 4988 N N . PHE B 1 204 ? -78.31176 1.78659 16.99333 1.000 29.69727 202 PHE B N 1
ATOM 4989 C CA . PHE B 1 204 ? -79.27865 2.87384 16.93753 1.000 28.77308 202 PHE B CA 1
ATOM 4990 C C . PHE B 1 204 ? -78.62916 4.18103 16.50138 1.000 34.32063 202 PHE B C 1
ATOM 4991 O O . PHE B 1 204 ? -79.21209 4.93459 15.71460 1.000 34.15948 202 PHE B O 1
ATOM 4999 N N . LEU B 1 205 ? -77.44818 4.49427 17.05418 1.000 31.74736 203 LEU B N 1
ATOM 5000 C CA . LEU B 1 205 ? -76.72465 5.69374 16.66824 1.000 28.84441 203 LEU B CA 1
ATOM 5001 C C . LEU B 1 205 ? -76.13477 5.52046 15.26366 1.000 34.99483 203 LEU B C 1
ATOM 5002 O O . LEU B 1 205 ? -76.10975 4.41660 14.70818 1.000 30.82499 203 LEU B O 1
ATOM 5007 N N . PRO B 1 206 ? -75.73651 6.61205 14.61465 1.000 29.98907 204 PRO B N 1
ATOM 5008 C CA . PRO B 1 206 ? -75.36249 6.50468 13.19639 1.000 35.54062 204 PRO B CA 1
ATOM 5009 C C . PRO B 1 206 ? -73.95231 5.95529 12.92677 1.000 33.41851 204 PRO B C 1
ATOM 5010 O O . PRO B 1 206 ? -73.55361 5.91231 11.76713 1.000 34.71760 204 PRO B O 1
ATOM 5014 N N . ARG B 1 207 ? -73.19778 5.53499 13.93999 1.000 32.07605 205 ARG B N 1
ATOM 5015 C CA . ARG B 1 207 ? -71.84046 4.99119 13.77995 1.000 29.90507 205 ARG B CA 1
ATOM 5016 C C . ARG B 1 207 ? -71.68005 3.79603 14.70746 1.000 29.34426 205 ARG B C 1
ATOM 5017 O O . ARG B 1 207 ? -72.12029 3.83980 15.85761 1.000 29.87947 205 ARG B O 1
ATOM 5025 N N . ALA B 1 208 ? -70.96244 2.76615 14.26881 1.000 27.03794 206 ALA B N 1
ATOM 5026 C CA . ALA B 1 208 ? -70.49454 1.79588 15.25502 1.000 27.02736 206 ALA B CA 1
ATOM 5027 C C . ALA B 1 208 ? -69.44995 2.43865 16.18466 1.000 28.17455 206 ALA B C 1
ATOM 5028 O O . ALA B 1 208 ? -68.78340 3.41776 15.82722 1.000 27.47573 206 ALA B O 1
ATOM 5030 N N . LEU B 1 209 ? -69.29789 1.85244 17.37663 1.000 24.39068 207 LEU B N 1
ATOM 5031 C CA . LEU B 1 209 ? -68.48768 2.39834 18.46437 1.000 25.99543 207 LEU B CA 1
ATOM 5032 C C . LEU B 1 209 ? -68.76988 3.90041 18.57761 1.000 29.34771 207 LEU B C 1
ATOM 5033 O O . LEU B 1 209 ? -67.85434 4.72534 18.55564 1.000 26.58902 207 LEU B O 1
ATOM 5038 N N . PRO B 1 210 ? -70.03720 4.27169 18.80318 1.000 28.88848 208 PRO B N 1
ATOM 5039 C CA . PRO B 1 210 ? -70.39789 5.69126 18.77882 1.000 30.43374 208 PRO B CA 1
ATOM 5040 C C . PRO B 1 210 ? -69.76048 6.53187 19.86529 1.000 29.53149 208 PRO B C 1
ATOM 5041 O O . PRO B 1 210 ? -69.76142 7.75711 19.73552 1.000 34.64696 208 PRO B O 1
ATOM 5045 N N . ASN B 1 211 ? -69.21441 5.93782 20.92540 1.000 27.72755 209 ASN B N 1
ATOM 5046 C CA . ASN B 1 211 ? -68.46357 6.76048 21.87101 1.000 29.25438 209 ASN B CA 1
ATOM 5047 C C . ASN B 1 211 ? -67.10066 7.16746 21.35431 1.000 33.68518 209 ASN B C 1
ATOM 5048 O O . ASN B 1 211 ? -66.45160 8.01484 21.98222 1.000 30.51339 209 ASN B O 1
ATOM 5053 N N . GLU B 1 212 ? -66.61310 6.52325 20.29214 1.000 30.23234 210 GLU B N 1
ATOM 5054 C CA . GLU B 1 212 ? -65.26562 6.83192 19.84025 1.000 30.59596 210 GLU B CA 1
ATOM 5055 C C . GLU B 1 212 ? -65.25523 8.09995 18.96787 1.000 29.09449 210 GLU B C 1
ATOM 5056 O O . GLU B 1 212 ? -66.28878 8.67984 18.63486 1.000 24.42189 210 GLU B O 1
ATOM 5062 N N . ASP B 1 213 ? -64.06272 8.50851 18.56657 1.000 25.65519 211 ASP B N 1
ATOM 5063 C CA . ASP B 1 213 ? -63.93462 9.56920 17.57647 1.000 25.36478 211 ASP B CA 1
ATOM 5064 C C . ASP B 1 213 ? -64.48370 9.07847 16.23672 1.000 26.50371 211 ASP B C 1
ATOM 5065 O O . ASP B 1 213 ? -64.28386 7.92130 15.84233 1.000 26.93756 211 ASP B O 1
ATOM 5070 N N . ALA B 1 214 ? -65.20114 9.95506 15.52142 1.000 25.50158 212 ALA B N 1
ATOM 5071 C CA . ALA B 1 214 ? -65.90223 9.47993 14.32757 1.000 25.89496 212 ALA B CA 1
ATOM 5072 C C . ALA B 1 214 ? -64.93439 8.88594 13.29995 1.000 29.79709 212 ALA B C 1
ATOM 5073 O O . ALA B 1 214 ? -65.31530 8.00271 12.53028 1.000 27.99165 212 ALA B O 1
ATOM 5075 N N . ASP B 1 215 ? -63.70505 9.39656 13.22984 1.000 29.94060 213 ASP B N 1
ATOM 5076 C CA . ASP B 1 215 ? -62.71702 8.80141 12.29856 1.000 26.70540 213 ASP B CA 1
ATOM 5077 C C . ASP B 1 215 ? -62.41983 7.35211 12.67171 1.000 27.25617 213 ASP B C 1
ATOM 5078 O O . ASP B 1 215 ? -62.20623 6.50619 11.79371 1.000 27.84976 213 ASP B O 1
ATOM 5083 N N . VAL B 1 216 ? -62.42205 7.04659 13.97471 1.000 23.49109 214 VAL B N 1
ATOM 5084 C CA . VAL B 1 216 ? -62.20095 5.67607 14.44203 1.000 25.09749 214 VAL B CA 1
ATOM 5085 C C . VAL B 1 216 ? -63.39893 4.79436 14.07885 1.000 24.19628 214 VAL B C 1
ATOM 5086 O O . VAL B 1 216 ? -63.23692 3.69258 13.54095 1.000 24.04889 214 VAL B O 1
ATOM 5090 N N . SER B 1 217 ? -64.62037 5.27526 14.35152 1.000 25.43275 215 SER B N 1
ATOM 5091 C CA . SER B 1 217 ? -65.83019 4.53683 13.95114 1.000 27.05422 215 SER B CA 1
ATOM 5092 C C . SER B 1 217 ? -65.80523 4.20562 12.46734 1.000 26.20171 215 SER B C 1
ATOM 5093 O O . SER B 1 217 ? -66.11614 3.08545 12.05932 1.000 25.73735 215 SER B O 1
ATOM 5096 N N . LYS B 1 218 ? -65.42025 5.17958 11.63265 1.000 25.97547 216 LYS B N 1
ATOM 5097 C CA . LYS B 1 218 ? -65.39978 4.92691 10.19478 1.000 27.14035 216 LYS B CA 1
ATOM 5098 C C . LYS B 1 218 ? -64.42564 3.80522 9.85043 1.000 25.74768 216 LYS B C 1
ATOM 5099 O O . LYS B 1 218 ? -64.74531 2.90908 9.05298 1.000 25.67524 216 LYS B O 1
ATOM 5101 N N . GLU B 1 219 ? -63.23454 3.80232 10.48172 1.000 25.62548 217 GLU B N 1
ATOM 5102 C CA . GLU B 1 219 ? -62.25068 2.77950 10.16764 1.000 25.84040 217 GLU B CA 1
ATOM 5103 C C . GLU B 1 219 ? -62.72470 1.41218 10.62622 1.000 24.38944 217 GLU B C 1
ATOM 5104 O O . GLU B 1 219 ? -62.57607 0.42055 9.91582 1.000 27.82101 217 GLU B O 1
ATOM 5110 N N . ILE B 1 220 ? -63.29538 1.33202 11.82320 1.000 25.41958 218 ILE B N 1
ATOM 5111 C CA . ILE B 1 220 ? -63.67628 0.00148 12.30352 1.000 21.25997 218 ILE B CA 1
ATOM 5112 C C . ILE B 1 220 ? -64.85491 -0.54487 11.48708 1.000 24.57689 218 ILE B C 1
ATOM 5113 O O . ILE B 1 220 ? -64.91719 -1.74905 11.21882 1.000 22.88155 218 ILE B O 1
ATOM 5118 N N . GLU B 1 221 ? -65.78115 0.32514 11.07136 1.000 24.66625 219 GLU B N 1
ATOM 5119 C CA . GLU B 1 221 ? -66.83447 -0.09494 10.14885 1.000 29.91859 219 GLU B CA 1
ATOM 5120 C C . GLU B 1 221 ? -66.25353 -0.69628 8.87514 1.000 28.26452 219 GLU B C 1
ATOM 5121 O O . GLU B 1 221 ? -66.70123 -1.75040 8.41014 1.000 27.42919 219 GLU B O 1
ATOM 5127 N N . LYS B 1 222 ? -65.27695 -0.02531 8.29532 1.000 26.73935 220 LYS B N 1
ATOM 5128 C CA . LYS B 1 222 ? -64.64684 -0.53463 7.07921 1.000 26.86276 220 LYS B CA 1
ATOM 5129 C C . LYS B 1 222 ? -64.02111 -1.89896 7.32567 1.000 28.87467 220 LYS B C 1
ATOM 5130 O O . LYS B 1 222 ? -64.19083 -2.82839 6.52182 1.000 26.64545 220 LYS B O 1
ATOM 5136 N N . GLN B 1 223 ? -63.28465 -2.03952 8.44731 1.000 28.05258 221 GLN B N 1
ATOM 5137 C CA . GLN B 1 223 ? -62.61298 -3.31259 8.73228 1.000 25.85585 221 GLN B CA 1
ATOM 5138 C C . GLN B 1 223 ? -63.61858 -4.42806 8.94658 1.000 24.21773 221 GLN B C 1
ATOM 5139 O O . GLN B 1 223 ? -63.38656 -5.56177 8.51694 1.000 25.89006 221 GLN B O 1
ATOM 5145 N N . PHE B 1 224 ? -64.71516 -4.15498 9.67461 1.000 21.72256 222 PHE B N 1
ATOM 5146 C CA . PHE B 1 224 ? -65.71833 -5.19514 9.89671 1.000 23.18692 222 PHE B CA 1
ATOM 5147 C C . PHE B 1 224 ? -66.45807 -5.58660 8.61911 1.000 24.59612 222 PHE B C 1
ATOM 5148 O O . PHE B 1 224 ? -66.79432 -6.76695 8.44236 1.000 26.99625 222 PHE B O 1
ATOM 5156 N N . LYS B 1 225 ? -66.73810 -4.62099 7.75519 1.000 25.47315 223 LYS B N 1
ATOM 5157 C CA . LYS B 1 225 ? -67.29959 -4.94533 6.43430 1.000 31.74316 223 LYS B CA 1
ATOM 5158 C C . LYS B 1 225 ? -66.37961 -5.88703 5.67071 1.000 32.50662 223 LYS B C 1
ATOM 5159 O O . LYS B 1 225 ? -66.84291 -6.89296 5.11243 1.000 29.95439 223 LYS B O 1
ATOM 5165 N N . LYS B 1 226 ? -65.05969 -5.61244 5.68492 1.000 28.72589 224 LYS B N 1
ATOM 5166 C CA . LYS B 1 226 ? -64.09491 -6.49436 5.00952 1.000 27.67547 224 LYS B CA 1
ATOM 5167 C C . LYS B 1 226 ? -64.05674 -7.87084 5.64023 1.000 34.46915 224 LYS B C 1
ATOM 5168 O O . LYS B 1 226 ? -63.89708 -8.87817 4.93098 1.000 32.77689 224 LYS B O 1
ATOM 5170 N N . LEU B 1 227 ? -64.25505 -7.96034 6.96105 1.000 31.28633 225 LEU B N 1
ATOM 5171 C CA . LEU B 1 227 ? -64.39284 -9.25738 7.62083 1.000 22.04107 225 LEU B CA 1
ATOM 5172 C C . LEU B 1 227 ? -65.65886 -10.01107 7.22169 1.000 27.72420 225 LEU B C 1
ATOM 5173 O O . LEU B 1 227 ? -65.72262 -11.21836 7.44206 1.000 29.84526 225 LEU B O 1
ATOM 5178 N N . GLY B 1 228 ? -66.66406 -9.33442 6.67134 1.000 26.82070 226 GLY B N 1
ATOM 5179 C CA . GLY B 1 228 ? -67.94807 -9.95410 6.29370 1.000 30.32682 226 GLY B CA 1
ATOM 5180 C C . GLY B 1 228 ? -69.04134 -9.80127 7.32940 1.000 28.67399 226 GLY B C 1
ATOM 5181 O O . GLY B 1 228 ? -70.06348 -10.49345 7.23488 1.000 32.11172 226 GLY B O 1
ATOM 5182 N N . VAL B 1 229 ? -68.87791 -8.89421 8.29250 1.000 27.29833 227 VAL B N 1
ATOM 5183 C CA . VAL B 1 229 ? -69.91237 -8.55075 9.25965 1.000 30.54190 227 VAL B CA 1
ATOM 5184 C C . VAL B 1 229 ? -70.80625 -7.46964 8.65317 1.000 29.42446 227 VAL B C 1
ATOM 5185 O O . VAL B 1 229 ? -70.30284 -6.43302 8.18642 1.000 31.14357 227 VAL B O 1
ATOM 5189 N N . THR B 1 230 ? -72.12609 -7.66693 8.71823 1.000 29.57654 228 THR B N 1
ATOM 5190 C CA . THR B 1 230 ? -73.07895 -6.62722 8.33240 1.000 25.19280 228 THR B CA 1
ATOM 5191 C C . THR B 1 230 ? -73.36666 -5.73744 9.52747 1.000 25.33060 228 THR B C 1
ATOM 5192 O O . THR B 1 230 ? -73.84076 -6.22248 10.55787 1.000 32.07511 228 THR B O 1
ATOM 5196 N N . ILE B 1 231 ? -73.09170 -4.44343 9.40193 1.000 25.36582 229 ILE B N 1
ATOM 5197 C CA . ILE B 1 231 ? -73.41705 -3.49602 10.45435 1.000 24.45671 229 ILE B CA 1
ATOM 5198 C C . ILE B 1 231 ? -74.51438 -2.58814 9.92455 1.000 28.37056 229 ILE B C 1
ATOM 5199 O O . ILE B 1 231 ? -74.33248 -1.94083 8.89618 1.000 30.70395 229 ILE B O 1
ATOM 5204 N N . LEU B 1 232 ? -75.61393 -2.48904 10.65211 1.000 26.82245 230 LEU B N 1
ATOM 5205 C CA . LEU B 1 232 ? -76.71588 -1.59986 10.30082 1.000 25.92925 230 LEU B CA 1
ATOM 5206 C C . LEU B 1 232 ? -76.73540 -0.48617 11.32068 1.000 21.92420 230 LEU B C 1
ATOM 5207 O O . LEU B 1 232 ? -77.04243 -0.73200 12.47486 1.000 30.92896 230 LEU B O 1
ATOM 5212 N N . THR B 1 233 ? -76.41294 0.73570 10.91472 1.000 27.65060 231 THR B N 1
ATOM 5213 C CA . THR B 1 233 ? -76.38106 1.85775 11.84285 1.000 27.57087 231 THR B CA 1
ATOM 5214 C C . THR B 1 233 ? -77.64850 2.68887 11.63517 1.000 34.45006 231 THR B C 1
ATOM 5215 O O . THR B 1 233 ? -78.36061 2.48958 10.66576 1.000 32.97058 231 THR B O 1
ATOM 5219 N N . ALA B 1 234 ? -77.91113 3.61852 12.55184 1.000 29.76705 232 ALA B N 1
ATOM 5220 C CA . ALA B 1 234 ? -79.12492 4.42817 12.50477 1.000 32.52750 232 ALA B CA 1
ATOM 5221 C C . ALA B 1 234 ? -80.35643 3.53235 12.39312 1.000 38.39927 232 ALA B C 1
ATOM 5222 O O . ALA B 1 234 ? -81.30906 3.82929 11.65867 1.000 33.07470 232 ALA B O 1
ATOM 5224 N N . THR B 1 235 ? -80.33070 2.41935 13.12060 1.000 31.76016 233 THR B N 1
ATOM 5225 C CA . THR B 1 235 ? -81.35864 1.38871 13.03395 1.000 33.85905 233 THR B CA 1
ATOM 5226 C C . THR B 1 235 ? -81.81890 1.07018 14.44358 1.000 39.22583 233 THR B C 1
ATOM 5227 O O . THR B 1 235 ? -80.98893 0.71070 15.29207 1.000 34.00318 233 THR B O 1
ATOM 5231 N N . LYS B 1 236 ? -83.12881 1.18935 14.69312 1.000 32.24237 234 LYS B N 1
ATOM 5232 C CA . LYS B 1 236 ? -83.71615 0.96138 16.01485 1.000 28.12610 234 LYS B CA 1
ATOM 5233 C C . LYS B 1 236 ? -84.33013 -0.43180 16.08555 1.000 31.76412 234 LYS B C 1
ATOM 5234 O O . LYS B 1 236 ? -85.11910 -0.79956 15.21932 1.000 34.36120 234 LYS B O 1
ATOM 5240 N N . VAL B 1 237 ? -83.95147 -1.21593 17.09543 1.000 33.11709 235 VAL B N 1
ATOM 5241 C CA . VAL B 1 237 ? -84.59926 -2.50461 17.34670 1.000 32.07391 235 VAL B CA 1
ATOM 5242 C C . VAL B 1 237 ? -85.95332 -2.24757 18.01461 1.000 40.69916 235 VAL B C 1
ATOM 5243 O O . VAL B 1 237 ? -86.02675 -1.65031 19.10027 1.000 43.89474 235 VAL B O 1
ATOM 5247 N N . GLU B 1 238 ? -87.03087 -2.67105 17.35047 1.000 35.91511 236 GLU B N 1
ATOM 5248 C CA . GLU B 1 238 ? -88.40107 -2.43461 17.81626 1.000 31.27871 236 GLU B CA 1
ATOM 5249 C C . GLU B 1 238 ? -88.91087 -3.61034 18.61652 1.000 35.34293 236 GLU B C 1
ATOM 5250 O O . GLU B 1 238 ? -89.57873 -3.43736 19.65098 1.000 40.68087 236 GLU B O 1
ATOM 5256 N N . SER B 1 239 ? -88.55505 -4.80987 18.19922 1.000 27.31302 237 SER B N 1
ATOM 5257 C CA . SER B 1 239 ? -89.03504 -5.95537 18.94579 1.000 30.20981 237 SER B CA 1
ATOM 5258 C C . SER B 1 239 ? -88.20520 -7.16412 18.57404 1.000 27.89485 237 SER B C 1
ATOM 5259 O O . SER B 1 239 ? -87.57282 -7.21077 17.51291 1.000 28.20225 237 SER B O 1
ATOM 5262 N N . ILE B 1 240 ? -88.19396 -8.13111 19.48864 1.000 28.21555 238 ILE B N 1
ATOM 5263 C CA . ILE B 1 240 ? -87.46549 -9.37181 19.32923 1.000 26.89789 238 ILE B CA 1
ATOM 5264 C C . ILE B 1 240 ? -88.40847 -10.51917 19.63902 1.000 32.42714 238 ILE B C 1
ATOM 5265 O O . ILE B 1 240 ? -88.85009 -10.66480 20.79339 1.000 38.36825 238 ILE B O 1
ATOM 5270 N N . ALA B 1 241 ? -88.64165 -11.38477 18.65072 1.000 30.77703 239 ALA B N 1
ATOM 5271 C CA . ALA B 1 241 ? -89.55111 -12.50963 18.81582 1.000 32.09806 239 ALA B CA 1
ATOM 5272 C C . ALA B 1 241 ? -88.80238 -13.81849 18.66275 1.000 27.84954 239 ALA B C 1
ATOM 5273 O O . ALA B 1 241 ? -88.41720 -14.19332 17.55416 1.000 32.64964 239 ALA B O 1
ATOM 5275 N N . ASP B 1 242 ? -88.70499 -14.57059 19.74583 1.000 28.20456 240 ASP B N 1
ATOM 5276 C CA . ASP B 1 242 ? -88.09146 -15.88737 19.69316 1.000 34.58592 240 ASP B CA 1
ATOM 5277 C C . ASP B 1 242 ? -89.12884 -16.88782 19.18800 1.000 37.84722 240 ASP B C 1
ATOM 5278 O O . ASP B 1 242 ? -90.08148 -17.20781 19.89647 1.000 39.83771 240 ASP B O 1
ATOM 5283 N N . GLY B 1 243 ? -88.96557 -17.36168 17.95771 1.000 32.79909 241 GLY B N 1
ATOM 5284 C CA . GLY B 1 243 ? -89.83559 -18.38391 17.41517 1.000 41.42478 241 GLY B CA 1
ATOM 5285 C C . GLY B 1 243 ? -89.30665 -19.79806 17.53441 1.000 43.92376 241 GLY B C 1
ATOM 5286 O O . GLY B 1 243 ? -89.80968 -20.68981 16.84241 1.000 43.34527 241 GLY B O 1
ATOM 5287 N N . GLY B 1 244 ? -88.28543 -20.03631 18.36026 1.000 37.57735 242 GLY B N 1
ATOM 5288 C CA . GLY B 1 244 ? -87.78509 -21.39141 18.52342 1.000 39.77083 242 GLY B CA 1
ATOM 5289 C C . GLY B 1 244 ? -86.76266 -21.81442 17.48315 1.000 49.93763 242 GLY B C 1
ATOM 5290 O O . GLY B 1 244 ? -85.58540 -21.92493 17.80689 1.000 47.50089 242 GLY B O 1
ATOM 5291 N N . SER B 1 245 ? -87.18235 -22.05405 16.23755 1.000 40.09330 243 SER B N 1
ATOM 5292 C CA . SER B 1 245 ? -86.25578 -22.38171 15.15919 1.000 46.20532 243 SER B CA 1
ATOM 5293 C C . SER B 1 245 ? -85.60738 -21.15639 14.51934 1.000 47.12057 243 SER B C 1
ATOM 5294 O O . SER B 1 245 ? -84.65406 -21.31429 13.75067 1.000 50.95247 243 SER B O 1
ATOM 5297 N N . GLN B 1 246 ? -86.12685 -19.95806 14.78482 1.000 39.97213 244 GLN B N 1
ATOM 5298 C CA . GLN B 1 246 ? -85.50774 -18.71404 14.37512 1.000 35.20161 244 GLN B CA 1
ATOM 5299 C C . GLN B 1 246 ? -85.95790 -17.61209 15.31730 1.000 35.16158 244 GLN B C 1
ATOM 5300 O O . GLN B 1 246 ? -86.95336 -17.74969 16.03384 1.000 35.73249 244 GLN B O 1
ATOM 5306 N N . VAL B 1 247 ? -85.16173 -16.54203 15.36498 1.000 30.05437 245 VAL B N 1
ATOM 5307 C CA . VAL B 1 247 ? -85.51330 -15.33386 16.08264 1.000 26.93937 245 VAL B CA 1
ATOM 5308 C C . VAL B 1 247 ? -85.75043 -14.26649 15.03765 1.000 30.58968 245 VAL B C 1
ATOM 5309 O O . VAL B 1 247 ? -84.99026 -14.16539 14.06659 1.000 30.27560 245 VAL B O 1
ATOM 5313 N N . THR B 1 248 ? -86.83746 -13.49739 15.20562 1.000 28.79044 246 THR B N 1
ATOM 5314 C CA . THR B 1 248 ? -87.17831 -12.40555 14.29632 1.000 23.95305 246 THR B CA 1
ATOM 5315 C C . THR B 1 248 ? -86.98814 -11.09369 15.01861 1.000 25.03793 246 THR B C 1
ATOM 5316 O O . THR B 1 248 ? -87.59698 -10.87343 16.06769 1.000 28.98716 246 THR B O 1
ATOM 5320 N N . VAL B 1 249 ? -86.12572 -10.23600 14.48148 1.000 28.27128 247 VAL B N 1
ATOM 5321 C CA . VAL B 1 249 ? -85.87044 -8.90831 15.02889 1.000 26.32347 247 VAL B CA 1
ATOM 5322 C C . VAL B 1 249 ? -86.54034 -7.88582 14.11375 1.000 28.11725 247 VAL B C 1
ATOM 5323 O O . VAL B 1 249 ? -86.18563 -7.77830 12.93436 1.000 30.80955 247 VAL B O 1
ATOM 5327 N N . THR B 1 250 ? -87.49424 -7.10768 14.64678 1.000 26.24285 248 THR B N 1
ATOM 5328 C CA . THR B 1 250 ? -88.11538 -6.03775 13.86708 1.000 29.35950 248 THR B CA 1
ATOM 5329 C C . THR B 1 250 ? -87.36917 -4.74867 14.13786 1.000 26.52654 248 THR B C 1
ATOM 5330 O O . THR B 1 250 ? -87.14785 -4.40142 15.29624 1.000 30.58571 248 THR B O 1
ATOM 5334 N N . VAL B 1 251 ? -86.95567 -4.06562 13.06390 1.000 25.39839 249 VAL B N 1
ATOM 5335 C CA . VAL B 1 251 ? -86.16593 -2.85235 13.19378 1.000 29.91173 249 VAL B CA 1
ATOM 5336 C C . VAL B 1 251 ? -86.78689 -1.75691 12.35349 1.000 34.52545 249 VAL B C 1
ATOM 5337 O O . VAL B 1 251 ? -87.51263 -2.02042 11.38502 1.000 38.26684 249 VAL B O 1
ATOM 5341 N N . THR B 1 252 ? -86.45262 -0.51834 12.69850 1.000 28.93839 250 THR B N 1
ATOM 5342 C CA . THR B 1 252 ? -86.77764 0.60337 11.83071 1.000 31.40324 250 THR B CA 1
ATOM 5343 C C . THR B 1 252 ? -85.49592 1.20046 11.30465 1.000 32.56524 250 THR B C 1
ATOM 5344 O O . THR B 1 252 ? -84.61229 1.56410 12.08678 1.000 33.73005 250 THR B O 1
ATOM 5348 N N . LYS B 1 253 ? -85.42125 1.33511 9.99586 1.000 33.70390 251 LYS B N 1
ATOM 5349 C CA . LYS B 1 253 ? -84.26635 1.95993 9.37166 1.000 41.03678 251 LYS B CA 1
ATOM 5350 C C . LYS B 1 253 ? -84.79412 2.78029 8.21462 1.000 43.62227 251 LYS B C 1
ATOM 5351 O O . LYS B 1 253 ? -85.63384 2.28823 7.44731 1.000 37.62965 251 LYS B O 1
ATOM 5357 N N . ASP B 1 254 ? -84.31604 4.02116 8.10619 1.000 41.23186 252 ASP B N 1
ATOM 5358 C CA . ASP B 1 254 ? -84.78019 4.94427 7.07126 1.000 45.49539 252 ASP B CA 1
ATOM 5359 C C . ASP B 1 254 ? -86.29869 5.15346 7.17061 1.000 50.67593 252 ASP B C 1
ATOM 5360 O O . ASP B 1 254 ? -86.98508 5.29397 6.15245 1.000 47.34002 252 ASP B O 1
ATOM 5365 N N . GLY B 1 255 ? -86.82922 5.13862 8.40067 1.000 40.01453 253 GLY B N 1
ATOM 5366 C CA . GLY B 1 255 ? -88.25750 5.26929 8.65606 1.000 36.46337 253 GLY B CA 1
ATOM 5367 C C . GLY B 1 255 ? -89.12491 4.10789 8.19465 1.000 47.14181 253 GLY B C 1
ATOM 5368 O O . GLY B 1 255 ? -90.35884 4.24052 8.14906 1.000 40.89631 253 GLY B O 1
ATOM 5369 N N . VAL B 1 256 ? -88.53372 2.96012 7.87712 1.000 33.39377 254 VAL B N 1
ATOM 5370 C CA . VAL B 1 256 ? -89.26169 1.81007 7.35103 1.000 35.75056 254 VAL B CA 1
ATOM 5371 C C . VAL B 1 256 ? -89.02854 0.58993 8.23750 1.000 40.70268 254 VAL B C 1
ATOM 5372 O O . VAL B 1 256 ? -87.88189 0.21737 8.50163 1.000 33.17017 254 VAL B O 1
ATOM 5376 N N . ALA B 1 257 ? -90.11166 -0.03683 8.69209 1.000 38.66813 255 ALA B N 1
ATOM 5377 C CA . ALA B 1 257 ? -89.96071 -1.24901 9.49346 1.000 38.73828 255 ALA B CA 1
ATOM 5378 C C . ALA B 1 257 ? -89.54994 -2.42615 8.60394 1.000 37.65174 255 ALA B C 1
ATOM 5379 O O . ALA B 1 257 ? -90.04009 -2.56970 7.48406 1.000 39.31859 255 ALA B O 1
ATOM 5381 N N . GLN B 1 258 ? -88.66326 -3.28531 9.11857 1.000 31.96464 256 GLN B N 1
ATOM 5382 C CA . GLN B 1 258 ? -88.09130 -4.39322 8.35737 1.000 26.79479 256 GLN B CA 1
ATOM 5383 C C . GLN B 1 258 ? -87.80261 -5.52249 9.33795 1.000 31.81055 256 GLN B C 1
ATOM 5384 O O . GLN B 1 258 ? -87.54258 -5.27208 10.50957 1.000 34.36635 256 GLN B O 1
ATOM 5390 N N . GLU B 1 259 ? -87.85190 -6.76226 8.86682 1.000 29.36257 257 GLU B N 1
ATOM 5391 C CA . GLU B 1 259 ? -87.56696 -7.90550 9.72333 1.000 29.94939 257 GLU B CA 1
ATOM 5392 C C . GLU B 1 259 ? -86.17516 -8.44415 9.40426 1.000 39.27623 257 GLU B C 1
ATOM 5393 O O . GLU B 1 259 ? -85.81666 -8.59669 8.23676 1.000 33.37759 257 GLU B O 1
ATOM 5399 N N . LEU B 1 260 ? -85.41666 -8.78407 10.44236 1.000 32.29017 258 LEU B N 1
ATOM 5400 C CA . LEU B 1 260 ? -84.18159 -9.54193 10.28105 1.000 30.74260 258 LEU B CA 1
ATOM 5401 C C . LEU B 1 260 ? -84.36638 -10.87963 10.97012 1.000 29.47437 258 LEU B C 1
ATOM 5402 O O . LEU B 1 260 ? -84.97693 -10.92830 12.03203 1.000 34.33174 258 LEU B O 1
ATOM 5407 N N . LYS B 1 261 ? -83.81128 -11.96123 10.41912 1.000 30.30751 259 LYS B N 1
ATOM 5408 C CA . LYS B 1 261 ? -83.94795 -13.25959 11.07798 1.000 34.75329 259 LYS B CA 1
ATOM 5409 C C . LYS B 1 261 ? -82.56872 -13.86950 11.33358 1.000 30.00659 259 LYS B C 1
ATOM 5410 O O . LYS B 1 261 ? -81.68231 -13.74457 10.49961 1.000 29.76102 259 LYS B O 1
ATOM 5416 N N . ALA B 1 262 ? -82.42379 -14.57305 12.44833 1.000 29.09501 260 ALA B N 1
ATOM 5417 C CA . ALA B 1 262 ? -81.19946 -15.31364 12.75818 1.000 29.09809 260 ALA B CA 1
ATOM 5418 C C . ALA B 1 262 ? -81.56695 -16.42597 13.72642 1.000 35.10179 260 ALA B C 1
ATOM 5419 O O . ALA B 1 262 ? -82.65801 -16.42884 14.31022 1.000 32.63820 260 ALA B O 1
ATOM 5421 N N . GLU B 1 263 ? -80.62046 -17.33653 13.96841 1.000 29.60265 261 GLU B N 1
ATOM 5422 C CA . GLU B 1 263 ? -80.88975 -18.37728 14.95500 1.000 32.39583 261 GLU B CA 1
ATOM 5423 C C . GLU B 1 263 ? -80.87270 -17.84371 16.36279 1.000 32.26135 261 GLU B C 1
ATOM 5424 O O . GLU B 1 263 ? -81.46200 -18.44564 17.25553 1.000 33.25269 261 GLU B O 1
ATOM 5430 N N . LYS B 1 264 ? -80.10319 -16.78378 16.60460 1.000 30.48596 262 LYS B N 1
ATOM 5431 C CA . LYS B 1 264 ? -79.86006 -16.31821 17.94435 1.000 28.79859 262 LYS B CA 1
ATOM 5432 C C . LYS B 1 264 ? -79.78485 -14.79533 17.91753 1.000 22.48361 262 LYS B C 1
ATOM 5433 O O . LYS B 1 264 ? -79.48567 -14.18220 16.87915 1.000 29.01599 262 LYS B O 1
ATOM 5439 N N . VAL B 1 265 ? -80.01218 -14.19963 19.07774 1.000 26.74048 263 VAL B N 1
ATOM 5440 C CA . VAL B 1 265 ? -79.91730 -12.75741 19.26789 1.000 27.92886 263 VAL B CA 1
ATOM 5441 C C . VAL B 1 265 ? -79.12839 -12.48566 20.53083 1.000 29.95141 263 VAL B C 1
ATOM 5442 O O . VAL B 1 265 ? -79.46635 -12.99999 21.61101 1.000 29.27319 263 VAL B O 1
ATOM 5446 N N . LEU B 1 266 ? -78.09942 -11.63095 20.41837 1.000 27.90969 264 LEU B N 1
ATOM 5447 C CA . LEU B 1 266 ? -77.35043 -11.18934 21.57698 1.000 23.63162 264 LEU B CA 1
ATOM 5448 C C . LEU B 1 266 ? -77.78160 -9.76207 21.90596 1.000 24.69547 264 LEU B C 1
ATOM 5449 O O . LEU B 1 266 ? -77.65950 -8.87800 21.06362 1.000 27.82344 264 LEU B O 1
ATOM 5454 N N . GLN B 1 267 ? -78.24402 -9.54671 23.13202 1.000 28.15020 265 GLN B N 1
ATOM 5455 C CA . GLN B 1 267 ? -78.60799 -8.22852 23.64014 1.000 26.40081 265 GLN B CA 1
ATOM 5456 C C . GLN B 1 267 ? -77.35332 -7.59260 24.26376 1.000 28.43360 265 GLN B C 1
ATOM 5457 O O . GLN B 1 267 ? -76.89874 -8.03295 25.31999 1.000 28.63552 265 GLN B O 1
ATOM 5463 N N . ALA B 1 268 ? -76.82437 -6.53702 23.65270 1.000 28.72014 266 ALA B N 1
ATOM 5464 C CA . ALA B 1 268 ? -75.63824 -5.86853 24.20029 1.000 32.58292 266 ALA B CA 1
ATOM 5465 C C . ALA B 1 268 ? -75.77243 -4.34533 24.08631 1.000 28.26404 266 ALA B C 1
ATOM 5466 O O . ALA B 1 268 ? -74.87112 -3.64773 23.60345 1.000 31.05797 266 ALA B O 1
ATOM 5468 N N . ILE B 1 269 ? -76.92111 -3.79808 24.50935 1.000 25.95401 267 ILE B N 1
ATOM 5469 C CA . ILE B 1 269 ? -77.11649 -2.36232 24.29461 1.000 28.40156 267 ILE B CA 1
ATOM 5470 C C . ILE B 1 269 ? -76.60922 -1.49296 25.44150 1.000 38.73898 267 ILE B C 1
ATOM 5471 O O . ILE B 1 269 ? -76.53164 -0.26255 25.27648 1.000 41.08003 267 ILE B O 1
ATOM 5476 N N . GLY B 1 270 ? -76.16784 -2.07752 26.53593 1.000 30.55991 268 GLY B N 1
ATOM 5477 C CA . GLY B 1 270 ? -75.56202 -1.31872 27.61794 1.000 28.91848 268 GLY B CA 1
ATOM 5478 C C . GLY B 1 270 ? -75.81857 -2.02388 28.94600 1.000 31.43518 268 GLY B C 1
ATOM 5479 O O . GLY B 1 270 ? -76.36090 -3.11478 28.99609 1.000 30.80624 268 GLY B O 1
ATOM 5480 N N . PHE B 1 271 ? -75.39088 -1.37743 30.02157 1.000 27.50068 269 PHE B N 1
ATOM 5481 C CA . PHE B 1 271 ? -75.41341 -1.99184 31.35026 1.000 30.87221 269 PHE B CA 1
ATOM 5482 C C . PHE B 1 271 ? -75.97594 -1.02401 32.36336 1.000 37.22678 269 PHE B C 1
ATOM 5483 O O . PHE B 1 271 ? -75.53896 0.13196 32.40970 1.000 39.77799 269 PHE B O 1
ATOM 5491 N N . ALA B 1 272 ? -76.87568 -1.53010 33.23041 1.000 30.60721 270 ALA B N 1
ATOM 5492 C CA . ALA B 1 272 ? -77.46750 -0.68699 34.27046 1.000 31.87468 270 ALA B CA 1
ATOM 5493 C C . ALA B 1 272 ? -76.90919 -1.06950 35.63885 1.000 28.12844 270 ALA B C 1
ATOM 5494 O O . ALA B 1 272 ? -76.86806 -2.26424 35.96976 1.000 27.64209 270 ALA B O 1
ATOM 5496 N N . PRO B 1 273 ? -76.46089 -0.09690 36.43195 1.000 27.09042 271 PRO B N 1
ATOM 5497 C CA . PRO B 1 273 ? -76.00912 -0.37126 37.79552 1.000 29.81881 271 PRO B CA 1
ATOM 5498 C C . PRO B 1 273 ? -76.95714 -1.25025 38.60569 1.000 29.26507 271 PRO B C 1
ATOM 5499 O O . PRO B 1 273 ? -78.17301 -1.10131 38.55342 1.000 31.32263 271 PRO B O 1
ATOM 5503 N N . ASN B 1 274 ? -76.37608 -2.15434 39.37743 1.000 26.50464 272 ASN B N 1
ATOM 5504 C CA . ASN B 1 274 ? -77.15322 -3.01908 40.26777 1.000 28.36777 272 ASN B CA 1
ATOM 5505 C C . ASN B 1 274 ? -77.48411 -2.20171 41.51091 1.000 28.91432 272 ASN B C 1
ATOM 5506 O O . ASN B 1 274 ? -76.61826 -1.98691 42.36792 1.000 33.70905 272 ASN B O 1
ATOM 5511 N N . VAL B 1 275 ? -78.72552 -1.70914 41.59961 1.000 29.45942 273 VAL B N 1
ATOM 5512 C CA . VAL B 1 275 ? -79.11293 -0.87740 42.74921 1.000 31.70344 273 VAL B CA 1
ATOM 5513 C C . VAL B 1 275 ? -80.37518 -1.36319 43.46267 1.000 40.48596 273 VAL B C 1
ATOM 5514 O O . VAL B 1 275 ? -80.77325 -0.79136 44.48779 1.000 38.05116 273 VAL B O 1
ATOM 5518 N N . GLU B 1 276 ? -81.01905 -2.39802 42.94414 1.000 31.97280 274 GLU B N 1
ATOM 5519 C CA . GLU B 1 276 ? -82.27970 -2.84569 43.51678 1.000 35.77563 274 GLU B CA 1
ATOM 5520 C C . GLU B 1 276 ? -82.07312 -4.13713 44.28724 1.000 41.51717 274 GLU B C 1
ATOM 5521 O O . GLU B 1 276 ? -81.31009 -5.00524 43.86257 1.000 34.65800 274 GLU B O 1
ATOM 5527 N N . GLY B 1 277 ? -82.75659 -4.26170 45.43708 1.000 42.57674 275 GLY B N 1
ATOM 5528 C CA . GLY B 1 277 ? -82.92168 -5.55158 46.06240 1.000 35.36778 275 GLY B CA 1
ATOM 5529 C C . GLY B 1 277 ? -81.94514 -5.88400 47.16449 1.000 34.55171 275 GLY B C 1
ATOM 5530 O O . GLY B 1 277 ? -81.91644 -7.03420 47.61284 1.000 40.68734 275 GLY B O 1
ATOM 5531 N N . TYR B 1 278 ? -81.13105 -4.93512 47.60901 1.000 32.27526 276 TYR B N 1
ATOM 5532 C CA . TYR B 1 278 ? -80.20849 -5.23487 48.68698 1.000 39.99490 276 TYR B CA 1
ATOM 5533 C C . TYR B 1 278 ? -80.18536 -4.09741 49.70165 1.000 40.81057 276 TYR B C 1
ATOM 5534 O O . TYR B 1 278 ? -79.16232 -3.84954 50.35629 1.000 31.82450 276 TYR B O 1
ATOM 5543 N N . GLY B 1 279 ? -81.32991 -3.43169 49.87126 1.000 33.48329 277 GLY B N 1
ATOM 5544 C CA . GLY B 1 279 ? -81.47280 -2.45411 50.92537 1.000 41.02375 277 GLY B CA 1
ATOM 5545 C C . GLY B 1 279 ? -80.64869 -1.18948 50.81383 1.000 45.66577 277 GLY B C 1
ATOM 5546 O O . GLY B 1 279 ? -80.26891 -0.62768 51.84821 1.000 41.44909 277 GLY B O 1
ATOM 5547 N N . LEU B 1 280 ? -80.38217 -0.69135 49.59618 1.000 32.15244 278 LEU B N 1
ATOM 5548 C CA . LEU B 1 280 ? -79.75704 0.62259 49.51854 1.000 32.97423 278 LEU B CA 1
ATOM 5549 C C . LEU B 1 280 ? -80.57988 1.67471 50.26785 1.000 39.94819 278 LEU B C 1
ATOM 5550 O O . LEU B 1 280 ? -80.02302 2.62840 50.82576 1.000 35.48739 278 LEU B O 1
ATOM 5555 N N . ASP B 1 281 ? -81.90252 1.52796 50.25729 1.000 36.92153 279 ASP B N 1
ATOM 5556 C CA . ASP B 1 281 ? -82.77390 2.48239 50.94411 1.000 45.01854 279 ASP B CA 1
ATOM 5557 C C . ASP B 1 281 ? -82.61607 2.40650 52.46323 1.000 45.19527 279 ASP B C 1
ATOM 5558 O O . ASP B 1 281 ? -82.65974 3.43743 53.14032 1.000 44.32352 279 ASP B O 1
ATOM 5563 N N . LYS B 1 282 ? -82.37448 1.21136 53.01097 1.000 40.13889 280 LYS B N 1
ATOM 5564 C CA . LYS B 1 282 ? -82.17768 1.10762 54.45560 1.000 37.09292 280 LYS B CA 1
ATOM 5565 C C . LYS B 1 282 ? -80.86808 1.74394 54.88328 1.000 46.71536 280 LYS B C 1
ATOM 5566 O O . LYS B 1 282 ? -80.74696 2.23261 56.01218 1.000 44.12457 280 LYS B O 1
ATOM 5572 N N . ALA B 1 283 ? -79.87065 1.75755 53.99625 1.000 37.19530 281 ALA B N 1
ATOM 5573 C CA . ALA B 1 283 ? -78.63853 2.45856 54.30313 1.000 40.52962 281 ALA B CA 1
ATOM 5574 C C . ALA B 1 283 ? -78.76098 3.95797 54.09143 1.000 32.55281 281 ALA B C 1
ATOM 5575 O O . ALA B 1 283 ? -77.91023 4.70236 54.55830 1.000 39.32410 281 ALA B O 1
ATOM 5577 N N . GLY B 1 284 ? -79.78486 4.42184 53.40562 1.000 31.76029 282 GLY B N 1
ATOM 5578 C CA . GLY B 1 284 ? -79.88681 5.83666 53.15039 1.000 38.98170 282 GLY B CA 1
ATOM 5579 C C . GLY B 1 284 ? -79.15960 6.33369 51.91356 1.000 47.58953 282 GLY B C 1
ATOM 5580 O O . GLY B 1 284 ? -79.03939 7.54640 51.72865 1.000 38.61030 282 GLY B O 1
ATOM 5581 N N . VAL B 1 285 ? -78.71510 5.42828 51.04249 1.000 46.44262 283 VAL B N 1
ATOM 5582 C CA . VAL B 1 285 ? -77.81578 5.76546 49.93607 1.000 35.54612 283 VAL B CA 1
ATOM 5583 C C . VAL B 1 285 ? -78.61995 6.26752 48.74470 1.000 30.72453 283 VAL B C 1
ATOM 5584 O O . VAL B 1 285 ? -79.55748 5.60220 48.29206 1.000 38.14246 283 VAL B O 1
ATOM 5588 N N . ALA B 1 286 ? -78.26913 7.44368 48.24628 1.000 37.29294 284 ALA B N 1
ATOM 5589 C CA . ALA B 1 286 ? -78.99106 8.12190 47.16469 1.000 35.53405 284 ALA B CA 1
ATOM 5590 C C . ALA B 1 286 ? -78.48708 7.72041 45.77525 1.000 44.54936 284 ALA B C 1
ATOM 5591 O O . ALA B 1 286 ? -77.26905 7.59411 45.54677 1.000 36.83442 284 ALA B O 1
ATOM 5593 N N . LEU B 1 287 ? -79.43462 7.56290 44.85007 1.000 39.37414 285 LEU B N 1
ATOM 5594 C CA . LEU B 1 287 ? -79.17897 7.30869 43.43668 1.000 37.98410 285 LEU B CA 1
ATOM 5595 C C . LEU B 1 287 ? -79.20477 8.59434 42.62552 1.000 45.99783 285 LEU B C 1
ATOM 5596 O O . LEU B 1 287 ? -79.89480 9.55315 42.97171 1.000 43.18836 285 LEU B O 1
ATOM 5601 N N . THR B 1 288 ? -78.44109 8.60997 41.53037 1.000 40.23916 286 THR B N 1
ATOM 5602 C CA . THR B 1 288 ? -78.53719 9.70865 40.57748 1.000 42.13093 286 THR B CA 1
ATOM 5603 C C . THR B 1 288 ? -79.80111 9.56911 39.75236 1.000 34.25646 286 THR B C 1
ATOM 5604 O O . THR B 1 288 ? -80.48971 8.55158 39.78619 1.000 43.21271 286 THR B O 1
ATOM 5608 N N . ASP B 1 289 ? -80.05495 10.58038 38.92339 1.000 46.21765 287 ASP B N 1
ATOM 5609 C CA . ASP B 1 289 ? -81.24285 10.52274 38.07837 1.000 46.93366 287 ASP B CA 1
ATOM 5610 C C . ASP B 1 289 ? -81.15759 9.36105 37.09908 1.000 58.07815 287 ASP B C 1
ATOM 5611 O O . ASP B 1 289 ? -82.19020 8.85629 36.64612 1.000 52.66451 287 ASP B O 1
ATOM 5616 N N . ARG B 1 290 ? -79.93835 8.91625 36.77413 1.000 51.29843 288 ARG B N 1
ATOM 5617 C CA . ARG B 1 290 ? -79.72970 7.78912 35.87482 1.000 50.79784 288 ARG B CA 1
ATOM 5618 C C . ARG B 1 290 ? -79.76312 6.45084 36.60039 1.000 50.65003 288 ARG B C 1
ATOM 5619 O O . ARG B 1 290 ? -79.47515 5.41862 35.98559 1.000 41.00004 288 ARG B O 1
ATOM 5627 N N . LYS B 1 291 ? -80.12557 6.44694 37.88720 1.000 39.41508 289 LYS B N 1
ATOM 5628 C CA . LYS B 1 291 ? -80.22868 5.22823 38.68578 1.000 33.72173 289 LYS B CA 1
ATOM 5629 C C . LYS B 1 291 ? -78.87388 4.54325 38.82338 1.000 34.41972 289 LYS B C 1
ATOM 5630 O O . LYS B 1 291 ? -78.79194 3.31719 38.84992 1.000 33.59550 289 LYS B O 1
ATOM 5632 N N . ALA B 1 292 ? -77.82505 5.34808 38.95912 1.000 30.70163 290 ALA B N 1
ATOM 5633 C CA . ALA B 1 292 ? -76.54849 4.90841 39.50290 1.000 34.46215 290 ALA B CA 1
ATOM 5634 C C . ALA B 1 292 ? -76.39367 5.42890 40.92948 1.000 28.90267 290 ALA B C 1
ATOM 5635 O O . ALA B 1 292 ? -77.03236 6.40731 41.32172 1.000 35.62232 290 ALA B O 1
ATOM 5637 N N . ILE B 1 293 ? -75.49524 4.81367 41.69901 1.000 30.63124 291 ILE B N 1
ATOM 5638 C CA . ILE B 1 293 ? -75.21253 5.36464 43.03034 1.000 32.58519 291 ILE B CA 1
ATOM 5639 C C . ILE B 1 293 ? -74.36863 6.62774 42.87000 1.000 43.28627 291 ILE B C 1
ATOM 5640 O O . ILE B 1 293 ? -73.24422 6.57810 42.34739 1.000 36.53665 291 ILE B O 1
ATOM 5645 N N . GLY B 1 294 ? -74.90296 7.76789 43.32526 1.000 36.59683 292 GLY B N 1
ATOM 5646 C CA . GLY B 1 294 ? -74.12991 9.00595 43.31210 1.000 34.05066 292 GLY B CA 1
ATOM 5647 C C . GLY B 1 294 ? -72.89499 8.91537 44.19302 1.000 39.95302 292 GLY B C 1
ATOM 5648 O O . GLY B 1 294 ? -72.92670 8.33737 45.27534 1.000 36.26480 292 GLY B O 1
ATOM 5649 N N . VAL B 1 295 ? -71.76845 9.49855 43.71581 1.000 33.15281 293 VAL B N 1
ATOM 5650 C CA . VAL B 1 295 ? -70.52852 9.57789 44.48065 1.000 37.74299 293 VAL B CA 1
ATOM 5651 C C . VAL B 1 295 ? -69.88054 10.92650 44.20904 1.000 33.91161 293 VAL B C 1
ATOM 5652 O O . VAL B 1 295 ? -70.19326 11.60525 43.22444 1.000 36.63863 293 VAL B O 1
ATOM 5656 N N . ASP B 1 296 ? -68.97223 11.30653 45.10734 1.000 35.61851 294 ASP B N 1
ATOM 5657 C CA . ASP B 1 296 ? -68.12161 12.47010 44.94246 1.000 36.22895 294 ASP B CA 1
ATOM 5658 C C . ASP B 1 296 ? -66.78188 11.97187 44.39238 1.000 34.51055 294 ASP B C 1
ATOM 5659 O O . ASP B 1 296 ? -66.65477 10.80360 44.00480 1.000 34.29498 294 ASP B O 1
ATOM 5664 N N . ASP B 1 297 ? -65.77001 12.84425 44.35609 1.000 34.50210 295 ASP B N 1
ATOM 5665 C CA . ASP B 1 297 ? -64.49568 12.46692 43.73076 1.000 37.96392 295 ASP B CA 1
ATOM 5666 C C . ASP B 1 297 ? -63.72071 11.42954 44.54419 1.000 46.50040 295 ASP B C 1
ATOM 5667 O O . ASP B 1 297 ? -62.76454 10.82475 44.02834 1.000 34.56019 295 ASP B O 1
ATOM 5672 N N . TYR B 1 298 ? -64.06388 11.24211 45.82401 1.000 33.62446 296 TYR B N 1
ATOM 5673 C CA . TYR B 1 298 ? -63.39612 10.24761 46.64712 1.000 27.74792 296 TYR B CA 1
ATOM 5674 C C . TYR B 1 298 ? -64.20606 8.96295 46.74751 1.000 30.78463 296 TYR B C 1
ATOM 5675 O O . TYR B 1 298 ? -63.88135 8.10015 47.57881 1.000 34.48523 296 TYR B O 1
ATOM 5684 N N . MET B 1 299 ? -65.22715 8.82435 45.89779 1.000 27.17469 297 MET B N 1
ATOM 5685 C CA . MET B 1 299 ? -66.09833 7.65635 45.76947 1.000 28.17665 297 MET B CA 1
ATOM 5686 C C . MET B 1 299 ? -67.10205 7.56478 46.93727 1.000 31.37608 297 MET B C 1
ATOM 5687 O O . MET B 1 299 ? -67.70586 6.51757 47.15189 1.000 30.56294 297 MET B O 1
ATOM 5692 N N . ARG B 1 300 ? -67.25978 8.66113 47.68043 1.000 34.44576 298 ARG B N 1
ATOM 5693 C CA A ARG B 1 300 ? -68.16869 8.71983 48.82716 0.560 33.08783 298 ARG B CA 1
ATOM 5694 C CA B ARG B 1 300 ? -68.16925 8.71091 48.82506 0.440 33.10614 298 ARG B CA 1
ATOM 5695 C C . ARG B 1 300 ? -69.60691 8.90398 48.36855 1.000 31.47891 298 ARG B C 1
ATOM 5696 O O . ARG B 1 300 ? -69.89770 9.78531 47.55511 1.000 35.30572 298 ARG B O 1
ATOM 5711 N N . THR B 1 301 ? -70.52260 8.11314 48.90849 1.000 35.04632 299 THR B N 1
ATOM 5712 C CA . THR B 1 301 ? -71.92723 8.38589 48.64301 1.000 30.48547 299 THR B CA 1
ATOM 5713 C C . THR B 1 301 ? -72.37689 9.55632 49.54301 1.000 42.59784 299 THR B C 1
ATOM 5714 O O . THR B 1 301 ? -71.57594 10.17762 50.24880 1.000 35.14710 299 THR B O 1
ATOM 5718 N N . ASN B 1 302 ? -73.67887 9.85815 49.53627 1.000 38.77037 300 ASN B N 1
ATOM 5719 C CA . ASN B 1 302 ? -74.22156 10.86310 50.45915 1.000 39.27336 300 ASN B CA 1
ATOM 5720 C C . ASN B 1 302 ? -74.15373 10.41635 51.92042 1.000 42.84523 300 ASN B C 1
ATOM 5721 O O . ASN B 1 302 ? -74.26308 11.25182 52.82424 1.000 49.30297 300 ASN B O 1
ATOM 5726 N N . VAL B 1 303 ? -73.97268 9.13427 52.17916 1.000 36.82220 301 VAL B N 1
ATOM 5727 C CA . VAL B 1 303 ? -73.64502 8.63178 53.50257 1.000 45.32951 301 VAL B CA 1
ATOM 5728 C C . VAL B 1 303 ? -72.12879 8.54007 53.61766 1.000 47.46351 301 VAL B C 1
ATOM 5729 O O . VAL B 1 303 ? -71.49307 7.69638 52.97035 1.000 46.66137 301 VAL B O 1
ATOM 5733 N N . GLY B 1 304 ? -71.56326 9.34836 54.51980 1.000 45.14875 302 GLY B N 1
ATOM 5734 C CA . GLY B 1 304 ? -70.13925 9.60986 54.60387 1.000 40.71956 302 GLY B CA 1
ATOM 5735 C C . GLY B 1 304 ? -69.22261 8.40768 54.76996 1.000 42.96251 302 GLY B C 1
ATOM 5736 O O . GLY B 1 304 ? -68.03618 8.49318 54.42075 1.000 41.58050 302 GLY B O 1
ATOM 5737 N N . HIS B 1 305 ? -69.70557 7.30315 55.31617 1.000 34.26824 303 HIS B N 1
ATOM 5738 C CA . HIS B 1 305 ? -68.81378 6.16054 55.53108 1.000 41.12524 303 HIS B CA 1
ATOM 5739 C C . HIS B 1 305 ? -69.13487 5.01512 54.57356 1.000 28.87512 303 HIS B C 1
ATOM 5740 O O . HIS B 1 305 ? -68.60755 3.90514 54.72854 1.000 33.36141 303 HIS B O 1
ATOM 5747 N N . ILE B 1 306 ? -69.99057 5.26331 53.59455 1.000 27.47043 304 ILE B N 1
ATOM 5748 C CA . ILE B 1 306 ? -70.36424 4.27036 52.58890 1.000 34.16472 304 ILE B CA 1
ATOM 5749 C C . ILE B 1 306 ? -69.87824 4.76695 51.23174 1.000 32.53467 304 ILE B C 1
ATOM 5750 O O . ILE B 1 306 ? -70.19536 5.89092 50.82323 1.000 29.54392 304 ILE B O 1
ATOM 5755 N N . TYR B 1 307 ? -69.08506 3.93843 50.55702 1.000 30.40825 305 TYR B N 1
ATOM 5756 C CA . TYR B 1 307 ? -68.49092 4.30022 49.26845 1.000 31.81768 305 TYR B CA 1
ATOM 5757 C C . TYR B 1 307 ? -69.10468 3.45372 48.15533 1.000 29.19625 305 TYR B C 1
ATOM 5758 O O . TYR B 1 307 ? -69.63786 2.37035 48.40651 1.000 29.10854 305 TYR B O 1
ATOM 5767 N N . ALA B 1 308 ? -68.99767 3.90527 46.88877 1.000 27.91952 306 ALA B N 1
ATOM 5768 C CA . ALA B 1 308 ? -69.51299 3.06945 45.79646 1.000 22.22297 306 ALA B CA 1
ATOM 5769 C C . ALA B 1 308 ? -68.53810 3.13670 44.61787 1.000 26.93328 306 ALA B C 1
ATOM 5770 O O . ALA B 1 308 ? -68.27623 4.22507 44.11469 1.000 30.83629 306 ALA B O 1
ATOM 5772 N N . ILE B 1 309 ? -68.01157 1.98278 44.19412 1.000 29.17137 307 ILE B N 1
ATOM 5773 C CA . ILE B 1 309 ? -66.90758 1.92564 43.23166 1.000 28.38620 307 ILE B CA 1
ATOM 5774 C C . ILE B 1 309 ? -67.32280 0.99931 42.08623 1.000 34.52669 307 ILE B C 1
ATOM 5775 O O . ILE B 1 309 ? -68.23143 0.16826 42.22172 1.000 28.97360 307 ILE B O 1
ATOM 5780 N N . GLY B 1 310 ? -66.64283 1.15366 40.92544 1.000 23.75752 308 GLY B N 1
ATOM 5781 C CA . GLY B 1 310 ? -66.93793 0.25760 39.83152 1.000 26.98112 308 GLY B CA 1
ATOM 5782 C C . GLY B 1 310 ? -68.22757 0.58056 39.10907 1.000 26.54684 308 GLY B C 1
ATOM 5783 O O . GLY B 1 310 ? -68.74769 1.70434 39.11599 1.000 30.88623 308 GLY B O 1
ATOM 5784 N N . ASP B 1 311 ? -68.72542 -0.43750 38.40877 1.000 23.93224 309 ASP B N 1
ATOM 5785 C CA . ASP B 1 311 ? -69.76044 -0.16157 37.44411 1.000 24.52842 309 ASP B CA 1
ATOM 5786 C C . ASP 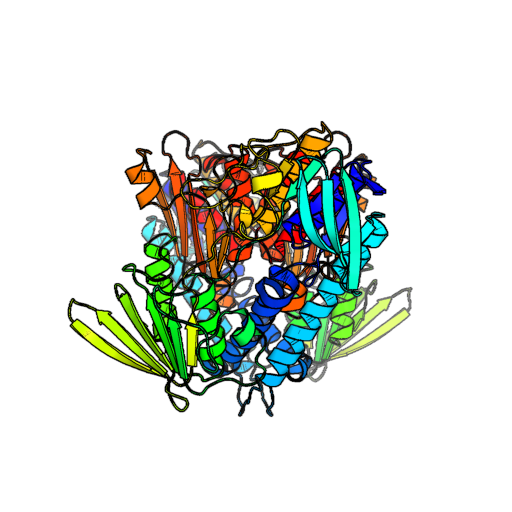B 1 311 ? -70.98823 0.41917 38.14057 1.000 26.54508 309 ASP B C 1
ATOM 5787 O O . ASP B 1 311 ? -71.78633 1.10846 37.51751 1.000 26.39349 309 ASP B O 1
ATOM 5792 N N . VAL B 1 312 ? -71.14433 0.16306 39.44619 1.000 27.99516 310 VAL B N 1
ATOM 5793 C CA . VAL B 1 312 ? -72.40092 0.58707 40.09421 1.000 25.79445 310 VAL B CA 1
ATOM 5794 C C . VAL B 1 312 ? -72.52277 2.10584 40.15197 1.000 28.72566 310 VAL B C 1
ATOM 5795 O O . VAL B 1 312 ? -73.64761 2.62822 40.23688 1.000 27.43912 310 VAL B O 1
ATOM 5799 N N . ASN B 1 313 ? -71.41614 2.86135 40.08869 1.000 27.72143 311 ASN B N 1
ATOM 5800 C CA . ASN B 1 313 ? -71.61292 4.30820 40.04538 1.000 26.27108 311 ASN B CA 1
ATOM 5801 C C . ASN B 1 313 ? -71.77300 4.82870 38.61739 1.000 36.36955 311 ASN B C 1
ATOM 5802 O O . ASN B 1 313 ? -71.99600 6.03009 38.43033 1.000 32.68079 311 ASN B O 1
ATOM 5807 N N . GLY B 1 314 ? -71.66182 3.94894 37.61368 1.000 29.87387 312 GLY B N 1
ATOM 5808 C CA . GLY B 1 314 ? -71.92522 4.34256 36.24313 1.000 35.75549 312 GLY B CA 1
ATOM 5809 C C . GLY B 1 314 ? -70.97806 5.34662 35.59447 1.000 32.52903 312 GLY B C 1
ATOM 5810 O O . GLY B 1 314 ? -71.26134 5.77602 34.48064 1.000 35.29731 312 GLY B O 1
ATOM 5811 N N . LEU B 1 315 ? -69.84727 5.69882 36.21084 1.000 30.52680 313 LEU B N 1
ATOM 5812 C CA . LEU B 1 315 ? -69.00492 6.75194 35.65698 1.000 29.06967 313 LEU B CA 1
ATOM 5813 C C . LEU B 1 315 ? -68.32091 6.27813 34.36788 1.000 36.5780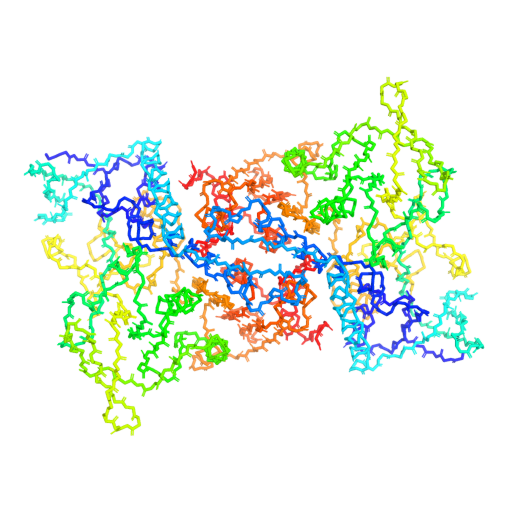1 313 LEU B C 1
ATOM 5814 O O . LEU B 1 315 ? -68.33352 6.97323 33.35096 1.000 32.76896 313 LEU B O 1
ATOM 5819 N N . LEU B 1 316 ? -67.72149 5.09797 34.40449 1.000 30.05924 314 LEU B N 1
ATOM 5820 C CA . LEU B 1 316 ? -66.99102 4.57342 33.23339 1.000 27.92650 314 LEU B CA 1
ATOM 5821 C C . LEU B 1 316 ? -66.86251 3.07962 33.50964 1.000 25.23169 314 LEU B C 1
ATOM 5822 O O . LEU B 1 316 ? -66.00591 2.66584 34.29561 1.000 28.39759 314 LEU B O 1
ATOM 5827 N N . GLN B 1 317 ? -67.74880 2.29247 32.91122 1.000 24.95933 315 GLN B N 1
ATOM 5828 C CA . GLN B 1 317 ? -67.94511 0.90566 33.35782 1.000 26.31433 315 GLN B CA 1
ATOM 5829 C C . GLN B 1 317 ? -66.85315 -0.02194 32.80395 1.000 30.05375 315 GLN B C 1
ATOM 5830 O O . GLN B 1 317 ? -67.09411 -0.86675 31.94080 1.000 31.04662 315 GLN B O 1
ATOM 5836 N N . LEU B 1 318 ? -65.64648 0.11081 33.36319 1.000 24.39422 316 LEU B N 1
ATOM 5837 C CA . LEU B 1 318 ? -64.50083 -0.71547 32.98161 1.000 22.17934 316 LEU B CA 1
ATOM 5838 C C . LEU B 1 318 ? -63.74285 -1.23967 34.19267 1.000 26.00228 316 LEU B C 1
ATOM 5839 O O . LEU B 1 318 ? -63.81704 -0.67798 35.29476 1.000 26.92778 316 LEU B O 1
ATOM 5844 N N . ALA B 1 319 ? -63.00307 -2.33446 33.99893 1.000 20.63712 317 ALA B N 1
ATOM 5845 C CA . ALA B 1 319 ? -62.33354 -2.98924 35.12365 1.000 24.49920 317 ALA B CA 1
ATOM 5846 C C . ALA B 1 319 ? -61.23274 -2.13904 35.74016 1.000 28.45776 317 ALA B C 1
ATOM 5847 O O . ALA B 1 319 ? -61.10887 -2.08095 36.97375 1.000 23.93397 317 ALA B O 1
ATOM 5849 N N . HIS B 1 320 ? -60.39763 -1.49441 34.91481 1.000 23.02441 318 HIS B N 1
ATOM 5850 C CA . HIS B 1 320 ? -59.30955 -0.70825 35.49389 1.000 22.77600 318 HIS B CA 1
ATOM 5851 C C . HIS B 1 320 ? -59.84415 0.53534 36.19376 1.000 23.78378 318 HIS B C 1
ATOM 5852 O O . HIS B 1 320 ? -59.24229 0.98687 37.18585 1.000 25.65570 318 HIS B O 1
ATOM 5859 N N . VAL B 1 321 ? -60.99704 1.04096 35.75229 1.000 22.13544 319 VAL B N 1
ATOM 5860 C CA . VAL B 1 321 ? -61.64397 2.14298 36.45327 1.000 24.48127 319 VAL B CA 1
ATOM 5861 C C . VAL B 1 321 ? -62.12718 1.66182 37.82433 1.000 29.29927 319 VAL B C 1
ATOM 5862 O O . VAL B 1 321 ? -61.80273 2.26124 38.84814 1.000 29.48525 319 VAL B O 1
ATOM 5866 N N . ALA B 1 322 ? -62.84899 0.54172 37.86043 1.000 27.30711 320 ALA B N 1
ATOM 5867 C CA . ALA B 1 322 ? -63.26579 -0.05242 39.14265 1.000 23.96002 320 ALA B CA 1
ATOM 5868 C C . ALA B 1 322 ? -62.10067 -0.25909 40.09774 1.000 29.52833 320 ALA B C 1
ATOM 5869 O O . ALA B 1 322 ? -62.20544 0.05694 41.29616 1.000 29.42536 320 ALA B O 1
ATOM 5871 N N . GLU B 1 323 ? -60.98780 -0.83821 39.61767 1.000 26.55728 321 GLU B N 1
ATOM 5872 C CA . GLU B 1 323 ? -59.83652 -1.03249 40.50236 1.000 25.89760 321 GLU B CA 1
ATOM 5873 C C . GLU B 1 323 ? -59.34617 0.30918 41.03298 1.000 28.16880 321 GLU B C 1
ATOM 5874 O O . GLU B 1 323 ? -59.12351 0.47743 42.24034 1.000 30.91332 321 GLU B O 1
ATOM 5880 N N . ALA B 1 324 ? -59.19434 1.28276 40.14355 1.000 23.56124 322 ALA B N 1
ATOM 5881 C CA . ALA B 1 324 ? -58.62821 2.56080 40.57008 1.000 27.89248 322 ALA B CA 1
ATOM 5882 C C . ALA B 1 324 ? -59.55638 3.25725 41.55733 1.000 29.89837 322 ALA B C 1
ATOM 5883 O O . ALA B 1 324 ? -59.09002 3.90329 42.51931 1.000 28.63397 322 ALA B O 1
ATOM 5885 N N . GLN B 1 325 ? -60.86603 3.15363 41.32160 1.000 24.06389 323 GLN B N 1
ATOM 5886 C CA . GLN B 1 325 ? -61.83117 3.72608 42.28332 1.000 25.21506 323 GLN B CA 1
ATOM 5887 C C . GLN B 1 325 ? -61.76450 3.00249 43.63378 1.000 31.46823 323 GLN B C 1
ATOM 5888 O O . GLN B 1 325 ? -61.81589 3.64247 44.70258 1.000 31.47074 323 GLN B O 1
ATOM 5894 N N . GLY B 1 326 ? -61.58430 1.68666 43.61031 1.000 27.39377 324 GLY B N 1
ATOM 5895 C CA . GLY B 1 326 ? -61.39312 0.93867 44.85509 1.000 26.35434 324 GLY B CA 1
ATOM 5896 C C . GLY B 1 326 ? -60.16603 1.37858 45.63542 1.000 35.62962 324 GLY B C 1
ATOM 5897 O O . GLY B 1 326 ? -60.20589 1.46998 46.86932 1.000 34.17012 324 GLY B O 1
ATOM 5898 N N . VAL B 1 327 ? -59.05625 1.66135 44.94059 1.000 24.87224 325 VAL B N 1
ATOM 5899 C CA . VAL B 1 327 ? -57.90578 2.20379 45.64789 1.000 28.27454 325 VAL B CA 1
ATOM 5900 C C . VAL B 1 327 ? -58.23761 3.55067 46.28188 1.000 32.40432 325 VAL B C 1
ATOM 5901 O O . VAL B 1 327 ? -57.83765 3.82674 47.42350 1.000 31.45959 325 VAL B O 1
ATOM 5905 N N . VAL B 1 328 ? -58.91048 4.43312 45.54462 1.000 27.29254 326 VAL B N 1
ATOM 5906 C CA . VAL B 1 328 ? -59.21138 5.76153 46.07961 1.000 28.99267 326 VAL B CA 1
ATOM 5907 C C . VAL B 1 328 ? -60.07540 5.62216 47.34006 1.000 38.47639 326 VAL B C 1
ATOM 5908 O O . VAL B 1 328 ? -59.78262 6.22208 48.38672 1.000 36.39089 326 VAL B O 1
ATOM 5912 N N . ALA B 1 329 ? -61.12006 4.78472 47.27188 1.000 30.86856 327 ALA B N 1
ATOM 5913 C CA . ALA B 1 329 ? -62.00607 4.60648 48.42725 1.000 28.66227 327 ALA B CA 1
ATOM 5914 C C . ALA B 1 329 ? -61.24077 4.06567 49.63311 1.000 31.74133 327 ALA B C 1
ATOM 5915 O O . ALA B 1 329 ? -61.34060 4.62575 50.73144 1.000 35.76238 327 ALA B O 1
ATOM 5917 N N . ALA B 1 330 ? -60.48470 2.97051 49.46858 1.000 28.08015 328 ALA B N 1
ATOM 5918 C CA . ALA B 1 330 ? -59.70643 2.41043 50.58154 1.000 28.87123 328 ALA B CA 1
ATOM 5919 C C . ALA B 1 330 ? -58.74378 3.43639 51.17769 1.000 40.06535 328 ALA B C 1
ATOM 5920 O O . ALA B 1 330 ? -58.59335 3.52802 52.40235 1.000 34.11446 328 ALA B O 1
ATOM 5922 N N . GLU B 1 331 ? -58.06344 4.20365 50.32449 1.000 32.25415 329 GLU B N 1
ATOM 5923 C CA . GLU B 1 331 ? -57.09419 5.18454 50.80722 1.000 31.71149 329 GLU B CA 1
ATOM 5924 C C . GLU B 1 331 ? -57.80092 6.31024 51.56247 1.000 35.04980 329 GLU B C 1
ATOM 5925 O O . GLU B 1 331 ? -57.32456 6.76826 52.61714 1.000 36.62825 329 GLU B O 1
ATOM 5931 N N . THR B 1 332 ? -58.97761 6.69900 51.08707 1.000 29.66362 330 THR B N 1
ATOM 5932 C CA . THR B 1 332 ? -59.75336 7.76149 51.73026 1.000 39.98513 330 THR B CA 1
ATOM 5933 C C . THR B 1 332 ? -60.29462 7.31744 53.08649 1.000 47.04330 330 THR B C 1
ATOM 5934 O O . THR B 1 332 ? -60.23424 8.07670 54.07466 1.000 44.66602 330 THR B O 1
ATOM 5938 N N . ILE B 1 333 ? -60.81070 6.09265 53.15553 1.000 37.10543 331 ILE B N 1
ATOM 5939 C CA . ILE B 1 333 ? -61.20281 5.51835 54.44200 1.000 44.27494 331 ILE B CA 1
ATOM 5940 C C . ILE B 1 333 ? -60.03534 5.55953 55.42441 1.000 43.90803 331 ILE B C 1
ATOM 5941 O O . ILE B 1 333 ? -60.17475 6.02014 56.56283 1.000 44.37978 331 ILE B O 1
ATOM 5946 N N . ALA B 1 334 ? -58.86147 5.07798 55.00416 1.000 34.05772 332 ALA B N 1
ATOM 5947 C CA . ALA B 1 334 ? -57.73071 4.98803 55.91236 1.000 37.63430 332 ALA B CA 1
ATOM 5948 C C . ALA B 1 334 ? -57.13228 6.34989 56.27116 1.000 36.66793 332 ALA B C 1
ATOM 5949 O O . ALA B 1 334 ? -56.27344 6.40349 57.15292 1.000 41.44592 332 ALA B O 1
ATOM 5951 N N . GLY B 1 335 ? -57.57648 7.43525 55.65146 1.000 39.00998 333 GLY B N 1
ATOM 5952 C CA . GLY B 1 335 ? -56.87337 8.69987 55.79295 1.000 42.26671 333 GLY B CA 1
ATOM 5953 C C . GLY B 1 335 ? -55.45987 8.70066 55.23509 1.000 51.83429 333 GLY B C 1
ATOM 5954 O O . GLY B 1 335 ? -54.58176 9.37855 55.78077 1.000 45.15834 333 GLY B O 1
ATOM 5955 N N . ALA B 1 336 ? -55.20998 7.94686 54.16434 1.000 40.25891 334 ALA B N 1
ATOM 5956 C CA . ALA B 1 336 ? -53.91005 7.92011 53.51237 1.000 38.35380 334 ALA B CA 1
ATOM 5957 C C . ALA B 1 336 ? -53.87383 8.85096 52.30535 1.000 35.26954 334 ALA B C 1
ATOM 5958 O O . ALA B 1 336 ? -54.90233 9.27255 51.76595 1.000 43.58141 334 ALA B O 1
ATOM 5960 N N . GLU B 1 337 ? -52.66138 9.18944 51.89869 1.000 39.76550 335 GLU B N 1
ATOM 5961 C CA . GLU B 1 337 ? -52.51202 10.05982 50.74928 1.000 48.39125 335 GLU B CA 1
ATOM 5962 C C . GLU B 1 337 ? -53.10632 9.35447 49.53969 1.000 40.45748 335 GLU B C 1
ATOM 5963 O O . GLU B 1 337 ? -52.82423 8.17260 49.30872 1.000 37.25484 335 GLU B O 1
ATOM 5969 N N . THR B 1 338 ? -54.00681 10.05038 48.85028 1.000 37.00164 336 THR B N 1
ATOM 5970 C CA . THR B 1 338 ? -54.65256 9.54561 47.65109 1.000 47.20487 336 THR B CA 1
ATOM 5971 C C . THR B 1 338 ? -54.60466 10.62875 46.57510 1.000 40.37030 336 THR B C 1
ATOM 5972 O O . THR B 1 338 ? -54.15588 11.75013 46.80248 1.000 46.53177 336 THR B O 1
ATOM 5976 N N . LEU B 1 339 ? -55.02242 10.26677 45.37045 1.000 39.61399 337 LEU B N 1
ATOM 5977 C CA . LEU B 1 339 ? -55.22937 11.21503 44.28860 1.000 30.98750 337 LEU B CA 1
ATOM 5978 C C . LEU B 1 339 ? -56.50434 10.83376 43.56410 1.000 35.56487 337 LEU B C 1
ATOM 5979 O O . LEU B 1 339 ? -56.64754 9.69114 43.12928 1.000 40.70981 337 LEU B O 1
ATOM 5984 N N . THR B 1 340 ? -57.42123 11.78117 43.44133 1.000 32.28535 338 THR B N 1
ATOM 5985 C CA . THR B 1 340 ? -58.68230 11.50244 42.78666 1.000 37.91656 338 THR B CA 1
ATOM 5986 C C . THR B 1 340 ? -58.48932 11.35962 41.28210 1.000 40.98350 338 THR B C 1
ATOM 5987 O O . THR B 1 340 ? -57.45435 11.73437 40.72235 1.000 41.39628 338 THR B O 1
ATOM 5991 N N . LEU B 1 341 ? -59.49973 10.77643 40.63631 1.000 40.11207 339 LEU B N 1
ATOM 5992 C CA . LEU B 1 341 ? -59.38350 10.46556 39.22018 1.000 43.06450 339 LEU B CA 1
ATOM 5993 C C . LEU B 1 341 ? -59.75212 11.64288 38.32951 1.000 48.93253 339 LEU B C 1
ATOM 5994 O O . LEU B 1 341 ? -59.32699 11.67944 37.16651 1.000 54.71318 339 LEU B O 1
ATOM 5999 N N . GLY B 1 342 ? -60.49412 12.62102 38.83579 1.000 44.97120 340 GLY B N 1
ATOM 6000 C CA . GLY B 1 342 ? -60.82448 13.75920 38.00310 1.000 42.38218 340 GLY B CA 1
ATOM 6001 C C . GLY B 1 342 ? -61.92904 13.47135 37.00577 1.000 45.39488 340 GLY B C 1
ATOM 6002 O O . GLY B 1 342 ? -62.84617 12.69431 37.28200 1.000 43.39524 340 GLY B O 1
ATOM 6003 N N . ASP B 1 343 ? -61.84579 14.10419 35.83791 1.000 41.49157 341 ASP B N 1
ATOM 6004 C CA . ASP B 1 343 ? -62.76879 13.87703 34.73569 1.000 40.48313 341 ASP B CA 1
ATOM 6005 C C . ASP B 1 343 ? -62.58869 12.44903 34.20298 1.000 36.52012 341 ASP B C 1
ATOM 6006 O O . ASP B 1 343 ? -61.53992 12.11125 33.64490 1.000 35.14030 341 ASP B O 1
ATOM 6011 N N . HIS B 1 344 ? -63.59620 11.59650 34.39621 1.000 31.17492 342 HIS B N 1
ATOM 6012 C CA . HIS B 1 344 ? -63.46949 10.20693 33.97189 1.000 29.08900 342 HIS B CA 1
ATOM 6013 C C . HIS B 1 344 ? -63.38183 10.06917 32.46070 1.000 34.62387 342 HIS B C 1
ATOM 6014 O O . HIS B 1 344 ? -62.97287 8.99475 31.97112 1.000 28.83757 342 HIS B O 1
ATOM 6021 N N . ARG B 1 345 ? -63.75120 11.11881 31.70931 1.000 28.72472 343 ARG B N 1
ATOM 6022 C CA . ARG B 1 345 ? -63.51860 11.08623 30.26194 1.000 28.50461 343 ARG B CA 1
ATOM 6023 C C . ARG B 1 345 ? -62.04550 10.98319 29.89648 1.000 29.67272 343 ARG B C 1
ATOM 6024 O O . ARG B 1 345 ? -61.75089 10.60512 28.75345 1.000 28.73336 343 ARG B O 1
ATOM 6032 N N . MET B 1 346 ? -61.12986 11.37112 30.79466 1.000 24.83930 344 MET B N 1
ATOM 6033 C CA . MET B 1 346 ? -59.71742 11.33036 30.48646 1.000 27.22608 344 MET B CA 1
ATOM 6034 C C . MET B 1 346 ? -59.13906 9.92719 30.69181 1.000 24.57805 344 MET B C 1
ATOM 6035 O O . MET B 1 346 ? -58.00614 9.67551 30.29107 1.000 29.40107 344 MET B O 1
ATOM 6040 N N . LEU B 1 347 ? -59.91199 8.98365 31.28066 1.000 24.31229 345 LEU B N 1
ATOM 6041 C CA . LEU B 1 347 ? -59.38471 7.65250 31.53689 1.000 23.15406 345 LEU B CA 1
ATOM 6042 C C . LEU B 1 347 ? -59.28887 6.84113 30.23887 1.000 22.20868 345 LEU B C 1
ATOM 6043 O O . LEU B 1 347 ? -60.08425 7.04820 29.31371 1.000 25.62518 345 LEU B O 1
ATOM 6048 N N . PRO B 1 348 ? -58.34891 5.89733 30.17861 1.000 23.03650 346 PRO B N 1
ATOM 6049 C CA . PRO B 1 348 ? -58.11403 5.14283 28.93631 1.000 26.16546 346 PRO B CA 1
ATOM 6050 C C . PRO B 1 348 ? -59.13107 4.01745 28.81252 1.000 31.89515 346 PRO B C 1
ATOM 6051 O O . PRO B 1 348 ? -59.74910 3.59749 29.80702 1.000 25.45438 346 PRO B O 1
ATOM 6055 N N . ARG B 1 349 ? -59.31460 3.54523 27.57249 1.000 21.17645 347 ARG B N 1
ATOM 6056 C CA . ARG B 1 349 ? -60.22074 2.43013 27.29804 1.000 26.84840 347 ARG B CA 1
ATOM 6057 C C . ARG B 1 349 ? -59.81702 1.79252 25.96848 1.000 25.91800 347 ARG B C 1
ATOM 6058 O O . ARG B 1 349 ? -59.20575 2.44501 25.12447 1.000 24.76598 347 ARG B O 1
ATOM 6066 N N . ALA B 1 350 ? -60.17546 0.51528 25.77033 1.000 26.71059 348 ALA B N 1
ATOM 6067 C CA . ALA B 1 350 ? -59.83167 -0.12753 24.49325 1.000 24.52718 348 ALA B CA 1
ATOM 6068 C C . ALA B 1 350 ? -60.84882 -1.19897 24.12843 1.000 28.87045 348 ALA B C 1
ATOM 6069 O O . ALA B 1 350 ? -61.51505 -1.77446 25.00508 1.000 29.30846 348 ALA B O 1
ATOM 6071 N N . THR B 1 351 ? -60.90660 -1.51600 22.83419 1.000 22.28732 349 THR B N 1
ATOM 6072 C CA . THR B 1 351 ? -61.72577 -2.60831 22.30554 1.000 23.34529 349 THR B CA 1
ATOM 6073 C C . THR B 1 351 ? -60.78628 -3.57937 21.59585 1.000 26.20973 349 THR B C 1
ATOM 6074 O O . THR B 1 351 ? -59.87130 -3.14140 20.89110 1.000 25.16153 349 THR B O 1
ATOM 6078 N N . PHE B 1 352 ? -60.95823 -4.89100 21.83056 1.000 23.43442 350 PHE B N 1
ATOM 6079 C CA . PHE B 1 352 ? -59.90541 -5.85770 21.54724 1.000 24.49147 350 PHE B CA 1
ATOM 6080 C C . PHE B 1 352 ? -60.23860 -6.80076 20.40235 1.000 26.92213 350 PHE B C 1
ATOM 6081 O O . PHE B 1 352 ? -59.56250 -7.82533 20.23457 1.000 26.78832 350 PHE B O 1
ATOM 6089 N N . CYS B 1 353 ? -61.15614 -6.40578 19.53479 1.000 23.55182 351 CYS B N 1
ATOM 6090 C CA . CYS B 1 353 ? -61.11370 -6.96707 18.18638 1.000 24.38061 351 CYS B CA 1
ATOM 6091 C C . CYS B 1 353 ? -59.79022 -6.60158 17.52235 1.000 29.36089 351 CYS B C 1
ATOM 6092 O O . CYS B 1 353 ? -58.96710 -5.88140 18.08011 1.000 26.50826 351 CYS B O 1
ATOM 6095 N N . GLN B 1 354 ? -59.56788 -7.11653 16.30812 1.000 25.44116 352 GLN B N 1
ATOM 6096 C CA A GLN B 1 354 ? -58.39587 -6.70522 15.54883 0.505 29.01960 352 GLN B CA 1
ATOM 6097 C CA B GLN B 1 354 ? -58.39433 -6.70551 15.55279 0.495 29.00092 352 GLN B CA 1
ATOM 6098 C C . GLN B 1 354 ? -58.90795 -6.01718 14.29892 1.000 36.75594 352 GLN B C 1
ATOM 6099 O O . GLN B 1 354 ? -59.77412 -6.57674 13.61305 1.000 37.36228 352 GLN B O 1
ATOM 6110 N N . PRO B 1 355 ? -58.49183 -4.75980 14.01615 1.000 34.98353 353 PRO B N 1
ATOM 6111 C CA . PRO B 1 355 ? -57.52405 -3.99059 14.79263 1.000 27.68934 353 PRO B CA 1
ATOM 6112 C C . PRO B 1 355 ? -58.17010 -3.58465 16.10995 1.000 26.18765 353 PRO B C 1
ATOM 6113 O O . PRO B 1 355 ? -59.40672 -3.45792 16.25751 1.000 24.62519 353 PRO B O 1
ATOM 6117 N N . ASN B 1 356 ? -57.31721 -3.38365 17.09718 1.000 25.32572 354 ASN B N 1
ATOM 6118 C CA . ASN B 1 356 ? -57.75226 -2.78898 18.35433 1.000 21.72201 354 ASN B CA 1
ATOM 6119 C C . ASN B 1 356 ? -58.22755 -1.35983 18.13392 1.000 25.59914 354 ASN B C 1
ATOM 6120 O O . ASN B 1 356 ? -57.81810 -0.67066 17.18621 1.000 22.59207 354 ASN B O 1
ATOM 6125 N N . VAL B 1 357 ? -59.03013 -0.87745 19.07123 1.000 24.81264 355 VAL B N 1
ATOM 6126 C CA . VAL B 1 357 ? -59.35440 0.53774 19.17283 1.000 24.14902 355 VAL B CA 1
ATOM 6127 C C . VAL B 1 357 ? -58.89181 0.93840 20.57419 1.000 25.67103 355 VAL B C 1
ATOM 6128 O O . VAL B 1 357 ? -59.11549 0.18647 21.51824 1.000 28.74173 355 VAL B O 1
ATOM 6132 N N . ALA B 1 358 ? -58.23126 2.07748 20.71986 1.000 20.44605 356 ALA B N 1
ATOM 6133 C CA . ALA B 1 358 ? -57.80205 2.45759 22.05823 1.000 22.50456 356 ALA B CA 1
ATOM 6134 C C . ALA B 1 358 ? -57.92214 3.97201 22.12020 1.000 28.70556 356 ALA B C 1
ATOM 6135 O O . ALA B 1 358 ? -57.52017 4.66899 21.16498 1.000 24.65409 356 ALA B O 1
ATOM 6137 N N . SER B 1 359 ? -58.48603 4.49456 23.21107 1.000 23.51427 357 SER B N 1
ATOM 6138 C CA . SER B 1 359 ? -58.68308 5.93757 23.22159 1.000 24.01932 357 SER B CA 1
ATOM 6139 C C . SER B 1 359 ? -58.65164 6.43545 24.65804 1.000 21.32929 357 SER B C 1
ATOM 6140 O O . SER B 1 359 ? -58.77741 5.66040 25.61084 1.000 22.07515 357 SER B O 1
ATOM 6143 N N . PHE B 1 360 ? -58.45426 7.75101 24.80045 1.000 23.04732 358 PHE B N 1
ATOM 6144 C CA . PHE B 1 360 ? -58.63886 8.41949 26.08467 1.000 23.92473 358 PHE B CA 1
ATOM 6145 C C . PHE B 1 360 ? -59.09140 9.84583 25.79232 1.000 24.70839 358 PHE B C 1
ATOM 6146 O O . PHE B 1 360 ? -58.85996 10.36766 24.71352 1.000 24.12642 358 PHE B O 1
ATOM 6154 N N . GLY B 1 361 ? -59.72112 10.48083 26.76648 1.000 25.64040 359 GLY B N 1
ATOM 6155 C CA . GLY B 1 361 ? -60.08516 11.88885 26.59470 1.000 26.09947 359 GLY B CA 1
ATOM 6156 C C . GLY B 1 361 ? -61.16220 12.21025 25.57364 1.000 26.11642 359 GLY B C 1
ATOM 6157 O O . GLY B 1 361 ? -62.05631 11.41191 25.26060 1.000 28.09325 359 GLY B O 1
ATOM 6158 N N . LEU B 1 362 ? -61.09068 13.45323 25.06232 1.000 23.75445 360 LEU B N 1
ATOM 6159 C CA . LEU B 1 362 ? -62.11433 14.01541 24.18948 1.000 28.24295 360 LEU B CA 1
ATOM 6160 C C . LEU B 1 362 ? -61.84393 13.66125 22.74027 1.000 29.04994 360 LEU B C 1
ATOM 6161 O O . LEU B 1 362 ? -60.68544 13.69329 22.31051 1.000 26.86578 360 LEU B O 1
ATOM 6166 N N . THR B 1 363 ? -62.91003 13.37707 22.00433 1.000 24.97981 361 THR B N 1
ATOM 6167 C CA . THR B 1 363 ? -62.82921 13.31268 20.55210 1.000 22.29514 361 THR B CA 1
ATOM 6168 C C . THR B 1 363 ? -62.55170 14.70802 20.01956 1.000 31.06667 361 THR B C 1
ATOM 6169 O O . THR B 1 363 ? -62.69526 15.70700 20.72638 1.000 29.25126 361 THR B O 1
ATOM 6173 N N . GLU B 1 364 ? -62.13471 14.76799 18.75357 1.000 26.80453 362 GLU B N 1
ATOM 6174 C CA . GLU B 1 364 ? -61.87167 16.06751 18.15011 1.000 27.73663 362 GLU B CA 1
ATOM 6175 C C . GLU B 1 364 ? -63.14045 16.91689 18.20027 1.000 32.41547 362 GLU B C 1
ATOM 6176 O O . GLU B 1 364 ? -63.11158 18.07139 18.63141 1.000 31.37982 362 GLU B O 1
ATOM 6182 N N . GLN B 1 365 ? -64.27679 16.32449 17.81143 1.000 31.27332 363 GLN B N 1
ATOM 6183 C CA . GLN B 1 365 ? -65.54216 17.06323 17.80183 1.000 32.83975 363 GLN B CA 1
ATOM 6184 C C . GLN B 1 365 ? -65.93629 17.51486 19.21059 1.000 34.24369 363 GLN B C 1
ATOM 6185 O O . GLN B 1 365 ? -66.39720 18.64727 19.39269 1.000 38.86766 363 GLN B O 1
ATOM 6191 N N . GLN B 1 366 ? -65.73511 16.66660 20.23264 1.000 33.93641 364 GLN B N 1
ATOM 6192 C CA . GLN B 1 366 ? -66.04480 17.09390 21.59620 1.000 32.90024 364 GLN B CA 1
ATOM 6193 C C . GLN B 1 366 ? -65.17415 18.26428 22.02475 1.000 40.49663 364 GLN B C 1
ATOM 6194 O O . GLN B 1 366 ? -65.66734 19.22828 22.62052 1.000 33.41415 364 GLN B O 1
ATOM 6200 N N . ALA B 1 367 ? -63.87005 18.20895 21.72376 1.000 30.35982 365 ALA B N 1
ATOM 6201 C CA . ALA B 1 367 ? -63.00889 19.30725 22.13331 1.000 26.93375 365 ALA B CA 1
ATOM 6202 C C . ALA B 1 367 ? -63.41092 20.60984 21.44753 1.000 29.99022 365 ALA B C 1
ATOM 6203 O O . ALA B 1 367 ? -63.36858 21.67251 22.06797 1.000 34.27633 365 ALA B O 1
ATOM 6205 N N . ARG B 1 368 ? -63.75324 20.55173 20.15387 1.000 34.44672 366 ARG B N 1
ATOM 6206 C CA . ARG B 1 368 ? -64.20813 21.74962 19.45268 1.000 35.83763 366 ARG B CA 1
ATOM 6207 C C . ARG B 1 368 ? -65.49902 22.27417 20.07642 1.000 33.76246 366 ARG B C 1
ATOM 6208 O O . ARG B 1 368 ? -65.61074 23.46366 20.37532 1.000 43.64957 366 ARG B O 1
ATOM 6216 N N . ASN B 1 369 ? -66.46558 21.38948 20.31381 1.000 40.49693 367 ASN B N 1
ATOM 6217 C CA . ASN B 1 369 ? -67.73756 21.80610 20.90933 1.000 47.61830 367 ASN B CA 1
ATOM 6218 C C . ASN B 1 369 ? -67.54970 22.42925 22.28886 1.000 48.87716 367 ASN B C 1
ATOM 6219 O O . ASN B 1 369 ? -68.32364 23.30987 22.67574 1.000 57.27179 367 ASN B O 1
ATOM 6224 N N . GLU B 1 370 ? -66.53502 22.00543 23.04647 1.000 40.28895 368 GLU B N 1
ATOM 6225 C CA . GLU B 1 370 ? -66.31465 22.55855 24.37621 1.000 46.16780 368 GLU B CA 1
ATOM 6226 C C . GLU B 1 370 ? -65.41601 23.78694 24.36707 1.000 50.61701 368 GLU B C 1
ATOM 6227 O O . GLU B 1 370 ? -64.97853 24.22001 25.43836 1.000 54.90002 368 GLU B O 1
ATOM 6233 N N . GLY B 1 371 ? -65.09645 24.33392 23.19758 1.000 45.99648 369 GLY B N 1
ATOM 6234 C CA . GLY B 1 371 ? -64.41165 25.61049 23.14191 1.000 42.91460 369 GLY B CA 1
ATOM 6235 C C . GLY B 1 371 ? -62.89779 25.61080 23.25763 1.000 49.92965 369 GLY B C 1
ATOM 6236 O O . GLY B 1 371 ? -62.30487 26.69603 23.38346 1.000 41.77481 369 GLY B O 1
ATOM 6237 N N . TYR B 1 372 ? -62.24248 24.44961 23.20769 1.000 44.47396 370 TYR B N 1
ATOM 6238 C CA . TYR B 1 372 ? -60.78628 24.45149 23.15204 1.000 39.63134 370 TYR B CA 1
ATOM 6239 C C . TYR B 1 372 ? -60.31138 24.97918 21.79429 1.000 32.82303 370 TYR B C 1
ATOM 6240 O O . TYR B 1 372 ? -61.00286 24.89362 20.78589 1.000 35.76257 370 TYR B O 1
ATOM 6249 N N . ASP B 1 373 ? -59.10925 25.53408 21.78536 1.000 37.33643 371 ASP B N 1
ATOM 6250 C CA . ASP B 1 373 ? -58.41346 25.87657 20.54849 1.000 39.77955 371 ASP B CA 1
ATOM 6251 C C . ASP B 1 373 ? -57.72108 24.61943 20.01671 1.000 33.20485 371 ASP B C 1
ATOM 6252 O O . ASP B 1 373 ? -56.57171 24.35611 20.32069 1.000 39.83293 371 ASP B O 1
ATOM 6257 N N . VAL B 1 374 ? -58.39928 23.87089 19.16008 1.000 34.37192 372 VAL B N 1
ATOM 6258 C CA . VAL B 1 374 ? -58.03719 22.46532 18.91545 1.000 34.79843 372 VAL B CA 1
ATOM 6259 C C . VAL B 1 374 ? -56.92937 22.35800 17.88107 1.000 31.60574 372 VAL B C 1
ATOM 6260 O O . VAL B 1 374 ? -57.02956 22.91728 16.78136 1.000 36.57114 372 VAL B O 1
ATOM 6264 N N . VAL B 1 375 ? -55.89108 21.58206 18.20194 1.000 28.81240 373 VAL B N 1
ATOM 6265 C CA . VAL B 1 375 ? -54.90351 21.13025 17.21957 1.000 30.48911 373 VAL B CA 1
ATOM 6266 C C . VAL B 1 375 ? -55.01860 19.60543 17.06483 1.000 35.32177 373 VAL B C 1
ATOM 6267 O O . VAL B 1 375 ? -55.23455 18.89386 18.05277 1.000 30.42154 373 VAL B O 1
ATOM 6271 N N . VAL B 1 376 ? -54.86659 19.09203 15.83652 1.000 29.27160 374 VAL B N 1
ATOM 6272 C CA . VAL B 1 376 ? -54.99783 17.65428 15.58081 1.000 28.80996 374 VAL B CA 1
ATOM 6273 C C . VAL B 1 376 ? -53.77359 17.17245 14.80908 1.000 31.46722 374 VAL B C 1
ATOM 6274 O O . VAL B 1 376 ? -53.31804 17.85372 13.89100 1.000 27.85918 374 VAL B O 1
ATOM 6278 N N . ALA B 1 377 ? -53.25126 15.99137 15.16645 1.000 26.79610 375 ALA B N 1
ATOM 6279 C CA . ALA B 1 377 ? -52.20742 15.33968 14.37912 1.000 27.69097 375 ALA B CA 1
ATOM 6280 C C . ALA B 1 377 ? -52.64563 13.90168 14.16062 1.000 35.49773 375 ALA B C 1
ATOM 6281 O O . ALA B 1 377 ? -53.06194 13.21843 15.11377 1.000 27.88758 375 ALA B O 1
ATOM 6283 N N . LYS B 1 378 ? -52.54426 13.44004 12.91921 1.000 26.70420 376 LYS B N 1
ATOM 6284 C CA . LYS B 1 378 ? -52.96436 12.08601 12.60150 1.000 25.58121 376 LYS B CA 1
ATOM 6285 C C . LYS B 1 378 ? -51.84968 11.43592 11.80653 1.000 28.25287 376 LYS B C 1
ATOM 6286 O O . LYS B 1 378 ? -51.42111 11.96624 10.76483 1.000 28.47084 376 LYS B O 1
ATOM 6292 N N . PHE B 1 379 ? -51.37855 10.29353 12.28192 1.000 21.73503 377 PHE B N 1
ATOM 6293 C CA . PHE B 1 379 ? -50.31146 9.56541 11.57503 1.000 21.89853 377 PHE B CA 1
ATOM 6294 C C . PHE B 1 379 ? -50.81685 8.17251 11.20197 1.000 26.03452 377 PHE B C 1
ATOM 6295 O O . PHE B 1 379 ? -51.24738 7.40942 12.08912 1.000 24.78887 377 PHE B O 1
ATOM 6303 N N . PRO B 1 380 ? -50.77953 7.77346 9.94508 1.000 23.04180 378 PRO B N 1
ATOM 6304 C CA . PRO B 1 380 ? -51.29690 6.46171 9.56846 1.000 23.88456 378 PRO B CA 1
ATOM 6305 C C . PRO B 1 380 ? -50.24535 5.37431 9.68623 1.000 23.46359 378 PRO B C 1
ATOM 6306 O O . PRO B 1 380 ? -49.05820 5.56992 9.39511 1.000 25.45317 378 PRO B O 1
ATOM 6310 N N . PHE B 1 381 ? -50.71790 4.16045 10.02933 1.000 21.37848 379 PHE B N 1
ATOM 6311 C CA . PHE B 1 381 ? -49.75355 3.07409 10.16989 1.000 20.12726 379 PHE B CA 1
ATOM 6312 C C . PHE B 1 381 ? -49.19204 2.63114 8.82719 1.000 22.96148 379 PHE B C 1
ATOM 6313 O O . PHE B 1 381 ? -48.20971 1.90020 8.82012 1.000 24.16922 379 PHE B O 1
ATOM 6321 N N . THR B 1 382 ? -49.73580 3.10224 7.70282 1.000 23.46358 380 THR B N 1
ATOM 6322 C CA . THR B 1 382 ? -49.03685 2.78479 6.42790 1.000 21.59966 380 THR B CA 1
ATOM 6323 C C . THR B 1 382 ? -47.66180 3.44776 6.31888 1.000 27.04987 380 THR B C 1
ATOM 6324 O O . THR B 1 382 ? -46.84602 3.05753 5.45689 1.000 29.12102 380 THR B O 1
ATOM 6328 N N . ALA B 1 383 ? -47.35425 4.40079 7.19441 1.000 26.04351 381 ALA B N 1
ATOM 6329 C CA . ALA B 1 383 ? -46.05190 5.04204 7.25070 1.000 26.63206 381 ALA B CA 1
ATOM 6330 C C . ALA B 1 383 ? -45.21345 4.53186 8.41759 1.000 26.05493 381 ALA B C 1
ATOM 6331 O O . ALA B 1 383 ? -44.24371 5.17387 8.79828 1.000 25.67687 381 ALA B O 1
ATOM 6333 N N . ASN B 1 384 ? -45.59529 3.40248 9.01533 1.000 24.95021 382 ASN B N 1
ATOM 6334 C CA . ASN B 1 384 ? -44.89017 2.82278 10.15661 1.000 21.91677 382 ASN B CA 1
ATOM 6335 C C . ASN B 1 384 ? -44.21768 1.52894 9.71407 1.000 25.75314 382 ASN B C 1
ATOM 6336 O O . ASN B 1 384 ? -44.88655 0.64619 9.16727 1.000 27.87042 382 ASN B O 1
ATOM 6341 N N . ALA B 1 385 ? -42.91823 1.38608 9.97900 1.000 25.25086 383 ALA B N 1
ATOM 6342 C CA . ALA B 1 385 ? -42.20629 0.20890 9.47515 1.000 29.77741 383 ALA B CA 1
ATOM 6343 C C . ALA B 1 385 ? -42.69286 -1.07284 10.14538 1.000 24.86906 383 ALA B C 1
ATOM 6344 O O . ALA B 1 385 ? -42.83876 -2.11167 9.48804 1.000 26.18474 383 ALA B O 1
ATOM 6346 N N . LYS B 1 386 ? -42.90340 -1.03369 11.45883 1.000 22.81060 384 LYS B N 1
ATOM 6347 C CA . LYS B 1 386 ? -43.33171 -2.21862 12.19338 1.000 22.08943 384 LYS B CA 1
ATOM 6348 C C . LYS B 1 386 ? -44.69096 -2.71363 11.70059 1.000 24.68989 384 LYS B C 1
ATOM 6349 O O . LYS B 1 386 ? -44.92956 -3.92075 11.61555 1.000 23.66691 384 LYS B O 1
ATOM 6355 N N . ALA B 1 387 ? -45.62024 -1.79908 11.40397 1.000 22.08002 385 ALA B N 1
ATOM 6356 C CA . ALA B 1 387 ? -46.94935 -2.24423 11.00098 1.000 25.30693 385 ALA B CA 1
ATOM 6357 C C . ALA B 1 387 ? -46.89272 -3.00237 9.66821 1.000 23.43740 385 ALA B C 1
ATOM 6358 O O . ALA B 1 387 ? -47.60146 -3.99870 9.48373 1.000 26.40557 385 ALA B O 1
ATOM 6360 N N . HIS B 1 388 ? -46.01919 -2.58230 8.77472 1.000 22.70555 386 HIS B N 1
ATOM 6361 C CA . HIS B 1 388 ? -45.80495 -3.34887 7.53914 1.000 29.28284 386 HIS B CA 1
ATOM 6362 C C . HIS B 1 388 ? -45.14603 -4.68596 7.83104 1.000 30.30353 386 HIS B C 1
ATOM 6363 O O . HIS B 1 388 ? -45.52002 -5.71633 7.26266 1.000 28.49439 386 HIS B O 1
ATOM 6370 N N . GLY B 1 389 ? -44.16193 -4.70778 8.72941 1.000 28.63387 387 GLY B N 1
ATOM 6371 C CA . GLY B 1 389 ? -43.54553 -5.99265 9.05214 1.000 26.38668 387 GLY B CA 1
ATOM 6372 C C . GLY B 1 389 ? -44.52392 -6.97688 9.64832 1.000 26.54403 387 GLY B C 1
ATOM 6373 O O . GLY B 1 389 ? -44.49925 -8.16889 9.32413 1.000 27.69324 387 GLY B O 1
ATOM 6374 N N . VAL B 1 390 ? -45.39924 -6.50639 10.54819 1.000 21.45218 388 VAL B N 1
ATOM 6375 C CA . VAL B 1 390 ? -46.36068 -7.43613 11.14477 1.000 24.66212 388 VAL B CA 1
ATOM 6376 C C . VAL B 1 390 ? -47.41482 -7.86978 10.13917 1.000 27.41877 388 VAL B C 1
ATOM 6377 O O . VAL B 1 390 ? -48.11423 -8.86294 10.36855 1.000 29.69764 388 VAL B O 1
ATOM 6381 N N . GLY B 1 391 ? -47.56516 -7.13551 9.05351 1.000 26.34403 389 GLY B N 1
ATOM 6382 C CA . GLY B 1 391 ? -48.54077 -7.52200 8.04984 1.000 29.97358 389 GLY B CA 1
ATOM 6383 C C . GLY B 1 391 ? -49.87351 -6.80963 8.14233 1.000 42.65606 389 GLY B C 1
ATOM 6384 O O . GLY B 1 391 ? -50.84026 -7.24785 7.50863 1.000 38.39913 389 GLY B O 1
ATOM 6385 N N . ASP B 1 392 ? -49.95734 -5.71766 8.89977 1.000 28.90540 390 ASP B N 1
ATOM 6386 C CA . ASP B 1 392 ? -51.21604 -5.01239 9.11475 1.000 26.82929 390 ASP B CA 1
ATOM 6387 C C . ASP B 1 392 ? -50.93628 -3.52463 9.21860 1.000 27.08210 390 ASP B C 1
ATOM 6388 O O . ASP B 1 392 ? -50.79464 -2.98435 10.31785 1.000 28.96523 390 ASP B O 1
ATOM 6393 N N . PRO B 1 393 ? -50.86094 -2.84333 8.11296 1.000 25.91450 391 PRO B N 1
ATOM 6394 C CA . PRO B 1 393 ? -50.57249 -1.40827 8.15462 1.000 26.84266 391 PRO B CA 1
ATOM 6395 C C . PRO B 1 393 ? -51.83819 -0.56911 8.21032 1.000 23.11692 391 PRO B C 1
ATOM 6396 O O . PRO B 1 393 ? -51.78345 0.63750 7.99886 1.000 28.43503 391 PRO B O 1
ATOM 6400 N N . SER B 1 394 ? -52.96470 -1.14854 8.62182 1.000 21.75543 392 SER B N 1
ATOM 6401 C CA . SER B 1 394 ? -54.20240 -0.37925 8.64809 1.000 27.11256 392 SER B CA 1
ATOM 6402 C C . SER B 1 394 ? -54.27263 0.55135 9.86579 1.000 28.61668 392 SER B C 1
ATOM 6403 O O . SER B 1 394 ? -53.60634 0.35409 10.89087 1.000 25.38045 392 SER B O 1
ATOM 6406 N N . GLY B 1 395 ? -55.09481 1.56956 9.75107 1.000 24.23769 393 GLY B N 1
ATOM 6407 C CA . GLY B 1 395 ? -55.36373 2.37812 10.92017 1.000 25.84636 393 GLY B CA 1
ATOM 6408 C C . GLY B 1 395 ? -54.41148 3.54062 11.08161 1.000 25.98709 393 GLY B C 1
ATOM 6409 O O . GLY B 1 395 ? -53.63181 3.91070 10.17964 1.000 23.19075 393 GLY B O 1
ATOM 6410 N N . PHE B 1 396 ? -54.51673 4.16651 12.24412 1.000 20.56299 394 PHE B N 1
ATOM 6411 C CA . PHE B 1 396 ? -53.79091 5.41223 12.50227 1.000 20.95590 394 PHE B CA 1
ATOM 6412 C C . PHE B 1 396 ? -53.79227 5.72200 14.00061 1.000 27.37927 394 PHE B C 1
ATOM 6413 O O . PHE B 1 396 ? -54.49348 5.09461 14.80788 1.000 22.14100 394 PHE B O 1
ATOM 6421 N N . VAL B 1 397 ? -53.01723 6.73425 14.34113 1.000 21.93786 395 VAL B N 1
ATOM 6422 C CA . VAL B 1 397 ? -53.06338 7.38729 15.64519 1.000 23.10963 395 VAL B CA 1
ATOM 6423 C C . VAL B 1 397 ? -53.51916 8.81229 15.40275 1.000 28.61430 395 VAL B C 1
ATOM 6424 O O . VAL B 1 397 ? -52.94118 9.50048 14.54734 1.000 27.15232 395 VAL B O 1
ATOM 6428 N N . LYS B 1 398 ? -54.52426 9.26248 16.16737 1.000 24.80621 396 LYS B N 1
ATOM 6429 C CA . LYS B 1 398 ? -55.01439 10.63380 16.06515 1.000 25.13562 396 LYS B CA 1
ATOM 6430 C C . LYS B 1 398 ? -54.94051 11.29800 17.43265 1.000 24.85168 396 LYS B C 1
ATOM 6431 O O . LYS B 1 398 ? -55.63006 10.87253 18.36999 1.000 26.13506 396 LYS B O 1
ATOM 6437 N N . LEU B 1 399 ? -54.18816 12.39054 17.54765 1.000 21.76034 397 LEU B N 1
ATOM 6438 C CA . LEU B 1 399 ? -54.04654 13.06161 18.84622 1.000 25.05112 397 LEU B CA 1
ATOM 6439 C C . LEU B 1 399 ? -54.72798 14.41032 18.73587 1.000 26.76402 397 LEU B C 1
ATOM 6440 O O . LEU B 1 399 ? -54.67318 15.04553 17.68369 1.000 27.66266 397 LEU B O 1
ATOM 6445 N N . VAL B 1 400 ? -55.36766 14.83866 19.81270 1.000 25.68342 398 VAL B N 1
ATOM 6446 C CA . VAL B 1 400 ? -56.08616 16.12745 19.86774 1.000 33.69460 398 VAL B CA 1
ATOM 6447 C C . VAL B 1 400 ? -55.46144 16.92431 20.99639 1.000 28.08572 398 VAL B C 1
ATOM 6448 O O . VAL B 1 400 ? -55.40203 16.42987 22.12877 1.000 25.21869 398 VAL B O 1
ATOM 6452 N N . ALA B 1 401 ? -55.00843 18.14322 20.70619 1.000 25.19113 399 ALA B N 1
ATOM 6453 C CA . ALA B 1 401 ? -54.31024 18.93422 21.71920 1.000 27.64255 399 ALA B CA 1
ATOM 6454 C C . ALA B 1 401 ? -54.87343 20.34810 21.73746 1.000 31.56753 399 ALA B C 1
ATOM 6455 O O . ALA B 1 401 ? -55.47726 20.81547 20.76749 1.000 33.48321 399 ALA B O 1
ATOM 6457 N N . ASP B 1 402 ? -54.65039 21.03433 22.84523 1.000 31.02564 400 ASP B N 1
ATOM 6458 C CA . ASP B 1 402 ? -55.05548 22.43112 22.93691 1.000 30.64198 400 ASP B CA 1
ATOM 6459 C C . ASP B 1 402 ? -53.89441 23.31131 22.49912 1.000 27.85461 400 ASP B C 1
ATOM 6460 O O . ASP B 1 402 ? -52.75465 23.04921 22.87089 1.000 32.24615 400 ASP B O 1
ATOM 6465 N N . ALA B 1 403 ? -54.18645 24.36360 21.71690 1.000 30.69177 401 ALA B N 1
ATOM 6466 C CA . ALA B 1 403 ? -53.10195 25.10010 21.06481 1.000 32.65531 401 ALA B CA 1
ATOM 6467 C C . ALA B 1 403 ? -52.38046 26.07799 21.99136 1.000 34.30579 401 ALA B C 1
ATOM 6468 O O . ALA B 1 403 ? -51.28009 26.51524 21.64134 1.000 36.68012 401 ALA B O 1
ATOM 6470 N N . LYS B 1 404 ? -52.93113 26.41546 23.17083 1.000 37.73061 402 LYS B N 1
ATOM 6471 C CA . LYS B 1 404 ? -52.19631 27.33460 24.05180 1.000 44.71160 402 LYS B CA 1
ATOM 6472 C C . LYS B 1 404 ? -50.80518 26.81569 24.37184 1.000 44.02385 402 LYS B C 1
ATOM 6473 O O . LYS B 1 404 ? -49.80745 27.51960 24.17879 1.000 38.74109 402 LYS B O 1
ATOM 6479 N N . HIS B 1 405 ? -50.71334 25.58564 24.87994 1.000 32.95857 403 HIS B N 1
ATOM 6480 C CA . HIS B 1 405 ? -49.42396 25.03026 25.25622 1.000 37.02309 403 HIS B CA 1
ATOM 6481 C C . HIS B 1 405 ? -49.14713 23.66586 24.66252 1.000 39.09072 403 HIS B C 1
ATOM 6482 O O . HIS B 1 405 ? -48.06927 23.10266 24.90853 1.000 36.27385 403 HIS B O 1
ATOM 6489 N N . GLY B 1 406 ? -50.07328 23.13652 23.88107 1.000 37.33721 404 GLY B N 1
ATOM 6490 C CA . GLY B 1 406 ? -49.95034 21.78468 23.39203 1.000 36.95877 404 GLY B CA 1
ATOM 6491 C C . GLY B 1 406 ? -50.26111 20.74461 24.44029 1.000 34.03196 404 GLY B C 1
ATOM 6492 O O . GLY B 1 406 ? -49.68557 19.67483 24.38919 1.000 29.27462 404 GLY B O 1
ATOM 6493 N N . GLU B 1 407 ? -51.16263 21.03059 25.40241 1.000 27.94212 405 GLU B N 1
ATOM 6494 C CA . GLU B 1 407 ? -51.58613 19.99663 26.34128 1.000 29.27428 405 GLU B CA 1
ATOM 6495 C C . GLU B 1 407 ? -52.50493 19.00049 25.62797 1.000 32.93186 405 GLU B C 1
ATOM 6496 O O . GLU B 1 407 ? -53.31128 19.38661 24.78400 1.000 28.91882 405 GLU B O 1
ATOM 6502 N N . LEU B 1 408 ? -52.40159 17.70822 25.97985 1.000 25.36586 406 LEU B N 1
ATOM 6503 C CA . LEU B 1 408 ? -53.23267 16.71425 25.30866 1.000 33.59536 406 LEU B CA 1
ATOM 6504 C C . LEU B 1 408 ? -54.67945 16.80134 25.81258 1.000 32.49348 406 LEU B C 1
ATOM 6505 O O . LEU B 1 408 ? -54.92741 16.91011 27.02230 1.000 32.96427 406 LEU B O 1
ATOM 6510 N N . LEU B 1 409 ? -55.62957 16.72167 24.88458 1.000 25.80466 407 LEU B N 1
ATOM 6511 C CA . LEU B 1 409 ? -57.04833 16.62691 25.18554 1.000 23.27356 407 LEU B CA 1
ATOM 6512 C C . LEU B 1 409 ? -57.59138 15.24837 24.92091 1.000 26.14794 407 LEU B C 1
ATOM 6513 O O . LEU B 1 409 ? -58.58499 14.87672 25.52271 1.000 28.85585 407 LEU B O 1
ATOM 6518 N N . GLY B 1 410 ? -56.99877 14.49277 24.00087 1.000 25.81123 408 GLY B N 1
ATOM 6519 C CA . GLY B 1 410 ? -57.46685 13.13466 23.80890 1.000 25.40720 408 GLY B CA 1
ATOM 6520 C C . GLY B 1 410 ? -56.58222 12.46311 22.78231 1.000 26.80362 408 GLY B C 1
ATOM 6521 O O . GLY B 1 410 ? -55.74228 13.09952 22.14484 1.000 26.38754 408 GLY B O 1
ATOM 6522 N N . GLY B 1 411 ? -56.77126 11.15957 22.66156 1.000 24.59763 409 GLY B N 1
ATOM 6523 C CA . GLY B 1 411 ? -56.00231 10.35724 21.73022 1.000 20.67286 409 GLY B CA 1
ATOM 6524 C C . GLY B 1 411 ? -56.84207 9.20139 21.28086 1.000 24.56814 409 GLY B C 1
ATOM 6525 O O . GLY B 1 411 ? -57.58687 8.63366 22.09457 1.000 24.83746 409 GLY B O 1
ATOM 6526 N N . HIS B 1 412 ? -56.73869 8.84704 19.99348 1.000 24.95106 410 HIS B N 1
ATOM 6527 C CA . HIS B 1 412 ? -57.67470 7.93458 19.34027 1.000 23.11160 410 HIS B CA 1
ATOM 6528 C C . HIS B 1 412 ? -56.88977 7.05568 18.39407 1.000 25.90109 410 HIS B C 1
ATOM 6529 O O . HIS B 1 412 ? -56.31973 7.55783 17.42265 1.000 20.88677 410 HIS B O 1
ATOM 6536 N N . LEU B 1 413 ? -56.80695 5.77599 18.72223 1.000 21.19620 411 LEU B N 1
ATOM 6537 C CA . LEU B 1 413 ? -55.93265 4.86160 17.99142 1.000 20.51584 411 LEU B CA 1
ATOM 6538 C C . LEU B 1 413 ? -56.74801 3.71134 17.44108 1.000 21.77460 411 LEU B C 1
ATOM 6539 O O . LEU B 1 413 ? -57.65773 3.20035 18.11168 1.000 21.54675 411 LEU B O 1
ATOM 6544 N N . VAL B 1 414 ? -56.44381 3.31241 16.20021 1.000 20.22733 412 VAL B N 1
ATOM 6545 C CA . VAL B 1 414 ? -57.03070 2.08897 15.67226 1.000 20.35900 412 VAL B CA 1
ATOM 6546 C C . VAL B 1 414 ? -55.92742 1.40742 14.87969 1.000 21.64831 412 VAL B C 1
ATOM 6547 O O . VAL B 1 414 ? -55.26798 2.04854 14.05301 1.000 21.30578 412 VAL B O 1
ATOM 6551 N N . GLY B 1 415 ? -55.64227 0.15264 15.19310 1.000 21.27978 413 GLY B N 1
ATOM 6552 C CA . GLY B 1 415 ? -54.56583 -0.54071 14.48960 1.000 20.04222 413 GLY B CA 1
ATOM 6553 C C . GLY B 1 415 ? -54.18859 -1.79163 15.24331 1.000 25.75739 413 GLY B C 1
ATOM 6554 O O . GLY B 1 415 ? -54.74302 -2.09909 16.30271 1.000 25.53694 413 GLY B O 1
ATOM 6555 N N . HIS B 1 416 ? -53.12954 -2.43602 14.75879 1.000 25.13111 414 HIS B N 1
ATOM 6556 C CA . HIS B 1 416 ? -52.71889 -3.70842 15.33922 1.000 25.73911 414 HIS B CA 1
ATOM 6557 C C . HIS B 1 416 ? -52.20154 -3.53124 16.77491 1.000 25.79062 414 HIS B C 1
ATOM 6558 O O . HIS B 1 416 ? -51.19596 -2.84542 16.99490 1.000 27.00885 414 HIS B O 1
ATOM 6565 N N . ASP B 1 417 ? -52.89028 -4.14612 17.74324 1.000 29.30137 415 ASP B N 1
ATOM 6566 C CA . ASP B 1 417 ? -52.49576 -4.20693 19.15521 1.000 32.62016 415 ASP B CA 1
ATOM 6567 C C . ASP B 1 417 ? -52.30160 -2.81995 19.77971 1.000 28.01572 415 ASP B C 1
ATOM 6568 O O . ASP B 1 417 ? -51.51041 -2.66479 20.70105 1.000 29.95085 415 ASP B O 1
ATOM 6573 N N . VAL B 1 418 ? -53.06031 -1.80552 19.34246 1.000 23.26371 416 VAL B N 1
ATOM 6574 C CA . VAL B 1 418 ? -52.78722 -0.44657 19.82082 1.000 23.50387 416 VAL B CA 1
ATOM 6575 C C . VAL B 1 418 ? -53.24196 -0.23855 21.26238 1.000 23.41294 416 VAL B C 1
ATOM 6576 O O . VAL B 1 418 ? -52.96743 0.82792 21.86236 1.000 22.21311 416 VAL B O 1
ATOM 6580 N N . ALA B 1 419 ? -53.91091 -1.22061 21.84827 1.000 25.18098 417 ALA B N 1
ATOM 6581 C CA . ALA B 1 419 ? -54.32254 -1.00354 23.23755 1.000 26.89334 417 ALA B CA 1
ATOM 6582 C C . ALA B 1 419 ? -53.12244 -0.83158 24.16704 1.000 25.74411 417 ALA B C 1
ATOM 6583 O O . ALA B 1 419 ? -53.27545 -0.27393 25.27177 1.000 26.01776 417 ALA B O 1
ATOM 6585 N N . GLU B 1 420 ? -51.94536 -1.32679 23.77770 1.000 21.09727 418 GLU B N 1
ATOM 6586 C CA . GLU B 1 420 ? -50.77651 -1.23464 24.65183 1.000 23.51514 418 GLU B CA 1
ATOM 6587 C C . GLU B 1 420 ? -50.12540 0.14072 24.61009 1.000 26.10486 418 GLU B C 1
ATOM 6588 O O . GLU B 1 420 ? -49.17683 0.38096 25.38021 1.000 25.74230 418 GLU B O 1
ATOM 6594 N N . LEU B 1 421 ? -50.59385 1.03809 23.73959 1.000 19.75022 419 LEU B N 1
ATOM 6595 C CA . LEU B 1 421 ? -49.89454 2.28467 23.46449 1.000 21.39522 419 LEU B CA 1
ATOM 6596 C C . LEU B 1 421 ? -50.40450 3.49027 24.24730 1.000 26.28645 419 LEU B C 1
ATOM 6597 O O . LEU B 1 421 ? -49.80635 4.57481 24.13606 1.000 25.14885 419 LEU B O 1
ATOM 6602 N N . LEU B 1 422 ? -51.45601 3.33360 25.04533 1.000 23.85141 420 LEU B N 1
ATOM 6603 C CA . LEU B 1 422 ? -52.02577 4.46279 25.78193 1.000 24.18837 420 LEU B CA 1
ATOM 6604 C C . LEU B 1 422 ? -51.18257 4.97570 26.95909 1.000 22.31614 420 LEU B C 1
ATOM 6605 O O . LEU B 1 422 ? -51.33052 6.16391 27.26784 1.000 24.17050 420 LEU B O 1
ATOM 6610 N N . PRO B 1 423 ? -50.31039 4.17839 27.65449 1.000 23.27829 421 PRO B N 1
ATOM 6611 C CA . PRO B 1 423 ? -49.78271 4.68055 28.95597 1.000 26.22410 421 PRO B CA 1
ATOM 6612 C C . PRO B 1 423 ? -49.02239 5.98865 28.86575 1.000 24.20257 421 PRO B C 1
ATOM 6613 O O . PRO B 1 423 ? -49.18096 6.85089 29.75610 1.000 27.10610 421 PRO B O 1
ATOM 6617 N N . GLU B 1 424 ? -48.15970 6.14929 27.85782 1.000 22.93843 422 GLU B N 1
ATOM 6618 C CA . GLU B 1 424 ? -47.39735 7.39038 27.74420 1.000 24.02641 422 GLU B CA 1
ATOM 6619 C C . GLU B 1 424 ? -48.33186 8.59403 27.56403 1.000 23.72013 422 GLU B C 1
ATOM 6620 O O . GLU B 1 424 ? -48.05026 9.71034 28.06836 1.000 24.73831 422 GLU B O 1
ATOM 6626 N N . LEU B 1 425 ? -49.44699 8.40353 26.86035 1.000 22.33956 423 LEU B N 1
ATOM 6627 C CA . LEU B 1 425 ? -50.34975 9.52877 26.60335 1.000 21.78839 423 LEU B CA 1
ATOM 6628 C C . LEU B 1 425 ? -51.10188 9.94810 27.86354 1.000 22.28423 423 LEU B C 1
ATOM 6629 O O . LEU B 1 425 ? -51.27007 11.14219 28.11390 1.000 25.87264 423 LEU B O 1
ATOM 6634 N N . THR B 1 426 ? -51.67544 8.98509 28.59414 1.000 23.60698 424 THR B N 1
ATOM 6635 C CA . THR B 1 426 ? -52.36747 9.35586 29.84543 1.000 23.29813 424 THR B CA 1
ATOM 6636 C C . THR B 1 426 ? -51.39179 9.83094 30.91203 1.000 26.76642 424 THR B C 1
ATOM 6637 O O . THR B 1 426 ? -51.76990 10.63151 31.78339 1.000 24.55894 424 THR B O 1
ATOM 6641 N N . LEU B 1 427 ? -50.13351 9.33564 30.89541 1.000 25.96878 425 LEU B N 1
ATOM 6642 C CA . LEU B 1 427 ? -49.17474 9.85381 31.87195 1.000 24.73995 425 LEU B CA 1
ATOM 6643 C C . LEU B 1 427 ? -48.90338 11.34062 31.61004 1.000 31.17986 425 LEU B C 1
ATOM 6644 O O . LEU B 1 427 ? -48.92377 12.18143 32.53331 1.000 27.10146 425 LEU B O 1
ATOM 6649 N N . ALA B 1 428 ? -48.66799 11.68348 30.34679 1.000 25.86135 426 ALA B N 1
ATOM 6650 C CA . ALA B 1 428 ? -48.45312 13.07863 29.97868 1.000 26.14825 426 ALA B CA 1
ATOM 6651 C C . ALA B 1 428 ? -49.67557 13.93403 30.32736 1.000 29.72474 426 ALA B C 1
ATOM 6652 O O . ALA B 1 428 ? -49.54029 15.03106 30.88782 1.000 32.27414 426 ALA B O 1
ATOM 6654 N N . GLN B 1 429 ? -50.88255 13.45990 29.99563 1.000 27.64791 427 GLN B N 1
ATOM 6655 C CA . GLN B 1 429 ? -52.06549 14.27536 30.27115 1.000 23.58053 427 GLN B CA 1
ATOM 6656 C C . GLN B 1 429 ? -52.21841 14.52599 31.77661 1.000 30.58611 427 GLN B C 1
ATOM 6657 O O . GLN B 1 429 ? -52.45092 15.65862 32.21174 1.000 32.79301 427 GLN B O 1
ATOM 6663 N N . ARG B 1 430 ? -52.00972 13.49390 32.57728 1.000 29.12576 428 ARG B N 1
ATOM 6664 C CA . ARG B 1 430 ? -52.24987 13.57598 34.01630 1.000 38.96590 428 ARG B CA 1
ATOM 6665 C C . ARG B 1 430 ? -51.23792 14.49454 34.69413 1.000 37.03819 428 ARG B C 1
ATOM 6666 O O . ARG B 1 430 ? -51.57620 15.19967 35.65422 1.000 36.73902 428 ARG B O 1
ATOM 6674 N N . TRP B 1 431 ? -49.98230 14.47713 34.24294 1.000 28.14337 429 TRP B N 1
ATOM 6675 C CA . TRP B 1 431 ? -48.91786 15.20279 34.91602 1.000 28.72288 429 TRP B CA 1
ATOM 6676 C C . TRP B 1 431 ? -48.44972 16.41258 34.12408 1.000 33.01839 429 TRP B C 1
ATOM 6677 O O . TRP B 1 431 ? -47.33659 16.88803 34.34796 1.000 33.50717 429 TRP B O 1
ATOM 6688 N N . ASP B 1 432 ? -49.26783 16.87930 33.18011 1.000 34.24939 430 ASP B N 1
ATOM 6689 C CA . ASP B 1 432 ? -49.12279 18.16670 32.51075 1.000 32.58486 430 ASP B CA 1
ATOM 6690 C C . ASP B 1 432 ? -47.86144 18.24677 31.65117 1.000 50.42959 430 ASP B C 1
ATOM 6691 O O . ASP B 1 432 ? -47.22815 19.30324 31.59016 1.000 46.65086 430 ASP B O 1
ATOM 6696 N N . LEU B 1 433 ? -47.47094 17.13675 31.00939 1.000 29.75375 431 LEU B N 1
ATOM 6697 C CA . LEU B 1 433 ? -46.41033 17.19676 29.99488 1.000 26.90629 431 LEU B CA 1
ATOM 6698 C C . LEU B 1 433 ? -47.05798 17.50746 28.64466 1.000 34.75938 431 LEU B C 1
ATOM 6699 O O . LEU B 1 433 ? -48.10126 16.93499 28.32276 1.000 38.70042 431 LEU B O 1
ATOM 6704 N N . THR B 1 434 ? -46.48837 18.44331 27.87850 1.000 26.92215 432 THR B N 1
ATOM 6705 C CA . THR B 1 434 ? -47.10972 18.88389 26.63749 1.000 32.26970 432 THR B CA 1
ATOM 6706 C C . THR B 1 434 ? -46.49439 18.16269 25.45217 1.000 26.70439 432 THR B C 1
ATOM 6707 O O . THR B 1 434 ? -45.44789 17.49585 25.57167 1.000 31.11299 432 THR B O 1
ATOM 6711 N N . ALA B 1 435 ? -47.10490 18.37674 24.28800 1.000 30.50886 433 ALA B N 1
ATOM 6712 C CA . ALA B 1 435 ? -46.54058 17.80229 23.06210 1.000 32.39885 433 ALA B CA 1
ATOM 6713 C C . ALA B 1 435 ? -45.05699 18.12823 22.89994 1.000 29.35935 433 ALA B C 1
ATOM 6714 O O . ALA B 1 435 ? -44.31651 17.31611 22.33723 1.000 28.18680 433 ALA B O 1
ATOM 6716 N N . SER B 1 436 ? -44.59492 19.28628 23.40677 1.000 31.45191 434 SER B N 1
ATOM 6717 C CA . SER B 1 436 ? -43.18532 19.66048 23.24888 1.000 37.18678 434 SER B CA 1
ATOM 6718 C C . SER B 1 436 ? -42.27153 18.74698 24.06173 1.000 34.51685 434 SER B C 1
ATOM 6719 O O . SER B 1 436 ? -41.14396 18.44095 23.63856 1.000 35.12350 434 SER B O 1
ATOM 6722 N N . GLU B 1 437 ? -42.72190 18.33158 25.25640 1.000 30.48781 435 GLU B N 1
ATOM 6723 C CA . GLU B 1 437 ? -41.95889 17.37657 26.04370 1.000 28.52751 435 GLU B CA 1
ATOM 6724 C C . GLU B 1 437 ? -42.08336 15.96703 25.45971 1.000 28.60621 435 GLU B C 1
ATOM 6725 O O . GLU B 1 437 ? -41.09033 15.23542 25.41204 1.000 31.27297 435 GLU B O 1
ATOM 6731 N N . LEU B 1 438 ? -43.27943 15.59263 25.00435 1.000 26.75239 436 LEU B N 1
ATOM 6732 C CA . LEU B 1 438 ? -43.51042 14.26263 24.46932 1.000 23.89484 436 LEU B CA 1
ATOM 6733 C C . LEU B 1 438 ? -42.67199 14.04582 23.20572 1.000 26.86332 436 LEU B C 1
ATOM 6734 O O . LEU B 1 438 ? -42.04033 13.00101 23.06958 1.000 26.50824 436 LEU B O 1
ATOM 6739 N N . ALA B 1 439 ? -42.60324 15.05325 22.30802 1.000 26.09172 437 ALA B N 1
ATOM 6740 C CA . ALA B 1 439 ? -41.83150 14.89501 21.05302 1.000 29.79046 437 ALA B CA 1
ATOM 6741 C C . ALA B 1 439 ? -40.34452 14.65068 21.31505 1.000 28.72349 437 ALA B C 1
ATOM 6742 O O . ALA B 1 439 ? -39.65789 14.12787 20.44065 1.000 32.82454 437 ALA B O 1
ATOM 6744 N N . ARG B 1 440 ? -39.82356 14.95864 22.51990 1.000 26.97202 438 ARG B N 1
ATOM 6745 C CA . ARG B 1 440 ? -38.41055 14.69300 22.79743 1.000 29.02915 438 ARG B CA 1
ATOM 6746 C C . ARG B 1 440 ? -38.17173 13.28924 23.34709 1.000 26.58951 438 ARG B C 1
ATOM 6747 O O . ARG B 1 440 ? -37.01330 12.91315 23.58246 1.000 30.70830 438 ARG B O 1
ATOM 6755 N N . ASN B 1 441 ? -39.23186 12.53484 23.62237 1.000 23.55267 439 ASN B N 1
ATOM 6756 C CA . ASN B 1 441 ? -39.09375 11.17549 24.14311 1.000 22.88204 439 ASN B CA 1
ATOM 6757 C C . ASN B 1 441 ? -38.79746 10.22834 22.96398 1.000 24.87641 439 ASN B C 1
ATOM 6758 O O . ASN B 1 441 ? -39.64672 10.04783 22.07331 1.000 26.10541 439 ASN B O 1
ATOM 6763 N N . VAL B 1 442 ? -37.60543 9.61163 22.96950 1.000 24.57120 440 VAL B N 1
ATOM 6764 C CA . VAL B 1 442 ? -37.18247 8.75833 21.85020 1.000 24.44867 440 VAL B CA 1
ATOM 6765 C C . VAL B 1 442 ? -37.89987 7.42512 21.93226 1.000 25.65631 440 VAL B C 1
ATOM 6766 O O . VAL B 1 442 ? -37.88667 6.78294 22.99214 1.000 24.70919 440 VAL B O 1
ATOM 6770 N N . HIS B 1 443 ? -38.55886 7.02332 20.83517 1.000 22.03428 441 HIS B N 1
ATOM 6771 C CA . HIS B 1 443 ? -39.30816 5.76781 20.76614 1.000 21.09812 441 HIS B CA 1
ATOM 6772 C C . HIS B 1 443 ? -38.51536 4.76094 19.94931 1.000 21.67530 441 HIS B C 1
ATOM 6773 O O . HIS B 1 443 ? -38.02956 5.09306 18.86766 1.000 25.79076 441 HIS B O 1
ATOM 6780 N N . THR B 1 444 ? -38.42278 3.54816 20.46365 1.000 22.41543 442 THR B N 1
ATOM 6781 C CA . THR B 1 444 ? -37.65327 2.45908 19.86382 1.000 21.64267 442 THR B CA 1
ATOM 6782 C C . THR B 1 444 ? -38.12363 2.17831 18.43102 1.000 20.35758 442 THR B C 1
ATOM 6783 O O . THR B 1 444 ? -39.32324 2.20312 18.13836 1.000 24.27294 442 THR B O 1
ATOM 6787 N N . HIS B 1 445 ? -37.16979 1.83152 17.54357 1.000 20.06221 443 HIS B N 1
ATOM 6788 C CA . HIS B 1 445 ? -37.51066 1.43598 16.17846 1.000 21.20654 443 HIS B CA 1
ATOM 6789 C C . HIS B 1 445 ? -37.21613 -0.02284 15.97461 1.000 25.59030 443 HIS B C 1
ATOM 6790 O O . HIS B 1 445 ? -36.21631 -0.52342 16.52110 1.000 24.23940 443 HIS B O 1
ATOM 6797 N N . PRO B 1 446 ? -38.05515 -0.73845 15.19916 1.000 23.38542 444 PRO B N 1
ATOM 6798 C CA . PRO B 1 446 ? -39.35385 -0.35957 14.62685 1.000 22.24879 444 PRO B CA 1
ATOM 6799 C C . PRO B 1 446 ? -40.47035 -0.77571 15.53056 1.000 24.18595 444 PRO B C 1
ATOM 6800 O O . PRO B 1 446 ? -40.55633 -1.96283 15.89687 1.000 20.48744 444 PRO B O 1
ATOM 6804 N N . THR B 1 447 ? -41.29040 0.16689 15.98475 1.000 19.87055 445 THR B N 1
ATOM 6805 C CA . THR B 1 447 ? -42.41176 -0.20511 16.86333 1.000 20.07192 445 THR B CA 1
ATOM 6806 C C . THR B 1 447 ? -43.64135 0.54804 16.41768 1.000 20.33875 445 THR B C 1
ATOM 6807 O O . THR B 1 447 ? -43.54748 1.59842 15.77767 1.000 22.40592 445 THR B O 1
ATOM 6811 N N . MET B 1 448 ? -44.81996 0.02055 16.78296 1.000 20.21296 446 MET B N 1
ATOM 6812 C CA . MET B 1 448 ? -46.05255 0.74856 16.52823 1.000 21.68304 446 MET B CA 1
ATOM 6813 C C . MET B 1 448 ? -46.00320 2.06658 17.27068 1.000 23.98759 446 MET B C 1
ATOM 6814 O O . MET B 1 448 ? -46.51588 3.09782 16.79303 1.000 21.79077 446 MET B O 1
ATOM 6819 N N . SER B 1 449 ? -45.30153 2.07739 18.41474 1.000 23.98764 447 SER B N 1
ATOM 6820 C CA . SER B 1 449 ? -45.25581 3.27765 19.24399 1.000 22.64633 447 SER B CA 1
ATOM 6821 C C . SER B 1 449 ? -44.59121 4.47228 18.55853 1.000 23.27753 447 SER B C 1
ATOM 6822 O O . SER B 1 449 ? -44.84716 5.60794 18.95716 1.000 24.05411 447 SER B O 1
ATOM 6825 N N . GLU B 1 450 ? -43.76856 4.26884 17.52540 1.000 22.51933 448 GLU B N 1
ATOM 6826 C CA . GLU B 1 450 ? -43.20294 5.40883 16.80316 1.000 22.48507 448 GLU B CA 1
ATOM 6827 C C . GLU B 1 450 ? -44.29394 6.31531 16.23023 1.000 25.67567 448 GLU B C 1
ATOM 6828 O O . GLU B 1 450 ? -44.06026 7.51010 16.00372 1.000 27.04582 448 GLU B O 1
ATOM 6834 N N . ALA B 1 451 ? -45.48772 5.76875 15.97099 1.000 22.63057 449 ALA B N 1
ATOM 6835 C CA . ALA B 1 451 ? -46.59011 6.59413 15.47432 1.000 21.18462 449 ALA B CA 1
ATOM 6836 C C . ALA B 1 451 ? -46.98809 7.61306 16.51992 1.000 24.93002 449 ALA B C 1
ATOM 6837 O O . ALA B 1 451 ? -47.39727 8.71779 16.15938 1.000 28.95672 449 ALA B O 1
ATOM 6839 N N . LEU B 1 452 ? -46.82729 7.29417 17.80816 1.000 21.64364 450 LEU B N 1
ATOM 6840 C CA . LEU B 1 452 ? -47.08399 8.31800 18.81875 1.000 23.99529 450 LEU B CA 1
ATOM 6841 C C . LEU B 1 452 ? -46.11264 9.46214 18.63104 1.000 24.89890 450 LEU B C 1
ATOM 6842 O O . LEU B 1 452 ? -46.49478 10.64539 18.68376 1.000 26.53459 450 LEU B O 1
ATOM 6847 N N . GLN B 1 453 ? -44.82604 9.12746 18.49763 1.000 21.95949 451 GLN B N 1
ATOM 6848 C CA . GLN B 1 453 ? -43.82668 10.18856 18.47656 1.000 23.12763 451 GLN B CA 1
ATOM 6849 C C . GLN B 1 453 ? -44.01870 11.07598 17.24418 1.000 25.63162 451 GLN B C 1
ATOM 6850 O O . GLN B 1 453 ? -43.91468 12.30168 17.34759 1.000 27.62172 451 GLN B O 1
ATOM 6856 N N . GLU B 1 454 ? -44.36680 10.49700 16.06749 1.000 24.38360 452 GLU B N 1
ATOM 6857 C CA . GLU B 1 454 ? -44.64657 11.36016 14.92471 1.000 24.19182 452 GLU B CA 1
ATOM 6858 C C . GLU B 1 454 ? -45.85376 12.25706 15.17450 1.000 25.20268 452 GLU B C 1
ATOM 6859 O O . GLU B 1 454 ? -45.87342 13.39849 14.72131 1.000 27.62352 452 GLU B O 1
ATOM 6865 N N . CYS B 1 455 ? -46.88099 11.76052 15.86799 1.000 23.22377 453 CYS B N 1
ATOM 6866 C CA . CYS B 1 455 ? -48.00272 12.64839 16.19562 1.000 25.33551 453 CYS B CA 1
ATOM 6867 C C . CYS B 1 455 ? -47.54983 13.82481 17.06213 1.000 25.88508 453 CYS B C 1
ATOM 6868 O O . CYS B 1 455 ? -48.01221 14.95732 16.86709 1.000 26.41949 453 CYS B O 1
ATOM 6871 N N . PHE B 1 456 ? -46.66169 13.57963 18.03501 1.000 23.13557 454 PHE B N 1
ATOM 6872 C CA . PHE B 1 456 ? -46.13233 14.67364 18.86088 1.000 25.38340 454 PHE B CA 1
ATOM 6873 C C . PHE B 1 456 ? -45.43118 15.70454 17.98314 1.000 32.94167 454 PHE B C 1
ATOM 6874 O O . PHE B 1 456 ? -45.63494 16.92172 18.13788 1.000 29.44152 454 PHE B O 1
ATOM 6882 N N . HIS B 1 457 ? -44.59269 15.23323 17.05470 1.000 28.27806 455 HIS B N 1
ATOM 6883 C CA . HIS B 1 457 ? -43.96056 16.16699 16.11128 1.000 27.94797 455 HIS B CA 1
ATOM 6884 C C . HIS B 1 457 ? -44.98965 17.01206 15.36610 1.000 30.90041 455 HIS B C 1
ATOM 6885 O O . HIS B 1 457 ? -44.78705 18.21548 15.15724 1.000 34.64628 455 HIS B O 1
ATOM 6892 N N . GLY B 1 458 ? -46.04443 16.38375 14.86156 1.000 27.44643 456 GLY B N 1
ATOM 6893 C CA . GLY B 1 458 ? -47.07727 17.11228 14.13650 1.000 30.87263 456 GLY B CA 1
ATOM 6894 C C . GLY B 1 458 ? -47.84192 18.10341 14.99143 1.000 36.98468 456 GLY B C 1
ATOM 6895 O O . GLY B 1 458 ? -48.32836 19.11505 14.48205 1.000 34.52037 456 GLY B O 1
ATOM 6896 N N . LEU B 1 459 ? -47.99462 17.81649 16.29244 1.000 31.41368 457 LEU B N 1
ATOM 6897 C CA . LEU B 1 459 ? -48.63898 18.78717 17.17747 1.000 35.66947 457 LEU B CA 1
ATOM 6898 C C . LEU B 1 459 ? -47.75182 20.01495 17.41131 1.000 39.99033 457 LEU B C 1
ATOM 6899 O O . LEU B 1 459 ? -48.27696 21.10356 17.65047 1.000 40.17604 457 LEU B O 1
ATOM 6904 N N . VAL B 1 460 ? -46.42641 19.86761 17.37917 1.000 33.09452 458 VAL B N 1
ATOM 6905 C CA . VAL B 1 460 ? -45.54556 20.98847 17.72270 1.000 34.32780 458 VAL B CA 1
ATOM 6906 C C . VAL B 1 460 ? -44.93242 21.66140 16.49966 1.000 51.19168 458 VAL B C 1
ATOM 6907 O O . VAL B 1 460 ? -44.44538 22.79636 16.61047 1.000 49.70618 458 VAL B O 1
ATOM 6911 N N . GLY B 1 461 ? -44.96089 21.01946 15.34457 1.000 34.97418 459 GLY B N 1
ATOM 6912 C CA . GLY B 1 461 ? -44.31400 21.57650 14.18218 1.000 42.47409 459 GLY B CA 1
ATOM 6913 C C . GLY B 1 461 ? -44.67724 20.73855 12.98368 1.000 34.12881 459 GLY B C 1
ATOM 6914 O O . GLY B 1 461 ? -45.83160 20.68189 12.58723 1.000 39.01537 459 GLY B O 1
ATOM 6915 N N . HIS B 1 462 ? -43.71876 20.02904 12.43358 1.000 37.09768 460 HIS B N 1
ATOM 6916 C CA . HIS B 1 462 ? -43.99152 19.16959 11.30348 1.000 37.23274 460 HIS B CA 1
ATOM 6917 C C . HIS B 1 462 ? -43.57990 17.73802 11.60632 1.000 31.89764 460 HIS B C 1
ATOM 6918 O O . HIS B 1 462 ? -42.55538 17.50357 12.23919 1.000 31.60461 460 HIS B O 1
ATOM 6925 N N . MET B 1 463 ? -44.35715 16.78748 11.09381 1.000 32.51778 461 MET B N 1
ATOM 6926 C CA . MET B 1 463 ? -43.98515 15.38497 11.17038 1.000 29.28319 461 MET B CA 1
ATOM 6927 C C . MET B 1 463 ? -42.68571 15.17991 10.39152 1.000 29.12164 461 MET B C 1
ATOM 6928 O O . MET B 1 463 ? -42.36191 15.95210 9.49771 1.000 28.58878 461 MET B O 1
ATOM 6933 N N . ILE B 1 464 ? -41.96606 14.10537 10.69331 1.000 26.71666 462 ILE B N 1
ATOM 6934 C CA . ILE B 1 464 ? -40.70585 13.85046 9.98221 1.000 28.19947 462 ILE B CA 1
ATOM 6935 C C . ILE B 1 464 ? -40.83387 12.68714 9.00568 1.000 30.17143 462 ILE B C 1
ATOM 6936 O O . ILE B 1 464 ? -40.59016 12.84281 7.80094 1.000 30.27041 462 ILE B O 1
ATOM 6941 N N . ASN B 1 465 ? -41.22290 11.51491 9.48976 1.000 28.19452 463 ASN B N 1
ATOM 6942 C CA . ASN B 1 465 ? -41.38020 10.34439 8.62866 1.000 27.09660 463 ASN B CA 1
ATOM 6943 C C . ASN B 1 465 ? -42.75218 10.29154 7.94605 1.000 34.95680 463 ASN B C 1
ATOM 6944 O O . ASN B 1 465 ? -43.10976 9.30060 7.31524 1.000 28.93862 463 ASN B O 1
ATOM 6949 N N . PHE B 1 466 ? -43.51604 11.35426 8.05067 1.000 30.78842 464 PHE B N 1
ATOM 6950 C CA . PHE B 1 466 ? -44.71470 11.47526 7.24403 1.000 38.44976 464 PHE B CA 1
ATOM 6951 C C . PHE B 1 466 ? -44.63900 12.73472 6.41028 1.000 42.05127 464 PHE B C 1
ATOM 6952 O O . PHE B 1 466 ? -45.05742 12.75371 5.24384 1.000 36.36352 464 PHE B O 1
#